Protein AF-A0A9D5T965-F1 (afdb_monomer_lite)

pLDDT: mean 77.24, std 22.58, range [23.7, 98.81]

Sequence (829 aa):
MFMQKMTNKLLSIVMIIALILTIFSVPVAATEIVASGTCGTNVLWELNDEGTLFIKGSGVIADFTQHTFPKYYQKKDLILTAVIGENITRLGNRSFYDLPNLETIVFAENSKLTSIGDGTFLECSNLRSINIPDTVTTIGEDAFYDCSALESVAISPNSHLTSIGNDAFLRCNAISSIYIPEKINTIGSTAFYDCSALTSINVDENNGNYSSCNGILFNKDKTILIQYPANKQETAYSIPTTVLKIEPDAFFNNKNILEINISENVNSIGQYAFCGCEKLSSITFAENCSVETINMFTFGHCYSLTEVTIPMSVKSIERYAFAYCENLQNVSFATGCLLTRIGEGVFMDCKNINEIHLPNKVTQIDSVAFYGCTSLTEISIPVSTTKIDTNAFFNCNVLQNIYYGSIKKDWDLIKISSGNEALLAGTVHYYCEHKNTQNTISIAPTCSSIGCTAGIYCRDCEKYISGHSAIEIDADAHKWDDGTITTTATCKVSGVKTYTCRYNASHKKTENLGVNASYHLNTKNTEAVASTCSEVGYTVGVYCNDCEKYISGHTEIGIDVNAHKWDNGSITTTATCKVSGVKTYTCQHNASHKKTENLGINASNHVNTKNVAEVKATCTTKGYTAGVYCNDCQKYISGHAEIAINPANHMNTKKMPETPATFENVGYTAGVYCNDCKKYISGHVEIPKLVPEFTDSKDAKESGNNIISNNGLTVAQLLSQAGKGAVIKTTDGKSVENATLIGTGMVLTMADGSKKEIVVYGDVDGDGKISAADARQALRASVGLEKFKEDSAKYKAAKRGSVDKLSAADARLILRASVGLEDPKAWMK

Secondary structure (DSSP, 8-state):
-HHHHHHHHHHHHHHHHHHHHTTSSS------EEEEEEEETTEEEEEETTSEEEEEESEEPPP--TT---GGGGGGGG--EEEE-TTEEEEPTTTTTT-TT--EEEE-TT----EE-TTTTTT-TT--EEE--TT--EE-TTTTTT-TT--EEE--TT----EE-TTTTTT-TT--EEEE-TT--EE-TTTTTT-TT--EEEE-TT-SSEEEETTEEEETTS-EEEE--TT---SEEEPPTT--EE-TTTTTT-SS--EEEE-TT--EE-TTTTTT-TT--EEEE-TT----EE-TTTTTT-TT--EEEE-TT--EE-TTTTTT-TT--EEEE-TT----EE-TTTTTT-TT--EEE--TT--EE-TTTTTT-TT--EEEEPTT--EE-TTTTTT-TT--EEEESS-HHHHTTSEEPSS-HHHHHSEEEE-----SEEEEPPB--BTTB-EE--EEEETTT-SEEEE--EE---TT-PPB-S-EEEE---SSS-EEEEEEBSS-TT-EEEEEEE--TT----EEEE--B---SSS-EE--EEEETTTTEEEEE--EE---TT---B---EEEE---SSS-EEEEEEBSS-TT-EEEEEEE--TT---SEEEE--B---SSS-EE--EEEETTTTEEEEE-PEEPP-TT---SEEEE--B---SSS-EE--EEEETTTTEEEEE--EEPPP-PPP----------SS---SS---HHHHHHHHTTT--EEPTTSPEEEEEEEETTEEEEEETTS-EEEEEPPS---TT----TTTTSSSS--S-----S-S-----------------TTSSSSSSS----------S--

Radius of gyration: 58.62 Å; chains: 1; bounding box: 144×71×165 Å

Structure (mmCIF, N/CA/C/O backbone):
data_AF-A0A9D5T965-F1
#
_entry.id   AF-A0A9D5T965-F1
#
loop_
_atom_site.group_PDB
_atom_site.id
_atom_site.type_symbol
_atom_site.label_atom_id
_atom_site.label_alt_id
_atom_site.label_comp_id
_atom_site.label_asym_id
_atom_site.label_entity_id
_atom_site.label_seq_id
_atom_site.pdbx_PDB_ins_code
_atom_site.Cartn_x
_atom_site.Cartn_y
_atom_site.Cartn_z
_atom_site.occupancy
_atom_site.B_iso_or_equiv
_atom_site.auth_seq_id
_atom_site.auth_comp_id
_atom_site.auth_asym_id
_atom_site.auth_atom_id
_atom_site.pdbx_PDB_model_num
ATOM 1 N N . MET A 1 1 ? -33.291 15.896 14.521 1.00 37.97 1 MET A N 1
ATOM 2 C CA . MET A 1 1 ? -32.423 14.789 14.045 1.00 37.97 1 MET A CA 1
ATOM 3 C C . MET A 1 1 ? -31.341 14.378 15.050 1.00 37.97 1 MET A C 1
ATOM 5 O O . MET A 1 1 ? -31.232 13.186 15.301 1.00 37.97 1 MET A O 1
ATOM 9 N N . PHE A 1 2 ? -30.596 15.303 15.679 1.00 24.92 2 PHE A N 1
ATOM 10 C CA . PHE A 1 2 ? -29.575 14.978 16.703 1.00 24.92 2 PHE A CA 1
ATOM 11 C C . PHE A 1 2 ? -30.170 14.287 17.953 1.00 24.92 2 PHE A C 1
ATOM 13 O O . PHE A 1 2 ? -29.706 13.225 18.358 1.00 24.92 2 PHE A O 1
ATOM 20 N N . MET A 1 3 ? -31.316 14.774 18.450 1.00 26.27 3 MET A N 1
ATOM 21 C CA . MET A 1 3 ? -32.064 14.121 19.542 1.00 26.27 3 MET A CA 1
ATOM 22 C C . MET A 1 3 ? -32.660 12.746 19.181 1.00 26.27 3 MET A C 1
ATOM 24 O O . MET A 1 3 ? -32.913 11.941 20.071 1.00 26.27 3 MET A O 1
ATOM 28 N N . GLN A 1 4 ? -32.852 12.446 17.889 1.00 27.75 4 GLN A N 1
ATOM 29 C CA . GLN A 1 4 ? -33.461 11.189 17.420 1.00 27.75 4 GLN A CA 1
ATOM 30 C C . GLN A 1 4 ? -32.423 10.063 17.234 1.00 27.75 4 GLN A C 1
ATOM 32 O O . GLN A 1 4 ? -32.751 8.885 17.329 1.00 27.75 4 GLN A O 1
ATOM 37 N N . LYS A 1 5 ? -31.144 10.419 17.026 1.00 31.92 5 LYS A N 1
ATOM 38 C CA . LYS A 1 5 ? -30.017 9.469 17.051 1.00 31.92 5 LYS A CA 1
ATOM 39 C C . LYS A 1 5 ? -29.570 9.126 18.481 1.00 31.92 5 LYS A C 1
ATOM 41 O O . LYS A 1 5 ? -29.199 7.981 18.720 1.00 31.92 5 LYS A O 1
ATOM 46 N N . MET A 1 6 ? -29.665 10.063 19.433 1.00 29.73 6 MET A N 1
ATOM 47 C CA . MET A 1 6 ? -29.432 9.775 20.860 1.00 29.73 6 MET A CA 1
ATOM 48 C C . MET A 1 6 ? -30.489 8.834 21.449 1.00 29.73 6 MET A C 1
ATOM 50 O O . MET A 1 6 ? -30.143 7.914 22.183 1.00 29.73 6 MET A O 1
ATOM 54 N N . THR A 1 7 ? -31.764 9.000 21.084 1.00 29.28 7 THR A N 1
ATOM 55 C CA . THR A 1 7 ? -32.862 8.167 21.609 1.00 29.28 7 THR A CA 1
ATOM 56 C C . THR A 1 7 ? -32.793 6.713 21.148 1.00 29.28 7 THR A C 1
ATOM 58 O O . THR A 1 7 ? -33.109 5.836 21.940 1.00 29.28 7 THR A O 1
ATOM 61 N N . ASN A 1 8 ? -32.297 6.422 19.939 1.00 32.72 8 ASN A N 1
ATOM 62 C CA . ASN A 1 8 ? -32.124 5.038 19.471 1.00 32.72 8 ASN A CA 1
ATOM 63 C C . ASN A 1 8 ? -30.903 4.331 20.092 1.00 32.72 8 ASN A C 1
ATOM 65 O O . ASN A 1 8 ? -30.971 3.131 20.342 1.00 32.72 8 ASN A O 1
ATOM 69 N N . LYS A 1 9 ? -29.815 5.057 20.403 1.00 37.09 9 LYS A N 1
ATOM 70 C CA . LYS A 1 9 ? -28.684 4.510 21.183 1.00 37.09 9 LYS A CA 1
ATOM 71 C C . LYS A 1 9 ? -29.064 4.281 22.648 1.00 37.09 9 LYS A C 1
ATOM 73 O O . LYS A 1 9 ? -28.718 3.239 23.196 1.00 37.09 9 LYS A O 1
ATOM 78 N N . LEU A 1 10 ? -29.841 5.190 23.248 1.00 35.12 10 LEU A N 1
ATOM 79 C CA . LEU A 1 10 ? -30.445 4.951 24.560 1.00 35.12 10 LEU A CA 1
ATOM 80 C C . LEU A 1 10 ? -31.416 3.765 24.529 1.00 35.12 10 LEU A C 1
ATOM 82 O O . LEU A 1 10 ? -31.431 3.011 25.485 1.00 35.12 10 LEU A O 1
ATOM 86 N N . LEU A 1 11 ? -32.187 3.546 23.457 1.00 33.41 11 LEU A N 1
ATOM 87 C CA . LEU A 1 11 ? -33.133 2.423 23.380 1.00 33.41 11 LEU A CA 1
ATOM 88 C C . LEU A 1 11 ? -32.439 1.050 23.355 1.00 33.41 11 LEU A C 1
ATOM 90 O O . LEU A 1 11 ? -32.942 0.120 23.975 1.00 33.41 11 LEU A O 1
ATOM 94 N N . SER A 1 12 ? -31.285 0.919 22.691 1.00 38.72 12 SER A N 1
ATOM 95 C CA . SER A 1 12 ? -30.493 -0.324 22.713 1.00 38.72 12 SER A CA 1
ATOM 96 C C . SER A 1 12 ? -29.818 -0.560 24.069 1.00 38.72 12 SER A C 1
ATOM 98 O O . SER A 1 12 ? -29.795 -1.689 24.550 1.00 38.72 12 SER A O 1
ATOM 100 N N . ILE A 1 13 ? -29.346 0.505 24.727 1.00 41.09 13 ILE A N 1
ATOM 101 C CA . ILE A 1 13 ? -28.795 0.453 26.092 1.00 41.09 13 ILE A CA 1
ATOM 102 C C . ILE A 1 13 ? -29.902 0.126 27.109 1.00 41.09 13 ILE A C 1
ATOM 104 O O . ILE A 1 13 ? -29.712 -0.716 27.978 1.00 41.09 13 ILE A O 1
ATOM 108 N N . VAL A 1 14 ? -31.096 0.701 26.949 1.00 38.62 14 VAL A N 1
ATOM 109 C CA . VAL A 1 14 ? -32.283 0.411 27.767 1.00 38.62 14 VAL A CA 1
ATOM 110 C C . VAL A 1 14 ? -32.818 -0.997 27.499 1.00 38.62 14 VAL A C 1
ATOM 112 O O . VAL A 1 14 ? -33.310 -1.614 28.432 1.00 38.62 14 VAL A O 1
ATOM 115 N N . MET A 1 15 ? -32.690 -1.557 26.289 1.00 39.38 15 MET A N 1
ATOM 116 C CA . MET A 1 15 ? -33.076 -2.951 26.022 1.00 39.38 15 MET A CA 1
ATOM 117 C C . MET A 1 15 ? -32.088 -3.976 26.595 1.00 39.38 15 MET A C 1
ATOM 119 O O . MET A 1 15 ? -32.532 -5.024 27.052 1.00 39.38 15 MET A O 1
ATOM 123 N N . ILE A 1 16 ? -30.788 -3.671 26.656 1.00 43.03 16 ILE A N 1
ATOM 124 C CA . ILE A 1 16 ? -29.791 -4.521 27.335 1.00 43.03 16 ILE A CA 1
ATOM 125 C C . ILE A 1 16 ? -29.942 -4.408 28.862 1.00 43.03 16 ILE A C 1
ATOM 127 O O . ILE A 1 16 ? -29.962 -5.423 29.553 1.00 43.03 16 ILE A O 1
ATOM 131 N N . ILE A 1 17 ? -30.175 -3.200 29.390 1.00 42.94 17 ILE A N 1
ATOM 132 C CA . ILE A 1 17 ? -30.516 -2.983 30.805 1.00 42.94 17 ILE A CA 1
ATOM 133 C C . ILE A 1 17 ? -31.866 -3.639 31.158 1.00 42.94 17 ILE A C 1
ATOM 135 O O . ILE A 1 17 ? -31.998 -4.204 32.237 1.00 42.94 17 ILE A O 1
ATOM 139 N N . ALA A 1 18 ? -32.853 -3.654 30.254 1.00 37.94 18 ALA A N 1
ATOM 140 C CA . ALA A 1 18 ? -34.124 -4.359 30.454 1.00 37.94 18 ALA A CA 1
ATOM 141 C C . ALA A 1 18 ? -33.961 -5.888 30.411 1.00 37.94 18 ALA A C 1
ATOM 143 O O . ALA A 1 18 ? -34.602 -6.584 31.197 1.00 37.94 18 ALA A O 1
ATOM 144 N N . LEU A 1 19 ? -33.070 -6.417 29.565 1.00 41.62 19 LEU A N 1
ATOM 145 C CA . LEU A 1 19 ? -32.729 -7.842 29.563 1.00 41.62 19 LEU A CA 1
ATOM 146 C C . LEU A 1 19 ? -32.069 -8.252 30.895 1.00 41.62 19 LEU A C 1
ATOM 148 O O . LEU A 1 19 ? -32.392 -9.307 31.428 1.00 41.62 19 LEU A O 1
ATOM 152 N N . ILE A 1 20 ? -31.246 -7.375 31.482 1.00 46.12 20 ILE A N 1
ATOM 153 C CA . ILE A 1 20 ? -30.590 -7.576 32.787 1.00 46.12 20 ILE A CA 1
ATOM 154 C C . ILE A 1 20 ? -31.566 -7.366 33.969 1.00 46.12 20 ILE A C 1
ATOM 156 O O . ILE A 1 20 ? -31.504 -8.097 34.955 1.00 46.12 20 ILE A O 1
ATOM 160 N N . LEU A 1 21 ? -32.524 -6.434 33.876 1.00 37.75 21 LEU A N 1
ATOM 161 C CA . LEU A 1 21 ? -33.509 -6.156 34.938 1.00 37.75 21 LEU A CA 1
ATOM 162 C C . LEU A 1 21 ? -34.675 -7.159 34.990 1.00 37.75 21 LEU A C 1
ATOM 164 O O . LEU A 1 21 ? -35.270 -7.343 36.051 1.00 37.75 21 LEU A O 1
ATOM 168 N N . THR A 1 22 ? -35.003 -7.851 33.894 1.00 40.16 22 THR A N 1
ATOM 169 C CA . THR A 1 22 ? -36.064 -8.885 33.907 1.00 40.16 22 THR A CA 1
ATOM 170 C C . THR A 1 22 ? -35.658 -10.208 34.567 1.00 40.16 22 THR A C 1
ATOM 172 O O . THR A 1 22 ? -36.523 -11.046 34.819 1.00 40.16 22 THR A O 1
ATOM 175 N N . ILE A 1 23 ? -34.385 -10.371 34.945 1.00 43.34 23 ILE A N 1
ATOM 176 C CA . ILE A 1 23 ? -33.895 -11.544 35.693 1.00 43.34 23 ILE A CA 1
ATOM 177 C C . ILE A 1 23 ? -34.352 -11.500 37.172 1.00 43.34 23 ILE A C 1
ATOM 179 O O . ILE A 1 23 ? -34.380 -12.525 37.847 1.00 43.34 23 ILE A O 1
ATOM 183 N N . PHE A 1 24 ? -34.846 -10.361 37.674 1.00 41.72 24 PHE A N 1
ATOM 184 C CA . PHE A 1 24 ? -35.386 -10.227 39.035 1.00 41.72 24 PHE A CA 1
ATOM 185 C C . PHE A 1 24 ? -36.925 -10.285 39.095 1.00 41.72 24 PHE A C 1
ATOM 187 O O . PHE A 1 24 ? -37.569 -9.349 39.559 1.00 41.72 24 PHE A O 1
ATOM 194 N N . SER A 1 25 ? -37.553 -11.377 38.638 1.00 37.62 25 SER A N 1
ATOM 195 C CA . SER A 1 25 ? -38.941 -11.705 39.061 1.00 37.62 25 SER A CA 1
ATOM 196 C C . SER A 1 25 ? -39.401 -13.156 38.837 1.00 37.62 25 SER A C 1
ATOM 198 O O . SER A 1 25 ? -40.535 -13.490 39.179 1.00 37.62 25 SER A O 1
ATOM 200 N N . VAL A 1 26 ? -38.538 -14.049 38.344 1.00 38.53 26 VAL A N 1
ATOM 201 C CA . VAL A 1 26 ? -38.788 -15.500 38.354 1.00 38.53 26 VAL A CA 1
ATOM 202 C C . VAL A 1 26 ? -37.939 -16.098 39.479 1.00 38.53 26 VAL A C 1
ATOM 204 O O . VAL A 1 26 ? -36.782 -15.701 39.601 1.00 38.53 26 VAL A O 1
ATOM 207 N N . PRO A 1 27 ? -38.447 -17.012 40.327 1.00 39.59 27 PRO A N 1
ATOM 208 C CA . PRO A 1 27 ? -37.591 -17.732 41.261 1.00 39.59 27 PRO A CA 1
ATOM 209 C C . PRO A 1 27 ? -36.651 -18.632 40.445 1.00 39.59 27 PRO A C 1
ATOM 211 O O . PRO A 1 27 ? -37.013 -19.743 40.067 1.00 39.59 27 PRO A O 1
ATOM 214 N N . VAL A 1 28 ? -35.472 -18.110 40.107 1.00 45.84 28 VAL A N 1
ATOM 215 C CA . VAL A 1 28 ? -34.372 -18.873 39.515 1.00 45.84 28 VAL A CA 1
ATOM 216 C C . VAL A 1 28 ? -33.913 -19.855 40.591 1.00 45.84 28 VAL A C 1
ATOM 218 O O . VAL A 1 28 ? -33.727 -19.468 41.749 1.00 45.84 28 VAL A O 1
ATOM 221 N N . ALA A 1 29 ? -33.807 -21.139 40.246 1.00 49.72 29 ALA A N 1
ATOM 222 C CA . ALA A 1 29 ? -33.162 -22.111 41.120 1.00 49.72 29 ALA A CA 1
ATOM 223 C C . ALA A 1 29 ? -31.771 -21.567 41.482 1.00 49.72 29 ALA A C 1
ATOM 225 O O . ALA A 1 29 ? -31.062 -21.097 40.600 1.00 49.72 29 ALA A O 1
ATOM 226 N N . ALA A 1 30 ? -31.406 -21.549 42.765 1.00 58.12 30 ALA A N 1
ATOM 227 C CA . ALA A 1 30 ? -30.116 -21.006 43.178 1.00 58.12 30 ALA A CA 1
ATOM 228 C C . ALA A 1 30 ? -28.990 -21.750 42.437 1.00 58.12 30 ALA A C 1
ATOM 230 O O . ALA A 1 30 ? -28.827 -22.951 42.640 1.00 58.12 30 ALA A O 1
ATOM 231 N N . THR A 1 31 ? -28.263 -21.046 41.566 1.00 74.00 31 THR A N 1
ATOM 232 C CA . THR A 1 31 ? -27.140 -21.597 40.792 1.00 74.00 31 THR A CA 1
ATOM 233 C C . THR A 1 31 ? -26.074 -22.134 41.743 1.00 74.00 31 THR A C 1
ATOM 235 O O . THR A 1 31 ? -25.737 -21.451 42.720 1.00 74.00 31 THR A O 1
ATOM 238 N N . GLU A 1 32 ? -25.539 -23.327 41.488 1.00 89.12 32 GLU A N 1
ATOM 239 C CA . GLU A 1 32 ? -24.570 -23.966 42.381 1.00 89.12 32 GLU A CA 1
ATOM 240 C C . GLU A 1 32 ? -23.176 -23.349 42.197 1.00 89.12 32 GLU A C 1
ATOM 242 O O . GLU A 1 32 ? -22.700 -23.175 41.078 1.00 89.12 32 GLU A O 1
ATOM 247 N N . ILE A 1 33 ? -22.489 -23.018 43.296 1.00 93.88 33 ILE A N 1
ATOM 248 C CA . ILE A 1 33 ? -21.102 -22.535 43.238 1.00 93.88 33 ILE A CA 1
ATOM 249 C C . ILE A 1 33 ? -20.158 -23.727 43.050 1.00 93.88 33 ILE A C 1
ATOM 251 O O . ILE A 1 33 ? -19.984 -24.534 43.961 1.00 93.88 33 ILE A O 1
ATOM 255 N N . VAL A 1 34 ? -19.504 -23.808 41.888 1.00 95.12 34 VAL A N 1
ATOM 256 C CA . VAL A 1 34 ? -18.591 -24.908 41.523 1.00 95.12 34 VAL A CA 1
ATOM 257 C C . VAL A 1 34 ? -17.148 -24.671 41.964 1.00 95.12 34 VAL A C 1
ATOM 259 O O . VAL A 1 34 ? -16.372 -25.619 42.096 1.00 95.12 34 VAL A O 1
ATOM 262 N N . ALA A 1 35 ? -16.754 -23.415 42.174 1.00 96.19 35 ALA A N 1
ATOM 263 C CA . ALA A 1 35 ? -15.441 -23.064 42.697 1.00 96.19 35 ALA A CA 1
ATOM 264 C C . ALA A 1 35 ? -15.458 -21.669 43.329 1.00 96.19 35 ALA A C 1
ATOM 266 O O . ALA A 1 35 ? -16.230 -20.801 42.931 1.00 96.19 35 ALA A O 1
ATOM 267 N N . SER A 1 36 ? -14.579 -21.433 44.299 1.00 96.81 36 SER A N 1
ATOM 268 C CA . SER A 1 36 ? -14.407 -20.118 44.911 1.00 96.81 36 SER A CA 1
ATOM 269 C C . SER A 1 36 ? -12.989 -19.924 45.435 1.00 96.81 36 SER A C 1
ATOM 271 O O . SER A 1 36 ? -12.203 -20.869 45.562 1.00 96.81 36 SER A O 1
ATOM 273 N N . GLY A 1 37 ? -12.633 -18.680 45.732 1.00 96.56 37 GLY A N 1
ATOM 274 C CA . GLY A 1 37 ? -11.336 -18.355 46.302 1.00 96.56 37 GLY A CA 1
ATOM 275 C C . GLY A 1 37 ? -11.121 -16.860 46.460 1.00 96.56 37 GLY A C 1
ATOM 276 O O . GLY A 1 37 ? -12.060 -16.069 46.461 1.00 96.56 37 GLY A O 1
ATOM 277 N N . THR A 1 38 ? -9.857 -16.468 46.591 1.00 96.56 38 THR A N 1
ATOM 278 C CA . THR A 1 38 ? -9.449 -15.062 46.645 1.00 96.56 38 THR A CA 1
ATOM 279 C C . THR A 1 38 ? -8.693 -14.678 45.377 1.00 96.56 38 THR A C 1
ATOM 281 O O . THR A 1 38 ? -8.006 -15.505 44.769 1.00 96.56 38 THR A O 1
ATOM 284 N N . CYS A 1 39 ? -8.840 -13.423 44.959 1.00 95.56 39 CYS A N 1
ATOM 285 C CA . CYS A 1 39 ? -8.066 -12.808 43.874 1.00 95.56 39 CYS A CA 1
ATOM 286 C C . CYS A 1 39 ? -7.514 -11.423 44.266 1.00 95.56 39 CYS A C 1
ATOM 288 O O . CYS A 1 39 ? -7.069 -10.661 43.419 1.00 95.56 39 CYS A O 1
ATOM 290 N N . GLY A 1 40 ? -7.514 -11.119 45.564 1.00 94.00 40 GLY A N 1
ATOM 291 C CA . GLY A 1 40 ? -6.949 -9.926 46.188 1.00 94.00 40 GLY A CA 1
ATOM 292 C C . GLY A 1 40 ? -7.062 -10.048 47.710 1.00 94.00 40 GLY A C 1
ATOM 293 O O . GLY A 1 40 ? -7.655 -11.008 48.205 1.00 94.00 40 GLY A O 1
ATOM 294 N N . THR A 1 41 ? -6.516 -9.090 48.464 1.00 92.69 41 THR A N 1
ATOM 295 C CA . THR A 1 41 ? -6.506 -9.143 49.943 1.00 92.69 41 THR A CA 1
ATOM 296 C C . THR A 1 41 ? -7.912 -9.268 50.535 1.00 92.69 41 THR A C 1
ATOM 298 O O . THR A 1 41 ? -8.128 -10.093 51.415 1.00 92.69 41 THR A O 1
ATOM 301 N N . ASN A 1 42 ? -8.870 -8.495 50.011 1.00 94.50 42 ASN A N 1
ATOM 302 C CA . ASN A 1 42 ? -10.277 -8.482 50.436 1.00 94.50 42 ASN A CA 1
ATOM 303 C C . ASN A 1 42 ? -11.231 -8.737 49.259 1.00 94.50 42 ASN A C 1
ATOM 305 O O . ASN A 1 42 ? -12.387 -8.311 49.285 1.00 94.50 42 ASN A O 1
ATOM 309 N N . VAL A 1 43 ? -10.731 -9.400 48.213 1.00 97.44 43 VAL A N 1
ATOM 310 C CA . VAL A 1 43 ? -11.490 -9.672 46.993 1.00 97.44 43 VAL A CA 1
ATOM 311 C C . VAL A 1 43 ? -11.641 -11.173 46.818 1.00 97.44 43 VAL A C 1
ATOM 313 O O . VAL A 1 43 ? -10.662 -11.917 46.688 1.00 97.44 43 VAL A O 1
ATOM 316 N N . LEU A 1 44 ? -12.896 -11.600 46.833 1.00 97.06 44 LEU A N 1
ATOM 317 C CA . LEU A 1 44 ? -13.321 -12.983 46.706 1.00 97.06 44 LEU A CA 1
ATOM 318 C C . LEU A 1 44 ? -13.853 -13.215 45.299 1.00 97.06 44 LEU A C 1
ATOM 320 O O . LEU A 1 44 ? -14.382 -12.300 44.671 1.00 97.06 44 LEU A O 1
ATOM 324 N N . TRP A 1 45 ? -13.745 -14.446 44.825 1.00 97.88 45 TRP A N 1
ATOM 325 C CA . TRP A 1 45 ? -14.401 -14.875 43.604 1.00 97.88 45 TRP A CA 1
ATOM 326 C C . TRP A 1 45 ? -15.198 -16.152 43.840 1.00 97.88 45 TRP A C 1
ATOM 328 O O . TRP A 1 45 ? -14.787 -17.010 44.622 1.00 97.88 45 TRP A O 1
ATOM 338 N N . GLU A 1 46 ? -16.324 -16.273 43.149 1.00 98.00 46 GLU A N 1
ATOM 339 C CA . GLU A 1 46 ? -17.177 -17.460 43.112 1.00 98.00 46 GLU A CA 1
ATOM 340 C C . GLU A 1 46 ? -17.569 -17.717 41.657 1.00 98.00 46 GLU A C 1
ATOM 342 O O . GLU A 1 46 ? -18.026 -16.805 40.976 1.00 98.00 46 GLU A O 1
ATOM 347 N N . LEU A 1 47 ? -17.373 -18.938 41.173 1.00 97.81 47 LEU A N 1
ATOM 348 C CA . LEU A 1 47 ? -17.806 -19.389 39.855 1.00 97.81 47 LEU A CA 1
ATOM 349 C C . LEU A 1 47 ? -19.007 -20.312 40.043 1.00 97.81 47 LEU A C 1
ATOM 351 O O . LEU A 1 47 ? -18.904 -21.271 40.812 1.00 97.81 47 LEU A O 1
ATOM 355 N N . ASN A 1 48 ? -20.117 -20.034 39.362 1.00 95.50 48 ASN A N 1
ATOM 356 C CA . ASN A 1 48 ? -21.272 -20.930 39.352 1.00 95.50 48 ASN A CA 1
ATOM 357 C C . ASN A 1 48 ? -21.224 -21.945 38.194 1.00 95.50 48 ASN A C 1
ATOM 359 O O . ASN A 1 48 ? -20.392 -21.852 37.289 1.00 95.50 48 ASN A O 1
ATOM 363 N N . ASP A 1 49 ? -22.105 -22.936 38.254 1.00 94.06 49 ASP A N 1
ATOM 364 C CA . ASP A 1 49 ? -22.302 -23.994 37.258 1.00 94.06 49 ASP A CA 1
ATOM 365 C C . ASP A 1 49 ? -22.775 -23.491 35.883 1.00 94.06 49 ASP A C 1
ATOM 367 O O . ASP A 1 49 ? -22.558 -24.165 34.878 1.00 94.06 49 ASP A O 1
ATOM 371 N N . GLU A 1 50 ? -23.339 -22.285 35.818 1.00 93.31 50 GLU A N 1
ATOM 372 C CA . GLU A 1 50 ? -23.704 -21.590 34.575 1.00 93.31 50 GLU A CA 1
ATOM 373 C C . GLU A 1 50 ? -22.532 -20.826 33.923 1.00 93.31 50 GLU A C 1
ATOM 375 O O . GLU A 1 50 ? -22.701 -20.216 32.869 1.00 93.31 50 GLU A O 1
ATOM 380 N N . GLY A 1 51 ? -21.339 -20.830 34.531 1.00 95.06 51 GLY A N 1
ATOM 381 C CA . GLY A 1 51 ? -20.153 -20.161 33.986 1.00 95.06 51 GLY A CA 1
ATOM 382 C C . GLY A 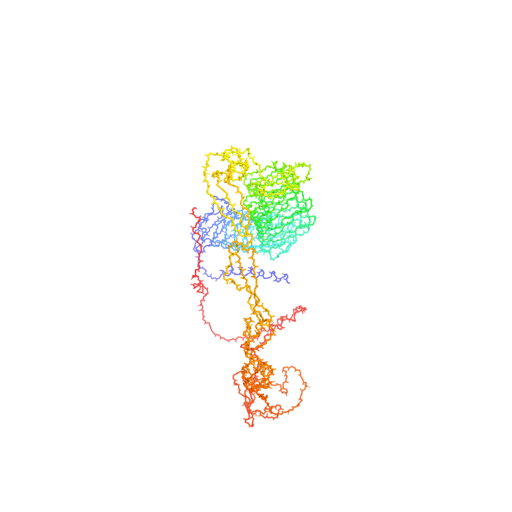1 51 ? -20.044 -18.665 34.304 1.00 95.06 51 GLY A C 1
ATOM 383 O O . GLY A 1 51 ? -19.274 -17.943 33.666 1.00 95.06 51 GLY A O 1
ATOM 384 N N . THR A 1 52 ? -20.789 -18.175 35.297 1.00 97.31 52 THR A N 1
ATOM 385 C CA . THR A 1 52 ? -20.691 -16.797 35.796 1.00 97.31 52 THR A CA 1
ATOM 386 C C . THR A 1 52 ? -19.670 -16.696 36.927 1.00 97.31 52 THR A C 1
ATOM 388 O O . THR A 1 52 ? -19.830 -17.299 37.990 1.00 97.31 52 THR A O 1
ATOM 391 N N . LEU A 1 53 ? -18.626 -15.893 36.713 1.00 97.94 53 LEU A N 1
ATOM 392 C CA . LEU A 1 53 ? -17.614 -15.535 37.701 1.00 97.94 53 LEU A CA 1
ATOM 393 C C . LEU A 1 53 ? -18.028 -14.257 38.445 1.00 97.94 53 LEU A C 1
ATOM 395 O O . LEU A 1 53 ? -17.939 -13.152 37.912 1.00 97.94 53 LEU A O 1
ATOM 399 N N . PHE A 1 54 ? -18.428 -14.387 39.704 1.00 97.56 54 PHE A N 1
ATOM 400 C CA . PHE A 1 54 ? -18.731 -13.265 40.587 1.00 97.56 54 PHE A CA 1
ATOM 401 C C . PHE A 1 54 ? -17.477 -12.807 41.328 1.00 97.56 54 PHE A C 1
ATOM 403 O O . PHE A 1 54 ? -16.930 -13.561 42.129 1.00 97.56 54 PHE A O 1
ATOM 410 N N . ILE A 1 55 ? -17.064 -11.554 41.136 1.00 97.81 55 ILE A N 1
ATOM 411 C CA . ILE A 1 55 ? -16.009 -10.896 41.912 1.00 97.81 55 ILE A CA 1
ATOM 412 C C . ILE A 1 55 ? -16.652 -10.028 42.997 1.00 97.81 55 ILE A C 1
ATOM 414 O O . ILE A 1 55 ? -17.344 -9.051 42.712 1.00 97.81 55 ILE A O 1
ATOM 418 N N . LYS A 1 56 ? -16.422 -10.390 44.259 1.00 95.62 56 LYS A N 1
ATOM 419 C CA . LYS A 1 56 ? -17.055 -9.803 45.449 1.00 95.62 56 LYS A CA 1
ATOM 420 C C . LYS A 1 56 ? -16.009 -9.239 46.410 1.00 95.62 56 LYS A C 1
ATOM 422 O O . LYS A 1 56 ? -14.815 -9.500 46.289 1.00 95.62 56 LYS A O 1
ATOM 427 N N . GLY A 1 57 ? -16.475 -8.517 47.424 1.00 95.62 57 GLY A N 1
ATOM 428 C CA . GLY A 1 57 ? -15.618 -7.903 48.437 1.00 95.62 57 GLY A CA 1
ATOM 429 C C . GLY A 1 57 ? -15.280 -6.458 48.091 1.00 95.62 57 GLY A C 1
ATOM 430 O O . GLY A 1 57 ? -16.098 -5.767 47.483 1.00 95.62 57 GLY A O 1
ATOM 431 N N . SER A 1 58 ? -14.115 -5.983 48.525 1.00 96.44 58 SER A N 1
ATOM 432 C CA . SER A 1 58 ? -13.721 -4.582 48.364 1.00 96.44 58 SER A CA 1
ATOM 433 C C . SER A 1 58 ? -12.238 -4.408 48.054 1.00 96.44 58 SER A C 1
ATOM 435 O O . SER A 1 58 ? -11.381 -5.164 48.513 1.00 96.44 58 SER A O 1
ATOM 437 N N . GLY A 1 59 ? -11.935 -3.362 47.287 1.00 96.25 59 GLY A N 1
ATOM 438 C CA . GLY A 1 59 ? -10.573 -2.992 46.927 1.00 96.25 59 GLY A CA 1
ATOM 439 C C . GLY A 1 59 ? -10.135 -3.559 45.581 1.00 96.25 59 GLY A C 1
ATOM 440 O O . GLY A 1 59 ? -10.870 -3.519 44.600 1.00 96.25 59 GLY A O 1
ATOM 441 N N . VAL A 1 60 ? -8.894 -4.021 45.523 1.00 97.44 60 VAL A N 1
ATOM 442 C CA . VAL A 1 60 ? -8.158 -4.251 44.278 1.00 97.44 60 VAL A CA 1
ATOM 443 C C . VAL A 1 60 ? -8.105 -5.743 43.954 1.00 97.44 60 VAL A C 1
ATOM 445 O O . VAL A 1 60 ? -7.733 -6.540 44.821 1.00 97.44 60 VAL A O 1
ATOM 448 N N . ILE A 1 61 ? -8.426 -6.118 42.711 1.00 97.62 61 ILE A N 1
ATOM 449 C CA . ILE A 1 61 ? -8.013 -7.420 42.166 1.00 97.62 61 ILE A CA 1
ATOM 450 C C . ILE A 1 61 ? -6.498 -7.355 41.955 1.00 97.62 61 ILE A C 1
ATOM 452 O O . ILE A 1 61 ? -6.012 -6.386 41.380 1.00 97.62 61 ILE A O 1
ATOM 456 N N . ALA A 1 62 ? -5.756 -8.342 42.453 1.00 97.12 62 ALA A N 1
ATOM 457 C CA . ALA A 1 62 ? -4.296 -8.351 42.425 1.00 97.12 62 ALA A CA 1
ATOM 458 C C . ALA A 1 62 ? -3.726 -8.239 41.001 1.00 97.12 62 ALA A C 1
ATOM 460 O O . ALA A 1 62 ? -4.369 -8.631 40.029 1.00 97.12 62 ALA A O 1
ATOM 461 N N . ASP A 1 63 ? -2.498 -7.731 40.909 1.00 97.44 63 ASP A N 1
ATOM 462 C CA . ASP A 1 63 ? -1.748 -7.668 39.659 1.00 97.44 63 ASP A CA 1
ATOM 463 C C . ASP A 1 63 ? -1.068 -9.014 39.371 1.00 97.44 63 ASP A C 1
ATOM 465 O O . ASP A 1 63 ? -0.510 -9.663 40.265 1.00 97.44 63 ASP A O 1
ATOM 469 N N . PHE A 1 64 ? -1.099 -9.419 38.107 1.00 96.00 64 PHE A N 1
ATOM 470 C CA . PHE A 1 64 ? -0.562 -10.678 37.616 1.00 96.00 64 PHE A CA 1
ATOM 471 C C . PHE A 1 64 ? 0.473 -10.448 36.510 1.00 96.00 64 PHE A C 1
ATOM 473 O O . PHE A 1 64 ? 0.459 -9.462 35.774 1.00 96.00 64 PHE A O 1
ATOM 480 N N . THR A 1 65 ? 1.420 -11.374 36.415 1.00 93.19 65 THR A N 1
ATOM 481 C CA . THR A 1 65 ? 2.507 -11.359 35.430 1.00 93.19 65 THR A CA 1
ATOM 482 C C . THR A 1 65 ? 2.254 -12.435 34.382 1.00 93.19 65 THR A C 1
ATOM 484 O O . THR A 1 65 ? 1.362 -13.257 34.535 1.00 93.19 65 THR A O 1
ATOM 487 N N . GLN A 1 66 ? 3.095 -12.524 33.357 1.00 85.38 66 GLN A N 1
ATOM 488 C CA . GLN A 1 66 ? 3.051 -13.634 32.395 1.00 85.38 66 GLN A CA 1
ATOM 489 C C . GLN A 1 66 ? 3.297 -15.024 33.032 1.00 85.38 66 GLN A C 1
ATOM 491 O O . GLN A 1 66 ? 3.165 -16.046 32.367 1.00 85.38 66 GLN A O 1
ATOM 496 N N . HIS A 1 67 ? 3.695 -15.073 34.309 1.00 90.06 67 HIS A N 1
ATOM 497 C CA . HIS A 1 67 ? 3.993 -16.301 35.050 1.00 90.06 67 HIS A CA 1
ATOM 498 C C . HIS A 1 67 ? 3.064 -16.533 36.251 1.00 90.06 67 HIS A C 1
ATOM 500 O O . HIS A 1 67 ? 3.206 -17.539 36.946 1.00 90.06 67 HIS A O 1
ATOM 506 N N . THR A 1 68 ? 2.140 -15.614 36.539 1.00 93.75 68 THR A N 1
ATOM 507 C CA . THR A 1 68 ? 1.223 -15.710 37.682 1.00 93.75 68 THR A CA 1
ATOM 508 C C . THR A 1 68 ? -0.197 -15.447 37.213 1.00 93.75 68 THR A C 1
ATOM 510 O O . THR A 1 68 ? -0.408 -14.571 36.393 1.00 93.75 68 THR A O 1
ATOM 513 N N . PHE A 1 69 ? -1.179 -16.184 37.736 1.00 93.00 69 PHE A N 1
ATOM 514 C CA . PHE A 1 69 ? -2.576 -16.067 37.306 1.00 93.00 69 PHE A CA 1
ATOM 515 C C . PHE A 1 69 ? -3.523 -16.131 38.507 1.00 93.00 69 PHE A C 1
ATOM 517 O O . PHE A 1 69 ? -3.189 -16.768 39.519 1.00 93.00 69 PHE A O 1
ATOM 524 N N . PRO A 1 70 ? -4.713 -15.511 38.429 1.00 92.88 70 PRO A N 1
ATOM 525 C CA . PRO A 1 70 ? -5.733 -15.688 39.449 1.00 92.88 70 PRO A CA 1
ATOM 526 C C . PRO A 1 70 ? -6.173 -17.150 39.507 1.00 92.88 70 PRO A C 1
ATOM 528 O O . PRO A 1 70 ? -6.197 -17.859 38.505 1.00 92.88 70 PRO A O 1
ATOM 531 N N . LYS A 1 71 ? -6.566 -17.626 40.692 1.00 94.56 71 LYS A N 1
ATOM 532 C CA . LYS A 1 71 ? -6.895 -19.050 40.881 1.00 94.56 71 LYS A CA 1
ATOM 533 C C . LYS A 1 71 ? -8.050 -19.539 39.998 1.00 94.56 71 LYS A C 1
ATOM 535 O O . LYS A 1 71 ? -8.034 -20.701 39.601 1.00 94.56 71 LYS A O 1
ATOM 540 N N . TYR A 1 72 ? -9.009 -18.674 39.656 1.00 95.69 72 TYR A N 1
ATOM 541 C CA . TYR A 1 72 ? -10.096 -19.025 38.734 1.00 95.69 72 TYR A CA 1
ATOM 542 C C . TYR A 1 72 ? -9.619 -19.302 37.302 1.00 95.69 72 TYR A C 1
ATOM 544 O O . TYR A 1 72 ? -10.334 -19.964 36.560 1.00 95.69 72 TYR A O 1
ATOM 552 N N . TYR A 1 73 ? -8.406 -18.886 36.918 1.00 95.19 73 TYR A N 1
ATOM 553 C CA . TYR A 1 73 ? -7.838 -19.155 35.591 1.00 95.19 73 TYR A CA 1
ATOM 554 C C . TYR A 1 73 ? -7.695 -20.661 35.303 1.00 95.19 73 TYR A C 1
ATOM 556 O O . TYR A 1 73 ? -7.797 -21.095 34.161 1.00 95.19 73 TYR A O 1
ATOM 564 N N . GLN A 1 74 ? -7.585 -21.506 36.338 1.00 94.94 74 GLN A N 1
ATOM 565 C CA . GLN A 1 74 ? -7.630 -22.973 36.191 1.00 94.94 74 GLN A CA 1
ATOM 566 C C . GLN A 1 74 ? -8.973 -23.498 35.649 1.00 94.94 74 GLN A C 1
ATOM 568 O O . GLN A 1 74 ? -9.089 -24.673 35.305 1.00 94.94 74 GLN A O 1
ATOM 573 N N . LYS A 1 75 ? -10.002 -22.647 35.627 1.00 96.31 75 LYS A N 1
ATOM 574 C CA . LYS A 1 75 ? -11.350 -22.910 35.121 1.00 96.31 75 LYS A CA 1
ATOM 575 C C . LYS A 1 75 ? -11.714 -21.968 33.967 1.00 96.31 75 LYS A C 1
ATOM 577 O O . LYS A 1 75 ? -12.898 -21.806 33.698 1.00 96.31 75 LYS A O 1
ATOM 582 N N . LYS A 1 76 ? -10.727 -21.359 33.295 1.00 95.88 76 LYS A N 1
ATOM 583 C CA . LYS A 1 76 ? -10.936 -20.349 32.242 1.00 95.88 76 LYS A CA 1
ATOM 584 C C . LYS A 1 76 ? -11.917 -20.774 31.149 1.00 95.88 76 LYS A C 1
ATOM 586 O O . LYS A 1 76 ? -12.727 -19.963 30.721 1.00 95.88 76 LYS A O 1
ATOM 591 N N . ASP A 1 77 ? -11.914 -22.055 30.783 1.00 96.19 77 ASP A N 1
ATOM 592 C CA . ASP A 1 77 ? -12.799 -22.604 29.749 1.00 96.19 77 ASP A CA 1
ATOM 593 C C . ASP A 1 77 ? -14.280 -22.637 30.166 1.00 96.19 77 ASP A C 1
ATOM 595 O O . ASP A 1 77 ? -15.155 -22.780 29.319 1.00 96.19 77 ASP A O 1
ATOM 599 N N . LEU A 1 78 ? -14.580 -22.510 31.462 1.00 96.44 78 LEU A N 1
ATOM 600 C CA . LEU A 1 78 ? -15.948 -22.468 31.983 1.00 96.44 78 LEU A CA 1
ATOM 601 C C . LEU A 1 78 ? -16.475 -21.039 32.152 1.00 96.44 78 LEU A C 1
ATOM 603 O O . LEU A 1 78 ? -17.659 -20.869 32.420 1.00 96.44 78 LEU A O 1
ATOM 607 N N . ILE A 1 79 ? -15.616 -20.019 32.070 1.00 97.75 79 ILE A N 1
ATOM 608 C CA . ILE A 1 79 ? -15.998 -18.642 32.387 1.00 97.75 79 ILE A CA 1
ATOM 609 C C . ILE A 1 79 ? -16.604 -17.999 31.140 1.00 97.75 79 ILE A C 1
ATOM 611 O O . ILE A 1 79 ? -15.890 -17.686 30.193 1.00 97.75 79 ILE A O 1
ATOM 615 N N . LEU A 1 80 ? -17.920 -17.789 31.176 1.00 95.69 80 LEU A N 1
ATOM 616 C CA . LEU A 1 80 ? -18.703 -17.152 30.115 1.00 95.69 80 LEU A CA 1
ATOM 617 C C . LEU A 1 80 ? -18.991 -15.679 30.417 1.00 95.69 80 LEU A C 1
ATOM 619 O O . LEU A 1 80 ? -19.041 -14.844 29.520 1.00 95.69 80 LEU A O 1
ATOM 623 N N . THR A 1 81 ? -19.200 -15.345 31.691 1.00 95.62 81 THR A N 1
ATOM 624 C CA . THR A 1 81 ? -19.542 -13.988 32.142 1.00 95.62 81 THR A CA 1
ATOM 625 C C . THR A 1 81 ? -18.767 -13.641 33.404 1.00 95.62 81 THR A C 1
ATOM 627 O O . THR A 1 81 ? -18.650 -14.472 34.302 1.00 95.62 81 THR A O 1
ATOM 630 N N . ALA A 1 82 ? -18.286 -12.402 33.515 1.00 97.06 82 ALA A N 1
ATOM 631 C CA . ALA A 1 82 ? -17.724 -11.872 34.757 1.00 97.06 82 ALA A CA 1
ATOM 632 C C . ALA A 1 82 ? -18.614 -10.762 35.337 1.00 97.06 82 ALA A C 1
ATOM 634 O O . ALA A 1 82 ? -18.960 -9.808 34.645 1.00 97.06 82 ALA A O 1
ATOM 635 N N . VAL A 1 83 ? -18.963 -10.862 36.621 1.00 97.31 83 VAL A N 1
ATOM 636 C CA . VAL A 1 83 ? -19.745 -9.855 37.354 1.00 97.31 83 VAL A CA 1
ATOM 637 C C . VAL A 1 83 ? -18.859 -9.197 38.406 1.00 97.31 83 VAL A C 1
ATOM 639 O O . VAL A 1 83 ? -18.406 -9.853 39.344 1.00 97.31 83 VAL A O 1
ATOM 642 N N . ILE A 1 84 ? -18.624 -7.894 38.272 1.00 97.75 84 ILE A N 1
ATOM 643 C CA . ILE A 1 84 ? -17.734 -7.114 39.134 1.00 97.75 84 ILE A CA 1
ATOM 644 C C . ILE A 1 84 ? -18.548 -6.346 40.178 1.00 97.75 84 ILE A C 1
ATOM 646 O O . ILE A 1 84 ? -19.364 -5.481 39.847 1.00 97.75 84 ILE A O 1
ATOM 650 N N . GLY A 1 85 ? -18.314 -6.658 41.454 1.00 94.69 85 GLY A N 1
ATOM 651 C CA . GLY A 1 85 ? -19.010 -6.049 42.584 1.00 94.69 85 GLY A CA 1
ATOM 652 C C . GLY A 1 85 ? -18.746 -4.549 42.760 1.00 94.69 85 GLY A C 1
ATOM 653 O O . GLY A 1 85 ? -17.704 -4.023 42.379 1.00 94.69 85 GLY A O 1
ATOM 654 N N . GLU A 1 86 ? -19.692 -3.867 43.413 1.00 95.38 86 GLU A N 1
ATOM 655 C CA . GLU A 1 86 ? -19.708 -2.407 43.612 1.00 95.38 86 GLU A CA 1
ATOM 656 C C . GLU A 1 86 ? -18.406 -1.845 44.200 1.00 95.38 86 GLU A C 1
ATOM 658 O O . GLU A 1 86 ? -17.909 -0.816 43.751 1.00 95.38 86 GLU A O 1
ATOM 663 N N . ASN A 1 87 ? -17.845 -2.517 45.209 1.00 97.50 87 ASN A N 1
ATOM 664 C CA . ASN A 1 87 ? -16.719 -2.003 45.990 1.00 97.50 87 ASN A CA 1
ATOM 665 C C . ASN A 1 87 ? -15.341 -2.379 45.424 1.00 97.50 87 ASN A C 1
ATOM 667 O O . ASN A 1 87 ? -14.328 -2.145 46.091 1.00 97.50 87 ASN A O 1
ATOM 671 N N . ILE A 1 88 ? -15.287 -2.962 44.224 1.00 98.44 88 ILE A N 1
ATOM 672 C CA . ILE A 1 88 ? -14.029 -3.199 43.517 1.00 98.44 88 ILE A CA 1
ATOM 673 C C . ILE A 1 88 ? -13.536 -1.871 42.944 1.00 98.44 88 ILE A C 1
ATOM 675 O O . ILE A 1 88 ? -14.254 -1.197 42.212 1.00 98.44 88 ILE A O 1
ATOM 679 N N . THR A 1 89 ? -12.312 -1.485 43.296 1.00 97.69 89 THR A N 1
ATOM 680 C CA . THR A 1 89 ? -11.725 -0.190 42.929 1.00 97.69 89 THR A CA 1
ATOM 681 C C . THR A 1 89 ? -10.716 -0.284 41.792 1.00 97.69 89 THR A C 1
ATOM 683 O O . THR A 1 89 ? -10.492 0.708 41.109 1.00 97.69 89 THR A O 1
ATOM 686 N N . ARG A 1 90 ? -10.129 -1.459 41.535 1.00 98.31 90 ARG A N 1
ATOM 687 C CA . ARG A 1 90 ? -9.215 -1.680 40.402 1.00 98.31 90 ARG A CA 1
ATOM 688 C C . ARG A 1 90 ? -9.265 -3.124 39.915 1.00 98.31 90 ARG A C 1
ATOM 690 O O . ARG A 1 90 ? -9.261 -4.041 40.741 1.00 98.31 90 ARG A O 1
ATOM 697 N N . LEU A 1 91 ? -9.253 -3.308 38.594 1.00 98.44 91 LEU A N 1
ATOM 698 C CA . LEU A 1 91 ? -8.915 -4.587 37.967 1.00 98.44 91 LEU A CA 1
ATOM 699 C C . LEU A 1 91 ? -7.397 -4.612 37.774 1.00 98.44 91 LEU A C 1
ATOM 701 O O . LEU A 1 91 ? -6.862 -3.740 37.093 1.00 98.44 91 LEU A O 1
ATOM 705 N N . GLY A 1 92 ? -6.706 -5.537 38.436 1.00 97.94 92 GLY A N 1
ATOM 706 C CA . GLY A 1 92 ? -5.250 -5.631 38.360 1.00 97.94 92 GLY A CA 1
ATOM 707 C C . GLY A 1 92 ? -4.757 -6.166 37.020 1.00 97.94 92 GLY A C 1
ATOM 708 O O . GLY A 1 92 ? -5.525 -6.756 36.251 1.00 97.94 92 GLY A O 1
ATOM 709 N N . ASN A 1 93 ? -3.465 -5.978 36.763 1.00 98.44 93 ASN A N 1
ATOM 710 C CA . ASN A 1 93 ? -2.825 -6.386 35.514 1.00 98.44 93 ASN A CA 1
ATOM 711 C C . ASN A 1 93 ? -3.078 -7.873 35.231 1.00 98.44 93 ASN A C 1
ATOM 713 O O . ASN A 1 93 ? -2.979 -8.694 36.144 1.00 98.44 93 ASN A O 1
ATOM 717 N N . ARG A 1 94 ? -3.417 -8.221 33.983 1.00 97.50 94 ARG A N 1
ATOM 718 C CA . ARG A 1 94 ? -3.718 -9.594 33.525 1.00 97.50 94 ARG A CA 1
ATOM 719 C C . ARG A 1 94 ? -4.766 -10.352 34.357 1.00 97.50 94 ARG A C 1
ATOM 721 O O . ARG A 1 94 ? -4.785 -11.582 34.352 1.00 97.50 94 ARG A O 1
ATOM 728 N N . SER A 1 95 ? -5.650 -9.655 35.077 1.00 97.50 95 SER A N 1
ATOM 729 C CA . SER A 1 95 ? -6.637 -10.317 35.943 1.00 97.50 95 SER A CA 1
ATOM 730 C C . SER A 1 95 ? -7.675 -11.149 35.179 1.00 97.50 95 SER A C 1
ATOM 732 O O . SER A 1 95 ? -8.097 -12.176 35.683 1.00 97.50 95 SER A O 1
ATOM 734 N N . PHE A 1 96 ? -8.019 -10.810 33.941 1.00 97.88 96 PHE A N 1
ATOM 735 C CA . PHE A 1 96 ? -8.895 -11.611 33.075 1.00 97.88 96 PHE A CA 1
ATOM 736 C C . PHE A 1 96 ? -8.180 -11.985 31.769 1.00 97.88 96 PHE A C 1
ATOM 738 O O . PHE A 1 96 ? -8.805 -12.053 30.719 1.00 97.88 96 PHE A O 1
ATOM 745 N N . TYR A 1 97 ? -6.862 -12.190 31.823 1.00 97.00 97 TYR A N 1
ATOM 746 C CA . TYR A 1 97 ? -6.066 -12.599 30.666 1.00 97.00 97 TYR A CA 1
ATOM 747 C C . TYR A 1 97 ? -6.574 -13.930 30.097 1.00 97.00 97 TYR A C 1
ATOM 749 O O . TYR A 1 97 ? -6.883 -14.825 30.883 1.00 97.00 97 TYR A O 1
ATOM 757 N N . ASP A 1 98 ? -6.631 -14.048 28.765 1.00 96.81 98 ASP A N 1
ATOM 758 C CA . ASP A 1 98 ? -6.883 -15.277 27.998 1.00 96.81 98 ASP A CA 1
ATOM 759 C C . ASP A 1 98 ? -8.010 -16.135 28.599 1.00 96.81 98 ASP A C 1
ATOM 761 O O . ASP A 1 98 ? -7.830 -17.303 28.954 1.00 96.81 98 ASP A O 1
ATOM 765 N N . LEU A 1 99 ? -9.183 -15.523 28.790 1.00 97.50 99 LEU A N 1
ATOM 766 C CA . LEU A 1 99 ? -10.411 -16.240 29.119 1.00 97.50 99 LEU A CA 1
ATOM 767 C C . LEU A 1 99 ? -11.148 -16.549 27.808 1.00 97.50 99 LEU A C 1
ATOM 769 O O . LEU A 1 99 ? -11.898 -15.704 27.313 1.00 97.50 99 LEU A O 1
ATOM 773 N N . PRO A 1 100 ? -10.947 -17.744 27.218 1.00 95.56 100 PRO A N 1
ATOM 774 C CA . PRO A 1 100 ? -11.275 -17.989 25.818 1.00 95.56 100 PRO A CA 1
ATOM 775 C C . PRO A 1 100 ? -12.774 -17.967 25.543 1.00 95.56 100 PRO A C 1
ATOM 777 O O . PRO A 1 100 ? -13.153 -17.733 24.408 1.00 95.56 100 PRO A O 1
ATOM 780 N N . ASN A 1 101 ? -13.628 -18.187 26.547 1.00 96.75 101 ASN A N 1
ATOM 781 C CA . ASN A 1 101 ? -15.085 -18.215 26.391 1.00 96.75 101 ASN A CA 1
ATOM 782 C C . ASN A 1 101 ? -15.790 -17.022 27.053 1.00 96.75 101 ASN A C 1
ATOM 784 O O . ASN A 1 101 ? -17.016 -17.001 27.091 1.00 96.75 101 ASN A O 1
ATOM 788 N N . LEU A 1 102 ? -15.048 -16.035 27.571 1.00 97.50 102 LEU A N 1
ATOM 789 C CA . LEU A 1 102 ? -15.646 -14.867 28.213 1.00 97.50 102 LEU A CA 1
ATOM 790 C C . LEU A 1 102 ? -16.354 -14.005 27.163 1.00 97.50 102 LEU A C 1
ATOM 792 O O . LEU A 1 102 ? -15.694 -13.395 26.332 1.00 97.50 102 LEU A O 1
ATOM 796 N N . GLU A 1 103 ? -17.681 -13.917 27.224 1.00 93.56 103 GLU A N 1
ATOM 797 C CA . GLU A 1 103 ? -18.493 -13.177 26.251 1.00 93.56 103 GLU A CA 1
ATOM 798 C C . GLU A 1 103 ? -18.819 -11.750 26.705 1.00 93.56 103 GLU A C 1
ATOM 800 O O . GLU A 1 103 ? -18.954 -10.843 25.879 1.00 93.56 103 GLU A O 1
ATOM 805 N N . THR A 1 104 ? -18.968 -11.536 28.016 1.00 91.00 104 THR A N 1
ATOM 806 C CA . THR A 1 104 ? -19.412 -10.255 28.579 1.00 91.00 104 THR A CA 1
ATOM 807 C C . THR A 1 104 ? -18.914 -10.019 30.003 1.00 91.00 104 THR A C 1
ATOM 809 O O . THR A 1 104 ? -18.661 -10.951 30.773 1.00 91.00 104 THR A O 1
ATOM 812 N N . ILE A 1 105 ? -18.816 -8.738 30.363 1.00 95.31 105 ILE A N 1
ATOM 813 C CA . ILE A 1 105 ? -18.496 -8.275 31.711 1.00 95.31 105 ILE A CA 1
ATOM 814 C C . ILE A 1 105 ? -19.544 -7.277 32.177 1.00 95.31 105 ILE A C 1
ATOM 816 O O . ILE A 1 105 ? -19.865 -6.310 31.486 1.00 95.31 105 ILE A O 1
ATOM 820 N N . VAL A 1 106 ? -20.044 -7.502 33.388 1.00 94.06 106 VAL A N 1
ATOM 821 C CA . VAL A 1 106 ? -21.080 -6.691 34.020 1.00 94.06 106 VAL A CA 1
ATOM 822 C C . VAL A 1 106 ? -20.510 -6.029 35.266 1.00 94.06 106 VAL A C 1
ATOM 824 O O . VAL A 1 106 ? -20.090 -6.703 36.205 1.00 94.06 106 VAL A O 1
ATOM 827 N N . PHE A 1 107 ? -20.529 -4.701 35.303 1.00 93.25 107 PHE A N 1
ATOM 828 C CA . PHE A 1 107 ? -20.207 -3.928 36.500 1.00 93.25 107 PHE A CA 1
ATOM 829 C C . PHE A 1 107 ? -21.486 -3.613 37.280 1.00 93.25 107 PHE A C 1
ATOM 831 O O . PHE A 1 107 ? -22.528 -3.340 36.686 1.00 93.25 107 PHE A O 1
ATOM 838 N N . ALA A 1 108 ? -21.413 -3.629 38.611 1.00 90.75 108 ALA A N 1
ATOM 839 C CA . ALA A 1 108 ? -22.513 -3.170 39.458 1.00 90.75 108 ALA A CA 1
ATOM 840 C C . ALA A 1 108 ? -22.877 -1.693 39.180 1.00 90.75 108 ALA A C 1
ATOM 842 O O . ALA A 1 108 ? -22.000 -0.887 38.876 1.00 90.75 108 ALA A O 1
ATOM 843 N N . GLU A 1 109 ? -24.155 -1.327 39.349 1.00 84.44 109 GLU A N 1
ATOM 844 C CA . GLU A 1 109 ? -24.707 0.003 39.007 1.00 84.44 109 GLU A CA 1
ATOM 845 C C . GLU A 1 109 ? -23.936 1.176 39.642 1.00 84.44 109 GLU A C 1
ATOM 847 O O . GLU A 1 109 ? -23.684 2.179 38.984 1.00 84.44 109 GLU A O 1
ATOM 852 N N . ASN A 1 110 ? -23.477 1.023 40.889 1.00 90.00 110 ASN A N 1
ATOM 853 C CA . ASN A 1 110 ? -22.699 2.031 41.622 1.00 90.00 110 ASN A CA 1
ATOM 854 C C . ASN A 1 110 ? -21.198 1.695 41.679 1.00 90.00 110 ASN A C 1
ATOM 856 O O . ASN A 1 110 ? -20.556 1.867 42.717 1.00 90.00 110 ASN A O 1
ATOM 860 N N . SER A 1 111 ? -20.643 1.153 40.591 1.00 94.81 111 SER A N 1
ATOM 861 C CA . SER A 1 111 ? -19.245 0.712 40.536 1.00 94.81 111 SER A CA 1
ATOM 862 C C . SER A 1 111 ? -18.258 1.790 41.009 1.00 94.81 111 SER A C 1
ATOM 864 O O . SER A 1 111 ? -18.223 2.909 40.492 1.00 94.81 111 SER A O 1
ATOM 866 N N . LYS A 1 112 ? -17.394 1.421 41.961 1.00 97.38 112 LYS A N 1
ATOM 867 C CA . LYS A 1 112 ? -16.288 2.252 42.468 1.00 97.38 112 LYS A CA 1
ATOM 868 C C . LYS A 1 112 ? -14.980 2.029 41.705 1.00 97.38 112 LYS A C 1
ATOM 870 O O . LYS A 1 112 ? -13.919 2.416 42.198 1.00 97.38 112 LYS A O 1
ATOM 875 N N . LEU A 1 113 ? -15.044 1.392 40.536 1.00 98.31 113 LEU A N 1
ATOM 876 C CA . LEU A 1 113 ? -13.876 1.060 39.735 1.00 98.31 113 LEU A CA 1
ATOM 877 C C . LEU A 1 113 ? -13.212 2.328 39.192 1.00 98.31 113 LEU A C 1
ATOM 879 O O . LEU A 1 113 ? -13.835 3.096 38.474 1.00 98.31 113 LEU A O 1
ATOM 883 N N . THR A 1 114 ? -11.933 2.527 39.493 1.00 98.06 114 THR A N 1
ATOM 884 C CA . THR A 1 114 ? -11.171 3.689 39.017 1.00 98.06 114 THR A CA 1
ATOM 885 C C . THR A 1 114 ? -10.176 3.338 37.920 1.00 98.06 114 THR A C 1
ATOM 887 O O . THR A 1 114 ? -9.744 4.222 37.191 1.00 98.06 114 THR A O 1
ATOM 890 N N . SER A 1 115 ? -9.789 2.071 37.761 1.00 98.19 115 SER A N 1
ATOM 891 C CA . SER A 1 115 ? -8.757 1.687 36.788 1.00 98.19 115 SER A CA 1
ATOM 892 C C . SER A 1 115 ? -8.897 0.249 36.291 1.00 98.19 115 SER A C 1
ATOM 894 O O . SER A 1 115 ? -9.256 -0.658 37.050 1.00 98.19 115 SER A O 1
ATOM 896 N N . ILE A 1 116 ? -8.583 0.066 35.008 1.00 98.75 116 ILE A N 1
ATOM 897 C CA . ILE A 1 116 ? -8.382 -1.224 34.342 1.00 98.75 116 ILE A CA 1
ATOM 898 C C . ILE A 1 116 ? -6.881 -1.343 34.070 1.00 98.75 116 ILE A C 1
ATOM 900 O O . ILE A 1 116 ? -6.333 -0.506 33.355 1.00 98.75 116 ILE A O 1
ATOM 904 N N . GLY A 1 117 ? -6.221 -2.324 34.685 1.00 98.50 117 GLY A N 1
ATOM 905 C CA . GLY A 1 117 ? -4.774 -2.526 34.594 1.00 98.50 117 GLY A CA 1
ATOM 906 C C . GLY A 1 117 ? -4.306 -3.088 33.251 1.00 98.50 117 GLY A C 1
ATOM 907 O O . GLY A 1 117 ? -5.108 -3.424 32.373 1.00 98.50 117 GLY A O 1
ATOM 908 N N . ASP A 1 118 ? -2.994 -3.229 33.117 1.00 98.62 118 ASP A N 1
ATOM 909 C CA . ASP A 1 118 ? -2.351 -3.650 31.873 1.00 98.62 118 ASP A CA 1
ATOM 910 C C . ASP A 1 118 ? -2.688 -5.106 31.535 1.00 98.62 118 ASP A C 1
ATOM 912 O O . ASP A 1 118 ? -2.695 -5.986 32.404 1.00 98.62 118 ASP A O 1
ATOM 916 N N . GLY A 1 119 ? -2.996 -5.373 30.270 1.00 98.12 119 GLY A N 1
ATOM 917 C CA . GLY A 1 119 ? -3.342 -6.694 29.766 1.00 98.12 119 GLY A CA 1
ATOM 918 C C . GLY A 1 119 ? -4.556 -7.329 30.446 1.00 98.12 119 GLY A C 1
ATOM 919 O O . GLY A 1 119 ? -4.665 -8.553 30.440 1.00 98.12 119 GLY A O 1
ATOM 920 N N . THR A 1 120 ? -5.434 -6.543 31.091 1.00 98.44 120 THR A N 1
ATOM 921 C CA . THR A 1 120 ? -6.540 -7.076 31.908 1.00 98.44 120 THR A CA 1
ATOM 922 C C . THR A 1 120 ? -7.391 -8.083 31.140 1.00 98.44 120 THR A C 1
ATOM 924 O O . THR A 1 120 ? -7.693 -9.120 31.710 1.00 98.44 120 THR A O 1
ATOM 927 N N . PHE A 1 121 ? -7.733 -7.810 29.881 1.00 98.50 121 PHE A N 1
ATOM 928 C CA . PHE A 1 121 ? -8.523 -8.675 28.996 1.00 98.50 121 PHE A CA 1
ATOM 929 C C . PHE A 1 121 ? -7.728 -9.146 27.774 1.00 98.50 121 PHE A C 1
ATOM 931 O O . PHE A 1 121 ? -8.325 -9.543 26.778 1.00 98.50 121 PHE A O 1
ATOM 938 N N . LEU A 1 122 ? -6.395 -9.100 27.827 1.00 98.12 122 LEU A N 1
ATOM 939 C CA . LEU A 1 122 ? -5.535 -9.519 26.718 1.00 98.12 122 LEU A CA 1
ATOM 940 C C . LEU A 1 122 ? -5.909 -10.946 26.277 1.00 98.12 122 LEU A C 1
ATOM 942 O O . LEU A 1 122 ? -6.071 -11.822 27.124 1.00 98.12 122 LEU A O 1
ATOM 946 N N . GLU A 1 123 ? -6.082 -11.156 24.970 1.00 97.44 123 GLU A N 1
ATOM 947 C CA . GLU A 1 123 ? -6.487 -12.425 24.335 1.00 97.44 123 GLU A CA 1
ATOM 948 C C . GLU A 1 123 ? -7.877 -12.969 24.751 1.00 97.44 123 GLU A C 1
ATOM 950 O O . GLU A 1 123 ? -8.203 -14.124 24.472 1.00 97.44 123 GLU A O 1
ATOM 955 N N . CYS A 1 124 ? -8.766 -12.153 25.340 1.00 97.88 124 CYS A N 1
ATOM 956 C CA . CYS A 1 124 ? -10.188 -12.504 25.514 1.00 97.88 124 CYS A CA 1
ATOM 957 C C . CYS A 1 124 ? -10.948 -12.480 24.172 1.00 97.88 124 CYS A C 1
ATOM 959 O O . CYS A 1 124 ? -11.820 -11.645 23.928 1.00 97.88 124 CYS A O 1
ATOM 961 N N . SER A 1 125 ? -10.614 -13.413 23.283 1.00 96.25 125 SER A N 1
ATOM 962 C CA . SER A 1 125 ? -11.038 -13.431 21.877 1.00 96.25 125 SER A CA 1
ATOM 963 C C . SER A 1 125 ? -12.550 -13.543 21.645 1.00 96.25 125 SER A C 1
ATOM 965 O O . SER A 1 125 ? -13.006 -13.158 20.573 1.00 96.25 125 SER A O 1
ATOM 967 N N . ASN A 1 126 ? -13.333 -13.999 22.631 1.00 97.00 126 ASN A N 1
ATOM 968 C CA . ASN A 1 126 ? -14.800 -14.071 22.560 1.00 97.00 126 ASN A CA 1
ATOM 969 C C . ASN A 1 126 ? -15.535 -12.922 23.277 1.00 97.00 126 ASN A C 1
ATOM 971 O O . ASN A 1 126 ? -16.766 -12.881 23.224 1.00 97.00 126 ASN A O 1
ATOM 975 N N . LEU A 1 127 ? -14.825 -11.969 23.896 1.00 97.50 127 LEU A N 1
ATOM 976 C CA . LEU A 1 127 ? -15.454 -10.833 24.576 1.00 97.50 127 LEU A CA 1
ATOM 977 C C . LEU A 1 127 ? -16.125 -9.930 23.541 1.00 97.50 127 LEU A C 1
ATOM 979 O O . LEU A 1 127 ? -15.442 -9.340 22.713 1.00 97.50 127 LEU A O 1
ATOM 983 N N . ARG A 1 128 ? -17.456 -9.796 23.595 1.00 94.25 128 ARG A N 1
ATOM 984 C CA . ARG A 1 128 ? -18.239 -9.067 22.577 1.00 94.25 128 ARG A CA 1
ATOM 985 C C . ARG A 1 128 ? -18.504 -7.615 22.922 1.00 94.25 128 ARG A C 1
ATOM 987 O O . ARG A 1 128 ? -18.568 -6.758 22.039 1.00 94.25 128 ARG A O 1
ATOM 994 N N . SER A 1 129 ? -18.712 -7.327 24.200 1.00 91.38 129 SER A N 1
ATOM 995 C CA . SER A 1 129 ? -19.042 -5.977 24.642 1.00 91.38 129 SER A CA 1
ATOM 996 C C . SER A 1 129 ? -18.608 -5.716 26.069 1.00 91.38 129 SER A C 1
ATOM 998 O O . SER A 1 129 ? -18.692 -6.602 26.920 1.00 91.38 129 SER A O 1
ATOM 1000 N N . ILE A 1 130 ? -18.245 -4.468 26.341 1.00 94.06 130 ILE A N 1
ATOM 1001 C CA . ILE A 1 130 ? -17.976 -3.985 27.691 1.00 94.06 130 ILE A CA 1
ATOM 1002 C C . ILE A 1 130 ? -18.534 -2.572 27.876 1.00 94.06 130 ILE A C 1
ATOM 1004 O O . ILE A 1 130 ? -18.421 -1.721 26.991 1.00 94.06 130 ILE A O 1
ATOM 1008 N N . ASN A 1 131 ? -19.138 -2.319 29.037 1.00 93.12 131 ASN A N 1
ATOM 1009 C CA . ASN A 1 131 ? -19.544 -0.981 29.461 1.00 93.12 131 ASN A CA 1
ATOM 1010 C C . ASN A 1 131 ? -18.553 -0.455 30.495 1.00 93.12 131 ASN A C 1
ATOM 1012 O O . ASN A 1 131 ? -18.503 -0.984 31.602 1.00 93.12 131 ASN A O 1
ATOM 1016 N N . ILE A 1 132 ? -17.762 0.553 30.137 1.00 96.06 132 ILE A N 1
ATOM 1017 C CA . ILE A 1 132 ? -16.753 1.125 31.030 1.00 96.06 132 ILE A CA 1
ATOM 1018 C C . ILE A 1 132 ? -17.455 2.074 32.014 1.00 96.06 132 ILE A C 1
ATOM 1020 O O . ILE A 1 132 ? -18.046 3.055 31.561 1.00 96.06 132 ILE A O 1
ATOM 1024 N N . PRO A 1 133 ? -17.404 1.827 33.340 1.00 96.56 133 PRO A N 1
ATOM 1025 C CA . PRO A 1 133 ? -18.019 2.725 34.316 1.00 96.56 133 PRO A CA 1
ATOM 1026 C C . PRO A 1 133 ? -17.455 4.150 34.238 1.00 96.56 133 PRO A C 1
ATOM 1028 O O . PRO A 1 133 ? -16.249 4.335 34.068 1.00 96.56 133 PRO A O 1
ATOM 1031 N N . ASP A 1 134 ? -18.306 5.160 34.445 1.00 96.12 134 ASP A N 1
ATOM 1032 C CA . ASP A 1 134 ? -17.918 6.581 34.378 1.00 96.12 134 ASP A CA 1
ATOM 1033 C C . ASP A 1 134 ? -16.816 6.946 35.387 1.00 96.12 134 ASP A C 1
ATOM 1035 O O . ASP A 1 134 ? -16.085 7.911 35.179 1.00 96.12 134 ASP A O 1
ATOM 1039 N N . THR A 1 135 ? -16.670 6.161 36.458 1.00 97.56 135 THR A N 1
ATOM 1040 C CA . THR A 1 135 ? -15.653 6.304 37.509 1.00 97.56 135 THR A CA 1
ATOM 1041 C C . THR A 1 135 ? -14.241 5.905 37.076 1.00 97.56 135 THR A C 1
ATOM 1043 O O . THR A 1 135 ? -13.282 6.321 37.732 1.00 97.56 135 THR A O 1
ATOM 1046 N N . VAL A 1 136 ? -14.088 5.153 35.980 1.00 98.56 136 VAL A N 1
ATOM 1047 C CA . VAL A 1 136 ? -12.779 4.713 35.487 1.00 98.56 136 VAL A CA 1
ATOM 1048 C C . VAL A 1 136 ? -12.005 5.901 34.923 1.00 98.56 136 VAL A C 1
ATOM 1050 O O . VAL A 1 136 ? -12.494 6.630 34.066 1.00 98.56 136 VAL A O 1
ATOM 1053 N N . THR A 1 137 ? -10.768 6.073 35.384 1.00 98.38 137 THR A N 1
ATOM 1054 C CA . THR A 1 137 ? -9.849 7.125 34.941 1.00 98.38 137 THR A CA 1
ATOM 1055 C C . THR A 1 137 ? -8.803 6.617 33.953 1.00 98.38 137 THR A C 1
ATOM 1057 O O . THR A 1 137 ? -8.318 7.388 33.131 1.00 98.38 137 THR A O 1
ATOM 1060 N N . THR A 1 138 ? -8.452 5.328 33.988 1.00 98.38 138 THR A N 1
ATOM 1061 C CA . THR A 1 138 ? -7.368 4.778 33.157 1.00 98.38 138 THR A CA 1
ATOM 1062 C C . THR A 1 138 ? -7.696 3.395 32.595 1.00 98.38 138 THR A C 1
ATOM 1064 O O . THR A 1 138 ? -8.139 2.512 33.336 1.00 98.38 138 THR A O 1
ATOM 1067 N N . ILE A 1 139 ? -7.398 3.201 31.307 1.00 98.75 139 ILE A N 1
ATOM 1068 C CA . ILE A 1 139 ? -7.290 1.894 30.643 1.00 98.75 139 ILE A CA 1
ATOM 1069 C C . ILE A 1 139 ? -5.802 1.636 30.381 1.00 98.75 139 ILE A C 1
ATOM 1071 O O . ILE A 1 139 ? -5.155 2.470 29.747 1.00 98.75 139 ILE A O 1
ATOM 1075 N N . GLY A 1 140 ? -5.270 0.533 30.910 1.00 98.62 140 GLY A N 1
ATOM 1076 C CA . GLY A 1 140 ? -3.851 0.173 30.844 1.00 98.62 140 GLY A CA 1
ATOM 1077 C C . GLY A 1 140 ? -3.351 -0.244 29.459 1.00 98.62 140 GLY A C 1
ATOM 1078 O O . GLY A 1 140 ? -4.119 -0.338 28.498 1.00 98.62 140 GLY A O 1
ATOM 1079 N N . GLU A 1 141 ? -2.046 -0.486 29.379 1.00 98.62 141 GLU A N 1
ATOM 1080 C CA . GLU A 1 141 ? -1.372 -1.031 28.194 1.00 98.62 141 GLU A CA 1
ATOM 1081 C C . GLU A 1 141 ? -1.902 -2.433 27.873 1.00 98.62 141 GLU A C 1
ATOM 1083 O O . GLU A 1 141 ? -2.220 -3.193 28.784 1.00 98.62 141 GLU A O 1
ATOM 1088 N N . ASP A 1 142 ? -2.082 -2.762 26.594 1.00 98.38 142 ASP A N 1
ATOM 1089 C CA . ASP A 1 142 ? -2.631 -4.041 26.116 1.00 98.38 142 ASP A CA 1
ATOM 1090 C C . ASP A 1 142 ? -3.995 -4.462 26.714 1.00 98.38 142 ASP A C 1
ATOM 1092 O O . ASP A 1 142 ? -4.387 -5.630 26.628 1.00 98.38 142 ASP A O 1
ATOM 1096 N N . ALA A 1 143 ? -4.737 -3.560 27.370 1.00 98.62 143 ALA A N 1
ATOM 1097 C CA . ALA A 1 143 ? -5.875 -3.935 28.216 1.00 98.62 143 ALA A CA 1
ATOM 1098 C C . ALA A 1 143 ? -6.946 -4.785 27.507 1.00 98.62 143 ALA A C 1
ATOM 1100 O O . ALA A 1 143 ? -7.550 -5.630 28.162 1.00 98.62 143 ALA A O 1
ATOM 1101 N N . PHE A 1 144 ? -7.158 -4.583 26.205 1.00 98.69 144 PHE A N 1
ATOM 1102 C CA . PHE A 1 144 ? -8.044 -5.355 25.326 1.00 98.69 144 PHE A CA 1
ATOM 1103 C C . PHE A 1 144 ? -7.308 -5.878 24.081 1.00 98.69 144 PHE A C 1
ATOM 1105 O O . PHE A 1 144 ? -7.936 -6.131 23.051 1.00 98.69 144 PHE A O 1
ATOM 1112 N N . TYR A 1 145 ? -5.985 -6.036 24.146 1.00 98.38 145 TYR A N 1
ATOM 1113 C CA . TYR A 1 145 ? -5.197 -6.586 23.043 1.00 98.38 145 TYR A CA 1
ATOM 1114 C C . TYR A 1 145 ? -5.774 -7.941 22.591 1.00 98.38 145 TYR A C 1
ATOM 1116 O O . TYR A 1 145 ? -6.043 -8.814 23.415 1.00 98.38 145 TYR A O 1
ATOM 1124 N N . ASP A 1 146 ? -5.982 -8.112 21.285 1.00 97.69 146 ASP A N 1
ATOM 1125 C CA . ASP A 1 146 ? -6.550 -9.305 20.630 1.00 97.69 146 ASP A CA 1
ATOM 1126 C C . ASP A 1 146 ? -7.902 -9.786 21.211 1.00 97.69 146 ASP A C 1
ATOM 1128 O O . ASP A 1 146 ? -8.265 -10.963 21.138 1.00 97.69 146 ASP A O 1
ATOM 1132 N N . CYS A 1 147 ? -8.713 -8.861 21.742 1.00 98.00 147 CYS A N 1
ATOM 1133 C CA . CYS A 1 147 ? -10.150 -9.076 21.953 1.00 98.00 147 CYS A CA 1
ATOM 1134 C C . CYS A 1 147 ? -10.886 -9.045 20.601 1.00 98.00 147 CYS A C 1
ATOM 1136 O O . CYS A 1 147 ? -11.662 -8.138 20.299 1.00 98.00 147 CYS A O 1
ATOM 1138 N N . SER A 1 148 ? -10.593 -10.011 19.732 1.00 97.06 148 SER A N 1
ATOM 1139 C CA . SER A 1 148 ? -10.964 -9.967 18.313 1.00 97.06 148 SER A CA 1
ATOM 1140 C C . SER A 1 148 ? -12.476 -9.964 18.038 1.00 97.06 148 SER A C 1
ATOM 1142 O O . SER A 1 148 ? -12.885 -9.401 17.020 1.00 97.06 148 SER A O 1
ATOM 1144 N N . ALA A 1 149 ? -13.310 -10.499 18.941 1.00 97.56 149 ALA A N 1
ATOM 1145 C CA . ALA A 1 149 ? -14.774 -10.420 18.865 1.00 97.56 149 ALA A CA 1
ATOM 1146 C C . ALA A 1 149 ? -15.391 -9.164 19.514 1.00 97.56 149 ALA A C 1
ATOM 1148 O O . ALA A 1 149 ? -16.617 -9.052 19.529 1.00 97.56 149 ALA A O 1
ATOM 1149 N N . LEU A 1 150 ? -14.593 -8.218 20.028 1.00 97.56 150 LEU A N 1
ATOM 1150 C CA . LEU A 1 150 ? -15.093 -7.028 20.725 1.00 97.56 150 LEU A CA 1
ATOM 1151 C C . LEU A 1 150 ? -15.776 -6.062 19.758 1.00 97.56 150 LEU A C 1
ATOM 1153 O O . LEU A 1 150 ? -15.140 -5.235 19.114 1.00 97.56 150 LEU A O 1
ATOM 1157 N N . GLU A 1 151 ? -17.098 -6.162 19.668 1.00 95.19 151 GLU A N 1
ATOM 1158 C CA . GLU A 1 151 ? -17.943 -5.361 18.783 1.00 95.19 151 GLU A CA 1
ATOM 1159 C C . GLU A 1 151 ? -18.158 -3.942 19.332 1.00 95.19 151 GLU A C 1
ATOM 1161 O O . GLU A 1 151 ? -18.282 -2.982 18.564 1.00 95.19 151 GLU A O 1
ATOM 1166 N N . SER A 1 152 ? -18.217 -3.785 20.663 1.00 89.69 152 SER A N 1
ATOM 1167 C CA . SER A 1 152 ? -18.512 -2.489 21.281 1.00 89.69 152 SER A CA 1
ATOM 1168 C C . SER A 1 152 ? -17.842 -2.253 22.636 1.00 89.69 152 SER A C 1
ATOM 1170 O O . SER A 1 152 ? -17.867 -3.091 23.535 1.00 89.69 152 SER A O 1
ATOM 1172 N N . VAL A 1 153 ? -17.307 -1.043 22.797 1.00 94.62 153 VAL A N 1
ATOM 1173 C CA . VAL A 1 153 ? -16.821 -0.498 24.069 1.00 94.62 153 VAL A CA 1
ATOM 1174 C C . VAL A 1 153 ? -17.661 0.735 24.366 1.00 94.62 153 VAL A C 1
ATOM 1176 O O . VAL A 1 153 ? -17.551 1.756 23.682 1.00 94.62 153 VAL A O 1
ATOM 1179 N N . ALA A 1 154 ? -18.562 0.631 25.339 1.00 92.62 154 ALA A N 1
ATOM 1180 C CA . ALA A 1 154 ? -19.414 1.746 25.724 1.00 92.62 154 ALA A CA 1
ATOM 1181 C C . ALA A 1 154 ? -18.662 2.658 26.702 1.00 92.62 154 ALA A C 1
ATOM 1183 O O . ALA A 1 154 ? -18.299 2.245 27.801 1.00 92.62 154 ALA A O 1
ATOM 1184 N N . ILE A 1 155 ? -18.432 3.899 26.268 1.00 93.50 155 ILE A N 1
ATOM 1185 C CA . ILE A 1 155 ? -17.852 4.986 27.061 1.00 93.50 155 ILE A CA 1
ATOM 1186 C C . ILE A 1 155 ? -18.857 6.142 27.052 1.00 93.50 155 ILE A C 1
ATOM 1188 O O . ILE A 1 155 ? -19.254 6.623 25.987 1.00 93.50 155 ILE A O 1
ATOM 1192 N N . SER A 1 156 ? -19.294 6.560 28.239 1.00 91.69 156 SER A N 1
ATOM 1193 C CA . SER A 1 156 ? -20.217 7.683 28.442 1.00 91.69 156 SER A CA 1
ATOM 1194 C C . SER A 1 156 ? -19.556 9.035 28.127 1.00 91.69 156 SER A C 1
ATOM 1196 O O . SER A 1 156 ? -18.367 9.205 28.406 1.00 91.69 156 SER A O 1
ATOM 1198 N N . PRO A 1 157 ? -20.307 10.045 27.646 1.00 91.69 157 PRO A N 1
ATOM 1199 C CA . PRO A 1 157 ? -19.837 11.434 27.580 1.00 91.69 157 PRO A CA 1
ATOM 1200 C C . PRO A 1 157 ? -19.358 12.000 28.922 1.00 91.69 157 PRO A C 1
ATOM 1202 O O . PRO A 1 157 ? -18.447 12.818 28.950 1.00 91.69 157 PRO A O 1
ATOM 1205 N N . ASN A 1 158 ? -19.920 11.524 30.039 1.00 92.56 158 ASN A N 1
ATOM 1206 C CA . ASN A 1 158 ? -19.547 11.967 31.387 1.00 92.56 158 ASN A CA 1
ATOM 1207 C C . ASN A 1 158 ? -18.366 11.179 31.984 1.00 92.56 158 ASN A C 1
ATOM 1209 O O . ASN A 1 158 ? -18.065 11.329 33.168 1.00 92.56 158 ASN A O 1
ATOM 1213 N N . SER A 1 159 ? -17.714 10.324 31.192 1.00 96.12 159 SER A N 1
ATOM 1214 C CA . SER A 1 159 ? -16.612 9.481 31.651 1.00 96.12 159 SER A CA 1
ATOM 1215 C C . SER A 1 159 ? -15.468 10.296 32.268 1.00 96.12 159 SER A C 1
ATOM 1217 O O . SER A 1 159 ? -15.100 11.373 31.792 1.00 96.12 159 SER A O 1
ATOM 1219 N N . HIS A 1 160 ? -14.871 9.760 33.332 1.00 97.81 160 HIS A N 1
ATOM 1220 C CA . HIS A 1 160 ? -13.686 10.317 33.981 1.00 97.81 160 HIS A CA 1
ATOM 1221 C C . HIS A 1 160 ? -12.366 9.833 33.370 1.00 97.81 160 HIS A C 1
ATOM 1223 O O . HIS A 1 160 ? -11.309 10.136 33.926 1.00 97.81 160 HIS A O 1
ATOM 1229 N N . LEU A 1 161 ? -12.408 9.111 32.246 1.00 98.44 161 LEU A N 1
ATOM 1230 C CA . LEU A 1 161 ? -11.215 8.606 31.578 1.00 98.44 161 LEU A CA 1
ATOM 1231 C C . LEU A 1 161 ? -10.271 9.750 31.187 1.00 98.44 161 LEU A C 1
ATOM 1233 O O . LEU A 1 161 ? -10.649 10.668 30.460 1.00 98.44 161 LEU A O 1
ATOM 1237 N N . THR A 1 162 ? -9.024 9.649 31.639 1.00 98.31 162 THR A N 1
ATOM 1238 C CA . THR A 1 162 ? -7.920 10.563 31.323 1.00 98.31 162 THR A CA 1
ATOM 1239 C C . THR A 1 162 ? -6.891 9.932 30.390 1.00 98.31 162 THR A C 1
ATOM 1241 O O . THR A 1 162 ? -6.203 10.652 29.666 1.00 98.31 162 THR A O 1
ATOM 1244 N N . SER A 1 163 ? -6.780 8.597 30.362 1.00 98.25 163 SER A N 1
ATOM 1245 C CA . SER A 1 163 ? -5.812 7.909 29.500 1.00 98.25 163 SER A CA 1
ATOM 1246 C C . SER A 1 163 ? -6.267 6.545 28.974 1.00 98.25 163 SER A C 1
ATOM 1248 O O . SER A 1 163 ? -6.892 5.760 29.693 1.00 98.25 163 SER A O 1
ATOM 1250 N N . ILE A 1 164 ? -5.859 6.255 27.737 1.00 98.62 164 ILE A N 1
ATOM 1251 C CA . ILE A 1 164 ? -5.871 4.934 27.094 1.00 98.62 164 ILE A CA 1
ATOM 1252 C C . ILE A 1 164 ? -4.408 4.539 26.846 1.00 98.62 164 ILE A C 1
ATOM 1254 O O . ILE A 1 164 ? -3.671 5.332 26.263 1.00 98.62 164 ILE A O 1
ATOM 1258 N N . GLY A 1 165 ? -3.981 3.369 27.324 1.00 98.50 165 GLY A N 1
ATOM 1259 C CA . GLY A 1 165 ? -2.601 2.882 27.222 1.00 98.50 165 GLY A CA 1
ATOM 1260 C C . GLY A 1 165 ? -2.161 2.512 25.803 1.00 98.50 165 GLY A C 1
ATOM 1261 O O . GLY A 1 165 ? -2.962 2.525 24.865 1.00 98.50 165 GLY A O 1
ATOM 1262 N N . ASN A 1 166 ? -0.873 2.187 25.653 1.00 98.06 166 ASN A N 1
ATOM 1263 C CA . ASN A 1 166 ? -0.336 1.656 24.396 1.00 98.06 166 ASN A CA 1
ATOM 1264 C C . ASN A 1 166 ? -1.031 0.337 24.058 1.00 98.06 166 ASN A C 1
ATOM 1266 O O . ASN A 1 166 ? -1.387 -0.412 24.968 1.00 98.06 166 ASN A O 1
ATOM 1270 N N . ASP A 1 167 ? -1.271 0.089 22.771 1.00 97.75 167 ASP A N 1
ATOM 1271 C CA . ASP A 1 167 ? -1.824 -1.181 22.276 1.00 97.75 167 ASP A CA 1
ATOM 1272 C C . ASP A 1 167 ? -3.163 -1.610 22.919 1.00 97.75 167 ASP A C 1
ATOM 1274 O O . ASP A 1 167 ? -3.619 -2.742 22.761 1.00 97.75 167 ASP A O 1
ATOM 1278 N N . ALA A 1 168 ? -3.848 -0.694 23.617 1.00 98.50 168 ALA A N 1
ATOM 1279 C CA . ALA A 1 168 ? -4.973 -1.023 24.487 1.00 98.50 168 ALA A CA 1
ATOM 1280 C C . ALA A 1 168 ? -6.130 -1.721 23.762 1.00 98.50 168 ALA A C 1
ATOM 1282 O O . ALA A 1 168 ? -6.815 -2.518 24.389 1.00 98.50 168 ALA A O 1
ATOM 1283 N N . PHE A 1 169 ? -6.351 -1.441 22.475 1.00 98.38 169 PHE A N 1
ATOM 1284 C CA . PHE A 1 169 ? -7.324 -2.128 21.620 1.00 98.38 169 PHE A CA 1
ATOM 1285 C C . PHE A 1 169 ? -6.668 -2.737 20.374 1.00 98.38 169 PHE A C 1
ATOM 1287 O O . PHE A 1 169 ? -7.337 -2.935 19.360 1.00 98.38 169 PHE A O 1
ATOM 1294 N N . LEU A 1 170 ? -5.367 -3.036 20.421 1.00 97.38 170 LEU A N 1
ATOM 1295 C CA . LEU A 1 170 ? -4.661 -3.636 19.294 1.00 97.38 170 LEU A CA 1
ATOM 1296 C C . LEU A 1 170 ? -5.344 -4.948 18.871 1.00 97.38 170 LEU A C 1
ATOM 1298 O O . LEU A 1 170 ? -5.678 -5.778 19.716 1.00 97.38 170 LEU A O 1
ATOM 1302 N N . ARG A 1 171 ? -5.583 -5.138 17.567 1.00 96.69 171 ARG A N 1
ATOM 1303 C CA . ARG A 1 171 ? -6.258 -6.326 16.992 1.00 96.69 171 ARG A CA 1
ATOM 1304 C C . ARG A 1 171 ? -7.675 -6.591 17.527 1.00 96.69 171 ARG A C 1
ATOM 1306 O O . ARG A 1 171 ? -8.198 -7.699 17.384 1.00 96.69 171 ARG A O 1
ATOM 1313 N N . CYS A 1 172 ? -8.365 -5.572 18.049 1.00 97.56 172 CYS A N 1
ATOM 1314 C CA . CYS A 1 172 ? -9.814 -5.613 18.289 1.00 97.56 172 CYS A CA 1
ATOM 1315 C C . CYS A 1 172 ? -10.585 -5.586 16.957 1.00 97.56 172 CYS A C 1
ATOM 1317 O O . CYS A 1 172 ? -11.169 -4.583 16.550 1.00 97.56 172 CYS A O 1
ATOM 1319 N N . ASN A 1 173 ? -10.563 -6.701 16.235 1.00 96.81 173 ASN A N 1
ATOM 1320 C CA . ASN A 1 173 ? -10.980 -6.780 14.838 1.00 96.81 173 ASN A CA 1
ATOM 1321 C C . ASN A 1 173 ? -12.472 -6.532 14.577 1.00 96.81 173 ASN A C 1
ATOM 1323 O O . ASN A 1 173 ? -12.823 -6.183 13.452 1.00 96.81 173 ASN A O 1
ATOM 1327 N N . ALA A 1 174 ? -13.340 -6.686 15.579 1.00 97.69 174 ALA A N 1
ATOM 1328 C CA . ALA A 1 174 ? -14.782 -6.479 15.448 1.00 97.69 174 ALA A CA 1
ATOM 1329 C C . ALA A 1 174 ? -15.259 -5.060 15.813 1.00 97.69 174 ALA A C 1
ATOM 1331 O O . ALA A 1 174 ? -16.410 -4.721 15.520 1.00 97.69 174 ALA A O 1
ATOM 1332 N N . ILE A 1 175 ? -14.413 -4.208 16.410 1.00 96.62 175 ILE A N 1
ATOM 1333 C CA . ILE A 1 175 ? -14.874 -2.917 16.930 1.00 96.62 175 ILE A CA 1
ATOM 1334 C C . ILE A 1 175 ? -15.196 -1.953 15.789 1.00 96.62 175 ILE A C 1
ATOM 1336 O O . ILE A 1 175 ? -14.337 -1.591 14.988 1.00 96.62 175 ILE A O 1
ATOM 1340 N N . SER A 1 176 ? -16.452 -1.507 15.700 1.00 96.38 176 SER A N 1
ATOM 1341 C CA . SER A 1 176 ? -16.889 -0.659 14.581 1.00 96.38 176 SER A CA 1
ATOM 1342 C C . SER A 1 176 ? -16.714 0.836 14.842 1.00 96.38 176 SER A C 1
ATOM 1344 O O . SER A 1 176 ? -16.599 1.623 13.896 1.00 96.38 176 SER A O 1
ATOM 1346 N N . SER A 1 177 ? -16.739 1.259 16.110 1.00 96.94 177 SER A N 1
ATOM 1347 C CA . SER A 1 177 ? -16.582 2.664 16.499 1.00 96.94 177 SER A CA 1
ATOM 1348 C C . SER A 1 177 ? -16.101 2.838 17.934 1.00 96.94 177 SER A C 1
ATOM 1350 O O . SER A 1 177 ? -16.533 2.089 18.806 1.00 96.94 177 SER A O 1
ATOM 1352 N N . ILE A 1 178 ? -15.325 3.893 18.186 1.00 96.50 178 ILE A N 1
ATOM 1353 C CA . ILE A 1 178 ? -14.841 4.277 19.522 1.00 96.50 178 ILE A CA 1
ATOM 1354 C C . ILE A 1 178 ? -15.196 5.743 19.790 1.00 96.50 178 ILE A C 1
ATOM 1356 O O . ILE A 1 178 ? -15.231 6.559 18.863 1.00 96.50 178 ILE A O 1
ATOM 1360 N N . TYR A 1 179 ? -15.500 6.075 21.045 1.00 97.19 179 TYR A N 1
ATOM 1361 C CA . TYR A 1 179 ? -15.752 7.444 21.494 1.00 97.19 179 TYR A CA 1
ATOM 1362 C C . TYR A 1 179 ? -14.708 7.868 22.534 1.00 97.19 179 TYR A C 1
ATOM 1364 O O . TYR A 1 179 ? -14.476 7.156 23.507 1.00 97.19 179 TYR A O 1
ATOM 1372 N N . ILE A 1 180 ? -14.092 9.026 22.309 1.00 98.25 180 ILE A N 1
ATOM 1373 C CA . ILE A 1 180 ? -13.076 9.641 23.161 1.00 98.25 180 ILE A CA 1
ATOM 1374 C C . ILE A 1 180 ? -13.743 10.781 23.957 1.00 98.25 180 ILE A C 1
ATOM 1376 O O . ILE A 1 180 ? -14.119 11.786 23.343 1.00 98.25 180 ILE A O 1
ATOM 1380 N N . PRO A 1 181 ? -13.923 10.651 25.285 1.00 97.62 181 PRO A N 1
ATOM 1381 C CA . PRO A 1 181 ? -14.605 11.653 26.108 1.00 97.62 181 PRO A CA 1
ATOM 1382 C C . PRO A 1 181 ? -13.753 12.912 26.350 1.00 97.62 181 PRO A C 1
ATOM 1384 O O . PRO A 1 181 ? -12.557 12.948 26.053 1.00 97.62 181 PRO A O 1
ATOM 1387 N N . GLU A 1 182 ? -14.371 13.951 26.923 1.00 97.88 182 GLU A N 1
ATOM 1388 C CA . GLU A 1 182 ? -13.773 15.278 27.164 1.00 97.88 182 GLU A CA 1
ATOM 1389 C C . GLU A 1 182 ? -12.417 15.215 27.885 1.00 97.88 182 GLU A C 1
ATOM 1391 O O . GLU A 1 182 ? -11.472 15.909 27.510 1.00 97.88 182 GLU A O 1
ATOM 1396 N N . LYS A 1 183 ? -12.309 14.366 28.912 1.00 98.12 183 LYS A N 1
ATOM 1397 C CA . LYS A 1 183 ? -11.169 14.360 29.835 1.00 98.12 183 LYS A CA 1
ATOM 1398 C C . LYS A 1 183 ? -9.956 13.575 29.350 1.00 98.12 183 LYS A C 1
ATOM 1400 O O . LYS A 1 183 ? -8.936 13.650 30.016 1.00 98.12 183 LYS A O 1
ATOM 1405 N N . ILE A 1 184 ? -10.017 12.866 28.219 1.00 98.31 184 ILE A N 1
ATOM 1406 C CA . ILE A 1 184 ? -8.857 12.121 27.710 1.00 98.31 184 ILE A CA 1
ATOM 1407 C C . ILE A 1 184 ? -7.725 13.089 27.342 1.00 98.31 184 ILE A C 1
ATOM 1409 O O . ILE A 1 184 ? -7.870 13.942 26.460 1.00 98.31 184 ILE A O 1
ATOM 1413 N N . ASN A 1 185 ? -6.583 12.917 28.004 1.00 97.25 185 ASN A N 1
ATOM 1414 C CA . ASN A 1 185 ? -5.347 13.660 27.776 1.00 97.25 185 ASN A CA 1
ATOM 1415 C C . ASN A 1 185 ? -4.340 12.864 26.944 1.00 97.25 185 ASN A C 1
ATOM 1417 O O . ASN A 1 185 ? -3.554 13.465 26.217 1.00 97.25 185 ASN A O 1
ATOM 1421 N N . THR A 1 186 ? -4.383 11.533 27.050 1.00 97.81 186 THR A N 1
ATOM 1422 C CA . THR A 1 186 ? -3.392 10.641 26.443 1.00 97.81 186 THR A CA 1
ATOM 1423 C C . THR A 1 186 ? -4.059 9.422 25.812 1.00 97.81 186 THR A C 1
ATOM 1425 O O . THR A 1 186 ? -4.831 8.715 26.459 1.00 97.81 186 THR A O 1
ATOM 1428 N N . ILE A 1 187 ? -3.711 9.154 24.560 1.00 98.31 187 ILE A N 1
ATOM 1429 C CA . ILE A 1 187 ? -3.959 7.905 23.842 1.00 98.31 187 ILE A CA 1
ATOM 1430 C C . ILE A 1 187 ? -2.578 7.349 23.502 1.00 98.31 187 ILE A C 1
ATOM 1432 O O . ILE A 1 187 ? -1.779 8.055 22.885 1.00 98.31 187 ILE A O 1
ATOM 1436 N N . GLY A 1 188 ? -2.286 6.138 23.967 1.00 96.50 188 GLY A N 1
ATOM 1437 C CA . GLY A 1 188 ? -1.008 5.476 23.745 1.00 96.50 188 GLY A CA 1
ATOM 1438 C C . GLY A 1 188 ? -0.752 5.162 22.275 1.00 96.50 188 GLY A C 1
ATOM 1439 O O . GLY A 1 188 ? -1.672 5.137 21.450 1.00 96.50 188 GLY A O 1
ATOM 1440 N N . SER A 1 189 ? 0.515 4.912 21.955 1.00 92.50 189 SER A N 1
ATOM 1441 C CA . SER A 1 189 ? 0.924 4.467 20.624 1.00 92.50 189 SER A CA 1
ATOM 1442 C C . SER A 1 189 ? 0.152 3.211 20.233 1.00 92.50 189 SER A C 1
ATOM 1444 O O . SER A 1 189 ? -0.140 2.379 21.096 1.00 92.50 189 SER A O 1
ATOM 1446 N N . THR A 1 190 ? -0.217 3.111 18.950 1.00 94.00 190 THR A N 1
ATOM 1447 C CA . THR A 1 190 ? -0.844 1.911 18.358 1.00 94.00 190 THR A CA 1
ATOM 1448 C C . THR A 1 190 ? -2.103 1.401 19.082 1.00 94.00 190 THR A C 1
ATOM 1450 O O . THR A 1 190 ? -2.581 0.303 18.813 1.00 94.00 190 THR A O 1
ATOM 1453 N N . ALA A 1 191 ? -2.743 2.232 19.919 1.00 96.75 191 ALA A N 1
ATOM 1454 C CA . ALA A 1 191 ? -3.908 1.847 20.718 1.00 96.75 191 ALA A CA 1
ATOM 1455 C C . ALA A 1 191 ? -5.086 1.301 19.893 1.00 96.75 191 ALA A C 1
ATOM 1457 O O . ALA A 1 191 ? -5.885 0.542 20.429 1.00 96.75 191 ALA A O 1
ATOM 1458 N N . PHE A 1 192 ? -5.203 1.673 18.614 1.00 96.88 192 PHE A N 1
ATOM 1459 C CA . PHE A 1 192 ? -6.243 1.201 17.688 1.00 96.88 192 PHE A CA 1
ATOM 1460 C C . PHE A 1 192 ? -5.672 0.464 16.466 1.00 96.88 192 PHE A C 1
ATOM 1462 O O . PHE A 1 192 ? -6.338 0.369 15.430 1.00 96.88 192 PHE A O 1
ATOM 1469 N N . TYR A 1 193 ? -4.438 -0.030 16.574 1.00 93.12 193 TYR A N 1
ATOM 1470 C CA . TYR A 1 193 ? -3.758 -0.752 15.508 1.00 93.12 193 TYR A CA 1
ATOM 1471 C C . TYR A 1 193 ? -4.493 -2.045 15.142 1.00 93.12 193 TYR A C 1
ATOM 1473 O O . TYR A 1 193 ? -4.929 -2.798 16.013 1.00 93.12 193 TYR A O 1
ATOM 1481 N N . ASP A 1 194 ? -4.638 -2.298 13.841 1.00 92.88 194 ASP A N 1
ATOM 1482 C CA . ASP A 1 194 ? -5.327 -3.471 13.285 1.00 92.88 194 ASP A CA 1
ATOM 1483 C C . ASP A 1 194 ? -6.765 -3.679 13.825 1.00 92.88 194 ASP A C 1
ATOM 1485 O O . ASP A 1 194 ? -7.298 -4.787 13.864 1.00 92.88 194 ASP A O 1
ATOM 1489 N N . CYS A 1 195 ? -7.450 -2.596 14.216 1.00 96.56 195 CYS A N 1
ATOM 1490 C CA . CYS A 1 195 ? -8.896 -2.588 14.467 1.00 96.56 195 CYS A CA 1
ATOM 1491 C C . CYS A 1 195 ? -9.661 -2.651 13.136 1.00 96.56 195 CYS A C 1
ATOM 1493 O O . CYS A 1 195 ? -10.226 -1.664 12.656 1.00 96.56 195 CYS A O 1
ATOM 1495 N N . SER A 1 196 ? -9.651 -3.816 12.494 1.00 96.06 196 SER A N 1
ATOM 1496 C CA . SER A 1 196 ? -9.960 -3.931 11.068 1.00 96.06 196 SER A CA 1
ATOM 1497 C C . SER A 1 196 ? -11.441 -3.741 10.684 1.00 96.06 196 SER A C 1
ATOM 1499 O O . SER A 1 196 ? -11.746 -3.651 9.492 1.00 96.06 196 SER A O 1
ATOM 1501 N N . ALA A 1 197 ? -12.374 -3.656 11.642 1.00 97.62 197 ALA A N 1
ATOM 1502 C CA . ALA A 1 197 ? -13.772 -3.258 11.418 1.00 97.62 197 ALA A CA 1
ATOM 1503 C C . ALA A 1 197 ? -14.053 -1.775 11.726 1.00 97.62 197 ALA A C 1
ATOM 1505 O O . ALA A 1 197 ? -15.166 -1.305 11.465 1.00 97.62 197 ALA A O 1
ATOM 1506 N N . LEU A 1 198 ? -13.071 -1.026 12.240 1.00 97.94 198 LEU A N 1
ATOM 1507 C CA . LEU A 1 198 ? -13.266 0.337 12.725 1.00 97.94 198 LEU A CA 1
ATOM 1508 C C . LEU A 1 198 ? -13.635 1.274 11.575 1.00 97.94 198 LEU A C 1
ATOM 1510 O O . LEU A 1 198 ? -12.910 1.407 10.591 1.00 97.94 198 LEU A O 1
ATOM 1514 N N . THR A 1 199 ? -14.772 1.951 11.720 1.00 97.69 199 THR A N 1
ATOM 1515 C CA . THR A 1 199 ? -15.313 2.892 10.724 1.00 97.69 199 THR A CA 1
ATOM 1516 C C . THR A 1 199 ? -15.237 4.348 11.180 1.00 97.69 199 THR A C 1
ATOM 1518 O O . THR A 1 199 ? -15.239 5.252 10.344 1.00 97.69 199 THR A O 1
ATOM 1521 N N . SER A 1 200 ? -15.170 4.592 12.495 1.00 97.88 200 SER A N 1
ATOM 1522 C CA . SER A 1 200 ? -15.099 5.942 13.062 1.00 97.88 200 SER A CA 1
ATOM 1523 C C . SER A 1 200 ? -14.527 5.966 14.478 1.00 97.88 200 SER A C 1
ATOM 1525 O O . SER A 1 200 ? -14.940 5.172 15.324 1.00 97.88 200 SER A O 1
ATOM 1527 N N . ILE A 1 201 ? -13.693 6.959 14.761 1.00 98.44 201 ILE A N 1
ATOM 1528 C CA . ILE A 1 201 ? -13.319 7.398 16.104 1.00 98.44 201 ILE A CA 1
ATOM 1529 C C . ILE A 1 201 ? -13.925 8.785 16.303 1.00 98.44 201 ILE A C 1
ATOM 1531 O O . ILE A 1 201 ? -13.594 9.730 15.586 1.00 98.44 201 ILE A O 1
ATOM 1535 N N . ASN A 1 202 ? -14.850 8.907 17.248 1.00 97.62 202 ASN A N 1
ATOM 1536 C CA . ASN A 1 202 ? -15.509 10.169 17.572 1.00 97.62 202 ASN A CA 1
ATOM 1537 C C . ASN A 1 202 ? -14.873 10.758 18.827 1.00 97.62 202 ASN A C 1
ATOM 1539 O O . ASN A 1 202 ? -14.526 10.020 19.740 1.00 97.62 202 ASN A O 1
ATOM 1543 N N . VAL A 1 203 ? -14.740 12.077 18.878 1.00 98.56 203 VAL A N 1
ATOM 1544 C CA . VAL A 1 203 ? -14.132 12.785 20.008 1.00 98.56 203 VAL A CA 1
ATOM 1545 C C . VAL A 1 203 ? -15.132 13.811 20.518 1.00 98.56 203 VAL A C 1
ATOM 1547 O O . VAL A 1 203 ? -15.824 14.435 19.710 1.00 98.56 203 VAL A O 1
ATOM 1550 N N . ASP A 1 204 ? -15.225 13.963 21.836 1.00 97.94 204 ASP A N 1
ATOM 1551 C CA . ASP A 1 204 ? -16.004 15.029 22.454 1.00 97.94 204 ASP A CA 1
ATOM 1552 C C . ASP A 1 204 ? -15.535 16.414 21.981 1.00 97.94 204 ASP A C 1
ATOM 1554 O O . ASP A 1 204 ? -14.336 16.675 21.862 1.00 97.94 204 ASP A O 1
ATOM 1558 N N . GLU A 1 205 ? -16.470 17.324 21.716 1.00 96.06 205 GLU A N 1
ATOM 1559 C CA . GLU A 1 205 ? -16.148 18.660 21.204 1.00 96.06 205 GLU A CA 1
ATOM 1560 C C . GLU A 1 205 ? -15.296 19.487 22.181 1.00 96.06 205 GLU A C 1
ATOM 1562 O O . GLU A 1 205 ? -14.450 20.286 21.752 1.00 96.06 205 GLU A O 1
ATOM 1567 N N . ASN A 1 206 ? -15.457 19.232 23.483 1.00 97.00 206 ASN A N 1
ATOM 1568 C CA . ASN A 1 206 ? -14.748 19.914 24.558 1.00 97.00 206 ASN A CA 1
ATOM 1569 C C . ASN A 1 206 ? -13.400 19.262 24.893 1.00 97.00 206 ASN A C 1
ATOM 1571 O O . ASN A 1 206 ? -12.643 19.826 25.680 1.00 97.00 206 ASN A O 1
ATOM 1575 N N . ASN A 1 207 ? -13.046 18.124 24.278 1.00 98.44 207 ASN A N 1
ATOM 1576 C CA . ASN A 1 207 ? -11.740 17.510 24.512 1.00 98.44 207 ASN A CA 1
ATOM 1577 C C . ASN A 1 207 ? -10.613 18.485 24.128 1.00 98.44 207 ASN A C 1
ATOM 1579 O O . ASN A 1 207 ? -10.601 19.032 23.023 1.00 98.44 207 ASN A O 1
ATOM 1583 N N . GLY A 1 208 ? -9.673 18.719 25.044 1.00 97.62 208 GLY A N 1
ATOM 1584 C CA . GLY A 1 208 ? -8.603 19.706 24.870 1.00 97.62 208 GLY A CA 1
ATOM 1585 C C . GLY A 1 208 ? -7.406 19.241 24.032 1.00 97.62 208 GLY A C 1
ATOM 1586 O O . GLY A 1 208 ? -6.614 20.080 23.618 1.00 97.62 208 GLY A O 1
ATOM 1587 N N . ASN A 1 209 ? -7.262 17.938 23.769 1.00 98.38 209 ASN A N 1
ATOM 1588 C CA . ASN A 1 209 ? -6.052 17.339 23.183 1.00 98.38 209 ASN A CA 1
ATOM 1589 C C . ASN A 1 209 ? -6.294 16.682 21.822 1.00 98.38 209 ASN A C 1
ATOM 1591 O O . ASN A 1 209 ? -5.382 16.623 20.997 1.00 98.38 209 ASN A O 1
ATOM 1595 N N . TYR A 1 210 ? -7.521 16.233 21.567 1.00 98.69 210 TYR A N 1
ATOM 1596 C CA . TYR A 1 210 ? -7.899 15.475 20.383 1.00 98.69 210 TYR A CA 1
ATOM 1597 C C . TYR A 1 210 ? -9.087 16.110 19.667 1.00 98.69 210 TYR A C 1
ATOM 1599 O O . TYR A 1 210 ? -9.861 16.885 20.231 1.00 98.69 210 TYR A O 1
ATOM 1607 N N . SER A 1 211 ? -9.243 15.771 18.394 1.00 98.44 211 SER A N 1
ATOM 1608 C CA . SER A 1 211 ? -10.430 16.113 17.620 1.00 98.44 211 SER A CA 1
ATOM 1609 C C . SER A 1 211 ? -10.758 15.007 16.621 1.00 98.44 211 SER A C 1
ATOM 1611 O O . SER A 1 211 ? -9.896 14.211 16.251 1.00 98.44 211 SER A O 1
ATOM 1613 N N . SER A 1 212 ? -12.019 14.945 16.189 1.00 98.25 212 SER A N 1
ATOM 1614 C CA . SER A 1 212 ? -12.449 14.050 15.115 1.00 98.25 212 SER A CA 1
ATOM 1615 C C . SER A 1 212 ? -12.987 14.849 13.937 1.00 98.25 212 SER A C 1
ATOM 1617 O O . SER A 1 212 ? -13.779 15.777 14.114 1.00 98.25 212 SER A O 1
ATOM 1619 N N . CYS A 1 213 ? -12.574 14.486 12.725 1.00 95.81 213 CYS A N 1
ATOM 1620 C CA . CYS A 1 213 ? -13.154 15.000 11.487 1.00 95.81 213 CYS A CA 1
ATOM 1621 C C . CYS A 1 213 ? -13.687 13.819 10.677 1.00 95.81 213 CYS A C 1
ATOM 1623 O O . CYS A 1 213 ? -12.911 12.975 10.237 1.00 95.81 213 CYS A O 1
ATOM 1625 N N . ASN A 1 214 ? -15.010 13.724 10.510 1.00 94.06 214 ASN A N 1
ATOM 1626 C CA . ASN A 1 214 ? -15.668 12.609 9.813 1.00 94.06 214 ASN A CA 1
ATOM 1627 C C . ASN A 1 214 ? -15.233 11.215 10.315 1.00 94.06 214 ASN A C 1
ATOM 1629 O O . ASN A 1 214 ? -15.108 10.276 9.524 1.00 94.06 214 ASN A O 1
ATOM 1633 N N . GLY A 1 215 ? -14.996 11.081 11.625 1.00 97.06 215 GLY A N 1
ATOM 1634 C CA . GLY A 1 215 ? -14.582 9.826 12.253 1.00 97.06 215 GLY A CA 1
ATOM 1635 C C . GLY A 1 215 ? -13.078 9.532 12.196 1.00 97.06 215 GLY A C 1
ATOM 1636 O O . GLY A 1 215 ? -12.685 8.452 12.618 1.00 97.06 215 GLY A O 1
ATOM 1637 N N . ILE A 1 216 ? -12.246 10.441 11.684 1.00 98.62 216 ILE A N 1
ATOM 1638 C CA . ILE A 1 216 ? -10.779 10.315 11.675 1.00 98.62 216 ILE A CA 1
ATOM 1639 C C . ILE A 1 216 ? -10.219 11.037 12.901 1.00 98.62 216 ILE A C 1
ATOM 1641 O O . ILE A 1 216 ? -10.631 12.167 13.173 1.00 98.62 216 ILE A O 1
ATOM 1645 N N . LEU A 1 217 ? -9.294 10.400 13.619 1.00 98.75 217 LEU A N 1
ATOM 1646 C CA . LEU A 1 217 ? -8.701 10.934 14.843 1.00 98.75 217 LEU A CA 1
ATOM 1647 C C . LEU A 1 217 ? -7.494 11.828 14.538 1.00 98.75 217 LEU A C 1
ATOM 1649 O O . LEU A 1 217 ? -6.550 11.419 13.860 1.00 98.75 217 LEU A O 1
ATOM 1653 N N . PHE A 1 218 ? -7.505 13.022 15.122 1.00 98.81 218 PHE A N 1
ATOM 1654 C CA . PHE A 1 218 ? -6.415 13.988 15.090 1.00 98.81 218 PHE A CA 1
ATOM 1655 C C . PHE A 1 218 ? -6.082 14.476 16.499 1.00 98.81 218 PHE A C 1
ATOM 1657 O O . PHE A 1 218 ? -6.881 14.327 17.430 1.00 98.81 218 PHE A O 1
ATOM 1664 N N . ASN A 1 219 ? -4.951 15.167 16.642 1.00 98.56 219 ASN A N 1
ATOM 1665 C CA . ASN A 1 219 ? -4.785 16.094 17.760 1.00 98.56 219 ASN A CA 1
ATOM 1666 C C . ASN A 1 219 ? -5.779 17.278 17.653 1.00 98.56 219 ASN A C 1
ATOM 1668 O O . ASN A 1 219 ? -6.481 17.448 16.648 1.00 98.56 219 ASN A O 1
ATOM 1672 N N . LYS A 1 220 ? -5.873 18.103 18.702 1.00 97.75 220 LYS A N 1
ATOM 1673 C CA . LYS A 1 220 ? -6.866 19.187 18.787 1.00 97.75 220 LYS A CA 1
ATOM 1674 C C . LYS A 1 220 ? -6.775 20.162 17.613 1.00 97.75 220 LYS A C 1
ATOM 1676 O O . LYS A 1 220 ? -7.797 20.478 17.006 1.00 97.75 220 LYS A O 1
ATOM 1681 N N . ASP A 1 221 ? -5.555 20.559 17.263 1.00 97.75 221 ASP A N 1
ATOM 1682 C CA . ASP A 1 221 ? -5.276 21.532 16.201 1.00 97.75 221 ASP A CA 1
ATOM 1683 C C . ASP A 1 221 ? -5.278 20.922 14.790 1.00 97.75 221 ASP A C 1
ATOM 1685 O O . ASP A 1 221 ? -5.101 21.639 13.807 1.00 97.75 221 ASP A O 1
ATOM 1689 N N . LYS A 1 222 ? -5.477 19.600 14.667 1.00 98.00 222 LYS A N 1
ATOM 1690 C CA . LYS A 1 222 ? -5.431 18.847 13.398 1.00 98.00 222 LYS A CA 1
ATOM 1691 C C . LYS A 1 222 ? -4.113 19.000 12.636 1.00 98.00 222 LYS A C 1
ATOM 1693 O O . LYS A 1 222 ? -4.088 18.955 11.406 1.00 98.00 222 LYS A O 1
ATOM 1698 N N . THR A 1 223 ? -3.022 19.158 13.380 1.00 98.50 223 THR A N 1
ATOM 1699 C CA . THR A 1 223 ? -1.647 19.160 12.869 1.00 98.50 223 THR A CA 1
ATOM 1700 C C . THR A 1 223 ? -1.022 17.767 12.853 1.00 98.50 223 THR A C 1
ATOM 1702 O O . THR A 1 223 ? -0.016 17.559 12.177 1.00 98.50 223 THR A O 1
ATOM 1705 N N . ILE A 1 224 ? -1.631 16.799 13.542 1.00 98.56 224 ILE A N 1
ATOM 1706 C CA . ILE A 1 224 ? -1.222 15.394 13.562 1.00 98.56 224 ILE A CA 1
ATOM 1707 C C . ILE A 1 224 ? -2.439 14.530 13.232 1.00 98.56 224 ILE A C 1
ATOM 1709 O O . ILE A 1 224 ? -3.443 14.589 13.948 1.00 98.56 224 ILE A O 1
ATOM 1713 N N . LEU A 1 225 ? -2.351 13.736 12.161 1.00 98.62 225 LEU A N 1
ATOM 1714 C CA . LEU A 1 225 ? -3.301 12.659 11.876 1.00 98.62 225 LEU A CA 1
ATOM 1715 C C . LEU A 1 225 ? -2.846 11.422 12.648 1.00 98.62 225 LEU A C 1
ATOM 1717 O O . LEU A 1 225 ? -1.772 10.890 12.380 1.00 98.62 225 LEU A O 1
ATOM 1721 N N . ILE A 1 226 ? -3.660 11.002 13.614 1.00 98.44 226 ILE A N 1
ATOM 1722 C CA . ILE A 1 226 ? -3.302 9.947 14.567 1.00 98.44 226 ILE A CA 1
ATOM 1723 C C . ILE A 1 226 ? -3.794 8.589 14.075 1.00 98.44 226 ILE A C 1
ATOM 1725 O O . ILE A 1 226 ? -3.029 7.638 14.039 1.00 98.44 226 ILE A O 1
ATOM 1729 N N . GLN A 1 227 ? -5.068 8.489 13.687 1.00 98.44 227 GLN A N 1
ATOM 1730 C CA . GLN A 1 227 ? -5.637 7.228 13.214 1.00 98.44 227 GLN A CA 1
ATOM 1731 C C . GLN A 1 227 ? -6.740 7.473 12.189 1.00 98.44 227 GLN A C 1
ATOM 1733 O O . GLN A 1 227 ? -7.759 8.118 12.468 1.00 98.44 227 GLN A O 1
ATOM 1738 N N . TYR A 1 228 ? -6.563 6.875 11.019 1.00 98.44 228 TYR A N 1
ATOM 1739 C CA . TYR A 1 228 ? -7.600 6.655 10.032 1.00 98.44 228 TYR A CA 1
ATOM 1740 C C . TYR A 1 228 ? -8.241 5.273 10.273 1.00 98.44 228 TYR A C 1
ATOM 1742 O O . TYR A 1 228 ? -7.530 4.268 10.313 1.00 98.44 228 TYR A O 1
ATOM 1750 N N . PRO A 1 229 ? -9.572 5.174 10.449 1.00 98.00 229 PRO A N 1
ATOM 1751 C CA . PRO A 1 229 ? -10.227 3.884 10.666 1.00 98.00 229 PRO A CA 1
ATOM 1752 C C . PRO A 1 229 ? -10.085 2.934 9.462 1.00 98.00 229 PRO A C 1
ATOM 1754 O O . PRO A 1 229 ? -10.481 3.283 8.347 1.00 98.00 229 PRO A O 1
ATOM 1757 N N . ALA A 1 230 ? -9.569 1.721 9.685 1.00 96.44 230 ALA A N 1
ATOM 1758 C CA . ALA A 1 230 ? -9.218 0.765 8.626 1.00 96.44 230 ALA A CA 1
ATOM 1759 C C . ALA A 1 230 ? -10.395 0.353 7.718 1.00 96.44 230 ALA A C 1
ATOM 1761 O O . ALA A 1 230 ? -10.192 0.043 6.545 1.00 96.44 230 ALA A O 1
ATOM 1762 N N . ASN A 1 231 ? -11.634 0.385 8.224 1.00 96.81 231 ASN A N 1
ATOM 1763 C CA . ASN A 1 231 ? -12.847 0.053 7.469 1.00 96.81 231 ASN A CA 1
ATOM 1764 C C . ASN A 1 231 ? -13.736 1.270 7.169 1.00 96.81 231 ASN A C 1
ATOM 1766 O O . ASN A 1 231 ? -14.926 1.133 6.863 1.00 96.81 231 ASN A O 1
ATOM 1770 N N . LYS A 1 232 ? -13.200 2.490 7.256 1.00 96.62 232 LYS A N 1
ATOM 1771 C CA . LYS A 1 232 ? -13.912 3.672 6.760 1.00 96.62 232 LYS A CA 1
ATOM 1772 C C . LYS A 1 232 ? -14.148 3.526 5.251 1.00 96.62 232 LYS A C 1
ATOM 1774 O O . LYS A 1 232 ? -13.294 3.027 4.531 1.00 96.62 232 LYS A O 1
ATOM 1779 N N . GLN A 1 233 ? -15.345 3.896 4.799 1.00 94.75 233 GLN A N 1
ATOM 1780 C CA . GLN A 1 233 ? -15.869 3.541 3.468 1.00 94.75 233 GLN A CA 1
ATOM 1781 C C . GLN A 1 233 ? -15.420 4.484 2.338 1.00 94.75 233 GLN A C 1
ATOM 1783 O O . GLN A 1 233 ? -15.732 4.238 1.178 1.00 94.75 233 GLN A O 1
ATOM 1788 N N . GLU A 1 234 ? -14.744 5.587 2.665 1.00 95.06 234 GLU A N 1
ATOM 1789 C CA . GLU A 1 234 ? -14.217 6.515 1.661 1.00 95.06 234 GLU A CA 1
ATOM 1790 C C . GLU A 1 234 ? -13.093 5.841 0.865 1.00 95.06 234 GLU A C 1
ATOM 1792 O O . GLU A 1 234 ? -12.231 5.174 1.433 1.00 95.06 234 GLU A O 1
ATOM 1797 N N . THR A 1 235 ? -13.111 6.019 -0.454 1.00 97.12 235 THR A N 1
ATOM 1798 C CA . THR A 1 235 ? -12.152 5.395 -1.377 1.00 97.12 235 THR A CA 1
ATOM 1799 C C . THR A 1 235 ? -11.023 6.331 -1.791 1.00 97.12 235 THR A C 1
ATOM 1801 O O . THR A 1 235 ? -10.061 5.889 -2.402 1.00 97.12 235 THR A O 1
ATOM 1804 N N . ALA A 1 236 ? -11.123 7.618 -1.482 1.00 97.50 236 ALA A N 1
ATOM 1805 C CA . ALA A 1 236 ? -10.082 8.600 -1.745 1.00 97.50 236 ALA A CA 1
ATOM 1806 C C . ALA A 1 236 ? -9.995 9.552 -0.558 1.00 97.50 236 ALA A C 1
ATOM 1808 O O . ALA A 1 236 ? -11.026 9.940 0.003 1.00 97.50 236 ALA A O 1
ATOM 1809 N N . TYR A 1 237 ? -8.778 9.923 -0.174 1.00 98.00 237 TYR A N 1
ATOM 1810 C CA . TYR A 1 237 ? -8.567 10.838 0.935 1.00 98.00 237 TYR A CA 1
ATOM 1811 C C . TYR A 1 237 ? -7.410 11.797 0.667 1.00 98.00 237 TYR A C 1
ATOM 1813 O O . TYR A 1 237 ? -6.258 11.398 0.499 1.00 98.00 237 TYR A O 1
ATOM 1821 N N . SER A 1 238 ? -7.731 13.089 0.676 1.00 97.06 238 SER A N 1
ATOM 1822 C CA . SER A 1 238 ? -6.731 14.151 0.666 1.00 97.06 238 SER A CA 1
ATOM 1823 C C . SER A 1 238 ? -6.415 14.551 2.096 1.00 97.06 238 SER A C 1
ATOM 1825 O O . SER A 1 238 ? -7.299 15.006 2.829 1.00 97.06 238 SER A O 1
ATOM 1827 N N . ILE A 1 239 ? -5.151 14.387 2.485 1.00 97.62 239 ILE A N 1
ATOM 1828 C CA . ILE A 1 239 ? -4.665 14.824 3.789 1.00 97.62 239 ILE A CA 1
ATOM 1829 C C . ILE A 1 239 ? -4.903 16.344 3.898 1.00 97.62 239 ILE A C 1
ATOM 1831 O O . ILE A 1 239 ? -4.508 17.080 2.992 1.00 97.62 239 ILE A O 1
ATOM 1835 N N . PRO A 1 240 ? -5.575 16.847 4.951 1.00 96.19 240 PRO A N 1
ATOM 1836 C CA . PRO A 1 240 ? -5.821 18.278 5.094 1.00 96.19 240 PRO A CA 1
ATOM 1837 C C . PRO A 1 240 ? -4.517 19.070 5.205 1.00 96.19 240 PRO A C 1
ATOM 1839 O O . PRO A 1 240 ? -3.606 18.651 5.912 1.00 96.19 240 PRO A O 1
ATOM 1842 N N . THR A 1 241 ? -4.470 20.271 4.625 1.00 95.62 241 THR A N 1
ATOM 1843 C CA . THR A 1 241 ? -3.280 21.144 4.662 1.00 95.62 241 THR A CA 1
ATOM 1844 C C . THR A 1 241 ? -2.874 21.573 6.074 1.00 95.62 241 THR A C 1
ATOM 1846 O O . THR A 1 241 ? -1.756 22.035 6.277 1.00 95.62 241 THR A O 1
ATOM 1849 N N . THR A 1 242 ? -3.744 21.425 7.076 1.00 97.19 242 THR A N 1
ATOM 1850 C CA . THR A 1 242 ? -3.387 21.656 8.484 1.00 97.19 242 THR A CA 1
ATOM 1851 C C . THR A 1 242 ? -2.445 20.587 9.033 1.00 97.19 242 THR A C 1
ATOM 1853 O O . THR A 1 242 ? -1.739 20.854 10.001 1.00 97.19 242 THR A O 1
ATOM 1856 N N . VAL A 1 243 ? -2.429 19.389 8.442 1.00 98.31 243 VAL A N 1
ATOM 1857 C CA . VAL A 1 243 ? -1.643 18.248 8.913 1.00 98.31 243 VAL A CA 1
ATOM 1858 C C . VAL A 1 243 ? -0.173 18.446 8.561 1.00 98.31 243 VAL A C 1
ATOM 1860 O O . VAL A 1 243 ? 0.200 18.625 7.406 1.00 98.31 243 VAL A O 1
ATOM 1863 N N . LEU A 1 244 ? 0.666 18.363 9.589 1.00 97.75 244 LEU A N 1
ATOM 1864 C CA . LEU A 1 244 ? 2.121 18.411 9.499 1.00 97.75 244 LEU A CA 1
ATOM 1865 C C . LEU A 1 244 ? 2.732 17.010 9.604 1.00 97.75 244 LEU A C 1
ATOM 1867 O O . LEU A 1 244 ? 3.783 16.748 9.017 1.00 97.75 244 LEU A O 1
ATOM 1871 N N . LYS A 1 245 ? 2.084 16.115 10.363 1.00 98.31 245 LYS A N 1
ATOM 1872 C CA . LYS A 1 245 ? 2.571 14.762 10.649 1.00 98.31 245 LYS A CA 1
ATOM 1873 C C . LYS A 1 245 ? 1.466 13.717 10.519 1.00 98.31 245 LYS A C 1
ATOM 1875 O O . LYS A 1 245 ? 0.342 13.940 10.968 1.00 98.31 245 LYS A O 1
ATOM 1880 N N . ILE A 1 246 ? 1.816 12.569 9.958 1.00 98.50 246 ILE A N 1
ATOM 1881 C CA . ILE A 1 246 ? 1.011 11.344 9.983 1.00 98.50 246 ILE A CA 1
ATOM 1882 C C . ILE A 1 246 ? 1.711 10.384 10.946 1.00 98.50 246 ILE A C 1
ATOM 1884 O O . ILE A 1 246 ? 2.893 10.094 10.746 1.00 98.50 246 ILE A O 1
ATOM 1888 N N . GLU A 1 247 ? 1.024 9.951 12.004 1.00 97.50 247 GLU A N 1
ATOM 1889 C CA . GLU A 1 247 ? 1.585 9.016 12.992 1.00 97.50 247 GLU A CA 1
ATOM 1890 C C . GLU A 1 247 ? 1.925 7.651 12.362 1.00 97.50 247 GLU A C 1
ATOM 1892 O O . GLU A 1 247 ? 1.406 7.311 11.289 1.00 97.50 247 GLU A O 1
ATOM 1897 N N . PRO A 1 248 ? 2.807 6.858 13.001 1.00 95.62 248 PRO A N 1
ATOM 1898 C CA . PRO A 1 248 ? 3.002 5.461 12.642 1.00 95.62 248 PRO A CA 1
ATOM 1899 C C . PRO A 1 248 ? 1.673 4.712 12.559 1.00 95.62 248 PRO A C 1
ATOM 1901 O O . PRO A 1 248 ? 0.762 4.959 13.349 1.00 95.62 248 PRO A O 1
ATOM 1904 N N . ASP A 1 249 ? 1.568 3.828 11.568 1.00 94.06 249 ASP A N 1
ATOM 1905 C CA . ASP A 1 249 ? 0.428 2.922 11.391 1.00 94.06 249 ASP A CA 1
ATOM 1906 C C . ASP A 1 249 ? -0.951 3.593 11.188 1.00 94.06 249 ASP A C 1
ATOM 1908 O O . ASP A 1 249 ? -1.989 2.925 11.207 1.00 94.06 249 ASP A O 1
ATOM 1912 N N . ALA A 1 250 ? -0.994 4.909 10.947 1.00 97.69 250 ALA A N 1
ATOM 1913 C CA . ALA A 1 250 ? -2.241 5.672 10.924 1.00 97.69 250 ALA A CA 1
ATOM 1914 C C . ALA A 1 250 ? -3.277 5.171 9.897 1.00 97.69 250 ALA A C 1
ATOM 1916 O O . ALA A 1 250 ? -4.473 5.339 10.119 1.00 97.69 250 ALA A O 1
ATOM 1917 N N . PHE A 1 251 ? -2.851 4.559 8.791 1.00 98.19 251 PHE A N 1
ATOM 1918 C CA . PHE A 1 251 ? -3.698 3.927 7.770 1.00 98.19 251 PHE A CA 1
ATOM 1919 C C . PHE A 1 251 ? -3.428 2.419 7.634 1.00 98.19 251 PHE A C 1
ATOM 1921 O O . PHE A 1 251 ? -3.852 1.820 6.649 1.00 98.19 251 PHE A O 1
ATOM 1928 N N . PHE A 1 252 ? -2.743 1.793 8.592 1.00 95.88 252 PHE A N 1
ATOM 1929 C CA . PHE A 1 252 ? -2.377 0.380 8.519 1.00 95.88 252 PHE A CA 1
ATOM 1930 C C . PHE A 1 252 ? -3.579 -0.524 8.185 1.00 95.88 252 PHE A C 1
ATOM 1932 O O . PHE A 1 252 ? -4.668 -0.356 8.744 1.00 95.88 252 PHE A O 1
ATOM 1939 N N . ASN A 1 253 ? -3.383 -1.477 7.266 1.00 95.00 253 ASN A N 1
ATOM 1940 C CA . ASN A 1 253 ? -4.405 -2.422 6.796 1.00 95.00 253 ASN A CA 1
ATOM 1941 C C . ASN A 1 253 ? -5.720 -1.763 6.330 1.00 95.00 253 ASN A C 1
ATOM 1943 O O . ASN A 1 253 ? -6.809 -2.332 6.490 1.00 95.00 253 ASN A O 1
ATOM 1947 N N . ASN A 1 254 ? -5.667 -0.553 5.759 1.00 97.00 254 ASN A N 1
ATOM 1948 C CA . ASN A 1 254 ? -6.879 0.081 5.253 1.00 97.00 254 ASN A CA 1
ATOM 1949 C C . ASN A 1 254 ? -7.522 -0.744 4.122 1.00 97.00 254 ASN A C 1
ATOM 1951 O O . ASN A 1 254 ? -6.882 -1.092 3.130 1.00 97.00 254 ASN A O 1
ATOM 1955 N N . LYS A 1 255 ? -8.827 -1.012 4.251 1.00 94.69 255 LYS A N 1
ATOM 1956 C CA . LYS A 1 255 ? -9.572 -1.943 3.389 1.00 94.69 255 LYS A CA 1
ATOM 1957 C C . LYS A 1 255 ? -10.228 -1.302 2.165 1.00 94.69 255 LYS A C 1
ATOM 1959 O O . LYS A 1 255 ? -10.777 -2.030 1.330 1.00 94.69 255 LYS A O 1
ATOM 1964 N N . ASN A 1 256 ? -10.257 0.029 2.068 1.00 96.56 256 ASN A N 1
ATOM 1965 C CA . ASN A 1 256 ? -11.131 0.729 1.114 1.00 96.56 256 ASN A CA 1
ATOM 1966 C C . ASN A 1 256 ? -10.460 1.855 0.324 1.00 96.56 256 ASN A C 1
ATOM 1968 O O . ASN A 1 256 ? -10.917 2.141 -0.782 1.00 96.56 256 ASN A O 1
ATOM 1972 N N . ILE A 1 257 ? -9.409 2.482 0.851 1.00 97.62 257 ILE A N 1
ATOM 1973 C CA . ILE A 1 257 ? -8.733 3.592 0.183 1.00 97.62 257 ILE A CA 1
ATOM 1974 C C . ILE A 1 257 ? -8.027 3.097 -1.080 1.00 97.62 257 ILE A C 1
ATOM 1976 O O . ILE A 1 257 ? -7.249 2.149 -1.048 1.00 97.62 257 ILE A O 1
ATOM 1980 N N . LEU A 1 258 ? -8.303 3.792 -2.179 1.00 98.25 258 LEU A N 1
ATOM 1981 C CA . LEU A 1 258 ? -7.712 3.621 -3.501 1.00 98.25 258 LEU A CA 1
ATOM 1982 C C . LEU A 1 258 ? -6.706 4.730 -3.823 1.00 98.25 258 LEU A C 1
ATOM 1984 O O . LEU A 1 258 ? -5.765 4.484 -4.575 1.00 98.25 258 LEU A O 1
ATOM 1988 N N . GLU A 1 259 ? -6.911 5.929 -3.268 1.00 98.06 259 GLU A N 1
ATOM 1989 C CA . GLU A 1 259 ? -6.125 7.130 -3.563 1.00 98.06 259 GLU A CA 1
ATOM 1990 C C . GLU A 1 259 ? -5.821 7.932 -2.290 1.00 98.06 259 GLU A C 1
ATOM 1992 O O . GLU A 1 259 ? -6.726 8.258 -1.511 1.00 98.06 259 GLU A O 1
ATOM 1997 N N . ILE A 1 260 ? -4.545 8.282 -2.104 1.00 98.19 260 ILE A N 1
ATOM 1998 C CA . ILE A 1 260 ? -4.075 9.196 -1.058 1.00 98.19 260 ILE A CA 1
ATOM 1999 C C . ILE A 1 260 ? -3.380 10.398 -1.691 1.00 98.19 260 ILE A C 1
ATOM 2001 O O . ILE A 1 260 ? -2.421 10.239 -2.444 1.00 98.19 260 ILE A O 1
ATOM 2005 N N . ASN A 1 261 ? -3.800 11.599 -1.293 1.00 96.62 261 ASN A N 1
ATOM 2006 C CA . ASN A 1 261 ? -3.144 12.846 -1.683 1.00 96.62 261 ASN A CA 1
ATOM 2007 C C . ASN A 1 261 ? -2.463 13.480 -0.462 1.00 96.62 261 ASN A C 1
ATOM 2009 O O . ASN A 1 261 ? -3.134 13.979 0.446 1.00 96.62 261 ASN A O 1
ATOM 2013 N N . ILE A 1 262 ? -1.129 13.445 -0.429 1.00 97.31 262 ILE A N 1
ATOM 2014 C CA . ILE A 1 262 ? -0.300 14.033 0.629 1.00 97.31 262 ILE A CA 1
ATOM 2015 C C . ILE A 1 262 ? -0.156 15.541 0.376 1.00 97.31 262 ILE A C 1
ATOM 2017 O O . ILE A 1 262 ? 0.438 15.959 -0.620 1.00 97.31 262 ILE A O 1
ATOM 2021 N N . SER A 1 263 ? -0.686 16.365 1.284 1.00 94.56 263 SER A N 1
ATOM 2022 C CA . SER A 1 263 ? -0.645 17.830 1.169 1.00 94.56 263 SER A CA 1
ATOM 2023 C C . SER A 1 263 ? 0.752 18.425 1.374 1.00 94.56 263 SER A C 1
ATOM 2025 O O . SER A 1 263 ? 1.625 17.818 1.993 1.00 94.56 263 SER A O 1
ATOM 2027 N N . GLU A 1 264 ? 0.929 19.672 0.940 1.00 91.81 264 GLU A N 1
ATOM 2028 C CA . GLU A 1 264 ? 2.193 20.414 0.932 1.00 91.81 264 GLU A CA 1
ATOM 2029 C C . GLU A 1 264 ? 2.860 20.566 2.313 1.00 91.81 264 GLU A C 1
ATOM 2031 O O . GLU A 1 264 ? 4.088 20.536 2.418 1.00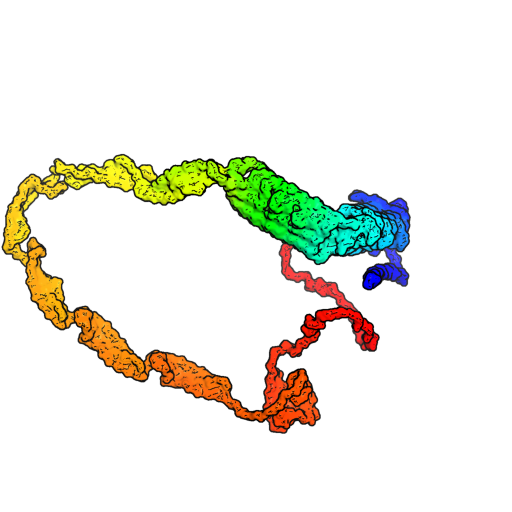 91.81 264 GLU A O 1
ATOM 2036 N N . ASN A 1 265 ? 2.065 20.662 3.384 1.00 93.81 265 ASN A N 1
ATOM 2037 C CA . ASN A 1 265 ? 2.564 20.929 4.738 1.00 93.81 265 ASN A CA 1
ATOM 2038 C C . ASN A 1 265 ? 2.990 19.671 5.510 1.00 93.81 265 ASN A C 1
ATOM 2040 O O . ASN A 1 265 ? 3.593 19.789 6.583 1.00 93.81 265 ASN A O 1
ATOM 2044 N N . VAL A 1 266 ? 2.714 18.475 4.976 1.00 96.81 266 VAL A N 1
ATOM 2045 C CA . VAL A 1 266 ? 3.164 17.225 5.595 1.00 96.81 266 VAL A CA 1
ATOM 2046 C C . VAL A 1 266 ? 4.684 17.160 5.480 1.00 96.81 266 VAL A C 1
ATOM 2048 O O . VAL A 1 266 ? 5.236 17.153 4.382 1.00 96.81 266 VAL A O 1
ATOM 2051 N N . ASN A 1 267 ? 5.360 17.118 6.626 1.00 95.06 267 ASN A N 1
ATOM 2052 C CA . ASN A 1 267 ? 6.818 17.013 6.728 1.00 95.06 267 ASN A CA 1
ATOM 2053 C C . ASN A 1 267 ? 7.285 15.695 7.362 1.00 95.06 267 ASN A C 1
ATOM 2055 O O . ASN A 1 267 ? 8.471 15.382 7.311 1.00 95.06 267 ASN A O 1
ATOM 2059 N N . SER A 1 268 ? 6.366 14.905 7.924 1.00 96.44 268 SER A N 1
ATOM 2060 C CA . SER A 1 268 ? 6.674 13.604 8.521 1.00 96.44 268 SER A CA 1
ATOM 2061 C C . SER A 1 268 ? 5.555 12.596 8.270 1.00 96.44 268 SER A C 1
ATOM 2063 O O . SER A 1 268 ? 4.388 12.877 8.549 1.00 96.44 268 SER A O 1
ATOM 2065 N N . ILE A 1 269 ? 5.920 11.409 7.785 1.00 97.69 269 ILE A N 1
ATOM 2066 C CA . ILE A 1 269 ? 5.029 10.253 7.629 1.00 97.69 269 ILE A CA 1
ATOM 2067 C C . ILE A 1 269 ? 5.631 9.103 8.429 1.00 97.69 269 ILE A C 1
ATOM 2069 O O . ILE A 1 269 ? 6.761 8.711 8.154 1.00 97.69 269 ILE A O 1
ATOM 2073 N N . GLY A 1 270 ? 4.910 8.581 9.417 1.00 95.06 270 GLY A N 1
ATOM 2074 C CA . GLY A 1 270 ? 5.393 7.511 10.284 1.00 95.06 270 GLY A CA 1
ATOM 2075 C C . GLY A 1 270 ? 5.739 6.209 9.551 1.00 95.06 270 GLY A C 1
ATOM 2076 O O . GLY A 1 270 ? 5.327 5.955 8.414 1.00 95.06 270 GLY A O 1
ATOM 2077 N N . GLN A 1 271 ? 6.508 5.360 10.232 1.00 94.88 271 GLN A N 1
ATOM 2078 C CA . GLN A 1 271 ? 6.727 3.974 9.810 1.00 94.88 271 GLN A CA 1
ATOM 2079 C C . GLN A 1 271 ? 5.386 3.239 9.669 1.00 94.88 271 GLN A C 1
ATOM 2081 O O . GLN A 1 271 ? 4.448 3.533 10.409 1.00 94.88 271 GLN A O 1
ATOM 2086 N N . TYR A 1 272 ? 5.291 2.328 8.699 1.00 95.88 272 TYR A N 1
ATOM 2087 C CA . TYR A 1 272 ? 4.089 1.524 8.426 1.00 95.88 272 TYR A CA 1
ATOM 2088 C C . TYR A 1 272 ? 2.790 2.316 8.175 1.00 95.88 272 TYR A C 1
ATOM 2090 O O . TYR A 1 272 ? 1.719 1.715 8.114 1.00 95.88 272 TYR A O 1
ATOM 2098 N N . ALA A 1 273 ? 2.854 3.645 8.000 1.00 97.75 273 ALA A N 1
ATOM 2099 C CA . ALA A 1 273 ? 1.669 4.502 7.982 1.00 97.75 273 ALA A CA 1
ATOM 2100 C C . ALA A 1 273 ? 0.599 4.049 6.983 1.00 97.75 273 ALA A C 1
ATOM 2102 O O . ALA A 1 273 ? -0.571 4.147 7.315 1.00 97.75 273 ALA A O 1
ATOM 2103 N N . PHE A 1 274 ? 0.976 3.520 5.816 1.00 98.44 274 PHE A N 1
ATOM 2104 C CA . PHE A 1 274 ? 0.071 2.964 4.804 1.00 98.44 274 PHE A CA 1
ATOM 2105 C C . PHE A 1 274 ? 0.346 1.476 4.524 1.00 98.44 274 PHE A C 1
ATOM 2107 O O . PHE A 1 274 ? -0.087 0.948 3.501 1.00 98.44 274 PHE A O 1
ATOM 2114 N N . CYS A 1 275 ? 1.061 0.779 5.411 1.00 97.38 275 CYS A N 1
ATOM 2115 C CA . CYS A 1 275 ? 1.383 -0.631 5.211 1.00 97.38 275 CYS A CA 1
ATOM 2116 C C . CYS A 1 275 ? 0.101 -1.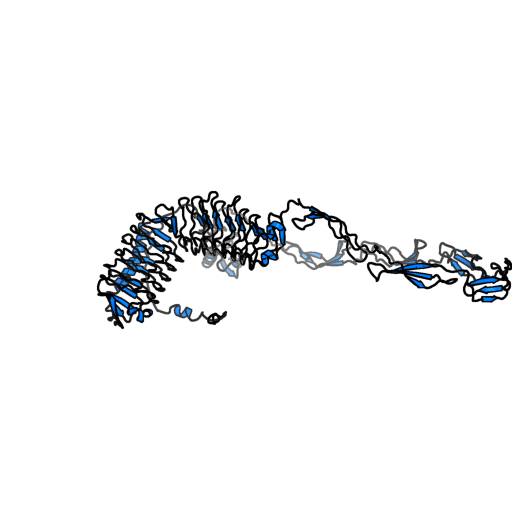477 5.148 1.00 97.38 275 CYS A C 1
ATOM 2118 O O . CYS A 1 275 ? -0.818 -1.286 5.946 1.00 97.38 275 CYS A O 1
ATOM 2120 N N . GLY A 1 276 ? 0.030 -2.402 4.190 1.00 96.38 276 GLY A N 1
ATOM 2121 C CA . GLY A 1 276 ? -1.120 -3.294 4.015 1.00 96.38 276 GLY A CA 1
ATOM 2122 C C . GLY A 1 276 ? -2.384 -2.606 3.489 1.00 96.38 276 GLY A C 1
ATOM 2123 O O . GLY A 1 276 ? -3.468 -3.180 3.565 1.00 96.38 276 GLY A O 1
ATOM 2124 N N . CYS A 1 277 ? -2.293 -1.387 2.942 1.00 97.62 277 CYS A N 1
ATOM 2125 C CA . CYS A 1 277 ? -3.411 -0.780 2.215 1.00 97.62 277 CYS A CA 1
ATOM 2126 C C . CYS A 1 277 ? -3.593 -1.485 0.862 1.00 97.62 277 CYS A C 1
ATOM 2128 O O . CYS A 1 277 ? -3.225 -0.960 -0.185 1.00 97.62 277 CYS A O 1
ATOM 2130 N N . GLU A 1 278 ? -4.147 -2.699 0.867 1.00 95.50 278 GLU A N 1
ATOM 2131 C CA . GLU A 1 278 ? -4.111 -3.612 -0.285 1.00 95.50 278 GLU A CA 1
ATOM 2132 C C . GLU A 1 278 ? -4.781 -3.049 -1.543 1.00 95.50 278 GLU A C 1
ATOM 2134 O O . GLU A 1 278 ? -4.407 -3.423 -2.654 1.00 95.50 278 GLU A O 1
ATOM 2139 N N . LYS A 1 279 ? -5.757 -2.145 -1.383 1.00 97.50 279 LYS A N 1
ATOM 2140 C CA . LYS A 1 279 ? -6.465 -1.489 -2.493 1.00 97.50 279 LYS A CA 1
ATOM 2141 C C . LYS A 1 279 ? -5.878 -0.137 -2.908 1.00 97.50 279 LYS A C 1
ATOM 2143 O O . LYS A 1 279 ? -6.336 0.416 -3.907 1.00 97.50 279 LYS A O 1
ATOM 2148 N N . LEU A 1 280 ? -4.891 0.390 -2.178 1.00 98.31 280 LEU A N 1
ATOM 2149 C CA . LEU A 1 280 ? -4.258 1.666 -2.500 1.00 98.31 280 LEU A CA 1
ATOM 2150 C C . LEU A 1 280 ? -3.554 1.536 -3.847 1.00 98.31 280 LEU A C 1
ATOM 2152 O O . LEU A 1 280 ? -2.602 0.776 -3.982 1.00 98.31 280 LEU A O 1
ATOM 2156 N N . SER A 1 281 ? -4.064 2.259 -4.838 1.00 97.25 281 SER A N 1
ATOM 2157 C CA . SER A 1 281 ? -3.630 2.187 -6.235 1.00 97.25 281 SER A CA 1
ATOM 2158 C C . SER A 1 281 ? -2.824 3.404 -6.678 1.00 97.25 281 SER A C 1
ATOM 2160 O O . SER A 1 281 ? -1.996 3.290 -7.579 1.00 97.25 281 SER A O 1
ATOM 2162 N N . SER A 1 282 ? -3.025 4.547 -6.013 1.00 95.44 282 SER A N 1
ATOM 2163 C CA . SER A 1 282 ? -2.348 5.803 -6.321 1.00 95.44 282 SER A CA 1
ATOM 2164 C C . SER A 1 282 ? -2.007 6.586 -5.055 1.00 95.44 282 SER A C 1
ATOM 2166 O O . SER A 1 282 ? -2.823 6.717 -4.137 1.00 95.44 282 SER A O 1
ATOM 2168 N N . ILE A 1 283 ? -0.786 7.117 -5.020 1.00 96.75 283 ILE A N 1
ATOM 2169 C CA . ILE A 1 283 ? -0.313 8.053 -4.002 1.00 96.75 283 ILE A CA 1
ATOM 2170 C C . ILE A 1 283 ? 0.247 9.267 -4.728 1.00 96.75 283 ILE A C 1
ATOM 2172 O O . ILE A 1 283 ? 1.175 9.140 -5.530 1.00 96.75 283 ILE A O 1
ATOM 2176 N N . THR A 1 284 ? -0.269 10.449 -4.404 1.00 93.75 284 THR A N 1
ATOM 2177 C CA . THR A 1 284 ? 0.260 11.708 -4.928 1.00 93.75 284 THR A CA 1
ATOM 2178 C C . THR A 1 284 ? 0.839 12.564 -3.808 1.00 93.75 284 THR A C 1
ATOM 2180 O O . THR A 1 284 ? 0.345 12.585 -2.678 1.00 93.75 284 THR A O 1
ATOM 2183 N N . PHE A 1 285 ? 1.911 13.280 -4.130 1.00 93.56 285 PHE A N 1
ATOM 2184 C CA . PHE A 1 285 ? 2.504 14.299 -3.274 1.00 93.56 285 PHE A CA 1
ATOM 2185 C C . PHE A 1 285 ? 2.265 15.659 -3.927 1.00 93.56 285 PHE A C 1
ATOM 2187 O O . PHE A 1 285 ? 2.509 15.816 -5.123 1.00 93.56 285 PHE A O 1
ATOM 2194 N N . ALA A 1 286 ? 1.802 16.645 -3.157 1.00 91.62 286 ALA A N 1
ATOM 2195 C CA . ALA A 1 286 ? 1.661 18.014 -3.649 1.00 91.62 286 ALA A CA 1
ATOM 2196 C C . ALA A 1 286 ? 3.005 18.568 -4.178 1.00 91.62 286 ALA A C 1
ATOM 2198 O O . ALA A 1 286 ? 4.067 18.205 -3.674 1.00 91.62 286 ALA A O 1
ATOM 2199 N N . GLU A 1 287 ? 2.973 19.491 -5.150 1.00 79.88 287 GLU A N 1
ATOM 2200 C CA . GLU A 1 287 ? 4.184 20.016 -5.822 1.00 79.88 287 GLU A CA 1
ATOM 2201 C C . GLU A 1 287 ? 5.246 20.560 -4.848 1.00 79.88 287 GLU A C 1
ATOM 2203 O O . GLU A 1 287 ? 6.441 20.376 -5.067 1.00 79.88 287 GLU A O 1
ATOM 2208 N N . ASN A 1 288 ? 4.810 21.178 -3.745 1.00 82.69 288 ASN A N 1
ATOM 2209 C CA . ASN A 1 288 ? 5.672 21.731 -2.694 1.00 82.69 288 ASN A CA 1
ATOM 2210 C C . ASN A 1 288 ? 5.665 20.873 -1.420 1.00 82.69 288 ASN A C 1
ATOM 2212 O O . ASN A 1 288 ? 5.697 21.401 -0.310 1.00 82.69 288 ASN A O 1
ATOM 2216 N N . CYS A 1 289 ? 5.560 19.552 -1.570 1.00 85.44 289 CYS A N 1
ATOM 2217 C CA . CYS A 1 289 ? 5.615 18.624 -0.448 1.00 85.44 289 CYS A CA 1
ATOM 2218 C C . CYS A 1 289 ? 6.904 18.812 0.373 1.00 85.44 289 CYS A C 1
ATOM 2220 O O . CYS A 1 289 ? 7.989 18.986 -0.180 1.00 85.44 289 CYS A O 1
ATOM 2222 N N . SER A 1 290 ? 6.776 18.754 1.701 1.00 90.25 290 SER A N 1
ATOM 2223 C CA . SER A 1 290 ? 7.886 18.919 2.650 1.00 90.25 290 SER A CA 1
ATOM 2224 C C . SER A 1 290 ? 8.416 17.589 3.204 1.00 90.25 290 SER A C 1
ATOM 2226 O O . SER A 1 290 ? 9.219 17.588 4.135 1.00 90.25 290 SER A O 1
ATOM 2228 N N . VAL A 1 291 ? 7.967 16.446 2.673 1.00 93.81 291 VAL A N 1
ATOM 2229 C CA . VAL A 1 291 ? 8.396 15.116 3.131 1.00 93.81 291 VAL A CA 1
ATOM 2230 C C . VAL A 1 291 ? 9.857 14.891 2.757 1.00 93.81 291 VAL A C 1
ATOM 2232 O O . VAL A 1 291 ? 10.198 14.818 1.576 1.00 93.81 291 VAL A O 1
ATOM 2235 N N . GLU A 1 292 ? 10.718 14.761 3.766 1.00 92.56 292 GLU A N 1
ATOM 2236 C CA . GLU A 1 292 ? 12.152 14.511 3.570 1.00 92.56 292 GLU A CA 1
ATOM 2237 C C . GLU A 1 292 ? 12.512 13.021 3.584 1.00 92.56 292 GLU A C 1
ATOM 2239 O O . GLU A 1 292 ? 13.498 12.619 2.963 1.00 92.56 292 GLU A O 1
ATOM 2244 N N . THR A 1 293 ? 11.713 12.196 4.259 1.00 93.38 293 THR A N 1
ATOM 2245 C CA . THR A 1 293 ? 11.979 10.766 4.433 1.00 93.38 293 THR A CA 1
ATOM 2246 C C . THR A 1 293 ? 10.713 9.957 4.203 1.00 93.38 293 THR A C 1
ATOM 2248 O O . THR A 1 293 ? 9.673 10.239 4.799 1.00 93.38 293 THR A O 1
ATOM 2251 N N . ILE A 1 294 ? 10.818 8.922 3.370 1.00 95.12 294 ILE A N 1
ATOM 2252 C CA . ILE A 1 294 ? 9.828 7.843 3.304 1.00 95.12 294 ILE A CA 1
ATOM 2253 C C . ILE A 1 294 ? 10.320 6.739 4.240 1.00 95.12 294 ILE A C 1
ATOM 2255 O O . ILE A 1 294 ? 11.377 6.157 4.001 1.00 95.12 294 ILE A O 1
ATOM 2259 N N . ASN A 1 295 ? 9.595 6.506 5.332 1.00 94.62 295 ASN A N 1
ATOM 2260 C CA . ASN A 1 295 ? 10.038 5.659 6.437 1.00 94.62 295 ASN A CA 1
ATOM 2261 C C . ASN A 1 295 ? 9.891 4.154 6.154 1.00 94.62 295 ASN A C 1
ATOM 2263 O O . ASN A 1 295 ? 9.389 3.715 5.116 1.00 94.62 295 ASN A O 1
ATOM 2267 N N . MET A 1 296 ? 10.372 3.355 7.112 1.00 95.00 296 MET A N 1
ATOM 2268 C CA . MET A 1 296 ? 10.320 1.899 7.056 1.00 95.00 296 MET A CA 1
ATOM 2269 C C . MET A 1 296 ? 8.890 1.410 6.802 1.00 95.00 296 MET A C 1
ATOM 2271 O O . MET A 1 296 ? 7.967 1.803 7.520 1.00 95.00 296 MET A O 1
ATOM 2275 N N . PHE A 1 297 ? 8.725 0.549 5.790 1.00 95.19 297 PHE A N 1
ATOM 2276 C CA . PHE A 1 297 ? 7.442 -0.058 5.409 1.00 95.19 297 PHE A CA 1
ATOM 2277 C C . PHE A 1 297 ? 6.288 0.935 5.167 1.00 95.19 297 PHE A C 1
ATOM 2279 O O . PHE A 1 297 ? 5.134 0.516 5.161 1.00 95.19 297 PHE A O 1
ATOM 2286 N N . THR A 1 298 ? 6.545 2.234 4.947 1.00 96.94 298 THR A N 1
ATOM 2287 C CA . THR A 1 298 ? 5.470 3.239 4.836 1.00 96.94 298 THR A CA 1
ATOM 2288 C C . THR A 1 298 ? 4.387 2.839 3.831 1.00 96.94 298 THR A C 1
ATOM 2290 O O . THR A 1 298 ? 3.220 3.017 4.150 1.00 96.94 298 THR A O 1
ATOM 2293 N N . PHE A 1 299 ? 4.748 2.255 2.686 1.00 97.94 299 PHE A N 1
ATOM 2294 C CA . PHE A 1 299 ? 3.829 1.746 1.661 1.00 97.94 299 PHE A CA 1
ATOM 2295 C C . PHE A 1 299 ? 4.008 0.242 1.400 1.00 97.94 299 PHE A C 1
ATOM 2297 O O . PHE A 1 299 ? 3.642 -0.248 0.335 1.00 97.94 299 PHE A O 1
ATOM 2304 N N . GLY A 1 300 ? 4.581 -0.510 2.344 1.00 96.69 300 GLY A N 1
ATOM 2305 C CA . GLY A 1 300 ? 4.769 -1.950 2.166 1.00 96.69 300 GLY A CA 1
ATOM 2306 C C . GLY A 1 300 ? 3.434 -2.691 2.038 1.00 96.69 300 GLY A C 1
ATOM 2307 O O . GLY A 1 300 ? 2.430 -2.276 2.614 1.00 96.69 300 GLY A O 1
ATOM 2308 N N . HIS A 1 301 ? 3.398 -3.788 1.282 1.00 97.25 301 HIS A N 1
ATOM 2309 C CA . HIS A 1 301 ? 2.188 -4.586 1.040 1.00 97.25 301 HIS A CA 1
ATOM 2310 C C . HIS A 1 301 ? 1.013 -3.798 0.418 1.00 97.25 301 HIS A C 1
ATOM 2312 O O . HIS A 1 301 ? -0.144 -4.211 0.516 1.00 97.25 301 HIS A O 1
ATOM 2318 N N . CYS A 1 302 ? 1.274 -2.671 -0.257 1.00 97.94 302 CYS A N 1
ATOM 2319 C CA . CYS A 1 302 ? 0.267 -1.987 -1.073 1.00 97.94 302 CYS A CA 1
ATOM 2320 C C . CYS A 1 302 ? 0.127 -2.701 -2.424 1.00 97.94 302 CYS A C 1
ATOM 2322 O O . CYS A 1 302 ? 0.595 -2.220 -3.456 1.00 97.94 302 CYS A O 1
ATOM 2324 N N . TYR A 1 303 ? -0.497 -3.882 -2.417 1.00 96.94 303 TYR A N 1
ATOM 2325 C CA . TYR A 1 303 ? -0.544 -4.783 -3.573 1.00 96.94 303 TYR A CA 1
ATOM 2326 C C . TYR A 1 303 ? -1.139 -4.161 -4.840 1.00 96.94 303 TYR A C 1
ATOM 2328 O O . TYR A 1 303 ? -0.771 -4.579 -5.934 1.00 96.94 303 TYR A O 1
ATOM 2336 N N . SER A 1 304 ? -2.037 -3.178 -4.723 1.00 98.00 304 SER A N 1
ATOM 2337 C CA . SER A 1 304 ? -2.670 -2.511 -5.871 1.00 98.00 304 SER A CA 1
ATOM 2338 C C . SER A 1 304 ? -1.930 -1.271 -6.377 1.00 98.00 304 SER A C 1
ATOM 2340 O O . SER A 1 304 ? -2.358 -0.717 -7.387 1.00 98.00 304 SER A O 1
ATOM 2342 N N . LEU A 1 305 ? -0.858 -0.820 -5.714 1.00 98.31 305 LEU A N 1
ATOM 2343 C CA . LEU A 1 305 ? -0.165 0.418 -6.076 1.00 98.31 305 LEU A CA 1
ATOM 2344 C C . LEU A 1 305 ? 0.499 0.250 -7.439 1.00 98.31 305 LEU A C 1
ATOM 2346 O O . LEU A 1 305 ? 1.354 -0.616 -7.579 1.00 98.31 305 LEU A O 1
ATOM 2350 N N . THR A 1 306 ? 0.126 1.063 -8.431 1.00 96.88 306 THR A N 1
ATOM 2351 C CA . THR A 1 306 ? 0.642 0.926 -9.806 1.00 96.88 306 THR A CA 1
ATOM 2352 C C . THR A 1 306 ? 1.744 1.914 -10.142 1.00 96.88 306 THR A C 1
ATOM 2354 O O . THR A 1 306 ? 2.617 1.619 -10.961 1.00 96.88 306 THR A O 1
ATOM 2357 N N . GLU A 1 307 ? 1.716 3.089 -9.521 1.00 94.94 307 GLU A N 1
ATOM 2358 C CA . GLU A 1 307 ? 2.687 4.142 -9.775 1.00 94.94 307 GLU A CA 1
ATOM 2359 C C . GLU A 1 307 ? 3.004 4.953 -8.525 1.00 94.94 307 GLU A C 1
ATOM 2361 O O . GLU A 1 307 ? 2.167 5.135 -7.640 1.00 94.94 307 GLU A O 1
ATOM 2366 N N . VAL A 1 308 ? 4.230 5.466 -8.473 1.00 95.50 308 VAL A N 1
ATOM 2367 C CA . VAL A 1 308 ? 4.640 6.453 -7.482 1.00 95.50 308 VAL A CA 1
ATOM 2368 C C . VAL A 1 308 ? 5.638 7.424 -8.100 1.00 95.50 308 VAL A C 1
ATOM 2370 O O . VAL A 1 308 ? 6.584 7.030 -8.783 1.00 95.50 308 VAL A O 1
ATOM 2373 N N . THR A 1 309 ? 5.431 8.712 -7.829 1.00 91.31 309 THR A N 1
ATOM 2374 C CA . THR A 1 309 ? 6.411 9.761 -8.120 1.00 91.31 309 THR A CA 1
ATOM 2375 C C . THR A 1 309 ? 7.029 10.220 -6.809 1.00 91.31 309 THR A C 1
ATOM 2377 O O . THR A 1 309 ? 6.353 10.822 -5.977 1.00 91.31 309 THR A O 1
ATOM 2380 N N . ILE A 1 310 ? 8.315 9.942 -6.613 1.00 92.88 310 ILE A N 1
ATOM 2381 C CA . ILE A 1 310 ? 9.059 10.386 -5.433 1.00 92.88 310 ILE A CA 1
ATOM 2382 C C . ILE A 1 310 ? 9.335 11.896 -5.566 1.00 92.88 310 ILE A C 1
ATOM 2384 O O . ILE A 1 310 ? 10.013 12.299 -6.521 1.00 92.88 310 ILE A O 1
ATOM 2388 N N . PRO A 1 311 ? 8.832 12.752 -4.653 1.00 90.44 311 PRO A N 1
ATOM 2389 C CA . PRO A 1 311 ? 8.961 14.202 -4.781 1.00 90.44 311 PRO A CA 1
ATOM 2390 C C . PRO A 1 311 ? 10.396 14.676 -4.518 1.00 90.44 311 PRO A C 1
ATOM 2392 O O . PRO A 1 311 ? 11.192 14.005 -3.860 1.00 90.44 311 PRO A O 1
ATOM 2395 N N . MET A 1 312 ? 10.734 15.872 -5.015 1.00 87.25 312 MET A N 1
ATOM 2396 C CA . MET A 1 312 ? 12.107 16.401 -4.961 1.00 87.25 312 MET A CA 1
ATOM 2397 C C . MET A 1 312 ? 12.627 16.635 -3.533 1.00 87.25 312 MET A C 1
ATOM 2399 O O . MET A 1 312 ? 13.838 16.690 -3.324 1.00 87.25 312 MET A O 1
ATOM 2403 N N . SER A 1 313 ? 11.713 16.777 -2.568 1.00 89.50 313 SER A N 1
ATOM 2404 C CA . SER A 1 313 ? 12.001 16.983 -1.148 1.00 89.50 313 SER A CA 1
ATOM 2405 C C . SER A 1 313 ? 12.590 15.748 -0.469 1.00 89.50 313 SER A C 1
ATOM 2407 O O . SER A 1 313 ? 13.287 15.892 0.536 1.00 89.50 313 SER A O 1
ATOM 2409 N N . VAL A 1 314 ? 12.340 14.548 -1.007 1.00 91.56 314 VAL A N 1
ATOM 2410 C CA . VAL A 1 314 ? 12.773 13.287 -0.397 1.00 91.56 314 VAL A CA 1
ATOM 2411 C C . VAL A 1 314 ? 14.291 13.144 -0.506 1.00 91.56 314 VAL A C 1
ATOM 2413 O O . VAL A 1 314 ? 14.871 13.106 -1.594 1.00 91.56 314 VAL A O 1
ATOM 2416 N N . LYS A 1 315 ? 14.930 13.047 0.660 1.00 89.75 315 LYS A N 1
ATOM 2417 C CA . LYS A 1 315 ? 16.370 12.858 0.865 1.00 89.75 315 LYS A CA 1
ATOM 2418 C C . LYS A 1 315 ? 16.712 11.403 1.182 1.00 89.75 315 LYS A C 1
ATOM 2420 O O . LYS A 1 315 ? 17.808 10.965 0.833 1.00 89.75 315 LYS A O 1
ATOM 2425 N N . SER A 1 316 ? 15.801 10.659 1.820 1.00 91.25 316 SER A N 1
ATOM 2426 C CA . SER A 1 316 ? 15.981 9.232 2.117 1.00 91.25 316 SER A CA 1
ATOM 2427 C C . SER A 1 316 ? 14.705 8.408 1.917 1.00 91.25 316 SER A C 1
ATOM 2429 O O . SER A 1 316 ? 13.590 8.864 2.175 1.00 91.25 316 SER A O 1
ATOM 2431 N N . ILE A 1 317 ? 14.886 7.173 1.444 1.00 93.94 317 ILE A N 1
ATOM 2432 C CA . ILE A 1 317 ? 13.857 6.131 1.418 1.00 93.94 317 ILE A CA 1
ATOM 2433 C C . ILE A 1 317 ? 14.395 4.976 2.257 1.00 93.94 317 ILE A C 1
ATOM 2435 O O . ILE A 1 317 ? 15.425 4.386 1.922 1.00 93.94 317 ILE A O 1
ATOM 2439 N N . GLU A 1 318 ? 13.726 4.703 3.370 1.00 91.50 318 GLU A N 1
ATOM 2440 C CA . GLU A 1 318 ? 14.158 3.732 4.368 1.00 91.50 318 GLU A CA 1
ATOM 2441 C C . GLU A 1 318 ? 13.733 2.303 4.010 1.00 91.50 318 GLU A C 1
ATOM 2443 O O . GLU A 1 318 ? 13.029 2.042 3.032 1.00 91.50 318 GLU A O 1
ATOM 2448 N N . ARG A 1 319 ? 14.197 1.350 4.822 1.00 93.50 319 ARG A N 1
ATOM 2449 C CA . ARG A 1 319 ? 14.069 -0.086 4.563 1.00 93.50 319 ARG A CA 1
ATOM 2450 C C . ARG A 1 319 ? 12.630 -0.527 4.252 1.00 93.50 319 ARG A C 1
ATOM 2452 O O . ARG A 1 319 ? 11.701 -0.206 4.991 1.00 93.50 319 ARG A O 1
ATOM 2459 N N . TYR A 1 320 ? 12.465 -1.310 3.189 1.00 96.88 320 TYR A N 1
ATOM 2460 C CA . TYR A 1 320 ? 11.193 -1.924 2.784 1.00 96.88 320 TYR A CA 1
ATOM 2461 C C . TYR A 1 320 ? 10.040 -0.943 2.499 1.00 96.88 320 TYR A C 1
ATOM 2463 O O . TYR A 1 320 ? 8.880 -1.347 2.509 1.00 96.88 320 TYR A O 1
ATOM 2471 N N . ALA A 1 321 ? 10.327 0.340 2.241 1.00 97.38 321 ALA A N 1
ATOM 2472 C CA . ALA A 1 321 ? 9.307 1.382 2.080 1.00 97.38 321 ALA A CA 1
ATOM 2473 C C . ALA A 1 321 ? 8.202 1.055 1.057 1.00 97.38 321 ALA A C 1
ATOM 2475 O O . ALA A 1 321 ? 7.057 1.418 1.305 1.00 97.38 321 ALA A O 1
ATOM 2476 N N . PHE A 1 322 ? 8.523 0.366 -0.043 1.00 98.19 322 PHE A N 1
ATOM 2477 C CA . PHE A 1 322 ? 7.579 -0.085 -1.075 1.00 98.19 322 PHE A CA 1
ATOM 2478 C C . PHE A 1 322 ? 7.645 -1.609 -1.291 1.00 98.19 322 PHE A C 1
ATOM 2480 O O . PHE A 1 322 ? 7.314 -2.094 -2.370 1.00 98.19 322 PHE A O 1
ATOM 2487 N N . ALA A 1 323 ? 8.100 -2.379 -0.296 1.00 98.06 323 ALA A N 1
ATOM 2488 C CA . ALA A 1 323 ? 8.220 -3.829 -0.436 1.00 98.06 323 ALA A CA 1
ATOM 2489 C C . ALA A 1 323 ? 6.847 -4.484 -0.656 1.00 98.06 323 ALA A C 1
ATOM 2491 O O . ALA A 1 323 ? 5.858 -4.093 -0.038 1.00 98.06 323 ALA A O 1
ATOM 2492 N N . TYR A 1 324 ? 6.792 -5.514 -1.497 1.00 98.06 324 TYR A N 1
ATOM 2493 C CA . TYR A 1 324 ? 5.596 -6.279 -1.856 1.00 98.06 324 TYR A CA 1
ATOM 2494 C C . TYR A 1 324 ? 4.495 -5.462 -2.552 1.00 98.06 324 TYR A C 1
ATOM 2496 O O . TYR A 1 324 ? 3.341 -5.889 -2.602 1.00 98.06 324 TYR A O 1
ATOM 2504 N N . CYS A 1 325 ? 4.825 -4.308 -3.138 1.00 98.06 325 CYS A N 1
ATOM 2505 C CA . CYS A 1 325 ? 3.933 -3.603 -4.060 1.00 98.06 325 CYS A CA 1
ATOM 2506 C C . CYS A 1 325 ? 3.929 -4.317 -5.421 1.00 98.06 325 CYS A C 1
ATOM 2508 O O . CYS A 1 325 ? 4.507 -3.843 -6.395 1.00 98.06 325 CYS A O 1
ATOM 2510 N N . GLU A 1 326 ? 3.316 -5.503 -5.485 1.00 97.38 326 GLU A N 1
ATOM 2511 C CA . GLU A 1 326 ? 3.460 -6.416 -6.629 1.00 97.38 326 GLU A CA 1
ATOM 2512 C C . GLU A 1 326 ? 2.968 -5.824 -7.962 1.00 97.38 326 GLU A C 1
ATOM 2514 O O . GLU A 1 326 ? 3.498 -6.185 -9.011 1.00 97.38 326 GLU A O 1
ATOM 2519 N N . ASN A 1 327 ? 2.002 -4.897 -7.941 1.00 97.56 327 ASN A N 1
ATOM 2520 C CA . ASN A 1 327 ? 1.504 -4.200 -9.134 1.00 97.56 327 ASN A CA 1
ATOM 2521 C C . ASN A 1 327 ? 2.232 -2.891 -9.464 1.00 97.56 327 ASN A C 1
ATOM 2523 O O . ASN A 1 327 ? 1.864 -2.252 -10.450 1.00 97.56 327 ASN A O 1
ATOM 2527 N N . LEU A 1 328 ? 3.264 -2.511 -8.705 1.00 97.94 328 LEU A N 1
ATOM 2528 C CA . LEU A 1 328 ? 4.011 -1.283 -8.955 1.00 97.94 328 LEU A CA 1
ATOM 2529 C C . LEU A 1 328 ? 4.767 -1.422 -10.272 1.00 97.94 328 LEU A C 1
ATOM 2531 O O . LEU A 1 328 ? 5.626 -2.286 -10.406 1.00 97.94 328 LEU A O 1
ATOM 2535 N N . GLN A 1 329 ? 4.415 -0.584 -11.242 1.00 95.12 329 GLN A N 1
ATOM 2536 C CA . GLN A 1 329 ? 4.979 -0.586 -12.591 1.00 95.12 329 GLN A CA 1
ATOM 2537 C C . GLN A 1 329 ? 5.861 0.635 -12.815 1.00 95.12 329 GLN A C 1
ATOM 2539 O O . GLN A 1 329 ? 6.983 0.501 -13.296 1.00 95.12 329 GLN A O 1
ATOM 2544 N N . ASN A 1 330 ? 5.362 1.814 -12.431 1.00 91.25 330 ASN A N 1
ATOM 2545 C CA . ASN A 1 330 ? 6.002 3.087 -12.733 1.00 91.25 330 ASN A CA 1
ATOM 2546 C C . ASN A 1 330 ? 6.552 3.719 -11.454 1.00 91.25 330 ASN A C 1
ATOM 2548 O O . ASN A 1 330 ? 5.801 4.229 -10.622 1.00 91.25 330 ASN A O 1
ATOM 2552 N N . VAL A 1 331 ? 7.875 3.720 -11.312 1.00 95.56 331 VAL A N 1
ATOM 2553 C CA . VAL A 1 331 ? 8.563 4.472 -10.259 1.00 95.56 331 VAL A CA 1
ATOM 2554 C C . VAL A 1 331 ? 9.327 5.606 -10.913 1.00 95.56 331 VAL A C 1
ATOM 2556 O O . VAL A 1 331 ? 10.284 5.377 -11.652 1.00 95.56 331 VAL A O 1
ATOM 2559 N N . SER A 1 332 ? 8.913 6.836 -10.631 1.00 90.62 332 SER A N 1
ATOM 2560 C CA . SER A 1 332 ? 9.574 8.031 -11.144 1.00 90.62 332 SER A CA 1
ATOM 2561 C C . SER A 1 332 ? 10.086 8.903 -10.000 1.00 90.62 332 SER A C 1
ATOM 2563 O O . SER A 1 332 ? 9.624 8.831 -8.860 1.00 90.62 332 SER A O 1
ATOM 2565 N N . PHE A 1 333 ? 11.085 9.728 -10.299 1.00 89.44 333 PHE A N 1
ATOM 2566 C CA . PHE A 1 333 ? 11.695 10.649 -9.346 1.00 89.44 333 PHE A CA 1
ATOM 2567 C C . PHE A 1 333 ? 11.587 12.059 -9.913 1.00 89.44 333 PHE A C 1
ATOM 2569 O O . PHE A 1 333 ? 11.957 12.296 -11.064 1.00 89.44 333 PHE A O 1
ATOM 2576 N N . ALA A 1 334 ? 11.092 13.004 -9.115 1.00 86.69 334 ALA A N 1
ATOM 2577 C CA . ALA A 1 334 ? 10.961 14.389 -9.547 1.00 86.69 334 ALA A CA 1
ATOM 2578 C C . ALA A 1 334 ? 12.322 14.987 -9.952 1.00 86.69 334 ALA A C 1
ATOM 2580 O O . ALA A 1 334 ? 13.364 14.693 -9.354 1.00 86.69 334 ALA A O 1
ATOM 2581 N N . THR A 1 335 ? 12.317 15.865 -10.959 1.00 80.38 335 THR A N 1
ATOM 2582 C CA . THR A 1 335 ? 13.522 16.555 -11.438 1.00 80.38 335 THR A CA 1
ATOM 2583 C C . THR A 1 335 ? 14.240 17.255 -10.284 1.00 80.38 335 THR A C 1
ATOM 2585 O O . THR A 1 335 ? 13.655 18.073 -9.580 1.00 80.38 335 THR A O 1
ATOM 2588 N N . GLY A 1 336 ? 15.526 16.950 -10.099 1.00 77.25 336 GLY A N 1
ATOM 2589 C CA . GLY A 1 336 ? 16.322 17.502 -8.998 1.00 77.25 336 GLY A CA 1
ATOM 2590 C C . GLY A 1 336 ? 16.250 16.717 -7.683 1.00 77.25 336 GLY A C 1
ATOM 2591 O O . GLY A 1 336 ? 16.763 17.210 -6.683 1.00 77.25 336 GLY A O 1
ATOM 2592 N N . CYS A 1 337 ? 15.668 15.509 -7.681 1.00 83.00 337 CYS A N 1
ATOM 2593 C CA . CYS A 1 337 ? 15.666 14.596 -6.534 1.00 83.00 337 CYS A CA 1
ATOM 2594 C C . CYS A 1 337 ? 17.065 14.456 -5.896 1.00 83.00 337 CYS A C 1
ATOM 2596 O O . CYS A 1 337 ? 18.064 14.215 -6.583 1.00 83.00 337 CYS A O 1
ATOM 2598 N N . LEU A 1 338 ? 17.122 14.613 -4.569 1.00 85.88 338 LEU A N 1
ATOM 2599 C CA . LEU A 1 338 ? 18.355 14.611 -3.773 1.00 85.88 338 LEU A CA 1
ATOM 2600 C C . LEU A 1 338 ? 18.690 13.244 -3.160 1.00 85.88 338 LEU A C 1
ATOM 2602 O O . LEU A 1 338 ? 19.637 13.145 -2.379 1.00 85.88 338 LEU A O 1
ATOM 2606 N N . LEU A 1 339 ? 17.932 12.202 -3.504 1.00 91.94 339 LEU A N 1
ATOM 2607 C CA . LEU A 1 339 ? 18.105 10.858 -2.969 1.00 91.94 339 LEU A CA 1
ATOM 2608 C C . LEU A 1 339 ? 19.517 10.329 -3.255 1.00 91.94 339 LEU A C 1
ATOM 2610 O O . LEU A 1 339 ? 19.943 10.225 -4.406 1.00 91.94 339 LEU A O 1
ATOM 2614 N N . THR A 1 340 ? 20.241 9.981 -2.192 1.00 92.00 340 THR A N 1
ATOM 2615 C CA . THR A 1 340 ? 21.621 9.475 -2.279 1.00 92.00 340 THR A CA 1
ATOM 2616 C C . THR A 1 340 ? 21.714 7.959 -2.173 1.00 92.00 340 THR A C 1
ATOM 2618 O O . THR A 1 340 ? 22.760 7.389 -2.472 1.00 92.00 340 THR A O 1
ATOM 2621 N N . ARG A 1 341 ? 20.638 7.278 -1.777 1.00 93.50 341 ARG A N 1
ATOM 2622 C CA . ARG A 1 341 ? 20.654 5.839 -1.515 1.00 93.50 341 ARG A CA 1
ATOM 2623 C C . ARG A 1 341 ? 19.305 5.211 -1.828 1.00 93.50 341 ARG A C 1
ATOM 2625 O O . ARG A 1 341 ? 18.277 5.765 -1.452 1.00 93.50 341 ARG A O 1
ATOM 2632 N N . ILE A 1 342 ? 19.322 4.050 -2.479 1.00 94.69 342 ILE A N 1
ATOM 2633 C CA . ILE A 1 342 ? 18.158 3.159 -2.540 1.00 94.69 342 ILE A CA 1
ATOM 2634 C C . ILE A 1 342 ? 18.268 2.199 -1.357 1.00 94.69 342 ILE A C 1
ATOM 2636 O O . ILE A 1 342 ? 19.207 1.403 -1.311 1.00 94.69 342 ILE A O 1
ATOM 2640 N N . GLY A 1 343 ? 17.349 2.341 -0.399 1.00 93.38 343 GLY A N 1
ATOM 2641 C CA . GLY A 1 343 ? 17.345 1.624 0.875 1.00 93.38 343 GLY A CA 1
ATOM 2642 C C . GLY A 1 343 ? 17.212 0.100 0.759 1.00 93.38 343 GLY A C 1
ATOM 2643 O O . GLY A 1 343 ? 16.760 -0.433 -0.258 1.00 93.38 343 GLY A O 1
ATOM 2644 N N . GLU A 1 344 ? 17.560 -0.603 1.839 1.00 97.25 344 GLU A N 1
ATOM 2645 C CA . GLU A 1 344 ? 17.439 -2.062 1.946 1.00 97.25 344 GLU A CA 1
ATOM 2646 C C . GLU A 1 344 ? 16.007 -2.520 1.640 1.00 97.25 344 GLU A C 1
ATOM 2648 O O . GLU A 1 344 ? 15.059 -2.092 2.296 1.00 97.25 344 GLU A O 1
ATOM 2653 N N . GLY A 1 345 ? 15.837 -3.392 0.647 1.00 97.38 345 GLY A N 1
ATOM 2654 C CA . GLY A 1 345 ? 14.533 -3.984 0.337 1.00 97.38 345 GLY A CA 1
ATOM 2655 C C . GLY A 1 345 ? 13.458 -3.015 -0.153 1.00 97.38 345 GLY A C 1
ATOM 2656 O O . GLY A 1 345 ? 12.292 -3.396 -0.154 1.00 97.38 345 GLY A O 1
ATOM 2657 N N . VAL A 1 346 ? 13.800 -1.775 -0.535 1.00 97.94 346 VAL A N 1
ATOM 2658 C CA . VAL A 1 346 ? 12.804 -0.732 -0.855 1.00 97.94 346 VAL A CA 1
ATOM 2659 C C . VAL A 1 346 ? 11.780 -1.186 -1.892 1.00 97.94 346 VAL A C 1
ATOM 2661 O O . VAL A 1 346 ? 10.606 -0.904 -1.696 1.00 97.94 346 VAL A O 1
ATOM 2664 N N . PHE A 1 347 ? 12.200 -1.904 -2.934 1.00 98.31 347 PHE A N 1
ATOM 2665 C CA . PHE A 1 347 ? 11.333 -2.468 -3.972 1.00 98.31 347 PHE A CA 1
ATOM 2666 C C . PHE A 1 347 ? 11.360 -4.006 -3.972 1.00 98.31 347 PHE A C 1
ATOM 2668 O O . PHE A 1 347 ? 11.207 -4.628 -5.021 1.00 98.31 347 PHE A O 1
ATOM 2675 N N . MET A 1 348 ? 11.590 -4.636 -2.812 1.00 98.38 348 MET A N 1
ATOM 2676 C CA . MET A 1 348 ? 11.550 -6.097 -2.686 1.00 98.38 348 MET A CA 1
ATOM 2677 C C . MET A 1 348 ? 10.195 -6.635 -3.162 1.00 98.38 348 MET A C 1
ATOM 2679 O O . MET A 1 348 ? 9.160 -6.132 -2.745 1.00 98.38 348 MET A O 1
ATOM 2683 N N . ASP A 1 349 ? 10.207 -7.652 -4.019 1.00 98.31 349 ASP A N 1
ATOM 2684 C CA . ASP A 1 349 ? 9.042 -8.304 -4.622 1.00 98.31 349 ASP A CA 1
ATOM 2685 C C . ASP A 1 349 ? 8.063 -7.338 -5.321 1.00 98.31 349 ASP A C 1
ATOM 2687 O O . ASP A 1 349 ? 6.876 -7.631 -5.484 1.00 98.31 349 ASP A O 1
ATOM 2691 N N . CYS A 1 350 ? 8.558 -6.203 -5.829 1.00 98.19 350 CYS A N 1
ATOM 2692 C CA . CYS A 1 350 ? 7.833 -5.366 -6.787 1.00 98.19 350 CYS A CA 1
ATOM 2693 C C . CYS A 1 350 ? 7.872 -6.006 -8.183 1.00 98.19 350 CYS A C 1
ATOM 2695 O O . CYS A 1 350 ? 8.591 -5.574 -9.088 1.00 98.19 350 CYS A O 1
ATOM 2697 N N . LYS A 1 351 ? 7.110 -7.090 -8.344 1.00 97.44 351 LYS A N 1
ATOM 2698 C CA . LYS A 1 351 ? 7.199 -8.013 -9.486 1.00 97.44 351 LYS A CA 1
ATOM 2699 C C . LYS A 1 351 ? 6.907 -7.382 -10.846 1.00 97.44 351 LYS A C 1
ATOM 2701 O O . LYS A 1 351 ? 7.355 -7.949 -11.837 1.00 97.44 351 LYS A O 1
ATOM 2706 N N . ASN A 1 352 ? 6.193 -6.256 -10.909 1.00 97.56 352 ASN A N 1
ATOM 2707 C CA . ASN A 1 352 ? 5.764 -5.614 -12.157 1.00 97.56 352 ASN A CA 1
ATOM 2708 C C . ASN A 1 352 ? 6.555 -4.352 -12.552 1.00 97.56 352 ASN A C 1
ATOM 2710 O O . ASN A 1 352 ? 6.218 -3.737 -13.565 1.00 97.56 352 ASN A O 1
ATOM 2714 N N . ILE A 1 353 ? 7.617 -3.979 -11.824 1.00 97.50 353 ILE A N 1
ATOM 2715 C CA . ILE A 1 353 ? 8.509 -2.898 -12.271 1.00 97.50 353 ILE A CA 1
ATOM 2716 C C . ILE A 1 353 ? 9.248 -3.396 -13.514 1.00 97.50 353 ILE A C 1
ATOM 2718 O O . ILE A 1 353 ? 10.061 -4.314 -13.416 1.00 97.50 353 ILE A O 1
ATOM 2722 N N . ASN A 1 354 ? 8.959 -2.800 -14.673 1.00 95.25 354 ASN A N 1
ATOM 2723 C CA . ASN A 1 354 ? 9.556 -3.196 -15.955 1.00 95.25 354 ASN A CA 1
ATOM 2724 C C . ASN A 1 354 ? 10.852 -2.437 -16.252 1.00 95.25 354 ASN A C 1
ATOM 2726 O O . ASN A 1 354 ? 11.820 -3.021 -16.750 1.00 95.25 354 ASN A O 1
ATOM 2730 N N . GLU A 1 355 ? 10.854 -1.146 -15.927 1.00 96.00 355 GLU A N 1
ATOM 2731 C CA . GLU A 1 355 ? 11.980 -0.234 -16.074 1.00 96.00 355 GLU A CA 1
ATOM 2732 C C . GLU A 1 355 ? 12.064 0.701 -14.865 1.00 96.00 355 GLU A C 1
ATOM 2734 O O . GLU A 1 355 ? 11.046 1.059 -14.268 1.00 96.00 355 GLU A O 1
ATOM 2739 N N . ILE A 1 356 ? 13.278 1.099 -14.484 1.00 96.12 356 ILE A N 1
ATOM 2740 C CA . ILE A 1 356 ? 13.468 2.132 -13.462 1.00 96.12 356 ILE A CA 1
ATOM 2741 C C . ILE A 1 356 ? 14.698 2.995 -13.751 1.00 96.12 356 ILE A C 1
ATOM 2743 O O . ILE A 1 356 ? 15.798 2.498 -14.007 1.00 96.12 356 ILE A O 1
ATOM 2747 N N . HIS A 1 357 ? 14.522 4.314 -13.661 1.00 93.25 357 HIS A N 1
ATOM 2748 C CA . HIS A 1 357 ? 15.597 5.288 -13.833 1.00 93.25 357 HIS A CA 1
ATOM 2749 C C . HIS A 1 357 ? 15.958 5.915 -12.488 1.00 93.25 357 HIS A C 1
ATOM 2751 O O . HIS A 1 357 ? 15.238 6.773 -11.976 1.00 93.25 357 HIS A O 1
ATOM 2757 N N . LEU A 1 358 ? 17.072 5.481 -11.895 1.00 94.06 358 LEU A N 1
ATOM 2758 C CA . LEU A 1 358 ? 17.489 5.988 -10.589 1.00 94.06 358 LEU A CA 1
ATOM 2759 C C . LEU A 1 358 ? 18.025 7.429 -10.698 1.00 94.06 358 LEU A C 1
ATOM 2761 O O . LEU A 1 358 ? 18.688 7.771 -11.682 1.00 94.06 358 LEU A O 1
ATOM 2765 N N . PRO A 1 359 ? 17.795 8.285 -9.685 1.00 91.56 359 PRO A N 1
ATOM 2766 C CA . PRO A 1 359 ? 18.189 9.685 -9.755 1.00 91.56 359 PRO A CA 1
ATOM 2767 C C . PRO A 1 359 ? 19.712 9.870 -9.680 1.00 91.56 359 PRO A C 1
ATOM 2769 O O . PRO A 1 359 ? 20.421 9.157 -8.974 1.00 91.56 359 PRO A O 1
ATOM 2772 N N . ASN A 1 360 ? 20.215 10.907 -10.356 1.00 88.06 360 ASN A N 1
ATOM 2773 C CA . ASN A 1 360 ? 21.645 11.184 -10.585 1.00 88.06 360 ASN A CA 1
ATOM 2774 C C . ASN A 1 360 ? 22.532 11.349 -9.333 1.00 88.06 360 ASN A C 1
ATOM 2776 O O . ASN A 1 360 ? 23.738 11.544 -9.475 1.00 88.06 360 ASN A O 1
ATOM 2780 N N . LYS A 1 361 ? 21.955 11.380 -8.127 1.00 91.69 361 LYS A N 1
ATOM 2781 C CA . LYS A 1 361 ? 22.677 11.544 -6.857 1.00 91.69 361 LYS A CA 1
ATOM 2782 C C . LYS A 1 361 ? 22.835 10.242 -6.073 1.00 91.69 361 LYS A C 1
ATOM 2784 O O . LYS A 1 361 ? 23.552 10.256 -5.075 1.00 91.69 361 LYS A O 1
ATOM 2789 N N . VAL A 1 362 ? 22.230 9.137 -6.516 1.00 94.44 362 VAL A N 1
ATOM 2790 C CA . VAL A 1 362 ? 22.334 7.843 -5.828 1.00 94.44 362 VAL A CA 1
ATOM 2791 C C . VAL A 1 362 ? 23.774 7.340 -5.873 1.00 94.44 362 VAL A C 1
ATOM 2793 O O . VAL A 1 362 ? 24.345 7.146 -6.943 1.00 94.44 362 VAL A O 1
ATOM 2796 N N . THR A 1 363 ? 24.373 7.131 -4.704 1.00 96.25 363 THR A N 1
ATOM 2797 C CA . THR A 1 363 ? 25.731 6.605 -4.536 1.00 96.25 363 THR A CA 1
ATOM 2798 C C . THR A 1 363 ? 25.755 5.144 -4.106 1.00 96.25 363 THR A C 1
ATOM 2800 O O . THR A 1 363 ? 26.784 4.483 -4.277 1.00 96.25 363 THR A O 1
ATOM 2803 N N . GLN A 1 364 ? 24.645 4.629 -3.569 1.00 96.81 364 GLN A N 1
ATOM 2804 C CA . GLN A 1 364 ? 24.547 3.268 -3.051 1.00 96.81 364 GLN A CA 1
ATOM 2805 C C . GLN A 1 364 ? 23.170 2.642 -3.313 1.00 96.81 364 GLN A C 1
ATOM 2807 O O . GLN A 1 364 ? 22.137 3.280 -3.101 1.00 96.81 364 GLN A O 1
ATOM 2812 N N . ILE A 1 365 ? 23.183 1.376 -3.737 1.00 97.69 365 ILE A N 1
ATOM 2813 C CA . ILE A 1 365 ? 22.009 0.498 -3.821 1.00 97.69 365 ILE A CA 1
ATOM 2814 C C . ILE A 1 365 ? 22.198 -0.615 -2.794 1.00 97.69 365 ILE A C 1
ATOM 2816 O O . ILE A 1 365 ? 23.185 -1.351 -2.845 1.00 97.69 365 ILE A O 1
ATOM 2820 N N . ASP A 1 366 ? 21.284 -0.708 -1.840 1.00 97.69 366 ASP A N 1
ATOM 2821 C CA . ASP A 1 366 ? 21.432 -1.602 -0.698 1.00 97.69 366 ASP A CA 1
ATOM 2822 C C . ASP A 1 366 ? 21.039 -3.048 -0.953 1.00 97.69 366 ASP A C 1
ATOM 2824 O O . ASP A 1 366 ? 20.464 -3.407 -1.982 1.00 97.69 366 ASP A O 1
ATOM 2828 N N . SER A 1 367 ? 21.329 -3.873 0.058 1.00 98.06 367 SER A N 1
ATOM 2829 C CA . SER A 1 367 ? 20.943 -5.268 0.090 1.00 98.06 367 SER A CA 1
ATOM 2830 C C . SER A 1 367 ? 19.465 -5.418 -0.234 1.00 98.06 367 SER A C 1
ATOM 2832 O O . SER A 1 367 ? 18.627 -4.664 0.262 1.00 98.06 367 SER A O 1
ATOM 2834 N N . VAL A 1 368 ? 19.158 -6.407 -1.068 1.00 98.19 368 VAL A N 1
ATOM 2835 C CA . VAL A 1 368 ? 17.795 -6.792 -1.454 1.00 98.19 368 VAL A CA 1
ATOM 2836 C C . VAL A 1 368 ? 16.906 -5.673 -2.031 1.00 98.19 368 VAL A C 1
ATOM 2838 O O . VAL A 1 368 ? 15.705 -5.878 -2.162 1.00 98.19 368 VAL A O 1
ATOM 2841 N N . ALA A 1 369 ? 17.462 -4.514 -2.420 1.00 98.00 369 ALA A N 1
ATOM 2842 C CA . ALA A 1 369 ? 16.702 -3.340 -2.872 1.00 98.00 369 ALA A CA 1
ATOM 2843 C C . ALA A 1 369 ? 15.691 -3.623 -4.000 1.00 98.00 369 ALA A C 1
ATOM 2845 O O . ALA A 1 369 ? 14.591 -3.080 -3.959 1.00 98.00 369 ALA A O 1
ATOM 2846 N N . PHE A 1 370 ? 16.049 -4.479 -4.959 1.00 98.31 370 PHE A N 1
ATOM 2847 C CA . PHE A 1 370 ? 15.213 -4.953 -6.070 1.00 98.31 370 PHE A CA 1
ATOM 2848 C C . PHE A 1 370 ? 15.067 -6.484 -6.053 1.00 98.31 370 PHE A C 1
ATOM 2850 O O . PHE A 1 370 ? 14.871 -7.106 -7.095 1.00 98.31 370 PHE A O 1
ATOM 2857 N N . TYR A 1 371 ? 15.212 -7.117 -4.883 1.00 98.38 371 TYR A N 1
ATOM 2858 C CA . TYR A 1 371 ? 15.062 -8.566 -4.749 1.00 98.38 371 TYR A CA 1
ATOM 2859 C C . TYR A 1 371 ? 13.697 -8.997 -5.286 1.00 98.38 371 TYR A C 1
ATOM 2861 O O . TYR A 1 371 ? 12.689 -8.464 -4.845 1.00 98.38 371 TYR A O 1
ATOM 2869 N N . GLY A 1 372 ? 13.644 -9.956 -6.208 1.00 97.81 372 GLY A N 1
ATOM 2870 C CA . GLY A 1 372 ? 12.369 -10.472 -6.716 1.00 97.81 372 GLY A CA 1
ATOM 2871 C C . GLY A 1 372 ? 11.627 -9.536 -7.679 1.00 97.81 372 GLY A C 1
ATOM 2872 O O . GLY A 1 372 ? 10.465 -9.792 -7.993 1.00 97.81 372 GLY A O 1
ATOM 2873 N N . CYS A 1 373 ? 12.272 -8.490 -8.211 1.00 98.06 373 CYS A N 1
ATOM 2874 C CA . CYS A 1 373 ? 11.729 -7.696 -9.320 1.00 98.06 373 CYS A CA 1
ATOM 2875 C C . CYS A 1 373 ? 11.763 -8.499 -10.634 1.00 98.06 373 CYS A C 1
ATOM 2877 O O . CYS A 1 373 ? 12.576 -8.259 -11.527 1.00 98.06 373 CYS A O 1
ATOM 2879 N N . THR A 1 374 ? 10.886 -9.497 -10.750 1.00 97.81 374 THR A N 1
ATOM 2880 C CA . THR A 1 374 ? 10.924 -10.514 -11.811 1.00 97.81 374 THR A CA 1
ATOM 2881 C C . THR A 1 374 ? 10.581 -10.005 -13.209 1.00 97.81 374 THR A C 1
ATOM 2883 O O . THR A 1 374 ? 10.861 -10.724 -14.165 1.00 97.81 374 THR A O 1
ATOM 2886 N N . SER A 1 375 ? 9.997 -8.809 -13.344 1.00 97.94 375 SER A N 1
ATOM 2887 C CA . SER A 1 375 ? 9.713 -8.175 -14.645 1.00 97.94 375 SER A CA 1
ATOM 2888 C C . SER A 1 375 ? 10.712 -7.080 -15.025 1.00 97.94 375 SER A C 1
ATOM 2890 O O . SER A 1 375 ? 10.589 -6.507 -16.103 1.00 97.94 375 SER A O 1
ATOM 2892 N N . LEU A 1 376 ? 11.718 -6.798 -14.187 1.00 98.06 376 LEU A N 1
ATOM 2893 C CA . LEU A 1 376 ? 12.682 -5.728 -14.443 1.00 98.06 376 LEU A CA 1
ATOM 2894 C C . LEU A 1 376 ? 13.572 -6.095 -15.633 1.00 98.06 376 LEU A C 1
ATOM 2896 O O . LEU A 1 376 ? 14.465 -6.929 -15.506 1.00 98.06 376 LEU A O 1
ATOM 2900 N N . THR A 1 377 ? 13.331 -5.463 -16.781 1.00 97.44 377 THR A N 1
ATOM 2901 C CA . THR A 1 377 ? 14.087 -5.678 -18.027 1.00 97.44 377 THR A CA 1
ATOM 2902 C C . THR A 1 377 ? 15.160 -4.618 -18.255 1.00 97.44 377 THR A C 1
ATOM 2904 O O . THR A 1 377 ? 16.192 -4.911 -18.871 1.00 97.44 377 THR A O 1
ATOM 2907 N N . GLU A 1 378 ? 14.935 -3.410 -17.735 1.00 97.06 378 GLU A N 1
ATOM 2908 C CA . GLU A 1 378 ? 15.777 -2.238 -17.944 1.00 97.06 378 GLU A CA 1
ATOM 2909 C C . GLU A 1 378 ? 16.015 -1.462 -16.640 1.00 97.06 378 GLU A C 1
ATOM 2911 O O . GLU A 1 378 ? 15.101 -1.231 -15.852 1.00 97.06 378 GLU A O 1
ATOM 2916 N N . ILE A 1 379 ? 17.251 -1.017 -16.411 1.00 97.62 379 ILE A N 1
ATOM 2917 C CA . ILE A 1 379 ? 17.572 -0.102 -15.311 1.00 97.62 379 ILE A CA 1
ATOM 2918 C C . ILE A 1 379 ? 18.609 0.933 -15.729 1.00 97.62 379 ILE A C 1
ATOM 2920 O O . ILE A 1 379 ? 19.596 0.609 -16.386 1.00 97.62 379 ILE A O 1
ATOM 2924 N N . SER A 1 380 ? 18.427 2.184 -15.301 1.00 95.44 380 SER A N 1
ATOM 2925 C CA . SER A 1 380 ? 19.482 3.201 -15.373 1.00 95.44 380 SER A CA 1
ATOM 2926 C C . SER A 1 380 ? 20.178 3.371 -14.027 1.00 95.44 380 SER A C 1
ATOM 2928 O O . SER A 1 380 ? 19.564 3.789 -13.045 1.00 95.44 380 SER A O 1
ATOM 2930 N N . ILE A 1 381 ? 21.477 3.074 -14.003 1.00 96.31 381 ILE A N 1
ATOM 2931 C CA . ILE A 1 381 ? 22.365 3.245 -12.853 1.00 96.31 381 ILE A CA 1
ATOM 2932 C C . ILE A 1 381 ? 23.117 4.581 -13.010 1.00 96.31 381 ILE A C 1
ATOM 2934 O O . ILE A 1 381 ? 23.781 4.803 -14.028 1.00 96.31 381 ILE A O 1
ATOM 2938 N N . PRO A 1 382 ? 23.046 5.497 -12.031 1.00 93.88 382 PRO A N 1
ATOM 2939 C CA . PRO A 1 382 ? 23.637 6.818 -12.148 1.00 93.88 382 PRO A CA 1
ATOM 2940 C C . PRO A 1 382 ? 25.145 6.752 -11.925 1.00 93.88 382 PRO A C 1
ATOM 2942 O O . PRO A 1 382 ? 25.639 5.943 -11.139 1.00 93.88 382 PRO A O 1
ATOM 2945 N N . VAL A 1 383 ? 25.873 7.666 -12.569 1.00 92.50 383 VAL A N 1
ATOM 2946 C CA . VAL A 1 383 ? 27.349 7.754 -12.525 1.00 92.50 383 VAL A CA 1
ATOM 2947 C C . VAL A 1 383 ? 27.923 7.979 -11.127 1.00 92.50 383 VAL A C 1
ATOM 2949 O O . VAL A 1 383 ? 29.106 7.768 -10.894 1.00 92.50 383 VAL A O 1
ATOM 2952 N N . SER A 1 384 ? 27.093 8.437 -10.190 1.00 95.31 384 SER A N 1
ATOM 2953 C CA . SER A 1 384 ? 27.455 8.613 -8.787 1.00 95.31 384 SER A CA 1
ATOM 2954 C C . SER A 1 384 ? 27.510 7.301 -8.004 1.00 95.31 384 SER A C 1
ATOM 2956 O O . SER A 1 384 ? 27.993 7.311 -6.872 1.00 95.31 384 SER A O 1
ATOM 2958 N N . THR A 1 385 ? 27.012 6.192 -8.560 1.00 97.25 385 THR A N 1
ATOM 2959 C CA . THR A 1 385 ? 26.945 4.896 -7.874 1.00 97.25 385 THR A CA 1
ATOM 2960 C C . THR A 1 385 ? 28.350 4.373 -7.597 1.00 97.25 385 THR A C 1
ATOM 2962 O O . THR A 1 385 ? 29.167 4.252 -8.498 1.00 97.25 385 THR A O 1
ATOM 2965 N N . THR A 1 386 ? 28.630 4.036 -6.339 1.00 97.62 386 THR A N 1
ATOM 2966 C CA . THR A 1 386 ? 29.928 3.498 -5.893 1.00 97.62 386 THR A CA 1
ATOM 2967 C C . THR A 1 386 ? 29.815 2.104 -5.277 1.00 97.62 386 THR A C 1
ATOM 2969 O O . THR A 1 386 ? 30.823 1.403 -5.153 1.00 97.62 386 THR A O 1
ATOM 2972 N N . LYS A 1 387 ? 28.604 1.689 -4.880 1.00 98.12 387 LYS A N 1
ATOM 2973 C CA . LYS A 1 387 ? 28.362 0.444 -4.146 1.00 98.12 387 LYS A CA 1
ATOM 2974 C C . LYS A 1 387 ? 26.987 -0.153 -4.460 1.00 98.12 387 LYS A C 1
ATOM 2976 O O . LYS A 1 387 ? 25.987 0.561 -4.442 1.00 98.12 387 LYS A O 1
ATOM 2981 N N . ILE A 1 388 ? 26.960 -1.462 -4.697 1.00 98.44 388 ILE A N 1
ATOM 2982 C CA . ILE A 1 388 ? 25.763 -2.295 -4.849 1.00 98.44 388 ILE A CA 1
ATOM 2983 C C . ILE A 1 388 ? 25.909 -3.487 -3.895 1.00 98.44 388 ILE A C 1
ATOM 2985 O O . ILE A 1 388 ? 26.861 -4.267 -3.994 1.00 98.44 388 ILE A O 1
ATOM 2989 N N . ASP A 1 389 ? 25.001 -3.598 -2.933 1.00 98.50 389 ASP A N 1
ATOM 2990 C CA . ASP A 1 389 ? 25.096 -4.550 -1.824 1.00 98.50 389 ASP A CA 1
ATOM 2991 C C . ASP A 1 389 ? 24.479 -5.925 -2.133 1.00 98.50 389 ASP A C 1
ATOM 2993 O O . ASP A 1 389 ? 24.023 -6.212 -3.243 1.00 98.50 389 ASP A O 1
ATOM 2997 N N . THR A 1 390 ? 24.577 -6.833 -1.159 1.00 98.56 390 THR A N 1
ATOM 2998 C CA . THR A 1 390 ? 24.266 -8.259 -1.310 1.00 98.56 390 THR A CA 1
ATOM 2999 C C . THR A 1 390 ? 22.829 -8.482 -1.768 1.00 98.56 390 THR A C 1
ATOM 3001 O O . THR A 1 390 ? 21.889 -7.978 -1.157 1.00 98.56 390 THR A O 1
ATOM 3004 N N . ASN A 1 391 ? 22.644 -9.300 -2.804 1.00 98.12 391 ASN A N 1
ATOM 3005 C CA . ASN A 1 391 ? 21.328 -9.660 -3.340 1.00 98.12 391 ASN A CA 1
ATOM 3006 C C . ASN A 1 391 ? 20.475 -8.470 -3.827 1.00 98.12 391 ASN A C 1
ATOM 3008 O O . ASN A 1 391 ? 19.260 -8.624 -3.938 1.00 98.12 391 ASN A O 1
ATOM 3012 N N . ALA A 1 392 ? 21.059 -7.294 -4.100 1.00 98.50 392 ALA A N 1
ATOM 3013 C CA . ALA A 1 392 ? 20.297 -6.117 -4.525 1.00 98.50 392 ALA A CA 1
ATOM 3014 C C . ALA A 1 392 ? 19.431 -6.390 -5.767 1.00 98.50 392 ALA A C 1
ATOM 3016 O O . ALA A 1 392 ? 18.310 -5.905 -5.821 1.00 98.50 392 ALA A O 1
ATOM 3017 N N . PHE A 1 393 ? 19.916 -7.208 -6.706 1.00 98.25 393 PHE A N 1
ATOM 3018 C CA . PHE A 1 393 ? 19.209 -7.628 -7.925 1.00 98.25 393 PHE A CA 1
ATOM 3019 C C . PHE A 1 393 ? 18.970 -9.146 -7.991 1.00 98.25 393 PHE A C 1
ATOM 3021 O O . PHE A 1 393 ? 18.912 -9.734 -9.075 1.00 98.25 393 PHE A O 1
ATOM 3028 N N . PHE A 1 394 ? 18.881 -9.817 -6.842 1.00 97.94 394 PHE A N 1
ATOM 3029 C CA . PHE A 1 394 ? 18.611 -11.254 -6.820 1.00 97.94 394 PHE A CA 1
ATOM 3030 C C . PHE A 1 394 ? 17.204 -11.547 -7.365 1.00 97.94 394 PHE A C 1
ATOM 3032 O O . PHE A 1 394 ? 16.259 -10.820 -7.071 1.00 97.94 394 PHE A O 1
ATOM 3039 N N . ASN A 1 395 ? 17.053 -12.623 -8.143 1.00 96.94 395 ASN A N 1
ATOM 3040 C CA . ASN A 1 395 ? 15.814 -12.985 -8.850 1.00 96.94 395 ASN A CA 1
ATOM 3041 C C . ASN A 1 395 ? 15.299 -11.961 -9.890 1.00 96.94 395 ASN A C 1
ATOM 3043 O O . ASN A 1 395 ? 14.180 -12.111 -10.382 1.00 96.94 395 ASN A O 1
ATOM 3047 N N . CYS A 1 396 ? 16.112 -10.993 -10.328 1.00 97.44 396 CYS A N 1
ATOM 3048 C CA . CYS A 1 396 ? 15.809 -10.140 -11.490 1.00 97.44 396 CYS A CA 1
ATOM 3049 C C . CYS A 1 396 ? 16.107 -10.862 -12.819 1.00 97.44 396 CYS A C 1
ATOM 3051 O O . CYS A 1 396 ? 16.887 -10.393 -13.644 1.00 97.44 396 CYS A O 1
ATOM 3053 N N . ASN A 1 397 ? 15.531 -12.048 -13.021 1.00 92.81 397 ASN A N 1
ATOM 3054 C CA . ASN A 1 397 ? 15.984 -13.015 -14.034 1.00 92.81 397 ASN A CA 1
ATOM 3055 C C . ASN A 1 397 ? 15.812 -12.563 -15.498 1.00 92.81 397 ASN A C 1
ATOM 3057 O O . ASN A 1 397 ? 16.368 -13.195 -16.395 1.00 92.81 397 ASN A O 1
ATOM 3061 N N . VAL A 1 398 ? 15.040 -11.503 -15.747 1.00 97.12 398 VAL A N 1
ATOM 3062 C CA . VAL A 1 398 ? 14.788 -10.948 -17.088 1.00 97.12 398 VAL A CA 1
ATOM 3063 C C . VAL A 1 398 ? 15.540 -9.641 -17.353 1.00 97.12 398 VAL A C 1
ATOM 3065 O O . VAL A 1 398 ? 15.347 -9.049 -18.415 1.00 97.12 398 VAL A O 1
ATOM 3068 N N . LEU A 1 399 ? 16.399 -9.202 -16.425 1.00 97.81 399 LEU A N 1
ATOM 3069 C CA . LEU A 1 399 ? 17.184 -7.978 -16.563 1.00 97.81 399 LEU A CA 1
ATOM 3070 C C . LEU A 1 399 ? 18.174 -8.109 -17.723 1.00 97.81 399 LEU A C 1
ATOM 3072 O O . LEU A 1 399 ? 19.093 -8.925 -17.688 1.00 97.81 399 LEU A O 1
ATOM 3076 N N . GLN A 1 400 ? 17.973 -7.297 -18.760 1.00 95.31 400 GLN A N 1
ATOM 3077 C CA . GLN A 1 400 ? 18.740 -7.367 -20.004 1.00 95.31 400 GLN A CA 1
ATOM 3078 C C . GLN A 1 400 ? 19.543 -6.102 -20.269 1.00 95.31 400 GLN A C 1
ATOM 3080 O O . GLN A 1 400 ? 20.665 -6.206 -20.761 1.00 95.31 400 GLN A O 1
ATOM 3085 N N . ASN A 1 401 ? 18.997 -4.925 -19.958 1.00 96.25 401 ASN A N 1
ATOM 3086 C CA . ASN A 1 401 ? 19.609 -3.648 -20.312 1.00 96.25 401 ASN A CA 1
ATOM 3087 C C . ASN A 1 401 ? 19.944 -2.832 -19.062 1.00 96.25 401 ASN A C 1
ATOM 3089 O O . ASN A 1 401 ? 19.067 -2.466 -18.284 1.00 96.25 401 ASN A O 1
ATOM 3093 N N . ILE A 1 402 ? 21.226 -2.517 -18.890 1.00 97.50 402 ILE A N 1
ATOM 3094 C CA . ILE A 1 402 ? 21.712 -1.652 -17.818 1.00 97.50 402 ILE A CA 1
ATOM 3095 C C . ILE A 1 402 ? 22.296 -0.403 -18.461 1.00 97.50 402 ILE A C 1
ATOM 3097 O O . ILE A 1 402 ? 23.306 -0.484 -19.149 1.00 97.50 402 ILE A O 1
ATOM 3101 N N . TYR A 1 403 ? 21.706 0.761 -18.233 1.00 94.69 403 TYR A N 1
ATOM 3102 C CA . TYR A 1 403 ? 22.233 2.023 -18.742 1.00 94.69 403 TYR A CA 1
ATOM 3103 C C . TYR A 1 403 ? 23.085 2.674 -17.671 1.00 94.69 403 TYR A C 1
ATOM 3105 O O . TYR A 1 403 ? 22.617 2.946 -16.568 1.00 94.69 403 TYR A O 1
ATOM 3113 N N . TYR A 1 404 ? 24.343 2.935 -18.000 1.00 94.12 404 TYR A N 1
ATOM 3114 C CA . TYR A 1 404 ? 25.272 3.609 -17.111 1.00 94.12 404 TYR A CA 1
ATOM 3115 C C . TYR A 1 404 ? 25.791 4.870 -17.790 1.00 94.12 404 TYR A C 1
ATOM 3117 O O . TYR A 1 404 ? 26.387 4.817 -18.866 1.00 94.12 404 TYR A O 1
ATOM 3125 N N . GLY A 1 405 ? 25.566 6.023 -17.160 1.00 85.44 405 GLY A N 1
ATOM 3126 C CA . GLY A 1 405 ? 25.854 7.341 -17.743 1.00 85.44 405 GLY A CA 1
ATOM 3127 C C . GLY A 1 405 ? 27.342 7.690 -17.903 1.00 85.44 405 GLY A C 1
ATOM 3128 O O . GLY A 1 405 ? 27.654 8.848 -18.170 1.00 85.44 405 GLY A O 1
ATOM 3129 N N . SER A 1 406 ? 28.254 6.732 -17.707 1.00 88.81 406 SER A N 1
ATOM 3130 C CA . SER A 1 406 ? 29.697 6.905 -17.895 1.00 88.81 406 SER A CA 1
ATOM 3131 C C . SER A 1 406 ? 30.311 5.707 -18.629 1.00 88.81 406 SER A C 1
ATOM 3133 O O . SER A 1 406 ? 29.618 4.812 -19.113 1.00 88.81 406 SER A O 1
ATOM 3135 N N . ILE A 1 407 ? 31.637 5.699 -18.719 1.00 85.81 407 ILE A N 1
ATOM 3136 C CA . ILE A 1 407 ? 32.453 4.696 -19.401 1.00 85.81 407 ILE A CA 1
ATOM 3137 C C . ILE A 1 407 ? 32.621 3.413 -18.573 1.00 85.81 407 ILE A C 1
ATOM 3139 O O . ILE A 1 407 ? 32.482 3.417 -17.348 1.00 85.81 407 ILE A O 1
ATOM 3143 N N . LYS A 1 408 ? 33.021 2.317 -19.234 1.00 89.94 408 LYS A N 1
ATOM 3144 C CA . LYS A 1 408 ? 33.246 1.006 -18.598 1.00 89.94 408 LYS A CA 1
ATOM 3145 C C . LYS A 1 408 ? 34.236 1.063 -17.435 1.00 89.94 408 LYS A C 1
ATOM 3147 O O . LYS A 1 408 ? 34.004 0.460 -16.397 1.00 89.94 408 LYS A O 1
ATOM 3152 N N . LYS A 1 409 ? 35.300 1.860 -17.572 1.00 89.88 409 LYS A N 1
ATOM 3153 C CA . LYS A 1 409 ? 36.299 2.041 -16.511 1.00 89.88 409 LYS A CA 1
ATOM 3154 C C . LYS A 1 409 ? 35.681 2.521 -15.193 1.00 89.88 409 LYS A C 1
ATOM 3156 O O . LYS A 1 409 ? 36.143 2.106 -14.138 1.00 89.88 409 LYS A O 1
ATOM 3161 N N . ASP A 1 410 ? 34.669 3.383 -15.250 1.00 91.69 410 ASP A N 1
ATOM 3162 C CA . ASP A 1 410 ? 34.005 3.893 -14.048 1.00 91.69 410 ASP A CA 1
ATOM 3163 C C . ASP A 1 410 ? 33.021 2.864 -13.480 1.00 91.69 410 ASP A C 1
ATOM 3165 O O . ASP A 1 410 ? 32.869 2.771 -12.267 1.00 91.69 410 ASP A O 1
ATOM 3169 N N . TRP A 1 411 ? 32.390 2.063 -14.343 1.00 94.06 411 TRP A N 1
ATOM 3170 C CA . TRP A 1 411 ? 31.551 0.933 -13.934 1.00 94.06 411 TRP A CA 1
ATOM 3171 C C . TRP A 1 411 ? 32.355 -0.127 -13.172 1.00 94.06 411 TRP A C 1
ATOM 3173 O O . TRP A 1 411 ? 31.928 -0.589 -12.118 1.00 94.06 411 TRP A O 1
ATOM 3183 N N . ASP A 1 412 ? 33.559 -0.447 -13.648 1.00 94.00 412 ASP A N 1
ATOM 3184 C CA . ASP A 1 412 ? 34.449 -1.432 -13.021 1.00 94.00 412 ASP A CA 1
ATOM 3185 C C . ASP A 1 412 ? 34.944 -0.996 -11.620 1.00 94.00 412 ASP A C 1
ATOM 3187 O O . ASP A 1 412 ? 35.476 -1.812 -10.866 1.00 94.00 412 ASP A O 1
ATOM 3191 N N . LEU A 1 413 ? 34.774 0.282 -11.246 1.00 96.12 413 LEU A N 1
ATOM 3192 C CA . LEU A 1 413 ? 35.082 0.798 -9.905 1.00 96.12 413 LEU A CA 1
ATOM 3193 C C . LEU A 1 413 ? 33.931 0.618 -8.904 1.00 96.12 413 LEU A C 1
ATOM 3195 O O . LEU A 1 413 ? 34.143 0.794 -7.698 1.00 96.12 413 LEU A O 1
ATOM 3199 N N . ILE A 1 414 ? 32.726 0.278 -9.370 1.00 97.56 414 ILE A N 1
ATOM 3200 C CA . ILE A 1 414 ? 31.568 0.051 -8.504 1.00 97.56 414 ILE A CA 1
ATOM 3201 C C . ILE A 1 414 ? 31.789 -1.238 -7.708 1.00 97.56 414 ILE A C 1
ATOM 3203 O O . ILE A 1 414 ? 32.031 -2.310 -8.260 1.00 97.56 414 ILE A O 1
ATOM 3207 N N . LYS A 1 415 ? 31.670 -1.157 -6.379 1.00 98.06 415 LYS A N 1
ATOM 3208 C CA . LYS A 1 415 ? 31.751 -2.335 -5.507 1.00 98.06 415 LYS A CA 1
ATOM 3209 C C . LYS A 1 415 ? 30.435 -3.103 -5.554 1.00 98.06 415 LYS A C 1
ATOM 3211 O O . LYS A 1 415 ? 29.489 -2.710 -4.877 1.00 98.06 415 LYS A O 1
ATOM 3216 N N . ILE A 1 416 ? 30.390 -4.187 -6.325 1.00 97.88 416 ILE A N 1
ATOM 3217 C CA . ILE A 1 416 ? 29.220 -5.068 -6.445 1.00 97.88 416 ILE A CA 1
ATOM 3218 C C . ILE A 1 416 ? 29.423 -6.306 -5.559 1.00 97.88 416 ILE A C 1
ATOM 3220 O O . ILE A 1 416 ? 30.383 -7.055 -5.733 1.00 97.88 416 ILE A O 1
ATOM 3224 N N . SER A 1 417 ? 28.530 -6.502 -4.587 1.00 98.06 417 SER A N 1
ATOM 3225 C CA . SER A 1 417 ? 28.545 -7.647 -3.663 1.00 98.06 417 SER A CA 1
ATOM 3226 C C . SER A 1 417 ? 27.885 -8.893 -4.279 1.00 98.06 417 SER A C 1
ATOM 3228 O O . SER A 1 417 ? 27.260 -8.816 -5.337 1.00 98.06 417 SER A O 1
ATOM 3230 N N . SER A 1 418 ? 28.009 -10.054 -3.625 1.00 97.56 418 SER A N 1
ATOM 3231 C CA . SER A 1 418 ? 27.435 -11.334 -4.087 1.00 97.56 418 SER A CA 1
ATOM 3232 C C . SER A 1 418 ? 25.909 -11.292 -4.262 1.00 97.56 418 SER A C 1
ATOM 3234 O O . SER A 1 418 ? 25.237 -10.547 -3.546 1.00 97.56 418 SER A O 1
ATOM 3236 N N . GLY A 1 419 ? 25.355 -12.127 -5.151 1.00 94.38 419 GLY A N 1
ATOM 3237 C CA . GLY A 1 419 ? 23.905 -12.222 -5.363 1.00 94.38 419 GLY A CA 1
ATOM 3238 C C . GLY A 1 419 ? 23.327 -11.229 -6.376 1.00 94.38 419 GLY A C 1
ATOM 3239 O O . GLY A 1 419 ? 22.125 -10.976 -6.384 1.00 94.38 419 GLY A O 1
ATOM 3240 N N . ASN A 1 420 ? 24.188 -10.613 -7.188 1.00 97.00 420 ASN A N 1
ATOM 3241 C CA . ASN A 1 420 ? 23.820 -9.667 -8.245 1.00 97.00 420 ASN A CA 1
ATOM 3242 C C . ASN A 1 420 ? 24.098 -10.251 -9.641 1.00 97.00 420 ASN A C 1
ATOM 3244 O O . ASN A 1 420 ? 24.456 -9.529 -10.569 1.00 97.00 420 ASN A O 1
ATOM 3248 N N . GLU A 1 421 ? 23.966 -11.569 -9.801 1.00 95.38 421 GLU A N 1
ATOM 3249 C CA . GLU A 1 421 ? 24.285 -12.280 -11.043 1.00 95.38 421 GLU A CA 1
ATOM 3250 C C . GLU A 1 421 ? 23.431 -11.781 -12.215 1.00 95.38 421 GLU A C 1
ATOM 3252 O O . GLU A 1 421 ? 23.947 -11.647 -13.319 1.00 95.38 421 GLU A O 1
ATOM 3257 N N . ALA A 1 422 ? 22.165 -11.426 -11.971 1.00 94.19 422 ALA A N 1
ATOM 3258 C CA . ALA A 1 422 ? 21.288 -10.828 -12.978 1.00 94.19 422 ALA A CA 1
ATOM 3259 C C . ALA A 1 422 ? 21.833 -9.492 -13.517 1.00 94.19 422 ALA A C 1
ATOM 3261 O O . ALA A 1 422 ? 21.853 -9.272 -14.726 1.00 94.19 422 ALA A O 1
ATOM 3262 N N . LEU A 1 423 ? 22.340 -8.626 -12.631 1.00 95.31 423 LEU A N 1
ATOM 3263 C CA . LEU A 1 423 ? 22.962 -7.356 -13.017 1.00 95.31 423 LEU A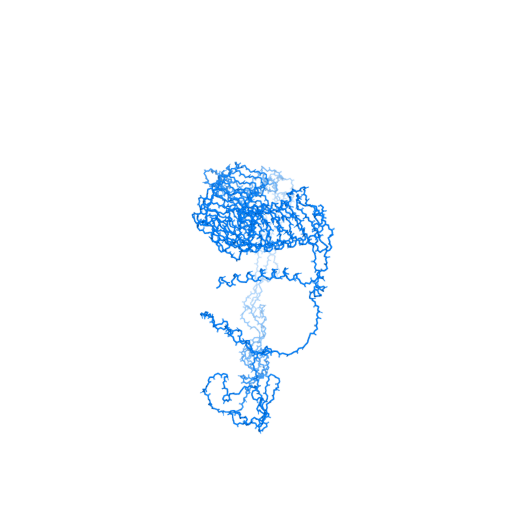 CA 1
ATOM 3264 C C . LEU A 1 423 ? 24.227 -7.587 -13.857 1.00 95.31 423 LEU A C 1
ATOM 3266 O O . LEU A 1 423 ? 24.455 -6.884 -14.836 1.00 95.31 423 LEU A O 1
ATOM 3270 N N . LEU A 1 424 ? 25.044 -8.573 -13.473 1.00 92.62 424 LEU A N 1
ATOM 3271 C CA . LEU A 1 424 ? 26.306 -8.896 -14.146 1.00 92.62 424 LEU A CA 1
ATOM 3272 C C . LEU A 1 424 ? 26.115 -9.656 -15.469 1.00 92.62 424 LEU A C 1
ATOM 3274 O O . LEU A 1 424 ? 27.005 -9.627 -16.316 1.00 92.62 424 LEU A O 1
ATOM 3278 N N . ALA A 1 425 ? 24.986 -10.347 -15.641 1.00 92.38 425 ALA A N 1
ATOM 3279 C CA . ALA A 1 425 ? 24.642 -11.066 -16.865 1.00 92.38 425 ALA A CA 1
ATOM 3280 C C . ALA A 1 425 ? 24.019 -10.161 -17.942 1.00 92.38 425 ALA A C 1
ATOM 3282 O O . ALA A 1 425 ? 24.085 -10.494 -19.127 1.00 92.38 425 ALA A O 1
ATOM 3283 N N . GLY A 1 426 ? 23.411 -9.037 -17.550 1.00 92.00 426 GLY A N 1
ATOM 3284 C CA . GLY A 1 426 ? 22.805 -8.092 -18.484 1.00 92.00 426 GLY A CA 1
ATOM 3285 C C . GLY A 1 426 ? 23.829 -7.287 -19.297 1.00 92.00 426 GLY A C 1
ATOM 3286 O O . GLY A 1 426 ? 25.006 -7.166 -18.956 1.00 92.00 426 GLY A O 1
ATOM 3287 N N . THR A 1 427 ? 23.370 -6.707 -20.405 1.00 94.62 427 THR A N 1
ATOM 3288 C CA . THR A 1 427 ? 24.183 -5.844 -21.268 1.00 94.62 427 THR A CA 1
ATOM 3289 C C . THR A 1 427 ? 24.263 -4.441 -20.679 1.00 94.62 427 THR A C 1
ATOM 3291 O O . THR A 1 427 ? 23.254 -3.741 -20.581 1.00 94.62 427 THR A O 1
ATOM 3294 N N . VAL A 1 428 ? 25.479 -4.002 -20.344 1.00 93.88 428 VAL A N 1
ATOM 3295 C CA . VAL A 1 428 ? 25.723 -2.632 -19.883 1.00 93.88 428 VAL A CA 1
ATOM 3296 C C . VAL A 1 428 ? 25.945 -1.694 -21.075 1.00 93.88 428 VAL A C 1
ATOM 3298 O O . VAL A 1 428 ? 26.884 -1.840 -21.863 1.00 93.88 428 VAL A O 1
ATOM 3301 N N . HIS A 1 429 ? 25.066 -0.706 -21.211 1.00 90.56 429 HIS A N 1
ATOM 3302 C CA . HIS A 1 429 ? 25.131 0.383 -22.175 1.00 90.56 429 HIS A CA 1
ATOM 3303 C C . HIS A 1 429 ? 25.800 1.594 -21.531 1.00 90.56 429 HIS A C 1
ATOM 3305 O O . HIS A 1 429 ? 25.200 2.322 -20.743 1.00 90.56 429 HIS A O 1
ATOM 3311 N N . TYR A 1 430 ? 27.064 1.800 -21.882 1.00 87.12 430 TYR A N 1
ATOM 3312 C CA . TYR A 1 430 ? 27.857 2.942 -21.437 1.00 87.12 430 TYR A CA 1
ATOM 3313 C C . TYR A 1 430 ? 27.540 4.192 -22.256 1.00 87.12 430 TYR A C 1
ATOM 3315 O O . TYR A 1 430 ? 27.544 4.142 -23.491 1.00 87.12 430 TYR A O 1
ATOM 3323 N N . TYR A 1 431 ? 27.364 5.328 -21.587 1.00 77.56 431 TYR A N 1
ATOM 3324 C CA . TYR A 1 431 ? 27.419 6.626 -22.246 1.00 77.56 431 TYR A CA 1
ATOM 3325 C C . TYR A 1 431 ? 28.881 7.072 -22.364 1.00 77.56 431 TYR A C 1
ATOM 3327 O O . TYR A 1 431 ? 29.596 7.216 -21.373 1.00 77.56 431 TYR A O 1
ATOM 3335 N N . CYS A 1 432 ? 29.348 7.272 -23.594 1.00 65.81 432 CYS A N 1
ATOM 3336 C CA . CYS A 1 432 ? 30.721 7.660 -23.884 1.00 65.81 432 CYS A CA 1
ATOM 3337 C C . CYS A 1 432 ? 30.726 8.803 -24.898 1.00 65.81 432 CYS A C 1
ATOM 3339 O O . CYS A 1 432 ? 30.152 8.679 -25.973 1.00 65.81 432 CYS A O 1
ATOM 3341 N N . GLU A 1 433 ? 31.439 9.892 -24.603 1.00 68.50 433 GLU A N 1
ATOM 3342 C CA . GLU A 1 433 ? 31.627 11.015 -25.541 1.00 68.50 433 GLU A CA 1
ATOM 3343 C C . GLU A 1 433 ? 32.560 10.672 -26.723 1.00 68.50 433 GLU A C 1
ATOM 3345 O O . GLU A 1 433 ? 32.898 11.543 -27.521 1.00 68.50 433 GLU A O 1
ATOM 3350 N N . HIS A 1 434 ? 33.020 9.418 -26.817 1.00 73.12 434 HIS A N 1
ATOM 3351 C CA . HIS A 1 434 ? 33.889 8.900 -27.874 1.00 73.12 434 HIS A CA 1
ATOM 3352 C C . HIS A 1 434 ? 35.182 9.707 -28.080 1.00 73.12 434 HIS A C 1
ATOM 3354 O O . HIS A 1 434 ? 35.654 9.874 -29.201 1.00 73.12 434 HIS A O 1
ATOM 3360 N N . LYS A 1 435 ? 35.789 10.194 -26.989 1.00 71.56 435 LYS A N 1
ATOM 3361 C CA . LYS A 1 435 ? 37.036 10.977 -27.039 1.00 71.56 435 LYS A CA 1
ATOM 3362 C C . LYS A 1 435 ? 38.295 10.116 -27.226 1.00 71.56 435 LYS A C 1
ATOM 3364 O O . LYS A 1 435 ? 39.256 10.582 -27.832 1.00 71.56 435 LYS A O 1
ATOM 3369 N N . ASN A 1 436 ? 38.307 8.870 -26.739 1.00 76.62 436 ASN A N 1
ATOM 3370 C CA . ASN A 1 436 ? 39.452 7.952 -26.830 1.00 76.62 436 ASN A CA 1
ATOM 3371 C C . ASN A 1 436 ? 39.228 6.871 -27.900 1.00 76.62 436 ASN A C 1
ATOM 3373 O O . ASN A 1 436 ? 38.800 5.744 -27.619 1.00 76.62 436 ASN A O 1
ATOM 3377 N N . THR A 1 437 ? 39.482 7.223 -29.157 1.00 81.19 437 THR A N 1
ATOM 3378 C CA . THR A 1 437 ? 39.248 6.341 -30.308 1.00 81.19 437 THR A CA 1
ATOM 3379 C C . THR A 1 437 ? 40.541 5.892 -30.964 1.00 81.19 437 THR A C 1
ATOM 3381 O O . THR A 1 437 ? 41.506 6.649 -31.037 1.00 81.19 437 THR A O 1
ATOM 3384 N N . GLN A 1 438 ? 40.537 4.682 -31.518 1.00 85.00 438 GLN A N 1
ATOM 3385 C CA . GLN A 1 438 ? 41.600 4.172 -32.374 1.00 85.00 438 GLN A CA 1
ATOM 3386 C C . GLN A 1 438 ? 41.041 3.739 -33.729 1.00 85.00 438 GLN A C 1
ATOM 3388 O O . GLN A 1 438 ? 39.977 3.125 -33.809 1.00 85.00 438 GLN A O 1
ATOM 3393 N N . ASN A 1 439 ? 41.795 4.008 -34.789 1.00 85.62 439 ASN A N 1
ATOM 3394 C CA . ASN A 1 439 ? 41.499 3.454 -36.102 1.00 85.62 439 ASN A CA 1
ATOM 3395 C C . ASN A 1 439 ? 41.960 1.996 -36.146 1.00 85.62 439 ASN A C 1
ATOM 3397 O O . ASN A 1 439 ? 43.092 1.678 -35.781 1.00 85.62 439 ASN A O 1
ATOM 3401 N N . THR A 1 440 ? 41.081 1.118 -36.607 1.00 84.12 440 THR A N 1
ATOM 3402 C CA . THR A 1 440 ? 41.395 -0.279 -36.908 1.00 84.12 440 THR A CA 1
ATOM 3403 C C . THR A 1 440 ? 41.674 -0.426 -38.397 1.00 84.12 440 THR A C 1
ATOM 3405 O O . THR A 1 440 ? 41.127 0.310 -39.218 1.00 84.12 440 THR A O 1
ATOM 3408 N N . ILE A 1 441 ? 42.562 -1.350 -38.749 1.00 84.38 441 ILE A N 1
ATOM 3409 C CA . ILE A 1 441 ? 42.900 -1.642 -40.144 1.00 84.38 441 ILE A CA 1
ATOM 3410 C C . ILE A 1 441 ? 41.931 -2.678 -40.713 1.00 84.38 441 ILE A C 1
ATOM 3412 O O . ILE A 1 441 ? 41.408 -3.512 -39.976 1.00 84.38 441 ILE A O 1
ATOM 3416 N N . SER A 1 442 ? 41.701 -2.635 -42.023 1.00 83.06 442 SER A N 1
ATOM 3417 C CA . SER A 1 442 ? 40.942 -3.680 -42.705 1.00 83.06 442 SER A CA 1
ATOM 3418 C C . SER A 1 442 ? 41.713 -4.999 -42.703 1.00 83.06 442 SER A C 1
ATOM 3420 O O . SER A 1 442 ? 42.934 -5.029 -42.879 1.00 83.06 442 SER A O 1
ATOM 3422 N N . ILE A 1 443 ? 40.984 -6.101 -42.545 1.00 83.50 443 ILE A N 1
ATOM 3423 C CA . ILE A 1 443 ? 41.501 -7.456 -42.721 1.00 83.50 443 ILE A CA 1
ATOM 3424 C C . ILE A 1 443 ? 40.885 -7.988 -44.011 1.00 83.50 443 ILE A C 1
ATOM 3426 O O . ILE A 1 443 ? 39.668 -8.130 -44.107 1.00 83.50 443 ILE A O 1
ATOM 3430 N N . ALA A 1 444 ? 41.711 -8.244 -45.025 1.00 79.75 444 ALA A N 1
ATOM 3431 C CA . ALA A 1 444 ? 41.222 -8.795 -46.284 1.00 79.75 444 ALA A CA 1
ATOM 3432 C C . ALA A 1 444 ? 40.652 -10.212 -46.064 1.00 79.75 444 ALA A C 1
ATOM 3434 O O . ALA A 1 444 ? 41.264 -10.989 -45.321 1.00 79.75 444 ALA A O 1
ATOM 3435 N N . PRO A 1 445 ? 39.518 -10.566 -46.698 1.00 79.12 445 PRO A N 1
ATOM 3436 C CA . PRO A 1 445 ? 39.044 -11.945 -46.704 1.00 79.12 445 PRO A CA 1
ATOM 3437 C C . PRO A 1 445 ? 40.071 -12.857 -47.389 1.00 79.12 445 PRO A C 1
ATOM 3439 O O . PRO A 1 445 ? 40.846 -12.428 -48.245 1.00 79.12 445 PRO A O 1
ATOM 3442 N N . THR A 1 446 ? 40.089 -14.128 -47.005 1.00 81.75 446 THR A N 1
ATOM 3443 C CA . THR A 1 446 ? 40.880 -15.170 -47.678 1.00 81.75 446 THR A CA 1
ATOM 3444 C C . THR A 1 446 ? 39.945 -16.169 -48.347 1.00 81.75 446 THR A C 1
ATOM 3446 O O . THR A 1 446 ? 38.744 -16.156 -48.083 1.00 81.75 446 THR A O 1
ATOM 3449 N N . CYS A 1 447 ? 40.487 -17.112 -49.123 1.00 74.81 447 CYS A N 1
ATOM 3450 C CA . CYS A 1 447 ? 39.707 -18.196 -49.734 1.00 74.81 447 CYS A CA 1
ATOM 3451 C C . CYS A 1 447 ? 39.026 -19.160 -48.737 1.00 74.81 447 CYS A C 1
ATOM 3453 O O . CYS A 1 447 ? 38.458 -20.167 -49.156 1.00 74.81 447 CYS A O 1
ATOM 3455 N N . SER A 1 448 ? 39.125 -18.917 -47.425 1.00 75.38 448 SER A N 1
ATOM 3456 C CA . SER A 1 448 ? 38.534 -19.758 -46.374 1.00 75.38 448 SER A CA 1
ATOM 3457 C C . SER A 1 448 ? 38.125 -19.006 -45.101 1.00 75.38 448 SER A C 1
ATOM 3459 O O . SER A 1 448 ? 37.708 -19.638 -44.132 1.00 75.38 448 SER A O 1
ATOM 3461 N N . SER A 1 449 ? 38.277 -17.682 -45.033 1.00 76.62 449 SER A N 1
ATOM 3462 C CA . SER A 1 449 ? 37.951 -16.902 -43.831 1.00 76.62 449 SER A CA 1
ATOM 3463 C C . SER A 1 449 ? 37.430 -15.523 -44.214 1.00 76.62 449 SER A C 1
ATOM 3465 O O . SER A 1 449 ? 37.991 -14.873 -45.095 1.00 76.62 449 SER A O 1
ATOM 3467 N N . ILE A 1 450 ? 36.359 -15.090 -43.547 1.00 80.25 450 ILE A N 1
ATOM 3468 C CA . ILE A 1 450 ? 35.768 -13.761 -43.735 1.00 80.25 450 ILE A CA 1
ATOM 3469 C C . ILE A 1 450 ? 36.765 -12.663 -43.342 1.00 80.25 450 ILE A C 1
ATOM 3471 O O . ILE A 1 450 ? 37.546 -12.822 -42.402 1.00 80.25 450 ILE A O 1
ATOM 3475 N N . GLY A 1 451 ? 36.743 -11.559 -44.081 1.00 81.75 451 GLY A N 1
ATOM 3476 C CA . GLY A 1 451 ? 37.494 -10.346 -43.770 1.00 81.75 451 GLY A CA 1
ATOM 3477 C C . GLY A 1 451 ? 36.646 -9.344 -42.991 1.00 81.75 451 GLY A C 1
ATOM 3478 O O . GLY A 1 451 ? 35.486 -9.601 -42.667 1.00 81.75 451 GLY A O 1
ATOM 3479 N N . CYS A 1 452 ? 37.195 -8.162 -42.732 1.00 83.75 452 CYS A N 1
ATOM 3480 C CA . CYS A 1 452 ? 36.441 -7.029 -42.205 1.00 83.75 452 CYS A CA 1
ATOM 3481 C C . CYS A 1 452 ? 36.988 -5.689 -42.707 1.00 83.75 452 CYS A C 1
ATOM 3483 O O . CYS A 1 452 ? 38.178 -5.538 -43.005 1.00 83.75 452 CYS A O 1
ATOM 3485 N N . THR A 1 453 ? 36.110 -4.694 -42.820 1.00 86.38 453 THR A N 1
ATOM 3486 C CA . THR A 1 453 ? 36.507 -3.329 -43.179 1.00 86.38 453 THR A CA 1
ATOM 3487 C C . THR A 1 453 ? 37.188 -2.618 -42.003 1.00 86.38 453 THR A C 1
ATOM 3489 O O . THR A 1 453 ? 37.020 -2.984 -40.839 1.00 86.38 453 THR A O 1
ATOM 3492 N N . ALA A 1 454 ? 37.977 -1.584 -42.305 1.00 82.50 454 ALA A N 1
ATOM 3493 C CA . ALA A 1 454 ? 38.503 -0.678 -41.287 1.00 82.50 454 ALA A CA 1
ATOM 3494 C C . ALA A 1 454 ? 37.347 0.026 -40.549 1.00 82.50 454 ALA A C 1
ATOM 3496 O O . ALA A 1 454 ? 36.279 0.263 -41.122 1.00 82.50 454 ALA A O 1
ATOM 3497 N N . GLY A 1 455 ? 37.559 0.377 -39.285 1.00 84.62 455 GLY A N 1
ATOM 3498 C CA . GLY A 1 455 ? 36.567 1.071 -38.463 1.00 84.62 455 GLY A CA 1
ATOM 3499 C C . GLY A 1 455 ? 37.193 1.882 -37.335 1.00 84.62 455 GLY A C 1
ATOM 3500 O O . GLY A 1 455 ? 38.379 1.736 -37.032 1.00 84.62 455 GLY A O 1
ATOM 3501 N N . ILE A 1 456 ? 36.394 2.732 -36.700 1.00 83.44 456 ILE A N 1
ATOM 3502 C CA . ILE A 1 456 ? 36.797 3.534 -35.543 1.00 83.44 456 ILE A CA 1
ATOM 3503 C C . ILE A 1 456 ? 36.318 2.816 -34.285 1.00 83.44 456 ILE A C 1
ATOM 3505 O O . ILE A 1 456 ? 35.119 2.682 -34.060 1.00 83.44 456 ILE A O 1
ATOM 3509 N N . TYR A 1 457 ? 37.254 2.353 -33.464 1.00 82.12 457 TYR A N 1
ATOM 3510 C CA . TYR A 1 457 ? 36.975 1.653 -32.214 1.00 82.12 457 TYR A CA 1
ATOM 3511 C C . TYR A 1 457 ? 37.167 2.592 -31.025 1.00 82.12 457 TYR A C 1
ATOM 3513 O O . TYR A 1 457 ? 38.228 3.203 -30.877 1.00 82.12 457 TYR A O 1
ATOM 3521 N N . CYS A 1 458 ? 36.167 2.703 -30.156 1.00 78.44 458 CYS A N 1
ATOM 3522 C CA . CYS A 1 458 ? 36.294 3.439 -28.906 1.00 78.44 458 CYS A CA 1
ATOM 3523 C C . CYS A 1 458 ? 36.912 2.545 -27.833 1.00 78.44 458 CYS A C 1
ATOM 3525 O O . CYS A 1 458 ? 36.348 1.507 -27.494 1.00 78.44 458 CYS A O 1
ATOM 3527 N N . ARG A 1 459 ? 38.043 2.959 -27.255 1.00 77.19 459 ARG A N 1
ATOM 3528 C CA . ARG A 1 459 ? 38.675 2.207 -26.160 1.00 77.19 459 ARG A CA 1
ATOM 3529 C C . ARG A 1 459 ? 37.907 2.314 -24.845 1.00 77.19 459 ARG A C 1
ATOM 3531 O O . ARG A 1 459 ? 38.032 1.422 -24.019 1.00 77.19 459 ARG A O 1
ATOM 3538 N N . ASP A 1 460 ? 37.118 3.370 -24.668 1.00 66.88 460 ASP A N 1
ATOM 3539 C CA . ASP A 1 460 ? 36.420 3.627 -23.407 1.00 66.88 460 ASP A CA 1
ATOM 3540 C C . ASP A 1 460 ? 35.093 2.854 -23.283 1.00 66.88 460 ASP A C 1
ATOM 3542 O O . ASP A 1 460 ? 34.708 2.478 -22.176 1.00 66.88 460 ASP A O 1
ATOM 3546 N N . CYS A 1 461 ? 34.390 2.607 -24.398 1.00 67.62 461 CYS A N 1
ATOM 3547 C CA . CYS A 1 461 ? 33.140 1.829 -24.421 1.00 67.62 461 CYS A CA 1
ATOM 3548 C C . CYS A 1 461 ? 33.242 0.485 -25.155 1.00 67.62 461 CYS A C 1
ATOM 3550 O O . CYS A 1 461 ? 32.238 -0.209 -25.284 1.00 67.62 461 CYS A O 1
ATOM 3552 N N . GLU A 1 462 ? 34.433 0.134 -25.646 1.00 73.69 462 GLU A N 1
ATOM 3553 C CA . GLU A 1 462 ? 34.745 -1.131 -26.327 1.00 73.69 462 GLU A CA 1
ATOM 3554 C C . GLU A 1 462 ? 33.852 -1.459 -27.540 1.00 73.69 462 GLU A C 1
ATOM 3556 O O . GLU A 1 462 ? 33.680 -2.615 -27.925 1.00 73.69 462 GLU A O 1
ATOM 3561 N N . LYS A 1 463 ? 33.288 -0.431 -28.180 1.00 74.69 463 LYS A N 1
ATOM 3562 C CA . LYS A 1 463 ? 32.431 -0.562 -29.364 1.00 74.69 463 LYS A CA 1
ATOM 3563 C C . LYS A 1 463 ? 33.059 0.113 -30.581 1.00 74.69 463 LYS A C 1
ATOM 3565 O O . LYS A 1 463 ? 33.762 1.123 -30.470 1.00 74.69 463 LYS A O 1
ATOM 3570 N N . TYR A 1 464 ? 32.762 -0.429 -31.761 1.00 76.69 464 TYR A N 1
ATOM 3571 C CA . TYR A 1 464 ? 32.996 0.263 -33.026 1.00 76.69 464 TYR A CA 1
ATOM 3572 C C . TYR A 1 464 ? 31.958 1.376 -33.186 1.00 76.69 464 TYR A C 1
ATOM 3574 O O . TYR A 1 464 ? 30.759 1.118 -33.165 1.00 76.69 464 TYR A O 1
ATOM 3582 N N . ILE A 1 465 ? 32.427 2.614 -33.320 1.00 77.56 465 ILE A N 1
ATOM 3583 C CA . ILE A 1 465 ? 31.588 3.807 -33.505 1.00 77.56 465 ILE A CA 1
ATOM 3584 C C . ILE A 1 465 ? 31.156 3.921 -34.973 1.00 77.56 465 ILE A C 1
ATOM 3586 O O . ILE A 1 465 ? 30.085 4.435 -35.283 1.00 77.56 465 ILE A O 1
ATOM 3590 N N . SER A 1 466 ? 31.998 3.443 -35.890 1.00 77.94 466 SER A N 1
ATOM 3591 C CA . SER A 1 466 ? 31.719 3.404 -37.325 1.00 77.94 466 SER A CA 1
ATOM 3592 C C . SER A 1 466 ? 32.639 2.409 -38.043 1.00 77.94 466 SER A C 1
ATOM 3594 O O . SER A 1 466 ? 33.756 2.142 -37.591 1.00 77.94 466 SER A O 1
ATOM 3596 N N . GLY A 1 467 ? 32.184 1.867 -39.177 1.00 73.62 467 GLY A N 1
ATOM 3597 C CA . GLY A 1 467 ? 32.921 0.864 -39.959 1.00 73.62 467 GLY A CA 1
ATOM 3598 C C . GLY A 1 467 ? 32.905 -0.538 -39.333 1.00 73.62 467 GLY A C 1
ATOM 3599 O O . GLY A 1 467 ? 32.025 -0.852 -38.540 1.00 73.62 467 GLY A O 1
ATOM 3600 N N . HIS A 1 468 ? 33.879 -1.378 -39.698 1.00 80.38 468 HIS A N 1
ATOM 3601 C CA . HIS A 1 468 ? 34.030 -2.763 -39.216 1.00 80.38 468 HIS A CA 1
ATOM 3602 C C . HIS A 1 468 ? 32.915 -3.750 -39.613 1.00 80.38 468 HIS A C 1
ATOM 3604 O O . HIS A 1 468 ? 32.444 -4.563 -38.820 1.00 80.38 468 HIS A O 1
ATOM 3610 N N . SER A 1 469 ? 32.500 -3.708 -40.876 1.00 81.81 469 SER A N 1
ATOM 3611 C CA . SER A 1 469 ? 31.572 -4.684 -41.454 1.00 81.81 469 SER A CA 1
ATOM 3612 C C . SER A 1 469 ? 32.315 -5.941 -41.901 1.00 81.81 469 SER A C 1
ATOM 3614 O O . SER A 1 469 ? 33.430 -5.845 -42.421 1.00 81.81 469 SER A O 1
ATOM 3616 N N . ALA A 1 470 ? 31.692 -7.110 -41.738 1.00 80.19 470 ALA A N 1
ATOM 3617 C CA . ALA A 1 470 ? 32.213 -8.356 -42.291 1.00 80.19 470 ALA A CA 1
ATOM 3618 C C . ALA A 1 470 ? 32.302 -8.263 -43.825 1.00 80.19 470 ALA A C 1
ATOM 3620 O O . ALA A 1 470 ? 31.376 -7.786 -44.479 1.00 80.19 470 ALA A O 1
ATOM 3621 N N . ILE A 1 471 ? 33.423 -8.715 -44.386 1.00 79.31 471 ILE A N 1
ATOM 3622 C CA . ILE A 1 471 ? 33.627 -8.889 -45.825 1.00 79.31 471 ILE A CA 1
ATOM 3623 C C . ILE A 1 471 ? 33.539 -10.389 -46.094 1.00 79.31 471 ILE A C 1
ATOM 3625 O O . ILE A 1 471 ? 34.233 -11.175 -45.442 1.00 79.31 471 ILE A O 1
ATOM 3629 N N . GLU A 1 472 ? 32.676 -10.787 -47.025 1.00 82.62 472 GLU A N 1
ATOM 3630 C CA . GLU A 1 472 ? 32.481 -12.194 -47.378 1.00 82.62 472 GLU A CA 1
ATOM 3631 C C . GLU A 1 472 ? 33.781 -12.859 -47.859 1.00 82.62 472 GLU A C 1
ATOM 3633 O O . GLU A 1 472 ? 34.731 -12.194 -48.275 1.00 82.62 472 GLU A O 1
ATOM 3638 N N . ILE A 1 473 ? 33.826 -14.191 -47.765 1.00 76.38 473 ILE A N 1
ATOM 3639 C CA . ILE A 1 473 ? 34.961 -15.012 -48.206 1.00 76.38 473 ILE A CA 1
ATOM 3640 C C . ILE A 1 473 ? 35.246 -14.722 -49.686 1.00 76.38 473 ILE A C 1
ATOM 3642 O O . ILE A 1 473 ? 34.372 -14.898 -50.532 1.00 76.38 473 ILE A O 1
ATOM 3646 N N . ASP A 1 474 ? 36.483 -14.336 -50.000 1.00 77.38 474 ASP A N 1
ATOM 3647 C CA . ASP A 1 474 ? 36.945 -14.151 -51.376 1.00 77.38 474 ASP A CA 1
ATOM 3648 C C . ASP A 1 474 ? 37.520 -15.475 -51.884 1.00 77.38 474 ASP A C 1
ATOM 3650 O O . ASP A 1 474 ? 38.672 -15.827 -51.608 1.00 77.38 474 ASP A O 1
ATOM 3654 N N . ALA A 1 475 ? 36.684 -16.234 -52.597 1.00 63.75 475 ALA A N 1
ATOM 3655 C CA . ALA A 1 475 ? 37.028 -17.550 -53.124 1.00 63.75 475 ALA A CA 1
ATOM 3656 C C . ALA A 1 475 ? 38.224 -17.526 -54.096 1.00 63.75 475 ALA A C 1
ATOM 3658 O O . ALA A 1 475 ? 38.879 -18.555 -54.244 1.00 63.75 475 ALA A O 1
ATOM 3659 N N . ASP A 1 476 ? 38.561 -16.371 -54.681 1.00 68.31 476 ASP A N 1
ATOM 3660 C CA . ASP A 1 476 ? 39.635 -16.227 -55.667 1.00 68.31 476 ASP A CA 1
ATOM 3661 C C . ASP A 1 476 ? 40.984 -15.801 -55.038 1.00 68.31 476 ASP A C 1
ATOM 3663 O O . ASP A 1 476 ? 42.037 -15.855 -55.688 1.00 68.31 476 ASP A O 1
ATOM 3667 N N . ALA A 1 477 ? 41.009 -15.445 -53.746 1.00 72.56 477 ALA A N 1
ATOM 3668 C CA . ALA A 1 477 ? 42.193 -14.967 -53.021 1.00 72.56 477 ALA A CA 1
ATOM 3669 C C . ALA A 1 477 ? 43.170 -16.091 -52.599 1.00 72.56 477 ALA A C 1
ATOM 3671 O O . ALA A 1 477 ? 43.439 -16.320 -51.413 1.00 72.56 477 ALA A O 1
ATOM 3672 N N . HIS A 1 478 ? 43.754 -16.802 -53.567 1.00 75.62 478 HIS A N 1
ATOM 3673 C CA . HIS A 1 478 ? 44.740 -17.855 -53.305 1.00 75.62 478 HIS A CA 1
ATOM 3674 C C . HIS A 1 478 ? 46.193 -17.355 -53.342 1.00 75.62 478 HIS A C 1
ATOM 3676 O O . HIS A 1 478 ? 46.664 -16.821 -54.348 1.00 75.62 478 HIS A O 1
ATOM 3682 N N . LYS A 1 479 ? 46.971 -17.658 -52.292 1.00 78.56 479 LYS A N 1
ATOM 3683 C CA . LYS A 1 479 ? 48.446 -17.640 -52.347 1.00 78.56 479 LYS A CA 1
ATOM 3684 C C . LYS A 1 479 ? 48.977 -19.057 -52.489 1.00 78.56 479 LYS A C 1
ATOM 3686 O O . LYS A 1 479 ? 48.664 -19.907 -51.664 1.00 78.56 479 LYS A O 1
ATOM 3691 N N . TRP A 1 480 ? 49.776 -19.302 -53.517 1.00 82.19 480 TRP A N 1
ATOM 3692 C CA . TRP A 1 480 ? 50.265 -20.630 -53.891 1.00 82.19 480 TRP A CA 1
ATOM 3693 C C . TRP A 1 480 ? 51.684 -20.883 -53.351 1.00 82.19 480 TRP A C 1
ATOM 3695 O O . TRP A 1 480 ? 52.433 -19.937 -53.101 1.00 82.19 480 TRP A O 1
ATOM 3705 N N . ASP A 1 481 ? 52.044 -22.138 -53.094 1.00 83.56 481 ASP A N 1
ATOM 3706 C CA . ASP A 1 481 ? 53.420 -22.563 -52.791 1.00 83.56 481 ASP A CA 1
ATOM 3707 C C . ASP A 1 481 ? 54.343 -22.490 -54.029 1.00 83.56 481 ASP A C 1
ATOM 3709 O O . ASP A 1 481 ? 53.968 -21.926 -55.055 1.00 83.56 481 ASP A O 1
ATOM 3713 N N . ASP A 1 482 ? 55.569 -23.014 -53.928 1.00 81.81 482 ASP A N 1
ATOM 3714 C CA . ASP A 1 482 ? 56.571 -22.941 -55.009 1.00 81.81 482 ASP A CA 1
ATOM 3715 C C . ASP A 1 482 ? 56.416 -24.066 -56.064 1.00 81.81 482 ASP A C 1
ATOM 3717 O O . ASP A 1 482 ? 57.137 -24.099 -57.072 1.00 81.81 482 ASP A O 1
ATOM 3721 N N . GLY A 1 483 ? 55.444 -24.963 -55.856 1.00 80.56 483 GLY A N 1
ATOM 3722 C CA . GLY A 1 483 ? 55.048 -26.063 -56.734 1.00 80.56 483 GLY A CA 1
ATOM 3723 C C . GLY A 1 483 ? 56.033 -27.239 -56.838 1.00 80.56 483 GLY A C 1
ATOM 3724 O O . GLY A 1 483 ? 57.243 -27.096 -56.688 1.00 80.56 483 GLY A O 1
ATOM 3725 N N . THR A 1 484 ? 55.522 -28.428 -57.167 1.00 80.25 484 THR A N 1
ATOM 3726 C CA . THR A 1 484 ? 56.294 -29.680 -57.329 1.00 80.25 484 THR A CA 1
ATOM 3727 C C . THR A 1 484 ? 56.078 -30.303 -58.710 1.00 80.25 484 THR A C 1
ATOM 3729 O O . THR A 1 484 ? 54.959 -30.301 -59.219 1.00 80.25 484 THR A O 1
ATOM 3732 N N . ILE A 1 485 ? 57.140 -30.817 -59.349 1.00 78.69 485 ILE A N 1
ATOM 3733 C CA . ILE A 1 485 ? 57.021 -31.507 -60.648 1.00 78.69 485 ILE A CA 1
ATOM 3734 C C . ILE A 1 485 ? 56.410 -32.883 -60.404 1.00 78.69 485 ILE A C 1
ATOM 3736 O O . ILE A 1 485 ? 57.004 -33.724 -59.735 1.00 78.69 485 ILE A O 1
ATOM 3740 N N . THR A 1 486 ? 55.227 -33.104 -60.961 1.00 79.00 486 THR A N 1
ATOM 3741 C CA . THR A 1 486 ? 54.463 -34.342 -60.796 1.00 79.00 486 THR A CA 1
ATOM 3742 C C . THR A 1 486 ? 54.569 -35.260 -62.018 1.00 79.00 486 THR A C 1
ATOM 3744 O O . THR A 1 486 ? 54.238 -36.439 -61.917 1.00 79.00 486 THR A O 1
ATOM 3747 N N . THR A 1 487 ? 55.031 -34.768 -63.180 1.00 74.44 487 THR A N 1
ATOM 3748 C CA . THR A 1 487 ? 55.229 -35.564 -64.416 1.00 74.44 487 THR A CA 1
ATOM 3749 C C . THR A 1 487 ? 56.334 -34.966 -65.307 1.00 74.44 487 THR A C 1
ATOM 3751 O O . THR A 1 487 ? 56.393 -33.746 -65.453 1.00 74.44 487 THR A O 1
ATOM 3754 N N . THR A 1 488 ? 57.192 -35.796 -65.921 1.00 68.44 488 THR A N 1
ATOM 3755 C CA . THR A 1 488 ? 58.370 -35.388 -66.733 1.00 68.44 488 THR A CA 1
ATOM 3756 C C . THR A 1 488 ? 58.089 -35.402 -68.252 1.00 68.44 488 THR A C 1
ATOM 3758 O O . THR A 1 488 ? 57.335 -36.249 -68.721 1.00 68.44 488 THR A O 1
ATOM 3761 N N . ALA A 1 489 ? 58.703 -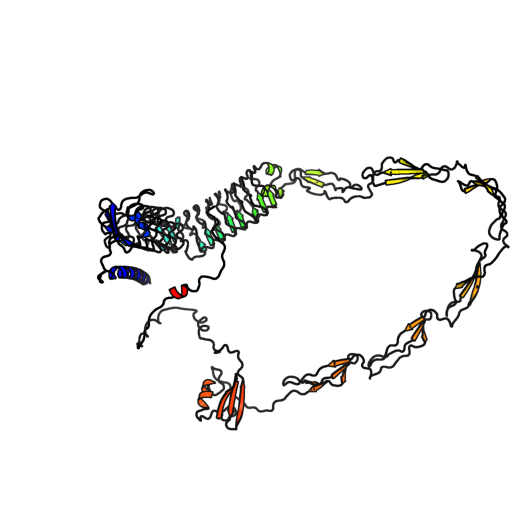34.496 -69.031 1.00 68.25 489 ALA A N 1
ATOM 3762 C CA . ALA A 1 489 ? 58.422 -34.278 -70.465 1.00 68.25 489 ALA A CA 1
ATOM 3763 C C . ALA A 1 489 ? 59.126 -35.245 -71.460 1.00 68.25 489 ALA A C 1
ATOM 3765 O O . ALA A 1 489 ? 60.259 -35.662 -71.224 1.00 68.25 489 ALA A O 1
ATOM 3766 N N . THR A 1 490 ? 58.490 -35.522 -72.615 1.00 65.56 490 THR A N 1
ATOM 3767 C CA . THR A 1 490 ? 58.992 -36.310 -73.780 1.00 65.56 490 THR A CA 1
ATOM 3768 C C . THR A 1 490 ? 58.788 -35.556 -75.115 1.00 65.56 490 THR A C 1
ATOM 3770 O O . THR A 1 490 ? 58.324 -34.417 -75.100 1.00 65.56 490 THR A O 1
ATOM 3773 N N . CYS A 1 491 ? 59.090 -36.150 -76.286 1.00 61.41 491 CYS A N 1
ATOM 3774 C CA . CYS A 1 491 ? 58.922 -35.492 -77.601 1.00 61.41 491 CYS A CA 1
ATOM 3775 C C . CYS A 1 491 ? 57.468 -35.241 -78.037 1.00 61.41 491 CYS A C 1
ATOM 3777 O O . CYS A 1 491 ? 57.246 -34.568 -79.045 1.00 61.41 491 CYS A O 1
ATOM 3779 N N . LYS A 1 492 ? 56.491 -35.718 -77.250 1.00 57.09 492 LYS A N 1
ATOM 3780 C CA . LYS A 1 492 ? 55.057 -35.425 -77.415 1.00 57.09 492 LYS A CA 1
ATOM 3781 C C . LYS A 1 492 ? 54.282 -35.152 -76.125 1.00 57.09 492 LYS A C 1
ATOM 3783 O O . LYS A 1 492 ? 53.238 -34.512 -76.199 1.00 57.09 492 LYS A O 1
ATOM 3788 N N . VAL A 1 493 ? 54.738 -35.626 -74.963 1.00 64.50 493 VAL A N 1
ATOM 3789 C CA . VAL A 1 493 ? 54.002 -35.454 -73.698 1.00 64.50 493 VAL A CA 1
ATOM 3790 C C . VAL A 1 493 ? 54.661 -34.377 -72.853 1.00 64.50 493 VAL A C 1
ATOM 3792 O O . VAL A 1 493 ? 55.854 -34.463 -72.563 1.00 64.50 493 VAL A O 1
ATOM 3795 N N . SER A 1 494 ? 53.889 -33.362 -72.472 1.00 61.50 494 SER A N 1
ATOM 3796 C CA . SER A 1 494 ? 54.390 -32.280 -71.634 1.00 61.50 494 SER A CA 1
ATOM 3797 C C . SER A 1 494 ? 54.589 -32.700 -70.179 1.00 61.50 494 SER A C 1
ATOM 3799 O O . SER A 1 494 ? 53.798 -33.470 -69.637 1.00 61.50 494 SER A O 1
ATOM 3801 N N . GLY A 1 495 ? 55.598 -32.131 -69.517 1.00 74.94 495 GLY A N 1
ATOM 3802 C CA . GLY A 1 495 ? 55.724 -32.229 -68.059 1.00 74.94 495 GLY A CA 1
ATOM 3803 C C . GLY A 1 495 ? 54.665 -31.390 -67.328 1.00 74.94 495 GLY A C 1
ATOM 3804 O O . GLY A 1 495 ? 54.111 -30.455 -67.903 1.00 74.94 495 GLY A O 1
ATOM 3805 N N . VAL A 1 496 ? 54.386 -31.693 -66.058 1.00 82.00 496 VAL A N 1
ATOM 3806 C CA . VAL A 1 496 ? 53.406 -30.952 -65.237 1.00 82.00 496 VAL A CA 1
ATOM 3807 C C . VAL A 1 496 ? 53.999 -30.607 -63.874 1.00 82.00 496 VAL A C 1
ATOM 3809 O O . VAL A 1 496 ? 54.590 -31.466 -63.216 1.00 82.00 496 VAL A O 1
ATOM 3812 N N . LYS A 1 497 ? 53.807 -29.356 -63.441 1.00 85.31 497 LYS A N 1
ATOM 3813 C CA . LYS A 1 497 ? 54.147 -28.848 -62.108 1.00 85.31 497 LYS A CA 1
ATOM 3814 C C . LYS A 1 497 ? 52.875 -28.430 -61.364 1.00 85.31 497 LYS A C 1
ATOM 3816 O O . LYS A 1 497 ? 52.066 -27.686 -61.904 1.00 85.31 497 LYS A O 1
ATOM 3821 N N . THR A 1 498 ? 52.676 -28.905 -60.138 1.00 84.44 498 THR A N 1
ATOM 3822 C CA . THR A 1 498 ? 51.459 -28.657 -59.342 1.00 84.44 498 THR A CA 1
ATOM 3823 C C . THR A 1 498 ? 51.752 -27.733 -58.164 1.00 84.44 498 THR A C 1
ATOM 3825 O O . THR A 1 498 ? 52.717 -27.966 -57.444 1.00 84.44 498 THR A O 1
ATOM 3828 N N . TYR A 1 499 ? 50.899 -26.732 -57.948 1.00 84.44 499 TYR A N 1
ATOM 3829 C CA . TYR A 1 499 ? 50.947 -25.750 -56.862 1.00 84.44 499 TYR A CA 1
ATOM 3830 C C . TYR A 1 499 ? 49.781 -25.953 -55.883 1.00 84.44 499 TYR A C 1
ATOM 3832 O O . TYR A 1 499 ? 48.646 -26.166 -56.319 1.00 84.44 499 TYR A O 1
ATOM 3840 N N . THR A 1 500 ? 50.025 -25.829 -54.576 1.00 81.81 500 THR A N 1
ATOM 3841 C CA . THR A 1 500 ? 48.996 -25.940 -53.517 1.00 81.81 500 THR A CA 1
ATOM 3842 C C . THR A 1 500 ? 48.814 -24.606 -52.788 1.00 81.81 500 THR A C 1
ATOM 3844 O O . THR A 1 500 ? 49.774 -23.861 -52.587 1.00 81.81 500 THR A O 1
ATOM 3847 N N . CYS A 1 501 ? 47.579 -24.245 -52.427 1.00 82.25 501 CYS A N 1
ATOM 3848 C CA . CYS A 1 501 ? 47.308 -22.993 -51.722 1.00 82.25 501 CYS A CA 1
ATOM 3849 C C . CYS A 1 501 ? 47.833 -23.050 -50.278 1.00 82.25 501 CYS A C 1
ATOM 3851 O O . CYS A 1 501 ? 47.564 -23.993 -49.538 1.00 82.25 501 CYS A O 1
ATOM 3853 N N . ARG A 1 502 ? 48.537 -21.999 -49.848 1.00 77.56 502 ARG A N 1
ATOM 3854 C CA . ARG A 1 502 ? 49.128 -21.878 -48.506 1.00 77.56 502 ARG A CA 1
ATOM 3855 C C . ARG A 1 502 ? 48.088 -21.686 -47.394 1.00 77.56 502 ARG A C 1
ATOM 3857 O O . ARG A 1 502 ? 48.420 -21.892 -46.235 1.00 77.56 502 ARG A O 1
ATOM 3864 N N . TYR A 1 503 ? 46.861 -21.278 -47.734 1.00 75.62 503 TYR A N 1
ATOM 3865 C CA . TYR A 1 503 ? 45.770 -21.057 -46.773 1.00 75.62 503 TYR A CA 1
ATOM 3866 C C . TYR A 1 503 ? 44.804 -22.246 -46.667 1.00 75.62 503 TYR A C 1
ATOM 3868 O O . TYR A 1 503 ? 44.175 -22.420 -45.629 1.00 75.62 503 TYR A O 1
ATOM 3876 N N . ASN A 1 504 ? 44.707 -23.085 -47.706 1.00 70.31 504 ASN A N 1
ATOM 3877 C CA . ASN A 1 504 ? 43.899 -24.303 -47.687 1.00 70.31 504 ASN A CA 1
ATOM 3878 C C . ASN A 1 504 ? 44.511 -25.381 -48.597 1.00 70.31 504 ASN A C 1
ATOM 3880 O O . ASN A 1 504 ? 44.574 -25.219 -49.815 1.00 70.31 504 ASN A O 1
ATOM 3884 N N . ALA A 1 505 ? 44.921 -26.503 -48.005 1.00 74.69 505 ALA A N 1
ATOM 3885 C CA . ALA A 1 505 ? 45.631 -27.579 -48.695 1.00 74.69 505 ALA A CA 1
ATOM 3886 C C . ALA A 1 505 ? 44.792 -28.330 -49.752 1.00 74.69 505 ALA A C 1
ATOM 3888 O O . ALA A 1 505 ? 45.353 -29.067 -50.568 1.00 74.69 505 ALA A O 1
ATOM 3889 N N . SER A 1 506 ? 43.462 -28.168 -49.753 1.00 72.19 506 SER A N 1
ATOM 3890 C CA . SER A 1 506 ? 42.584 -28.772 -50.763 1.00 72.19 506 SER A CA 1
ATOM 3891 C C . SER A 1 506 ? 42.568 -28.002 -52.088 1.00 72.19 506 SER A C 1
ATOM 3893 O O . SER A 1 506 ? 42.288 -28.595 -53.129 1.00 72.19 506 SER A O 1
ATOM 3895 N N . HIS A 1 507 ? 42.903 -26.708 -52.085 1.00 79.38 507 HIS A N 1
ATOM 3896 C CA . HIS A 1 507 ? 42.937 -25.890 -53.295 1.00 79.38 507 HIS A CA 1
ATOM 3897 C C . HIS A 1 507 ? 44.275 -26.095 -54.022 1.00 79.38 507 HIS A C 1
ATOM 3899 O O . HIS A 1 507 ? 45.341 -25.859 -53.445 1.00 79.38 507 HIS A O 1
ATOM 3905 N N . LYS A 1 508 ? 44.229 -26.539 -55.288 1.00 82.25 508 LYS A N 1
ATOM 3906 C CA . LYS A 1 508 ? 45.405 -26.860 -56.122 1.00 82.25 508 LYS A CA 1
ATOM 3907 C C . LYS A 1 508 ? 45.257 -26.312 -57.543 1.00 82.25 508 LYS A C 1
ATOM 3909 O O . LYS A 1 508 ? 44.158 -26.325 -58.088 1.00 82.25 508 LYS A O 1
ATOM 3914 N N . LYS A 1 509 ? 46.369 -25.897 -58.160 1.00 82.88 509 LYS A N 1
ATOM 3915 C CA . LYS A 1 509 ? 46.448 -25.542 -59.592 1.00 82.88 509 LYS A CA 1
ATOM 3916 C C . LYS A 1 509 ? 47.687 -26.149 -60.250 1.00 82.88 509 LYS A C 1
ATOM 3918 O O . LYS A 1 509 ? 48.671 -26.424 -59.571 1.00 82.88 509 LYS A O 1
ATOM 3923 N N . THR A 1 510 ? 47.674 -26.329 -61.566 1.00 80.88 510 THR A N 1
ATOM 3924 C CA . THR A 1 510 ? 48.763 -26.988 -62.313 1.00 80.88 510 THR A CA 1
ATOM 3925 C C . THR A 1 510 ? 49.296 -26.122 -63.454 1.00 80.88 510 THR A C 1
ATOM 3927 O O . THR A 1 510 ? 48.526 -25.425 -64.108 1.00 80.88 510 THR A O 1
ATOM 3930 N N . GLU A 1 511 ? 50.598 -26.210 -63.724 1.00 80.81 511 GLU A N 1
ATOM 3931 C CA . GLU A 1 511 ? 51.318 -25.579 -64.837 1.00 80.81 511 GLU A CA 1
ATOM 3932 C C . GLU A 1 511 ? 51.929 -26.644 -65.758 1.00 80.81 511 GLU A C 1
ATOM 3934 O O . GLU A 1 511 ? 52.486 -27.646 -65.304 1.00 80.81 511 GLU A O 1
ATOM 3939 N N . ASN A 1 512 ? 51.822 -26.416 -67.065 1.00 72.81 512 ASN A N 1
ATOM 3940 C CA . ASN A 1 512 ? 52.309 -27.300 -68.119 1.00 72.81 512 ASN A CA 1
ATOM 3941 C C . ASN A 1 512 ? 53.723 -26.868 -68.557 1.00 72.81 512 ASN A C 1
ATOM 3943 O O . ASN A 1 512 ? 53.914 -25.731 -68.974 1.00 72.81 512 ASN A O 1
ATOM 3947 N N . LEU A 1 513 ? 54.699 -27.777 -68.477 1.00 73.75 513 LEU A N 1
ATOM 3948 C CA . LEU A 1 513 ? 56.123 -27.520 -68.735 1.00 73.75 513 LEU A CA 1
ATOM 3949 C C . LEU A 1 513 ? 56.561 -27.760 -70.200 1.00 73.75 513 LEU A C 1
ATOM 3951 O O . LEU A 1 513 ? 57.732 -27.566 -70.515 1.00 73.75 513 LEU A O 1
ATOM 3955 N N . GLY A 1 514 ? 55.660 -28.173 -71.102 1.00 63.53 514 GLY A N 1
ATOM 3956 C CA . GLY A 1 514 ? 55.961 -28.379 -72.533 1.00 63.53 514 GLY A CA 1
ATOM 3957 C C . GLY A 1 514 ? 56.715 -29.679 -72.886 1.00 63.53 514 GLY A C 1
ATOM 3958 O O . GLY A 1 514 ? 57.083 -30.454 -72.005 1.00 63.53 514 GLY A O 1
ATOM 3959 N N . VAL A 1 515 ? 56.915 -29.924 -74.193 1.00 63.34 515 VAL A N 1
ATOM 3960 C CA . VAL A 1 515 ? 57.527 -31.136 -74.803 1.00 63.34 515 VAL A CA 1
ATOM 3961 C C . VAL A 1 515 ? 58.983 -30.910 -75.254 1.00 63.34 515 VAL A C 1
ATOM 3963 O O . VAL A 1 515 ? 59.350 -29.789 -75.596 1.00 63.34 515 VAL A O 1
ATOM 3966 N N . ASN A 1 516 ? 59.811 -31.965 -75.323 1.00 66.94 516 ASN A N 1
ATOM 3967 C CA . ASN A 1 516 ? 61.221 -31.905 -75.764 1.00 66.94 516 ASN A CA 1
ATOM 3968 C C . ASN A 1 516 ? 61.450 -32.639 -77.106 1.00 66.94 516 ASN A C 1
ATOM 3970 O O . ASN A 1 516 ? 61.518 -33.866 -77.153 1.00 66.94 516 ASN A O 1
ATOM 3974 N N . ALA A 1 517 ? 61.577 -31.883 -78.200 1.00 54.78 517 ALA A N 1
ATOM 3975 C CA . ALA A 1 517 ? 61.452 -32.367 -79.581 1.00 54.78 517 ALA A CA 1
ATOM 3976 C C . ALA A 1 517 ? 62.627 -33.199 -80.150 1.00 54.78 517 ALA A C 1
ATOM 3978 O O . ALA A 1 517 ? 62.501 -33.711 -81.257 1.00 54.78 517 ALA A O 1
ATOM 3979 N N . SER A 1 518 ? 63.745 -33.368 -79.437 1.00 57.16 518 SER A N 1
ATOM 3980 C CA . SER A 1 518 ? 64.976 -33.970 -79.997 1.00 57.16 518 SER A CA 1
ATOM 3981 C C . SER A 1 518 ? 65.148 -35.480 -79.743 1.00 57.16 518 SER A C 1
ATOM 3983 O O . SER A 1 518 ? 66.211 -36.029 -80.020 1.00 57.16 518 SER A O 1
ATOM 3985 N N . TYR A 1 519 ? 64.145 -36.167 -79.189 1.00 64.06 519 TYR A N 1
ATOM 3986 C CA . TYR A 1 519 ? 64.229 -37.573 -78.752 1.00 64.06 519 TYR A CA 1
ATOM 3987 C C . TYR A 1 519 ? 63.257 -38.474 -79.554 1.00 64.06 519 TYR A C 1
ATOM 3989 O O . TYR A 1 519 ? 62.061 -38.488 -79.266 1.00 64.06 519 TYR A O 1
ATOM 3997 N N . HIS A 1 520 ? 63.749 -39.237 -80.547 1.00 64.81 520 HIS A N 1
ATOM 3998 C CA . HIS A 1 520 ? 62.951 -40.145 -81.406 1.00 64.81 520 HIS A CA 1
ATOM 3999 C C . HIS A 1 520 ? 63.541 -41.566 -81.437 1.00 64.81 520 HIS A C 1
ATOM 4001 O O . HIS A 1 520 ? 64.423 -41.856 -82.243 1.00 64.81 520 HIS A O 1
ATOM 4007 N N . LEU A 1 521 ? 63.075 -42.453 -80.552 1.00 64.69 521 LEU A N 1
ATOM 4008 C CA . LEU A 1 521 ? 63.695 -43.769 -80.323 1.00 64.69 521 LEU A CA 1
ATOM 4009 C C . LEU A 1 521 ? 62.924 -44.945 -80.974 1.00 64.69 521 LEU A C 1
ATOM 4011 O O . LEU A 1 521 ? 63.431 -46.063 -80.988 1.00 64.69 521 LEU A O 1
ATOM 4015 N N . ASN A 1 522 ? 61.740 -44.710 -81.561 1.00 70.44 522 ASN A N 1
ATOM 4016 C CA . ASN A 1 522 ? 60.820 -45.740 -82.083 1.00 70.44 522 ASN A CA 1
ATOM 4017 C C . ASN A 1 522 ? 60.429 -45.493 -83.573 1.00 70.44 522 ASN A C 1
ATOM 4019 O O . ASN A 1 522 ? 59.647 -44.579 -83.835 1.00 70.44 522 ASN A O 1
ATOM 4023 N N . THR A 1 523 ? 60.947 -46.249 -84.570 1.00 77.25 523 THR A N 1
ATOM 4024 C CA . THR A 1 523 ? 60.753 -45.987 -86.039 1.00 77.25 523 THR A CA 1
ATOM 4025 C C . THR A 1 523 ? 60.454 -47.240 -86.922 1.00 77.25 523 THR A C 1
ATOM 4027 O O . THR A 1 523 ? 60.757 -48.351 -86.493 1.00 77.25 523 THR A O 1
ATOM 4030 N N . LYS A 1 524 ? 59.840 -47.091 -88.131 1.00 73.25 524 LYS A N 1
ATOM 4031 C CA . LYS A 1 524 ? 59.437 -48.153 -89.119 1.00 73.25 524 LYS A CA 1
ATOM 4032 C C . LYS A 1 524 ? 59.411 -47.703 -90.615 1.00 73.25 524 LYS A C 1
ATOM 4034 O O . LYS A 1 524 ? 59.265 -46.515 -90.857 1.00 73.25 524 LYS A O 1
ATOM 4039 N N . ASN A 1 525 ? 59.437 -48.611 -91.613 1.00 75.25 525 ASN A N 1
ATOM 4040 C CA . ASN A 1 525 ? 59.380 -48.301 -93.078 1.00 75.25 525 ASN A CA 1
ATOM 4041 C C . ASN A 1 525 ? 57.967 -48.480 -93.720 1.00 75.25 525 ASN A C 1
ATOM 4043 O O . ASN A 1 525 ? 57.177 -49.262 -93.193 1.00 75.25 525 ASN A O 1
ATOM 4047 N N . THR A 1 526 ? 57.643 -47.812 -94.848 1.00 70.50 526 THR A N 1
ATOM 4048 C CA . THR A 1 526 ? 56.299 -47.778 -95.511 1.00 70.50 526 THR A CA 1
ATOM 4049 C C . THR A 1 526 ? 56.308 -48.024 -97.032 1.00 70.50 526 THR A C 1
ATOM 4051 O O . THR A 1 526 ? 57.298 -47.695 -97.664 1.00 70.50 526 THR A O 1
ATOM 4054 N N . GLU A 1 527 ? 55.218 -48.549 -97.628 1.00 64.81 527 GLU A N 1
ATOM 4055 C CA . GLU A 1 527 ? 55.057 -48.907 -99.068 1.00 64.81 527 GLU A CA 1
ATOM 4056 C C . GLU A 1 527 ? 54.453 -47.779 -99.958 1.00 64.81 527 GLU A C 1
ATOM 4058 O O . GLU A 1 527 ? 53.982 -46.770 -99.439 1.00 64.81 527 GLU A O 1
ATOM 4063 N N . ALA A 1 528 ? 54.464 -47.930 -101.298 1.00 72.25 528 ALA A N 1
ATOM 4064 C CA . ALA A 1 528 ? 54.009 -46.908 -102.267 1.00 72.25 528 ALA A CA 1
ATOM 4065 C C . ALA A 1 528 ? 52.488 -46.935 -102.572 1.00 72.25 528 ALA A C 1
ATOM 4067 O O . ALA A 1 528 ? 51.881 -48.004 -102.616 1.00 72.25 528 ALA A O 1
ATOM 4068 N N . VAL A 1 529 ? 51.887 -45.766 -102.854 1.00 72.25 529 VAL A N 1
ATOM 4069 C CA . VAL A 1 529 ? 50.436 -45.541 -103.070 1.00 72.25 529 VAL A CA 1
ATOM 4070 C C . VAL A 1 529 ? 50.186 -44.723 -104.353 1.00 72.25 529 VAL A C 1
ATOM 4072 O O . VAL A 1 529 ? 50.862 -43.724 -104.583 1.00 72.25 529 VAL A O 1
ATOM 4075 N N . ALA A 1 530 ? 49.225 -45.117 -105.199 1.00 66.69 530 ALA A N 1
ATOM 4076 C CA . ALA A 1 530 ? 48.888 -44.422 -106.458 1.00 66.69 530 ALA A CA 1
ATOM 4077 C C . ALA A 1 530 ? 47.991 -43.174 -106.256 1.00 66.69 530 ALA A C 1
ATOM 4079 O O . ALA A 1 530 ? 47.265 -43.106 -105.267 1.00 66.69 530 ALA A O 1
ATOM 4080 N N . SER A 1 531 ? 48.016 -42.206 -107.189 1.00 68.38 531 SER A N 1
ATOM 4081 C CA . SER A 1 531 ? 47.213 -40.965 -107.127 1.00 68.38 531 SER A CA 1
ATOM 4082 C C . SER A 1 531 ? 45.761 -41.132 -107.617 1.00 68.38 531 SER A C 1
ATOM 4084 O O . SER A 1 531 ? 45.442 -42.055 -108.367 1.00 68.38 531 SER A O 1
ATOM 4086 N N . THR A 1 532 ? 44.864 -40.236 -107.181 1.00 73.56 532 THR A N 1
ATOM 4087 C CA . THR A 1 532 ? 43.427 -40.178 -107.539 1.00 73.56 532 THR A CA 1
ATOM 4088 C C . THR A 1 532 ? 43.036 -38.791 -108.084 1.00 73.56 532 THR A C 1
ATOM 4090 O O . THR A 1 532 ? 43.890 -37.920 -108.230 1.00 73.56 532 THR A O 1
ATOM 4093 N N . CYS A 1 533 ? 41.742 -38.540 -108.355 1.00 67.81 533 CYS A N 1
ATOM 4094 C CA . CYS A 1 533 ? 41.237 -37.254 -108.876 1.00 67.81 533 CYS A CA 1
ATOM 4095 C C . CYS A 1 533 ? 41.317 -36.051 -107.945 1.00 67.81 533 CYS A C 1
ATOM 4097 O O . CYS A 1 533 ? 40.910 -34.951 -108.321 1.00 67.81 533 CYS A O 1
ATOM 4099 N N . SER A 1 534 ? 41.782 -36.261 -106.722 1.00 64.50 534 SER A N 1
ATOM 4100 C CA . SER A 1 534 ? 41.826 -35.205 -105.713 1.00 64.50 534 SER A CA 1
ATOM 4101 C C . SER A 1 534 ? 42.878 -35.435 -104.639 1.00 64.50 534 SER A C 1
ATOM 4103 O O . SER A 1 534 ? 43.152 -34.517 -103.875 1.00 64.50 534 SER A O 1
ATOM 4105 N N . GLU A 1 535 ? 43.474 -36.625 -104.592 1.00 68.81 535 GLU A N 1
ATOM 4106 C CA . GLU A 1 535 ? 44.557 -36.947 -103.676 1.00 68.81 535 GLU A CA 1
ATOM 4107 C C . GLU A 1 535 ? 45.774 -37.416 -104.464 1.00 68.81 535 GLU A C 1
ATOM 4109 O O . GLU A 1 535 ? 45.676 -38.149 -105.451 1.00 68.81 535 GLU A O 1
ATOM 4114 N N . VAL A 1 536 ? 46.927 -36.953 -104.017 1.00 65.44 536 VAL A N 1
ATOM 4115 C CA . VAL A 1 536 ? 48.242 -37.312 -104.535 1.00 65.44 536 VAL A CA 1
ATOM 4116 C C . VAL A 1 536 ? 48.623 -38.733 -104.110 1.00 65.44 536 VAL A C 1
ATOM 4118 O O . VAL A 1 536 ? 48.179 -39.226 -103.076 1.00 65.44 536 VAL A O 1
ATOM 4121 N N . GLY A 1 537 ? 49.432 -39.410 -104.920 1.00 74.12 537 GLY A N 1
ATOM 4122 C CA . GLY A 1 537 ? 50.056 -40.687 -104.561 1.00 74.12 537 GLY A CA 1
ATOM 4123 C C . GLY A 1 537 ? 51.390 -40.457 -103.850 1.00 74.12 537 GLY A C 1
ATOM 4124 O O . GLY A 1 537 ? 51.880 -39.332 -103.819 1.00 74.12 537 GLY A O 1
ATOM 4125 N N . TYR A 1 538 ? 52.021 -41.502 -103.318 1.00 75.25 538 TYR A N 1
ATOM 4126 C CA . TYR A 1 538 ? 53.307 -41.379 -102.626 1.00 75.25 538 TYR A CA 1
ATOM 4127 C C . TYR A 1 538 ? 54.251 -42.556 -102.867 1.00 75.25 538 TYR A C 1
ATOM 4129 O O . TYR A 1 538 ? 53.828 -43.698 -103.042 1.00 75.25 538 TYR A O 1
ATOM 4137 N N . THR A 1 539 ? 55.555 -42.282 -102.805 1.00 73.88 539 THR A N 1
ATOM 4138 C CA . THR A 1 539 ? 56.613 -43.303 -102.792 1.00 73.88 539 THR A CA 1
ATOM 4139 C C . THR A 1 539 ? 56.899 -43.844 -101.370 1.00 73.88 539 THR A C 1
ATOM 4141 O O . THR A 1 539 ? 56.338 -43.383 -100.375 1.00 73.88 539 THR A O 1
ATOM 4144 N N . VAL A 1 540 ? 57.770 -44.855 -101.279 1.00 71.31 540 VAL A N 1
ATOM 4145 C CA . VAL A 1 540 ? 58.228 -45.598 -100.074 1.00 71.31 540 VAL A CA 1
ATOM 4146 C C . VAL A 1 540 ? 58.988 -44.676 -99.071 1.00 71.31 540 VAL A C 1
ATOM 4148 O O . VAL A 1 540 ? 59.694 -43.769 -99.523 1.00 71.31 540 VAL A O 1
ATOM 4151 N N . GLY A 1 541 ? 58.913 -44.876 -97.735 1.00 78.44 541 GLY A N 1
ATOM 4152 C CA . GLY A 1 541 ? 59.592 -44.013 -96.718 1.00 78.44 541 GLY A CA 1
ATOM 4153 C C . GLY A 1 541 ? 59.839 -44.612 -95.307 1.00 78.44 541 GLY A C 1
ATOM 4154 O O . GLY A 1 541 ? 59.525 -45.775 -95.077 1.00 78.44 541 GLY A O 1
ATOM 4155 N N . VAL A 1 542 ? 60.418 -43.835 -94.362 1.00 74.31 542 VAL A N 1
ATOM 4156 C CA . VAL A 1 542 ? 60.742 -44.207 -92.950 1.00 74.31 542 VAL A CA 1
ATOM 4157 C C . VAL A 1 542 ? 60.073 -43.258 -91.937 1.00 74.31 542 VAL A C 1
ATOM 4159 O O . VAL A 1 542 ? 60.238 -42.042 -92.019 1.00 74.31 542 VAL A O 1
ATOM 4162 N N . TYR A 1 543 ? 59.353 -43.798 -90.950 1.00 72.31 543 TYR A N 1
ATOM 4163 C CA . TYR A 1 543 ? 58.405 -43.128 -90.048 1.00 72.31 543 TYR A CA 1
ATOM 4164 C C . TYR A 1 543 ? 58.716 -43.350 -88.558 1.00 72.31 543 TYR A C 1
ATOM 4166 O O . TYR A 1 543 ? 58.968 -44.478 -88.149 1.00 72.31 543 TYR A O 1
ATOM 4174 N N . CYS A 1 544 ? 58.646 -42.312 -87.718 1.00 74.69 544 CYS A N 1
ATOM 4175 C CA . CYS A 1 544 ? 58.773 -42.416 -86.258 1.00 74.69 544 CYS A CA 1
ATOM 4176 C C . CYS A 1 544 ? 57.405 -42.531 -85.567 1.00 74.69 544 CYS A C 1
ATOM 4178 O O . CYS A 1 544 ? 56.558 -41.654 -85.720 1.00 74.69 544 CYS A O 1
ATOM 4180 N N . ASN A 1 545 ? 57.209 -43.574 -84.755 1.00 67.19 545 ASN A N 1
ATOM 4181 C CA . ASN A 1 545 ? 55.950 -43.857 -84.056 1.00 67.19 545 ASN A CA 1
ATOM 4182 C C . ASN A 1 545 ? 55.698 -42.925 -82.856 1.00 67.19 545 ASN A C 1
ATOM 4184 O O . ASN A 1 545 ? 54.545 -42.711 -82.499 1.00 67.19 545 ASN A O 1
ATOM 4188 N N . ASP A 1 546 ? 56.740 -42.341 -82.252 1.00 66.56 546 ASP A N 1
ATOM 4189 C CA . ASP A 1 546 ? 56.562 -41.461 -81.087 1.00 66.56 546 ASP A CA 1
ATOM 4190 C C . ASP A 1 546 ? 56.084 -40.072 -81.515 1.00 66.56 546 ASP A C 1
ATOM 4192 O O . ASP A 1 546 ? 55.138 -39.540 -80.944 1.00 66.56 546 ASP A O 1
ATOM 4196 N N . CYS A 1 547 ? 56.686 -39.482 -82.553 1.00 66.56 547 CYS A N 1
ATOM 4197 C CA . CYS A 1 547 ? 56.327 -38.143 -83.035 1.00 66.56 547 CYS A CA 1
ATOM 4198 C C . CYS A 1 547 ? 55.382 -38.141 -84.244 1.00 66.56 547 CYS A C 1
ATOM 4200 O O . CYS A 1 547 ? 54.906 -37.078 -84.632 1.00 66.56 547 CYS A O 1
ATOM 4202 N N . GLU A 1 548 ? 55.053 -39.322 -84.773 1.00 69.88 548 GLU A N 1
ATOM 4203 C CA . GLU A 1 548 ? 54.175 -39.529 -85.930 1.00 69.88 548 GLU A CA 1
ATOM 4204 C C . GLU A 1 548 ? 54.634 -38.811 -87.218 1.00 69.88 548 GLU A C 1
ATOM 4206 O O . GLU A 1 548 ? 53.813 -38.381 -88.028 1.00 69.88 548 GLU A O 1
ATOM 4211 N N . LYS A 1 549 ? 55.951 -38.678 -87.439 1.00 68.31 549 LYS A N 1
ATOM 4212 C CA . LYS A 1 549 ? 56.523 -38.020 -88.633 1.00 68.31 549 LYS A CA 1
ATOM 4213 C C . LYS A 1 549 ? 57.448 -38.934 -89.433 1.00 68.31 549 LYS A C 1
ATOM 4215 O O . LYS A 1 549 ? 58.169 -39.752 -88.860 1.00 68.31 549 LYS A O 1
ATOM 4220 N N . TYR A 1 550 ? 57.470 -38.739 -90.754 1.00 66.31 550 TYR A N 1
ATOM 4221 C CA . TYR A 1 550 ? 58.473 -39.330 -91.642 1.00 66.31 550 TYR A CA 1
ATOM 4222 C C . TYR A 1 550 ? 59.807 -38.608 -91.489 1.00 66.31 550 TYR A C 1
ATOM 4224 O O . TYR A 1 550 ? 59.869 -37.382 -91.556 1.00 66.31 550 TYR A O 1
ATOM 4232 N N . ILE A 1 551 ? 60.865 -39.378 -91.266 1.00 74.75 551 ILE A N 1
ATOM 4233 C CA . ILE A 1 551 ? 62.220 -38.862 -91.063 1.00 74.75 551 ILE A CA 1
ATOM 4234 C C . ILE A 1 551 ? 63.078 -38.975 -92.333 1.00 74.75 551 ILE A C 1
ATOM 4236 O O . ILE A 1 551 ? 64.072 -38.261 -92.443 1.00 74.75 551 ILE A O 1
ATOM 4240 N N . SER A 1 552 ? 62.687 -39.809 -93.310 1.00 70.50 552 SER A N 1
ATOM 4241 C CA . SER A 1 552 ? 63.265 -39.842 -94.667 1.00 70.50 552 SER A CA 1
ATOM 4242 C C . SER A 1 552 ? 62.358 -40.570 -95.687 1.00 70.50 552 SER A C 1
ATOM 4244 O O . SER A 1 552 ? 61.596 -41.462 -95.315 1.00 70.50 552 SER A O 1
ATOM 4246 N N . GLY A 1 553 ? 62.430 -40.212 -96.980 1.00 70.44 553 GLY A N 1
ATOM 4247 C CA . GLY A 1 553 ? 61.592 -40.786 -98.061 1.00 70.44 553 GLY A CA 1
ATOM 4248 C C . GLY A 1 553 ? 60.159 -40.219 -98.142 1.00 70.44 553 GLY A C 1
ATOM 4249 O O . GLY A 1 553 ? 59.901 -39.163 -97.576 1.00 70.44 553 GLY A O 1
ATOM 4250 N N . HIS A 1 554 ? 59.239 -40.916 -98.834 1.00 73.81 554 HIS A N 1
ATOM 4251 C CA . HIS A 1 554 ? 57.811 -40.565 -99.016 1.00 73.81 554 HIS A CA 1
ATOM 4252 C C . HIS A 1 554 ? 57.516 -39.326 -99.893 1.00 73.81 554 HIS A C 1
ATOM 4254 O O . HIS A 1 554 ? 56.978 -38.319 -99.439 1.00 73.81 554 HIS A O 1
ATOM 4260 N N . THR A 1 555 ? 57.886 -39.386 -101.176 1.00 71.62 555 THR A N 1
ATOM 4261 C CA . THR A 1 555 ? 57.720 -38.276 -102.136 1.00 71.62 555 THR A CA 1
ATOM 4262 C C . THR A 1 555 ? 56.380 -38.344 -102.870 1.00 71.62 555 THR A C 1
ATOM 4264 O O . THR A 1 555 ? 55.949 -39.418 -103.283 1.00 71.62 555 THR A O 1
ATOM 4267 N N . GLU A 1 556 ? 55.748 -37.187 -103.044 1.00 70.31 556 GLU A N 1
ATOM 4268 C CA . GLU A 1 556 ? 54.418 -37.001 -103.630 1.00 70.31 556 GLU A CA 1
ATOM 4269 C C . GLU A 1 556 ? 54.377 -37.228 -105.159 1.00 70.31 556 GLU A C 1
ATOM 4271 O O . GLU A 1 556 ? 55.253 -36.770 -105.893 1.00 70.31 556 GLU A O 1
ATOM 4276 N N . ILE A 1 557 ? 53.336 -37.914 -105.642 1.00 68.50 557 ILE A N 1
ATOM 4277 C CA . ILE A 1 557 ? 52.988 -38.144 -107.053 1.00 68.50 557 ILE A CA 1
ATOM 4278 C C . ILE A 1 557 ? 51.710 -37.341 -107.355 1.00 68.50 557 ILE A C 1
ATOM 4280 O O . ILE A 1 557 ? 50.690 -37.544 -106.699 1.00 68.50 557 ILE A O 1
ATOM 4284 N N . GLY A 1 558 ? 51.744 -36.444 -108.348 1.00 65.62 558 GLY A N 1
ATOM 4285 C CA . GLY A 1 558 ? 50.664 -35.483 -108.634 1.00 65.62 558 GLY A CA 1
ATOM 4286 C C . GLY A 1 558 ? 49.271 -36.074 -108.944 1.00 65.62 558 GLY A C 1
ATOM 4287 O O . GLY A 1 558 ? 49.136 -37.228 -109.355 1.00 65.62 558 GLY A O 1
ATOM 4288 N N . ILE A 1 559 ? 48.234 -35.248 -108.747 1.00 73.00 559 ILE A N 1
ATOM 4289 C CA . ILE A 1 559 ? 46.797 -35.580 -108.876 1.00 73.00 559 ILE A CA 1
ATOM 4290 C C . ILE A 1 559 ? 46.395 -35.844 -110.340 1.00 73.00 559 ILE A C 1
ATOM 4292 O O . ILE A 1 559 ? 46.693 -35.030 -111.215 1.00 73.00 559 ILE A O 1
ATOM 4296 N N . ASP A 1 560 ? 45.635 -36.917 -110.596 1.00 73.56 560 ASP A N 1
ATOM 4297 C CA . ASP A 1 560 ? 45.018 -37.202 -111.905 1.00 73.56 560 ASP A CA 1
ATOM 4298 C C . ASP A 1 560 ? 43.550 -36.749 -111.945 1.00 73.56 560 ASP A C 1
ATOM 4300 O O . ASP A 1 560 ? 42.631 -37.509 -111.637 1.00 73.56 560 ASP A O 1
ATOM 4304 N N . VAL A 1 561 ? 43.323 -35.500 -112.359 1.00 67.12 561 VAL A N 1
ATOM 4305 C CA . VAL A 1 561 ? 42.032 -34.784 -112.297 1.00 67.12 561 VAL A CA 1
ATOM 4306 C C . VAL A 1 561 ? 40.838 -35.462 -112.992 1.00 67.12 561 VAL A C 1
ATOM 4308 O O . VAL A 1 561 ? 39.707 -35.047 -112.758 1.00 67.12 561 VAL A O 1
ATOM 4311 N N . ASN A 1 562 ? 41.038 -36.500 -113.811 1.00 63.03 562 ASN A N 1
ATOM 4312 C CA . ASN A 1 562 ? 39.949 -37.165 -114.539 1.00 63.03 562 ASN A CA 1
ATOM 4313 C C . ASN A 1 562 ? 39.431 -38.458 -113.872 1.00 63.03 562 ASN A C 1
ATOM 4315 O O . ASN A 1 562 ? 38.421 -39.014 -114.309 1.00 63.03 562 ASN A O 1
ATOM 4319 N N . ALA A 1 563 ? 40.065 -38.939 -112.801 1.00 69.56 563 ALA A N 1
ATOM 4320 C CA . ALA A 1 563 ? 39.751 -40.226 -112.172 1.00 69.56 563 ALA A CA 1
ATOM 4321 C C . ALA A 1 563 ? 38.558 -40.181 -111.177 1.00 69.56 563 ALA A C 1
ATOM 4323 O O . ALA A 1 563 ? 38.710 -40.496 -109.997 1.00 69.56 563 ALA A O 1
ATOM 4324 N N . HIS A 1 564 ? 37.359 -39.758 -111.609 1.00 74.12 564 HIS A N 1
ATOM 4325 C CA . HIS A 1 564 ? 36.167 -39.709 -110.739 1.00 74.12 564 HIS A CA 1
ATOM 4326 C C . HIS A 1 564 ? 35.377 -41.025 -110.694 1.00 74.12 564 HIS A C 1
ATOM 4328 O O . HIS A 1 564 ? 35.070 -41.625 -111.724 1.00 74.12 564 HIS A O 1
ATOM 4334 N N . LYS A 1 565 ? 34.912 -41.393 -109.493 1.00 74.75 565 LYS A N 1
ATOM 4335 C CA . LYS A 1 565 ? 33.957 -42.484 -109.256 1.00 74.75 565 LYS A CA 1
ATOM 4336 C C . LYS A 1 565 ? 32.784 -41.953 -108.431 1.00 74.75 565 LYS A C 1
ATOM 4338 O O . LYS A 1 565 ? 32.980 -41.548 -107.293 1.00 74.75 565 LYS A O 1
ATOM 4343 N N . TRP A 1 566 ? 31.586 -41.884 -109.005 1.00 80.56 566 TRP A N 1
ATOM 4344 C CA . TRP A 1 566 ? 30.414 -41.244 -108.381 1.00 80.56 566 TRP A CA 1
ATOM 4345 C C . TRP A 1 566 ? 29.568 -42.238 -107.574 1.00 80.56 566 TRP A C 1
ATOM 4347 O O . TRP A 1 566 ? 29.530 -43.424 -107.894 1.00 80.56 566 TRP A O 1
ATOM 4357 N N . ASP A 1 567 ? 28.887 -41.757 -106.533 1.00 77.12 567 ASP A N 1
ATOM 4358 C CA . ASP A 1 567 ? 27.888 -42.527 -105.785 1.00 77.12 567 ASP A CA 1
ATOM 4359 C C . ASP A 1 567 ? 26.524 -42.631 -106.512 1.00 77.12 567 ASP A C 1
ATOM 4361 O O . ASP A 1 567 ? 26.334 -42.117 -107.616 1.00 77.12 567 ASP A O 1
ATOM 4365 N N . ASN A 1 568 ? 25.554 -43.311 -105.887 1.00 71.25 568 ASN A N 1
ATOM 4366 C CA . ASN A 1 568 ? 24.211 -43.528 -106.452 1.00 71.25 568 ASN A CA 1
ATOM 4367 C C . ASN A 1 568 ? 23.269 -42.300 -106.346 1.00 71.25 568 ASN A C 1
ATOM 4369 O O . ASN A 1 568 ? 22.124 -42.364 -106.809 1.00 71.25 568 ASN A O 1
ATOM 4373 N N . GLY A 1 569 ? 23.737 -41.191 -105.759 1.00 75.62 569 GLY A N 1
ATOM 4374 C CA . GLY A 1 569 ? 22.995 -39.948 -105.538 1.00 75.62 569 GLY A CA 1
ATOM 4375 C C . GLY A 1 569 ? 21.854 -40.026 -104.512 1.00 75.62 569 GLY A C 1
ATOM 4376 O O . GLY A 1 569 ? 21.194 -41.052 -104.351 1.00 75.62 569 GLY A O 1
ATOM 4377 N N . SER A 1 570 ? 21.564 -38.910 -103.839 1.00 67.31 570 SER A N 1
ATOM 4378 C CA . SER A 1 570 ? 20.504 -38.791 -102.822 1.00 67.31 570 SER A CA 1
ATOM 4379 C C . SER A 1 570 ? 19.606 -37.572 -103.065 1.00 67.31 570 SER A C 1
ATOM 4381 O O . SER A 1 570 ? 20.052 -36.550 -103.588 1.00 67.31 570 SER A O 1
ATOM 4383 N N . ILE A 1 571 ? 18.309 -37.682 -102.741 1.00 75.31 571 ILE A N 1
ATOM 4384 C CA . ILE A 1 571 ? 17.376 -36.546 -102.828 1.00 75.31 571 ILE A CA 1
ATOM 4385 C C . ILE A 1 571 ? 17.697 -35.607 -101.668 1.00 75.31 571 ILE A C 1
ATOM 4387 O O . ILE A 1 571 ? 17.488 -35.956 -100.510 1.00 75.31 571 ILE A O 1
ATOM 4391 N N . THR A 1 572 ? 18.222 -34.428 -101.985 1.00 73.06 572 THR A N 1
ATOM 4392 C CA . THR A 1 572 ? 18.637 -33.429 -100.993 1.00 73.06 572 THR A CA 1
ATOM 4393 C C . THR A 1 572 ? 17.534 -32.421 -100.688 1.00 73.06 572 THR A C 1
ATOM 4395 O O . THR A 1 572 ? 17.529 -31.845 -99.605 1.00 73.06 572 THR A O 1
ATOM 4398 N N . THR A 1 573 ? 16.571 -32.250 -101.601 1.00 70.50 573 THR A N 1
ATOM 4399 C CA . THR A 1 573 ? 15.371 -31.426 -101.384 1.00 70.50 573 THR A CA 1
ATOM 4400 C C . THR A 1 573 ? 14.159 -32.107 -102.014 1.00 70.50 573 THR A C 1
ATOM 4402 O O . THR A 1 573 ? 14.178 -32.417 -103.205 1.00 70.50 573 THR A O 1
ATOM 4405 N N . THR A 1 574 ? 13.096 -32.342 -101.245 1.00 61.94 574 THR A N 1
ATOM 4406 C CA . THR A 1 574 ? 11.861 -32.987 -101.728 1.00 61.94 574 THR A CA 1
ATOM 4407 C C . THR A 1 574 ? 10.907 -31.954 -102.341 1.00 61.94 574 THR A C 1
ATOM 4409 O O . THR A 1 574 ? 10.737 -30.870 -101.789 1.00 61.94 574 THR A O 1
ATOM 4412 N N . ALA A 1 575 ? 10.264 -32.274 -103.469 1.00 68.44 575 ALA A N 1
ATOM 4413 C CA . ALA A 1 575 ? 9.334 -31.363 -104.146 1.00 68.44 575 ALA A CA 1
ATOM 4414 C C . ALA A 1 575 ? 8.014 -31.166 -103.364 1.00 68.44 575 ALA A C 1
ATOM 4416 O O . ALA A 1 575 ? 7.377 -32.142 -102.954 1.00 68.44 575 ALA A O 1
ATOM 4417 N N . THR A 1 576 ? 7.573 -29.912 -103.214 1.00 69.06 576 THR A N 1
ATOM 4418 C CA . THR A 1 576 ? 6.306 -29.517 -102.559 1.00 69.06 576 THR A CA 1
ATOM 4419 C C . THR A 1 576 ? 5.345 -28.860 -103.555 1.00 69.06 576 THR A C 1
ATOM 4421 O O . THR A 1 576 ? 5.709 -28.617 -104.707 1.00 69.06 576 THR A O 1
ATOM 4424 N N . CYS A 1 577 ? 4.131 -28.499 -103.117 1.00 65.00 577 CYS A N 1
ATOM 4425 C CA . CYS A 1 577 ? 3.145 -27.809 -103.959 1.00 65.00 577 CYS A CA 1
ATOM 4426 C C . CYS A 1 577 ? 3.553 -26.388 -104.414 1.00 65.00 577 CYS A C 1
ATOM 4428 O O . CYS A 1 577 ? 2.790 -25.746 -105.135 1.00 65.00 577 CYS A O 1
ATOM 4430 N N . LYS A 1 578 ? 4.730 -25.880 -104.004 1.00 67.00 578 LYS A N 1
ATOM 4431 C CA . LYS A 1 578 ? 5.292 -24.585 -104.442 1.00 67.00 578 LYS A CA 1
ATOM 4432 C C . LYS A 1 578 ? 6.792 -24.601 -104.780 1.00 67.00 578 LYS A C 1
ATOM 4434 O O . LYS A 1 578 ? 7.249 -23.658 -105.418 1.00 67.00 578 LYS A O 1
ATOM 4439 N N . VAL A 1 579 ? 7.562 -25.611 -104.362 1.00 70.31 579 VAL A N 1
ATOM 4440 C CA . VAL A 1 579 ? 9.038 -25.617 -104.468 1.00 70.31 579 VAL A CA 1
ATOM 4441 C C . VAL A 1 579 ? 9.528 -26.893 -105.157 1.00 70.31 579 VAL A C 1
ATOM 4443 O O . VAL A 1 579 ? 9.021 -27.978 -104.869 1.00 70.31 579 VAL A O 1
ATOM 4446 N N . SER A 1 580 ? 10.498 -26.773 -106.075 1.00 63.47 580 SER A N 1
ATOM 4447 C CA . SER A 1 580 ? 11.040 -27.916 -106.823 1.00 63.47 580 SER A CA 1
ATOM 4448 C C . SER A 1 580 ? 12.025 -28.752 -106.006 1.00 63.47 580 SER A C 1
ATOM 4450 O O . SER A 1 580 ? 12.803 -28.203 -105.228 1.00 63.47 580 SER A O 1
ATOM 4452 N N . GLY A 1 581 ? 12.041 -30.070 -106.219 1.00 76.06 581 GLY A N 1
ATOM 4453 C CA . GLY A 1 581 ? 13.015 -30.968 -105.585 1.00 76.06 581 GLY A CA 1
ATOM 4454 C C . GLY A 1 581 ? 14.382 -31.013 -106.289 1.00 76.06 581 GLY A C 1
ATOM 4455 O O . GLY A 1 581 ? 14.494 -30.631 -107.452 1.00 76.06 581 GLY A O 1
ATOM 4456 N N . VAL A 1 582 ? 15.421 -31.511 -105.605 1.00 79.06 582 VAL A N 1
ATOM 4457 C CA . VAL A 1 582 ? 16.799 -31.663 -106.126 1.00 79.06 582 VAL A CA 1
ATOM 4458 C C . VAL A 1 582 ? 17.409 -32.995 -105.672 1.00 79.06 582 VAL A C 1
ATOM 4460 O O . VAL A 1 582 ? 17.302 -33.351 -104.495 1.00 79.06 582 VAL A O 1
ATOM 4463 N N . LYS A 1 583 ? 18.090 -33.703 -106.586 1.00 80.00 583 LYS A N 1
ATOM 4464 C CA . LYS A 1 583 ? 18.924 -34.888 -106.315 1.00 80.00 583 LYS A CA 1
ATOM 4465 C C . LYS A 1 583 ? 20.405 -34.569 -106.551 1.00 80.00 583 LYS A C 1
ATOM 4467 O O . LYS A 1 583 ? 20.747 -33.950 -107.553 1.00 80.00 583 LYS A O 1
ATOM 4472 N N . THR A 1 584 ? 21.285 -34.981 -105.641 1.00 78.94 584 THR A N 1
ATOM 4473 C CA . THR A 1 584 ? 22.724 -34.659 -105.671 1.00 78.94 584 THR A CA 1
ATOM 4474 C C . THR A 1 584 ? 23.571 -35.932 -105.664 1.00 78.94 584 THR A C 1
ATOM 4476 O O . THR A 1 584 ? 23.306 -36.827 -104.866 1.00 78.94 584 THR A O 1
ATOM 4479 N N . TYR A 1 585 ? 24.597 -35.997 -106.519 1.00 80.12 585 TYR A N 1
ATOM 4480 C CA . TYR A 1 585 ? 25.599 -37.071 -106.590 1.00 80.12 585 TYR A CA 1
ATOM 4481 C C . TYR A 1 585 ? 26.953 -36.558 -106.094 1.00 80.12 585 TYR A C 1
ATOM 4483 O O . TYR A 1 585 ? 27.335 -35.427 -106.409 1.00 80.12 585 TYR A O 1
ATOM 4491 N N . THR A 1 586 ? 27.689 -37.397 -105.368 1.00 75.88 586 THR A N 1
ATOM 4492 C CA . THR A 1 586 ? 28.972 -37.040 -104.739 1.00 75.88 586 THR A CA 1
ATOM 4493 C C . THR A 1 586 ? 30.084 -37.993 -105.191 1.00 75.88 586 THR A C 1
ATOM 4495 O O . THR A 1 586 ? 29.856 -39.193 -105.354 1.00 75.88 586 THR A O 1
ATOM 4498 N N . CYS A 1 587 ? 31.290 -37.476 -105.452 1.00 77.75 587 CYS A N 1
ATOM 4499 C CA . CYS A 1 587 ? 32.438 -38.307 -105.830 1.00 77.75 587 CYS A CA 1
ATOM 4500 C C . CYS A 1 587 ? 32.938 -39.105 -104.616 1.00 77.75 587 CYS A C 1
ATOM 4502 O O . CYS A 1 587 ? 33.174 -38.544 -103.549 1.00 77.75 587 CYS A O 1
ATOM 4504 N N . GLN A 1 588 ? 33.161 -40.405 -104.794 1.00 74.19 588 GLN A N 1
ATOM 4505 C CA . GLN A 1 588 ? 33.663 -41.316 -103.763 1.00 74.19 588 GLN A CA 1
ATOM 4506 C C . GLN A 1 588 ? 35.116 -41.025 -103.364 1.00 74.19 588 GLN A C 1
ATOM 4508 O O . GLN A 1 588 ? 35.521 -41.396 -102.270 1.00 74.19 588 GLN A O 1
ATOM 4513 N N . HIS A 1 589 ? 35.890 -40.355 -104.225 1.00 73.69 589 HIS A N 1
ATOM 4514 C CA . HIS A 1 589 ? 37.267 -39.946 -103.927 1.00 73.69 589 HIS A CA 1
ATOM 4515 C C . HIS A 1 589 ? 37.366 -38.543 -103.307 1.00 73.69 589 HIS A C 1
ATOM 4517 O O . HIS A 1 589 ? 38.374 -38.237 -102.688 1.00 73.69 589 HIS A O 1
ATOM 4523 N N . ASN A 1 590 ? 36.359 -37.673 -103.469 1.00 65.50 590 ASN A N 1
ATOM 4524 C CA . ASN A 1 590 ? 36.323 -36.360 -102.813 1.00 65.50 590 ASN A CA 1
ATOM 4525 C C . ASN A 1 590 ? 34.892 -35.832 -102.708 1.00 65.50 590 ASN A C 1
ATOM 4527 O O . ASN A 1 590 ? 34.256 -35.480 -103.703 1.00 65.50 590 ASN A O 1
ATOM 4531 N N . ALA A 1 591 ? 34.425 -35.706 -101.469 1.00 67.38 591 ALA A N 1
ATOM 4532 C CA . ALA A 1 591 ? 33.057 -35.327 -101.146 1.00 67.38 591 ALA A CA 1
ATOM 4533 C C . ALA A 1 591 ? 32.668 -33.886 -101.542 1.00 67.38 591 ALA A C 1
ATOM 4535 O O . ALA A 1 591 ? 31.483 -33.544 -101.536 1.00 67.38 591 ALA A O 1
ATOM 4536 N N . SER A 1 592 ? 33.642 -33.029 -101.870 1.00 66.69 592 SER A N 1
ATOM 4537 C CA . SER A 1 592 ? 33.399 -31.661 -102.352 1.00 66.69 592 SER A CA 1
ATOM 4538 C C . SER A 1 592 ? 33.041 -31.607 -103.838 1.00 66.69 592 SER A C 1
ATOM 4540 O O . SER A 1 592 ? 32.325 -30.701 -104.264 1.00 66.69 592 SER A O 1
ATOM 4542 N N . HIS A 1 593 ? 33.464 -32.598 -104.624 1.00 77.00 593 HIS A N 1
ATOM 4543 C CA . HIS A 1 593 ? 33.058 -32.709 -106.016 1.00 77.00 593 HIS A CA 1
ATOM 4544 C C . HIS A 1 593 ? 31.637 -33.270 -106.055 1.00 77.00 593 HIS A C 1
ATOM 4546 O O . HIS A 1 593 ? 31.394 -34.420 -105.677 1.00 77.00 593 HIS A O 1
ATOM 4552 N N . LYS A 1 594 ? 30.688 -32.432 -106.484 1.00 79.00 594 LYS A N 1
ATOM 4553 C CA . LYS A 1 594 ? 29.260 -32.753 -106.547 1.00 79.00 594 LYS A CA 1
ATOM 4554 C C . LYS A 1 594 ? 28.668 -32.353 -107.889 1.00 79.00 594 LYS A C 1
ATOM 4556 O O . LYS A 1 594 ? 29.066 -31.350 -108.476 1.00 79.00 594 LYS A O 1
ATOM 4561 N N . LYS A 1 595 ? 27.657 -33.100 -108.325 1.00 79.75 595 LYS A N 1
ATOM 4562 C CA . LYS A 1 595 ? 26.773 -32.715 -109.436 1.00 79.75 595 LYS A CA 1
ATOM 4563 C C . LYS A 1 595 ? 25.310 -32.886 -109.030 1.00 79.75 595 LYS A C 1
ATOM 4565 O O . LYS A 1 595 ? 24.997 -33.772 -108.236 1.00 79.75 595 LYS A O 1
ATOM 4570 N N . THR A 1 596 ? 24.421 -32.049 -109.556 1.00 78.06 596 THR A N 1
ATOM 4571 C CA . THR A 1 596 ? 23.002 -32.003 -109.164 1.00 78.06 596 THR A CA 1
ATOM 4572 C C . THR A 1 596 ? 22.053 -32.195 -110.347 1.00 78.06 596 THR A C 1
ATOM 4574 O O . THR A 1 596 ? 22.398 -31.920 -111.494 1.00 78.06 596 THR A O 1
ATOM 4577 N N . GLU A 1 597 ? 20.848 -32.679 -110.044 1.00 78.00 597 GLU A N 1
ATOM 4578 C CA . GLU A 1 597 ? 19.749 -32.970 -110.967 1.00 78.00 597 GLU A CA 1
ATOM 4579 C C . GLU A 1 597 ? 18.431 -32.395 -110.395 1.00 78.00 597 GLU A C 1
ATOM 4581 O O . GLU A 1 597 ? 18.116 -32.605 -109.221 1.00 78.00 597 GLU A O 1
ATOM 4586 N N . ASN A 1 598 ? 17.673 -31.629 -111.192 1.00 73.88 598 ASN A N 1
ATOM 4587 C CA . ASN A 1 598 ? 16.435 -30.949 -110.767 1.00 73.88 598 ASN A CA 1
ATOM 4588 C C . ASN A 1 598 ? 15.200 -31.844 -110.989 1.00 73.88 598 ASN A C 1
ATOM 4590 O O . ASN A 1 598 ? 15.030 -32.388 -112.076 1.00 73.88 598 ASN A O 1
ATOM 4594 N N . LEU A 1 599 ? 14.331 -31.963 -109.978 1.00 69.25 599 LEU A N 1
ATOM 4595 C CA . LEU A 1 599 ? 13.173 -32.868 -109.964 1.00 69.25 599 LEU A CA 1
ATOM 4596 C C . LEU A 1 599 ? 11.806 -32.175 -110.204 1.00 69.25 599 LEU A C 1
ATOM 4598 O O . LEU A 1 599 ? 10.801 -32.872 -110.307 1.00 69.25 599 LEU A O 1
ATOM 4602 N N . GLY A 1 600 ? 11.731 -30.836 -110.304 1.00 67.06 600 GLY A N 1
ATOM 4603 C CA . GLY A 1 600 ? 10.481 -30.088 -110.587 1.00 67.06 600 GLY A CA 1
ATOM 4604 C C . GLY A 1 600 ? 9.517 -29.895 -109.391 1.00 67.06 600 GLY A C 1
ATOM 4605 O O . GLY A 1 600 ? 9.762 -30.421 -108.307 1.00 67.06 600 GLY A O 1
ATOM 4606 N N . ILE A 1 601 ? 8.452 -29.085 -109.560 1.00 69.25 601 ILE A N 1
ATOM 4607 C CA . ILE A 1 601 ? 7.401 -28.786 -108.546 1.00 69.25 601 ILE A CA 1
ATOM 4608 C C . ILE A 1 601 ? 6.266 -29.819 -108.644 1.00 69.25 601 ILE A C 1
ATOM 4610 O O . ILE A 1 601 ? 5.812 -30.120 -109.746 1.00 69.25 601 ILE A O 1
ATOM 4614 N N . ASN A 1 602 ? 5.746 -30.305 -107.509 1.00 66.81 602 ASN A N 1
ATOM 4615 C CA . ASN A 1 602 ? 4.619 -31.245 -107.473 1.00 66.81 602 ASN A CA 1
ATOM 4616 C C . ASN A 1 602 ? 3.372 -30.590 -106.850 1.00 66.81 602 ASN A C 1
ATOM 4618 O O . ASN A 1 602 ? 3.186 -30.613 -105.632 1.00 66.81 602 ASN A O 1
ATOM 4622 N N . ALA A 1 603 ? 2.512 -30.010 -107.695 1.00 59.59 603 ALA A N 1
ATOM 4623 C CA . ALA A 1 603 ? 1.324 -29.243 -107.296 1.00 59.59 603 ALA A CA 1
ATOM 4624 C C . ALA A 1 603 ? 0.275 -30.041 -106.491 1.00 59.59 603 ALA A C 1
ATOM 4626 O O . ALA A 1 603 ? -0.592 -29.437 -105.868 1.00 59.59 603 ALA A O 1
ATOM 4627 N N . SER A 1 604 ? 0.358 -31.373 -106.477 1.00 61.16 604 SER A N 1
ATOM 4628 C CA . SER A 1 604 ? -0.567 -32.267 -105.767 1.00 61.16 604 SER A CA 1
ATOM 4629 C C . SER A 1 604 ? -0.108 -32.611 -104.344 1.00 61.16 604 SER A C 1
ATOM 4631 O O . SER A 1 604 ? -0.855 -33.225 -103.584 1.00 61.16 604 SER A O 1
ATOM 4633 N N . ASN A 1 605 ? 1.130 -32.263 -103.979 1.00 65.56 605 ASN A N 1
ATOM 4634 C CA . ASN A 1 605 ? 1.789 -32.776 -102.782 1.00 65.56 605 ASN A CA 1
ATOM 4635 C C . ASN A 1 605 ? 1.644 -31.817 -101.581 1.00 65.56 605 ASN A C 1
ATOM 4637 O O . ASN A 1 605 ? 2.539 -31.019 -101.292 1.00 65.56 605 ASN A O 1
ATOM 4641 N N . HIS A 1 606 ? 0.497 -31.884 -100.894 1.00 70.38 606 HIS A N 1
ATOM 4642 C CA . HIS A 1 606 ? 0.187 -31.120 -99.674 1.00 70.38 606 HIS A CA 1
ATOM 4643 C C . HIS A 1 606 ? 0.539 -31.919 -98.411 1.00 70.38 606 HIS A C 1
ATOM 4645 O O . HIS A 1 606 ? -0.322 -32.529 -97.781 1.00 70.38 606 HIS A O 1
ATOM 4651 N N . VAL A 1 607 ? 1.817 -31.921 -98.038 1.00 67.06 607 VAL A N 1
ATOM 4652 C CA . VAL A 1 607 ? 2.329 -32.717 -96.906 1.00 67.06 607 VAL A CA 1
ATOM 4653 C C . VAL A 1 607 ? 2.166 -32.032 -95.543 1.00 67.06 607 VAL A C 1
ATOM 4655 O O . VAL A 1 607 ? 1.955 -32.716 -94.546 1.00 67.06 607 VAL A O 1
ATOM 4658 N N . ASN A 1 608 ? 2.187 -30.696 -95.476 1.00 71.94 608 ASN A N 1
ATOM 4659 C CA . ASN A 1 608 ? 1.995 -29.944 -94.231 1.00 71.94 608 ASN A CA 1
ATOM 4660 C C . ASN A 1 608 ? 0.527 -29.520 -94.064 1.00 71.94 608 ASN A C 1
ATOM 4662 O O . ASN A 1 608 ? 0.133 -28.395 -94.400 1.00 71.94 608 ASN A O 1
ATOM 4666 N N . THR A 1 609 ? -0.305 -30.445 -93.590 1.00 79.19 609 THR A N 1
ATOM 4667 C CA . THR A 1 609 ? -1.748 -30.232 -93.410 1.00 79.19 609 THR A CA 1
ATOM 4668 C C . THR A 1 609 ? -2.181 -30.446 -91.962 1.00 79.19 609 THR A C 1
ATOM 4670 O O . THR A 1 609 ? -1.532 -31.166 -91.206 1.00 79.19 609 THR A O 1
ATOM 4673 N N . LYS A 1 610 ? -3.278 -29.798 -91.554 1.00 77.94 610 LYS A N 1
ATOM 4674 C CA . LYS A 1 610 ? -3.923 -30.010 -90.250 1.00 77.94 610 LYS A CA 1
ATOM 4675 C C . LYS A 1 610 ? -5.431 -30.191 -90.392 1.00 77.94 610 LYS A C 1
ATOM 4677 O O . LYS A 1 610 ? -6.068 -29.500 -91.188 1.00 77.94 610 LYS A O 1
ATOM 4682 N N . ASN A 1 611 ? -5.995 -31.077 -89.577 1.00 78.94 611 ASN A N 1
ATOM 4683 C CA . ASN A 1 611 ? -7.438 -31.288 -89.489 1.00 78.94 611 ASN A CA 1
ATOM 4684 C C . ASN A 1 611 ? -8.072 -30.234 -88.570 1.00 78.94 611 ASN A C 1
ATOM 4686 O O . ASN A 1 611 ? -7.564 -29.957 -87.485 1.00 78.94 611 ASN A O 1
ATOM 4690 N N . VAL A 1 612 ? -9.190 -29.660 -89.003 1.00 79.06 612 VAL A N 1
ATOM 4691 C CA . VAL A 1 612 ? -10.008 -28.689 -88.271 1.00 79.06 612 VAL A CA 1
ATOM 4692 C C . VAL A 1 612 ? -11.366 -29.334 -87.999 1.00 79.06 612 VAL A C 1
ATOM 4694 O O . VAL A 1 612 ? -12.022 -29.815 -88.924 1.00 79.06 612 VAL A O 1
ATOM 4697 N N . ALA A 1 613 ? -11.757 -29.396 -86.726 1.00 73.06 613 ALA A N 1
ATOM 4698 C CA . ALA A 1 613 ? -12.970 -30.077 -86.277 1.00 73.06 613 ALA A CA 1
ATOM 4699 C C . ALA A 1 613 ? -14.257 -29.310 -86.640 1.00 73.06 613 ALA A C 1
ATOM 4701 O O . ALA A 1 613 ? -14.233 -28.097 -86.847 1.00 73.06 613 ALA A O 1
ATOM 4702 N N . GLU A 1 614 ? -15.380 -30.031 -86.704 1.00 79.56 614 GLU A N 1
ATOM 4703 C CA . GLU A 1 614 ? -16.713 -29.459 -86.928 1.00 79.56 614 GLU A CA 1
ATOM 4704 C C . GLU A 1 614 ? -17.141 -28.553 -85.763 1.00 79.56 614 GLU A C 1
ATOM 4706 O O . GLU A 1 614 ? -16.971 -28.896 -84.592 1.00 79.56 614 GLU A O 1
ATOM 4711 N N . VAL A 1 615 ? -17.769 -27.426 -86.097 1.00 79.94 615 VAL A N 1
ATOM 4712 C CA . VAL A 1 615 ? -18.440 -26.524 -85.158 1.00 79.94 615 VAL A CA 1
ATOM 4713 C C . VAL A 1 615 ? -19.926 -26.508 -85.504 1.00 79.94 615 VAL A C 1
ATOM 4715 O O . VAL A 1 615 ? -20.314 -26.034 -86.568 1.00 79.94 615 VAL A O 1
ATOM 4718 N N . LYS A 1 616 ? -20.785 -27.023 -84.622 1.00 75.50 616 LYS A N 1
ATOM 4719 C CA . LYS A 1 616 ? -22.237 -27.047 -84.868 1.00 75.50 616 LYS A CA 1
ATOM 4720 C C . LYS A 1 616 ? -22.835 -25.637 -84.809 1.00 75.50 616 LYS A C 1
ATOM 4722 O O . LYS A 1 616 ? -22.450 -24.838 -83.959 1.00 75.50 616 LYS A O 1
ATOM 4727 N N . ALA A 1 617 ? -23.810 -25.355 -85.674 1.00 75.00 617 ALA A N 1
ATOM 4728 C CA . ALA A 1 617 ? -24.569 -24.105 -85.633 1.00 75.00 617 ALA A CA 1
ATOM 4729 C C . ALA A 1 617 ? -25.511 -24.065 -84.414 1.00 75.00 617 ALA A C 1
ATOM 4731 O O . ALA A 1 617 ? -26.175 -25.059 -84.098 1.00 75.00 617 ALA A O 1
ATOM 4732 N N . THR A 1 618 ? -25.589 -22.914 -83.749 1.00 73.75 618 THR A N 1
ATOM 4733 C CA . THR A 1 618 ? -26.481 -22.656 -82.604 1.00 73.75 618 THR A CA 1
ATOM 4734 C C . THR A 1 618 ? -27.672 -21.796 -83.039 1.00 73.75 618 THR A C 1
ATOM 4736 O O . THR A 1 618 ? -27.775 -21.399 -84.203 1.00 73.75 618 THR A O 1
ATOM 4739 N N . CYS A 1 619 ? -28.575 -21.472 -82.108 1.00 70.12 619 CYS A N 1
ATOM 4740 C CA . CYS A 1 619 ? -29.716 -20.590 -82.366 1.00 70.12 619 CYS A CA 1
ATOM 4741 C C . CYS A 1 619 ? -29.349 -19.131 -82.704 1.00 70.12 619 CYS A C 1
ATOM 4743 O O . CYS A 1 619 ? -30.231 -18.371 -83.100 1.00 70.12 619 CYS A O 1
ATOM 4745 N N . THR A 1 620 ? -28.081 -18.727 -82.558 1.00 72.19 620 THR A N 1
ATOM 4746 C CA . THR A 1 620 ? -27.607 -17.356 -82.840 1.00 72.19 620 THR A CA 1
ATOM 4747 C C . THR A 1 620 ? -26.286 -17.291 -83.616 1.00 72.19 620 THR A C 1
ATOM 4749 O O . THR A 1 620 ? -25.964 -16.233 -84.155 1.00 72.19 620 THR A O 1
ATOM 4752 N N . THR A 1 621 ? -25.543 -18.396 -83.739 1.00 75.00 621 THR A N 1
ATOM 4753 C CA . THR A 1 621 ? -24.215 -18.431 -84.374 1.00 75.00 621 THR A CA 1
ATOM 4754 C C . THR A 1 621 ? -24.134 -19.503 -85.463 1.00 75.00 621 THR A C 1
ATOM 4756 O O . THR A 1 621 ? -24.599 -20.629 -85.288 1.00 75.00 621 THR A O 1
ATOM 4759 N N . LYS A 1 622 ? -23.533 -19.149 -86.608 1.00 76.00 622 LYS A N 1
ATOM 4760 C CA . LYS A 1 622 ? -23.265 -20.075 -87.722 1.00 76.00 622 LYS A CA 1
ATOM 4761 C C . LYS A 1 622 ? -22.254 -21.147 -87.298 1.00 76.00 622 LYS A C 1
ATOM 4763 O O . LYS A 1 622 ? -21.357 -20.867 -86.506 1.00 76.00 622 LYS A O 1
ATOM 4768 N N . GLY A 1 623 ? -22.401 -22.354 -87.833 1.00 80.62 623 GLY A N 1
ATOM 4769 C CA . GLY A 1 623 ? -21.455 -23.459 -87.665 1.00 80.62 623 GLY A CA 1
ATOM 4770 C C . GLY A 1 623 ? -20.571 -23.655 -88.897 1.00 80.62 623 GLY A C 1
ATOM 4771 O O . GLY A 1 623 ? -20.749 -22.975 -89.903 1.00 80.62 623 GLY A O 1
ATOM 4772 N N . TYR A 1 624 ? -19.648 -24.613 -88.839 1.00 83.19 624 TYR A N 1
ATOM 4773 C CA . TYR A 1 624 ? -18.799 -25.028 -89.955 1.00 83.19 624 TYR A CA 1
ATOM 4774 C C . TYR A 1 624 ? -18.560 -26.537 -89.919 1.00 83.19 624 TYR A C 1
ATOM 4776 O O . TYR A 1 624 ? -18.327 -27.102 -88.851 1.00 83.19 624 TYR A O 1
ATOM 4784 N N . THR A 1 625 ? -18.561 -27.200 -91.075 1.00 81.06 625 THR A N 1
ATOM 4785 C CA . THR A 1 625 ? -18.189 -28.621 -91.154 1.00 81.06 625 THR A CA 1
ATOM 4786 C C . THR A 1 625 ? -16.699 -28.819 -90.842 1.00 81.06 625 THR A C 1
ATOM 4788 O O . THR A 1 625 ? -15.896 -27.889 -90.959 1.00 81.06 625 THR A O 1
ATOM 4791 N N . ALA A 1 626 ? -16.288 -30.042 -90.496 1.00 77.00 626 ALA A N 1
ATOM 4792 C CA . ALA A 1 626 ? -14.866 -30.377 -90.395 1.00 77.00 626 ALA A CA 1
ATOM 4793 C C . ALA A 1 626 ? -14.140 -30.172 -91.746 1.00 77.00 626 ALA A C 1
ATOM 4795 O O . ALA A 1 626 ? -14.763 -30.236 -92.814 1.00 77.00 626 ALA A O 1
ATOM 4796 N N . GLY A 1 627 ? -12.830 -29.914 -91.714 1.00 84.69 627 GLY A N 1
ATOM 4797 C CA . GLY A 1 627 ? -12.015 -29.701 -92.913 1.00 84.69 627 GLY A CA 1
ATOM 4798 C C . GLY A 1 627 ? -10.515 -29.908 -92.700 1.00 84.69 627 GLY A C 1
ATOM 4799 O O . GLY A 1 627 ? -10.054 -30.086 -91.579 1.00 84.69 627 GLY A O 1
ATOM 4800 N N . VAL A 1 628 ? -9.747 -29.885 -93.788 1.00 77.94 628 VAL A N 1
ATOM 4801 C CA . VAL A 1 628 ? -8.289 -30.075 -93.809 1.00 77.94 628 VAL A CA 1
ATOM 4802 C C . VAL A 1 628 ? -7.638 -28.827 -94.392 1.00 77.94 628 VAL A C 1
ATOM 4804 O O . VAL A 1 628 ? -7.955 -28.410 -95.507 1.00 77.94 628 VAL A O 1
ATOM 4807 N N . TYR A 1 629 ? -6.736 -28.217 -93.630 1.00 79.31 629 TYR A N 1
ATOM 4808 C CA . TYR A 1 629 ? -6.064 -26.963 -93.958 1.00 79.31 629 TYR A CA 1
ATOM 4809 C C . TYR A 1 629 ? -4.594 -27.213 -94.290 1.00 79.31 629 TYR A C 1
ATOM 4811 O O . TYR A 1 629 ? -3.883 -27.816 -93.489 1.00 79.31 629 TYR A O 1
ATOM 4819 N N . CYS A 1 630 ? -4.118 -26.742 -95.443 1.00 79.56 630 CYS A N 1
ATOM 4820 C CA . CYS A 1 630 ? -2.703 -26.816 -95.802 1.00 79.56 630 CYS A CA 1
ATOM 4821 C C . CYS A 1 630 ? -1.969 -25.552 -95.341 1.00 79.56 630 CYS A C 1
ATOM 4823 O O . CYS A 1 630 ? -2.291 -24.442 -95.770 1.00 79.56 630 CYS A O 1
ATOM 4825 N N . ASN A 1 631 ? -0.952 -25.725 -94.496 1.00 72.81 631 ASN A N 1
ATOM 4826 C CA . ASN A 1 631 ? -0.175 -24.617 -93.943 1.00 72.81 631 ASN A CA 1
ATOM 4827 C C . ASN A 1 631 ? 0.769 -23.985 -94.986 1.00 72.81 631 ASN A C 1
ATOM 4829 O O . ASN A 1 631 ? 1.054 -22.794 -94.895 1.00 72.81 631 ASN A O 1
ATOM 4833 N N . ASP A 1 632 ? 1.194 -24.735 -96.010 1.00 71.44 632 ASP A N 1
ATOM 4834 C CA . ASP A 1 632 ? 2.141 -24.248 -97.030 1.00 71.44 632 ASP A CA 1
ATOM 4835 C C . ASP A 1 632 ? 1.477 -23.320 -98.068 1.00 71.44 632 ASP A C 1
ATOM 4837 O O . ASP A 1 632 ? 2.075 -22.361 -98.575 1.00 71.44 632 ASP A O 1
ATOM 4841 N N . CYS A 1 633 ? 0.214 -23.590 -98.415 1.00 74.56 633 CYS A N 1
ATOM 4842 C CA . CYS A 1 633 ? -0.553 -22.770 -99.356 1.00 74.56 633 CYS A CA 1
ATOM 4843 C C . CYS A 1 633 ? -1.628 -21.898 -98.693 1.00 74.56 633 CYS A C 1
ATOM 4845 O O . CYS A 1 633 ? -2.212 -21.067 -99.386 1.00 74.56 633 CYS A O 1
ATOM 4847 N N . GLN A 1 634 ? -1.832 -22.048 -97.379 1.00 79.44 634 GLN A N 1
ATOM 4848 C CA . GLN A 1 634 ? -2.794 -21.305 -96.558 1.00 79.44 634 GLN A CA 1
ATOM 4849 C C . GLN A 1 634 ? -4.238 -21.389 -97.074 1.00 79.44 634 GLN A C 1
ATOM 4851 O O . GLN A 1 634 ? -4.974 -20.404 -97.098 1.00 79.44 634 GLN A O 1
ATOM 4856 N N . LYS A 1 635 ? -4.648 -22.576 -97.529 1.00 77.62 635 LYS A N 1
ATOM 4857 C CA . LYS A 1 635 ? -6.008 -22.843 -98.016 1.00 77.62 635 LYS A CA 1
ATOM 4858 C C . LYS A 1 635 ? -6.555 -24.133 -97.413 1.00 77.62 635 LYS A C 1
ATOM 4860 O O . LYS A 1 635 ? -5.804 -25.081 -97.174 1.00 77.62 635 LYS A O 1
ATOM 4865 N N . TYR A 1 636 ? -7.873 -24.176 -97.208 1.00 75.94 636 TYR A N 1
ATOM 4866 C CA . TYR A 1 636 ? -8.583 -25.431 -96.968 1.00 75.94 636 TYR A CA 1
ATOM 4867 C C . TYR A 1 636 ? -8.592 -26.239 -98.260 1.00 75.94 636 TYR A C 1
ATOM 4869 O O . TYR A 1 636 ? -9.054 -25.760 -99.294 1.00 75.94 636 TYR A O 1
ATOM 4877 N N . ILE A 1 637 ? -8.035 -27.442 -98.198 1.00 77.06 637 ILE A N 1
ATOM 4878 C CA . ILE A 1 637 ? -7.918 -28.341 -99.350 1.00 77.06 637 ILE A CA 1
ATOM 4879 C C . ILE A 1 637 ? -9.076 -29.346 -99.412 1.00 77.06 637 ILE A C 1
ATOM 4881 O O . ILE A 1 637 ? -9.311 -29.934 -100.462 1.00 77.06 637 ILE A O 1
ATOM 4885 N N . SER A 1 638 ? -9.842 -29.500 -98.324 1.00 77.25 638 SER A N 1
ATOM 4886 C CA . SER A 1 638 ? -11.123 -30.222 -98.306 1.00 77.25 638 SER A CA 1
ATOM 4887 C C . SER A 1 638 ? -11.970 -29.844 -97.082 1.00 77.25 638 SER A C 1
ATOM 4889 O O . SER A 1 638 ? -11.417 -29.688 -95.995 1.00 77.25 638 SER A O 1
ATOM 4891 N N . GLY A 1 639 ? -13.299 -29.771 -97.214 1.00 77.81 639 GLY A N 1
ATOM 4892 C CA . GLY A 1 639 ? -14.231 -29.500 -96.103 1.00 77.81 639 GLY A CA 1
ATOM 4893 C C . GLY A 1 639 ? -14.338 -28.021 -95.688 1.00 77.81 639 GLY A C 1
ATOM 4894 O O . GLY A 1 639 ? -13.983 -27.135 -96.458 1.00 77.81 639 GLY A O 1
ATOM 4895 N N . HIS A 1 640 ? -14.830 -27.769 -94.469 1.00 80.44 640 HIS A N 1
ATOM 4896 C CA . HIS A 1 640 ? -15.071 -26.438 -93.875 1.00 80.44 640 HIS A CA 1
ATOM 4897 C C . HIS A 1 640 ? -16.159 -25.562 -94.536 1.00 80.44 640 HIS A C 1
ATOM 4899 O O . HIS A 1 640 ? -15.994 -24.354 -94.702 1.00 80.44 640 HIS A O 1
ATOM 4905 N N . ALA A 1 641 ? -17.296 -26.158 -94.901 1.00 78.44 641 ALA A N 1
ATOM 4906 C CA . ALA A 1 641 ? -18.455 -25.415 -95.395 1.00 78.44 641 ALA A CA 1
ATOM 4907 C C . ALA A 1 641 ? -19.231 -24.755 -94.243 1.00 78.44 641 ALA A C 1
ATOM 4909 O O . ALA A 1 641 ? -19.381 -25.345 -93.172 1.00 78.44 641 ALA A O 1
ATOM 4910 N N . GLU A 1 642 ? -19.743 -23.545 -94.476 1.00 77.75 642 GLU A N 1
ATOM 4911 C CA . GLU A 1 642 ? -20.579 -22.817 -93.518 1.00 77.75 642 GLU A CA 1
ATOM 4912 C C . GLU A 1 642 ? -21.930 -23.529 -93.318 1.00 77.75 642 GLU A C 1
ATOM 4914 O O . GLU A 1 642 ? -22.620 -23.873 -94.277 1.00 77.75 642 GLU A O 1
ATOM 4919 N N . ILE A 1 643 ? -22.318 -23.724 -92.059 1.00 77.94 643 ILE A N 1
ATOM 4920 C CA . ILE A 1 643 ? -23.619 -24.247 -91.643 1.00 77.94 643 ILE A CA 1
ATOM 4921 C C . ILE A 1 643 ? -24.444 -23.058 -91.140 1.00 77.94 643 ILE A C 1
ATOM 4923 O O . ILE A 1 643 ? -24.058 -22.382 -90.182 1.00 77.94 643 ILE A O 1
ATOM 4927 N N . ALA A 1 644 ? -25.586 -22.796 -91.778 1.00 74.50 644 ALA A N 1
ATOM 4928 C CA . ALA A 1 644 ? -26.470 -21.698 -91.396 1.00 74.50 644 ALA A CA 1
ATOM 4929 C C . ALA A 1 644 ? -26.953 -21.824 -89.937 1.00 74.50 644 ALA A C 1
ATOM 4931 O O . ALA A 1 644 ? -27.082 -22.928 -89.405 1.00 74.50 644 ALA A O 1
ATOM 4932 N N . ILE A 1 645 ? -27.238 -20.678 -89.304 1.00 74.31 645 ILE A N 1
ATOM 4933 C CA . ILE A 1 645 ? -27.843 -20.600 -87.962 1.00 74.31 645 ILE A CA 1
ATOM 4934 C C . ILE A 1 645 ? -29.081 -21.501 -87.934 1.00 74.31 645 ILE A C 1
ATOM 4936 O O . ILE A 1 645 ? -29.916 -21.416 -88.833 1.00 74.31 645 ILE A O 1
ATOM 4940 N N . ASN A 1 646 ? -29.207 -22.338 -86.901 1.00 73.88 646 ASN A N 1
ATOM 4941 C CA . ASN A 1 646 ? -30.381 -23.183 -86.703 1.00 73.88 646 ASN A CA 1
ATOM 4942 C C . ASN A 1 646 ? -31.191 -22.645 -85.513 1.00 73.88 646 ASN A C 1
ATOM 4944 O O . ASN A 1 646 ? -30.847 -22.953 -84.368 1.00 73.88 646 ASN A O 1
ATOM 4948 N N . PRO A 1 647 ? -32.270 -21.871 -85.749 1.00 66.69 647 PRO A N 1
ATOM 4949 C CA . PRO A 1 647 ? -33.047 -21.229 -84.689 1.00 66.69 647 PRO A CA 1
ATOM 4950 C C . PRO A 1 647 ? -33.670 -22.203 -83.683 1.00 66.69 647 PRO A C 1
ATOM 4952 O O . PRO A 1 647 ? -34.014 -21.776 -82.589 1.00 66.69 647 PRO A O 1
ATOM 4955 N N . ALA A 1 648 ? -33.802 -23.489 -84.029 1.00 67.19 648 ALA A N 1
ATOM 4956 C CA . ALA A 1 648 ? -34.354 -24.524 -83.155 1.00 67.19 648 ALA A CA 1
ATOM 4957 C C . ALA A 1 648 ? -33.303 -25.187 -82.240 1.00 67.19 648 ALA A C 1
ATOM 4959 O O . ALA A 1 648 ? -33.655 -25.970 -81.359 1.00 67.19 648 ALA A O 1
ATOM 4960 N N . ASN A 1 649 ? -32.010 -24.910 -82.441 1.00 69.56 649 ASN A N 1
ATOM 4961 C CA . ASN A 1 649 ? -30.924 -25.634 -81.784 1.00 69.56 649 ASN A CA 1
ATOM 4962 C C . ASN A 1 649 ? -30.429 -24.908 -80.518 1.00 69.56 649 ASN A C 1
ATOM 4964 O O . ASN A 1 649 ? -29.398 -24.230 -80.523 1.00 69.56 649 ASN A O 1
ATOM 4968 N N . HIS A 1 650 ? -31.188 -25.045 -79.427 1.00 74.06 650 HIS A N 1
ATOM 4969 C CA . HIS A 1 650 ? -30.888 -24.475 -78.109 1.00 74.06 650 HIS A CA 1
ATOM 4970 C C . HIS A 1 650 ? -30.081 -25.462 -77.254 1.00 74.06 650 HIS A C 1
ATOM 4972 O O . HIS A 1 650 ? -30.647 -26.212 -76.464 1.00 74.06 650 HIS A O 1
ATOM 4978 N N . MET A 1 651 ? -28.756 -25.490 -77.423 1.00 68.44 651 MET A N 1
ATOM 4979 C CA . MET A 1 651 ? -27.905 -26.471 -76.726 1.00 68.44 651 MET A CA 1
ATOM 4980 C C . MET A 1 651 ? -27.477 -26.033 -75.313 1.00 68.44 651 MET A C 1
ATOM 4982 O O . MET A 1 651 ? -27.204 -26.884 -74.471 1.00 68.44 651 MET A O 1
ATOM 4986 N N . ASN A 1 652 ? -27.457 -24.727 -75.021 1.00 74.19 652 ASN A N 1
ATOM 4987 C CA . ASN A 1 652 ? -27.123 -24.180 -73.701 1.00 74.19 652 ASN A CA 1
ATOM 4988 C C . ASN A 1 652 ? -28.390 -23.724 -72.957 1.00 74.19 652 ASN A C 1
ATOM 4990 O O . ASN A 1 652 ? -28.777 -22.549 -72.996 1.00 74.19 652 ASN A O 1
ATOM 4994 N N . THR A 1 653 ? -29.076 -24.670 -72.313 1.00 80.12 653 THR A N 1
ATOM 4995 C CA . THR A 1 653 ? -30.361 -24.424 -71.635 1.00 80.12 653 THR A CA 1
ATOM 4996 C C . THR A 1 653 ? -30.316 -24.745 -70.147 1.00 80.12 653 THR A C 1
ATOM 4998 O O . THR A 1 653 ? -29.679 -25.717 -69.745 1.00 80.12 653 THR A O 1
ATOM 5001 N N . LYS A 1 654 ? -31.058 -23.987 -69.332 1.00 76.81 654 LYS A N 1
ATOM 5002 C CA . LYS A 1 654 ? -31.224 -24.204 -67.887 1.00 76.81 654 LYS A CA 1
ATOM 5003 C C . LYS A 1 654 ? -32.706 -24.362 -67.523 1.00 76.81 654 LYS A C 1
ATOM 5005 O O . LYS A 1 654 ? -33.540 -23.598 -68.002 1.00 76.81 654 LYS A O 1
ATOM 5010 N N . LYS A 1 655 ? -33.032 -25.333 -66.659 1.00 77.62 655 LYS A N 1
ATOM 5011 C CA . LYS A 1 655 ? -34.377 -25.496 -66.073 1.00 77.62 655 LYS A CA 1
ATOM 5012 C C . LYS A 1 655 ? -34.595 -24.490 -64.935 1.00 77.62 655 LYS A C 1
ATOM 5014 O O . LYS A 1 655 ? -33.720 -24.334 -64.085 1.00 77.62 655 LYS A O 1
ATOM 5019 N N . MET A 1 656 ? -35.758 -23.849 -64.921 1.00 74.00 656 MET A N 1
ATOM 5020 C CA . MET A 1 656 ? -36.237 -22.938 -63.882 1.00 74.00 656 MET A CA 1
ATOM 5021 C C . MET A 1 656 ? -37.403 -23.603 -63.128 1.00 74.00 656 MET A C 1
ATOM 5023 O O . MET A 1 656 ? -38.336 -24.076 -63.785 1.00 74.00 656 MET A O 1
ATOM 5027 N N . PRO A 1 657 ? -37.345 -23.698 -61.788 1.00 67.88 657 PRO A N 1
ATOM 5028 C CA . PRO A 1 657 ? -38.398 -24.309 -60.971 1.00 67.88 657 PRO A CA 1
ATOM 5029 C C . PRO A 1 657 ? -39.652 -23.421 -60.874 1.00 67.88 657 PRO A C 1
ATOM 5031 O O . PRO A 1 657 ? -39.601 -22.241 -61.214 1.00 67.88 657 PRO A O 1
ATOM 5034 N N . GLU A 1 658 ? -40.776 -23.993 -60.429 1.00 75.81 658 GLU A N 1
ATOM 5035 C CA . GLU A 1 658 ? -42.030 -23.254 -60.205 1.00 75.81 658 GLU A CA 1
ATOM 5036 C C . GLU A 1 658 ? -41.981 -22.371 -58.946 1.00 75.81 658 GLU A C 1
ATOM 5038 O O . GLU A 1 658 ? -41.331 -22.717 -57.957 1.00 75.81 658 GLU A O 1
ATOM 5043 N N . THR A 1 659 ? -42.698 -21.246 -58.977 1.00 74.75 659 THR A N 1
ATOM 5044 C CA . THR A 1 659 ? -42.896 -20.329 -57.847 1.00 74.75 659 THR A CA 1
ATOM 5045 C C . THR A 1 659 ? -44.388 -19.997 -57.679 1.00 74.75 659 THR A C 1
ATOM 5047 O O . THR A 1 659 ? -45.005 -19.481 -58.609 1.00 74.75 659 THR A O 1
ATOM 5050 N N . PRO A 1 660 ? -45.016 -20.279 -56.524 1.00 66.88 660 PRO A N 1
ATOM 5051 C CA . PRO A 1 660 ? -46.444 -20.012 -56.315 1.00 66.88 660 PRO A CA 1
ATOM 5052 C C . PRO A 1 660 ? -46.760 -18.513 -56.141 1.00 66.88 660 PRO A C 1
ATOM 5054 O O . PRO A 1 660 ? -45.922 -17.746 -55.669 1.00 66.88 660 PRO A O 1
ATOM 5057 N N . ALA A 1 661 ? -47.980 -18.098 -56.513 1.00 71.25 661 ALA A N 1
ATOM 5058 C CA . ALA A 1 661 ? -48.453 -16.712 -56.395 1.00 71.25 661 ALA A CA 1
ATOM 5059 C C . ALA A 1 661 ? -48.883 -16.358 -54.960 1.00 71.25 661 ALA A C 1
ATOM 5061 O O . ALA A 1 661 ? -49.482 -17.179 -54.263 1.00 71.25 661 ALA A O 1
ATOM 5062 N N . THR A 1 662 ? -48.619 -15.120 -54.536 1.00 63.47 662 THR A N 1
ATOM 5063 C CA . THR A 1 662 ? -49.021 -14.564 -53.233 1.00 63.47 662 THR A CA 1
ATOM 5064 C C . THR A 1 662 ? -49.889 -13.313 -53.424 1.00 63.47 662 THR A C 1
ATOM 5066 O O . THR A 1 662 ? -50.082 -12.839 -54.543 1.00 63.47 662 THR A O 1
ATOM 5069 N N . PHE A 1 663 ? -50.443 -12.753 -52.344 1.00 52.66 663 PHE A N 1
ATOM 5070 C CA . PHE A 1 663 ? -51.236 -11.513 -52.418 1.00 52.66 663 PHE A CA 1
ATOM 5071 C C . PHE A 1 663 ? -50.406 -10.292 -52.865 1.00 52.66 663 PHE A C 1
ATOM 5073 O O . PHE A 1 663 ? -50.946 -9.343 -53.427 1.00 52.66 663 PHE A O 1
ATOM 5080 N N . GLU A 1 664 ? -49.083 -10.325 -52.678 1.00 58.81 664 GLU A N 1
ATOM 5081 C CA . GLU A 1 664 ? -48.185 -9.215 -53.014 1.00 58.81 664 GLU A CA 1
ATOM 5082 C C . GLU A 1 664 ? -47.394 -9.434 -54.307 1.00 58.81 664 GLU A C 1
ATOM 5084 O O . GLU A 1 664 ? -47.015 -8.450 -54.941 1.00 58.81 664 GLU A O 1
ATOM 5089 N N . ASN A 1 665 ? -47.183 -10.679 -54.752 1.00 55.25 665 ASN A N 1
ATOM 5090 C CA . ASN A 1 665 ? -46.338 -11.015 -55.904 1.00 55.25 665 ASN A CA 1
ATOM 5091 C C . ASN A 1 665 ? -46.967 -12.098 -56.792 1.00 55.25 665 ASN A C 1
ATOM 5093 O O . ASN A 1 665 ? -47.587 -13.041 -56.306 1.00 55.25 665 ASN A O 1
ATOM 5097 N N . VAL A 1 666 ? -46.795 -11.959 -58.108 1.00 68.12 666 VAL A N 1
ATOM 5098 C CA . VAL A 1 666 ? -47.220 -12.973 -59.088 1.00 68.12 666 VAL A CA 1
ATOM 5099 C C . VAL A 1 666 ? -46.330 -14.216 -58.979 1.00 68.12 666 VAL A C 1
ATOM 5101 O O . VAL A 1 666 ? -45.144 -14.103 -58.667 1.00 68.12 666 VAL A O 1
ATOM 5104 N N . GLY A 1 667 ? -46.897 -15.400 -59.205 1.00 78.25 667 GLY A N 1
ATOM 5105 C CA . GLY A 1 667 ? -46.150 -16.662 -59.294 1.00 78.25 667 GLY A CA 1
ATOM 5106 C C . GLY A 1 667 ? -45.725 -16.970 -60.731 1.00 78.25 667 GLY A C 1
ATOM 5107 O O . GLY A 1 667 ? -46.155 -16.284 -61.652 1.00 78.25 667 GLY A O 1
ATOM 5108 N N . TYR A 1 668 ? -44.920 -18.011 -60.953 1.00 80.56 668 TYR A N 1
ATOM 5109 C CA . TYR A 1 668 ? -44.573 -18.510 -62.287 1.00 80.56 668 TYR A CA 1
ATOM 5110 C C . TYR A 1 668 ? -44.532 -20.040 -62.337 1.00 80.56 668 TYR A C 1
ATOM 5112 O O . TYR A 1 668 ? -44.050 -20.700 -61.418 1.00 80.56 668 TYR A O 1
ATOM 5120 N N . THR A 1 669 ? -44.968 -20.629 -63.451 1.00 77.06 669 THR A N 1
ATOM 5121 C CA . THR A 1 669 ? -44.806 -22.076 -63.680 1.00 77.06 669 THR A CA 1
ATOM 5122 C C . THR A 1 669 ? -43.336 -22.446 -63.947 1.00 77.06 669 THR A C 1
ATOM 5124 O O . THR A 1 669 ? -42.531 -21.605 -64.355 1.00 77.06 669 THR A O 1
ATOM 5127 N N . ALA A 1 670 ? -42.965 -23.723 -63.794 1.00 74.00 670 ALA A N 1
ATOM 5128 C CA . ALA A 1 670 ? -41.641 -24.204 -64.208 1.00 74.00 670 ALA A CA 1
ATOM 5129 C C . ALA A 1 670 ? -41.400 -23.985 -65.722 1.00 74.00 670 ALA A C 1
ATOM 5131 O O . ALA A 1 670 ? -42.344 -23.990 -66.521 1.00 74.00 670 ALA A O 1
ATOM 5132 N N . GLY A 1 671 ? -40.141 -23.789 -66.130 1.00 82.88 671 GLY A N 1
ATOM 5133 C CA . GLY A 1 671 ? -39.778 -23.531 -67.530 1.00 82.88 671 GLY A CA 1
ATOM 5134 C C . GLY A 1 671 ? -38.319 -23.830 -67.881 1.00 82.88 671 GLY A C 1
ATOM 5135 O O . GLY A 1 671 ? -37.514 -24.190 -67.025 1.00 82.88 671 GLY A O 1
ATOM 5136 N N . VAL A 1 672 ? -37.962 -23.701 -69.159 1.00 77.06 672 VAL A N 1
ATOM 5137 C CA . VAL A 1 672 ? -36.605 -23.920 -69.684 1.00 77.06 672 VAL A CA 1
ATOM 5138 C C . VAL A 1 672 ? -36.132 -22.660 -70.403 1.00 77.06 672 VAL A C 1
ATOM 5140 O O . VAL A 1 672 ? -36.789 -22.184 -71.327 1.00 77.06 672 VAL A O 1
ATOM 5143 N N . TYR A 1 673 ? -34.987 -22.125 -69.986 1.00 80.69 673 TYR A N 1
ATOM 5144 C CA . TYR A 1 673 ? -34.393 -20.894 -70.507 1.00 80.69 673 TYR A CA 1
ATOM 5145 C C . TYR A 1 673 ? -33.146 -21.199 -71.337 1.00 80.69 673 TYR A C 1
ATOM 5147 O O . TYR A 1 673 ? -32.279 -21.948 -70.886 1.00 80.69 673 TYR A O 1
ATOM 5155 N N . CYS A 1 674 ? -33.033 -20.622 -72.533 1.00 80.25 674 CYS A N 1
ATOM 5156 C CA . CYS A 1 674 ? -31.827 -20.716 -73.353 1.00 80.25 674 CYS A CA 1
ATOM 5157 C C . CYS A 1 674 ? -30.907 -19.519 -73.089 1.00 80.25 674 CYS A C 1
ATOM 5159 O O . CYS A 1 674 ? -31.285 -18.366 -73.309 1.00 80.25 674 CYS A O 1
ATOM 5161 N N . ASN A 1 675 ? -29.678 -19.801 -72.656 1.00 75.06 675 ASN A N 1
ATOM 5162 C CA . ASN A 1 675 ? -28.686 -18.777 -72.328 1.00 75.06 675 ASN A CA 1
ATOM 5163 C C . ASN A 1 675 ? -28.138 -18.064 -73.574 1.00 75.06 675 ASN A C 1
ATOM 5165 O O . ASN A 1 675 ? -27.765 -16.896 -73.487 1.00 75.06 675 ASN A O 1
ATOM 5169 N N . ASP A 1 676 ? -28.132 -18.737 -74.728 1.00 74.12 676 ASP A N 1
ATOM 5170 C CA . ASP A 1 676 ? -27.532 -18.208 -75.958 1.00 74.12 676 ASP A CA 1
ATOM 5171 C C . ASP A 1 676 ? -28.430 -17.163 -76.641 1.00 74.12 676 ASP A C 1
ATOM 5173 O O . ASP A 1 676 ? -27.939 -16.147 -77.132 1.00 74.12 676 ASP A O 1
ATOM 5177 N N . CYS A 1 677 ? -29.754 -17.373 -76.655 1.00 76.38 677 CYS A N 1
ATOM 5178 C CA . CYS A 1 677 ? -30.716 -16.426 -77.239 1.00 76.38 677 CYS A CA 1
ATOM 5179 C C . CYS A 1 677 ? -31.472 -15.580 -76.205 1.00 76.38 677 CYS A C 1
ATOM 5181 O O . CYS A 1 677 ? -32.272 -14.726 -76.588 1.00 76.38 677 CYS A O 1
ATOM 5183 N N . LYS A 1 678 ? -31.220 -15.809 -74.909 1.00 77.62 678 LYS A N 1
ATOM 5184 C CA . LYS A 1 678 ? -31.852 -15.117 -73.777 1.00 77.62 678 LYS A CA 1
ATOM 5185 C C . LYS A 1 678 ? -33.387 -15.160 -73.797 1.00 77.62 678 LYS A C 1
ATOM 5187 O O . LYS A 1 678 ? -34.050 -14.164 -73.514 1.00 77.62 678 LYS A O 1
ATOM 5192 N N . LYS A 1 679 ? -33.962 -16.310 -74.160 1.00 78.75 679 LYS A N 1
ATOM 5193 C CA . LYS A 1 679 ? -35.418 -16.531 -74.206 1.00 78.75 679 LYS A CA 1
ATOM 5194 C C . LYS A 1 679 ? -35.811 -17.823 -73.495 1.00 78.75 679 LYS A C 1
ATOM 5196 O O . LYS A 1 679 ? -35.069 -18.806 -73.517 1.00 78.75 679 LYS A O 1
ATOM 5201 N N . TYR A 1 680 ? -37.008 -17.826 -72.910 1.00 75.56 680 TYR A N 1
ATOM 5202 C CA . TYR A 1 680 ? -37.670 -19.045 -72.452 1.00 75.56 680 TYR A CA 1
ATOM 5203 C C . TYR A 1 680 ? -38.172 -19.828 -73.661 1.00 75.56 680 TYR A C 1
ATOM 5205 O O . TYR A 1 680 ? -38.901 -19.298 -74.495 1.00 75.56 680 TYR A O 1
ATOM 5213 N N . ILE A 1 681 ? -37.734 -21.077 -73.768 1.00 76.81 681 ILE A N 1
ATOM 5214 C CA . ILE A 1 681 ? -38.056 -21.962 -74.892 1.00 76.81 681 ILE A CA 1
ATOM 5215 C C . ILE A 1 681 ? -39.249 -22.873 -74.583 1.00 76.81 681 ILE A C 1
ATOM 5217 O O . ILE A 1 681 ? -39.862 -23.403 -75.501 1.00 76.81 681 ILE A O 1
ATOM 5221 N N . SER A 1 682 ? -39.610 -23.037 -73.305 1.00 76.25 682 SER A N 1
ATOM 5222 C CA . SER A 1 682 ? -40.887 -23.630 -72.879 1.00 76.25 682 SER A CA 1
ATOM 5223 C C . SER A 1 682 ? -41.206 -23.280 -71.419 1.00 76.25 682 SER A C 1
ATOM 5225 O O . SER A 1 682 ? -40.288 -23.124 -70.612 1.00 76.25 682 SER A O 1
ATOM 5227 N N . GLY A 1 683 ? -42.493 -23.185 -71.071 1.00 76.19 683 GLY A N 1
ATOM 5228 C CA . GLY A 1 683 ? -42.960 -22.903 -69.705 1.00 76.19 683 GLY A CA 1
ATOM 5229 C C . GLY A 1 683 ? -42.715 -21.464 -69.229 1.00 76.19 683 GLY A C 1
ATOM 5230 O O . GLY A 1 683 ? -42.531 -20.564 -70.043 1.00 76.19 683 GLY A O 1
ATOM 5231 N N . HIS A 1 684 ? -42.706 -21.267 -67.906 1.00 77.19 684 HIS A N 1
ATOM 5232 C CA . HIS A 1 684 ? -42.558 -19.968 -67.226 1.00 77.19 684 HIS A CA 1
ATOM 5233 C C . HIS A 1 684 ? -43.679 -18.943 -67.487 1.00 77.19 684 HIS A C 1
ATOM 5235 O O . HIS A 1 684 ? -43.426 -17.800 -67.863 1.00 77.19 684 HIS A O 1
ATOM 5241 N N . VAL A 1 685 ? -44.933 -19.359 -67.285 1.00 76.19 685 VAL A N 1
ATOM 5242 C CA . VAL A 1 685 ? -46.117 -18.492 -67.410 1.00 76.19 685 VAL A CA 1
ATOM 5243 C C . VAL A 1 685 ? -46.453 -17.853 -66.063 1.00 76.19 685 VAL A C 1
ATOM 5245 O O . VAL A 1 685 ? -46.430 -18.536 -65.041 1.00 76.19 685 VAL A O 1
ATOM 5248 N N . GLU A 1 686 ? -46.757 -16.556 -66.078 1.00 71.94 686 GLU A N 1
ATOM 5249 C CA . GLU A 1 686 ? -47.142 -15.760 -64.908 1.00 71.94 686 GLU A CA 1
ATOM 5250 C C . GLU A 1 686 ? -48.492 -16.219 -64.326 1.00 71.94 686 GLU A C 1
ATOM 5252 O O . GLU A 1 686 ? -49.474 -16.399 -65.047 1.00 71.94 686 GLU A O 1
ATOM 5257 N N . ILE A 1 687 ? -48.536 -16.406 -63.008 1.00 72.88 687 ILE A N 1
ATOM 5258 C CA . ILE A 1 687 ? -49.712 -16.774 -62.219 1.00 72.88 687 ILE A CA 1
ATOM 5259 C C . ILE A 1 687 ? -50.172 -15.505 -61.470 1.00 72.88 687 ILE A C 1
ATOM 5261 O O . ILE A 1 687 ? -49.418 -15.015 -60.622 1.00 72.88 687 ILE A O 1
ATOM 5265 N N . PRO A 1 688 ? -51.369 -14.952 -61.757 1.00 60.94 688 PRO A N 1
ATOM 5266 C CA . PRO A 1 688 ? -51.832 -13.685 -61.180 1.00 60.94 688 PRO A CA 1
ATOM 5267 C C . PRO A 1 688 ? -51.903 -13.686 -59.644 1.00 60.94 688 PRO A C 1
ATOM 5269 O O . PRO A 1 688 ? -52.175 -14.719 -59.031 1.00 60.94 688 PRO A O 1
ATOM 5272 N N . LYS A 1 689 ? -51.698 -12.510 -59.025 1.00 67.50 689 LYS A N 1
ATOM 5273 C CA . LYS A 1 689 ? -51.816 -12.310 -57.567 1.00 67.50 689 LYS A CA 1
ATOM 5274 C C . LYS A 1 689 ? -53.215 -12.681 -57.075 1.00 67.50 689 LYS A C 1
ATOM 5276 O O . LYS A 1 689 ? -54.206 -12.426 -57.759 1.00 67.50 689 LYS A O 1
ATOM 5281 N N . LEU A 1 690 ? -53.294 -13.225 -55.865 1.00 52.69 690 LEU A N 1
ATOM 5282 C CA . LEU A 1 690 ? -54.569 -13.493 -55.195 1.00 52.69 690 LEU A CA 1
ATOM 5283 C C . LEU A 1 690 ? -55.230 -12.150 -54.814 1.00 52.69 690 LEU A C 1
ATOM 5285 O O . LEU A 1 690 ? -54.558 -11.286 -54.255 1.00 52.69 690 LEU A O 1
ATOM 5289 N N . VAL A 1 691 ? -56.515 -11.945 -55.136 1.00 42.69 691 VAL A N 1
ATOM 5290 C CA . VAL A 1 691 ? -57.239 -10.668 -54.924 1.00 42.69 691 VAL A CA 1
ATOM 5291 C C . VAL A 1 691 ? -58.391 -10.867 -53.925 1.00 42.69 691 VAL A C 1
ATOM 5293 O O . VAL A 1 691 ? -59.234 -11.727 -54.178 1.00 42.69 691 VAL A O 1
ATOM 5296 N N . PRO A 1 692 ? -58.474 -10.102 -52.817 1.00 37.19 692 PRO A N 1
ATOM 5297 C CA . PRO A 1 692 ? -59.649 -10.096 -51.939 1.00 37.19 692 PRO A CA 1
ATOM 5298 C C . PRO A 1 692 ? -60.732 -9.110 -52.426 1.00 37.19 692 PRO A C 1
ATOM 5300 O O . PRO A 1 692 ? -60.430 -7.957 -52.732 1.00 37.19 692 PRO A O 1
ATOM 5303 N N . GLU A 1 693 ? -61.992 -9.554 -52.471 1.00 31.33 693 GLU A N 1
ATOM 5304 C CA . GLU A 1 693 ? -63.181 -8.739 -52.780 1.00 31.33 693 GLU A CA 1
ATOM 5305 C C . GLU A 1 693 ? -63.628 -7.833 -51.596 1.00 31.33 693 GLU A C 1
ATOM 5307 O O . GLU A 1 693 ? -63.443 -8.172 -50.430 1.00 31.33 693 GLU A O 1
ATOM 5312 N N . PHE A 1 694 ? -64.198 -6.672 -51.964 1.00 27.89 694 PHE A N 1
ATOM 5313 C CA . PHE A 1 694 ? -64.573 -5.415 -51.260 1.00 27.89 694 PHE A CA 1
ATOM 5314 C C . PHE A 1 694 ? -65.441 -5.514 -49.963 1.00 27.89 694 PHE A C 1
ATOM 5316 O O . PHE A 1 694 ? -66.025 -6.558 -49.707 1.00 27.89 694 PHE A O 1
ATOM 5323 N N . THR A 1 695 ? -65.606 -4.498 -49.077 1.00 29.08 695 THR A N 1
ATOM 5324 C CA . THR A 1 695 ? -66.076 -3.087 -49.272 1.00 29.08 695 THR A CA 1
ATOM 5325 C C . THR A 1 695 ? -65.836 -2.118 -48.075 1.00 29.08 695 THR A C 1
ATOM 5327 O O . THR A 1 695 ? -65.841 -2.535 -46.919 1.00 29.08 695 THR A O 1
ATOM 5330 N N . ASP A 1 696 ? -65.739 -0.814 -48.396 1.00 30.72 696 ASP A N 1
ATOM 5331 C CA . ASP A 1 696 ? -65.586 0.429 -47.590 1.00 30.72 696 ASP A CA 1
ATOM 5332 C C . ASP A 1 696 ? -66.650 0.770 -46.509 1.00 30.72 696 ASP A C 1
ATOM 5334 O O . ASP A 1 696 ? -67.829 0.507 -46.723 1.00 30.72 696 ASP A O 1
ATOM 5338 N N . SER A 1 697 ? -66.269 1.543 -45.461 1.00 25.16 697 SER A N 1
ATOM 5339 C CA . SER A 1 697 ? -66.829 2.901 -45.178 1.00 25.16 697 SER A CA 1
ATOM 5340 C C . SER A 1 697 ? -66.193 3.660 -43.976 1.00 25.16 697 SER A C 1
ATOM 5342 O O . SER A 1 697 ? -66.255 3.194 -42.843 1.00 25.16 697 SER A O 1
ATOM 5344 N N . LYS A 1 698 ? -65.656 4.860 -44.263 1.00 27.08 698 LYS A N 1
ATOM 5345 C CA . LYS A 1 698 ? -65.700 6.184 -43.574 1.00 27.08 698 LYS A CA 1
ATOM 5346 C C . LYS A 1 698 ? -65.742 6.381 -42.029 1.00 27.08 698 LYS A C 1
ATOM 5348 O O . LYS A 1 698 ? -66.619 5.885 -41.338 1.00 27.08 698 LYS A O 1
ATOM 5353 N N . ASP A 1 699 ? -64.891 7.341 -41.618 1.00 29.67 699 ASP A N 1
ATOM 5354 C CA . ASP A 1 699 ? -64.962 8.338 -40.519 1.00 29.67 699 ASP A CA 1
ATOM 5355 C C . ASP A 1 699 ? -64.813 7.927 -39.034 1.00 29.67 699 ASP A C 1
ATOM 5357 O O . ASP A 1 699 ? -65.717 7.354 -38.437 1.00 29.67 699 ASP A O 1
ATOM 5361 N N . ALA A 1 700 ? -63.701 8.361 -38.403 1.00 24.91 700 ALA A N 1
ATOM 5362 C CA . ALA A 1 700 ? -63.667 9.090 -37.114 1.00 24.91 700 ALA A CA 1
ATOM 5363 C C . ALA A 1 700 ? -62.220 9.339 -36.614 1.00 24.91 700 ALA A C 1
ATOM 5365 O O . ALA A 1 700 ? -61.489 8.407 -36.284 1.00 24.91 700 ALA A O 1
ATOM 5366 N N . LYS A 1 701 ? -61.819 10.612 -36.491 1.00 33.09 701 LYS A N 1
ATOM 5367 C CA . LYS A 1 701 ? -60.700 11.082 -35.653 1.00 33.09 701 LYS A CA 1
ATOM 5368 C C . LYS A 1 701 ? -61.291 12.006 -34.585 1.00 33.09 701 LYS A C 1
ATOM 5370 O O . LYS A 1 701 ? -61.767 13.064 -34.964 1.00 33.09 701 LYS A O 1
ATOM 5375 N N . GLU A 1 702 ? -61.252 11.599 -33.311 1.00 32.28 702 GLU A N 1
ATOM 5376 C CA . GLU A 1 702 ? -61.044 12.425 -32.097 1.00 32.28 702 GLU A CA 1
ATOM 5377 C C . GLU A 1 702 ? -61.375 11.621 -30.818 1.00 32.28 702 GLU A C 1
ATOM 5379 O O . GLU A 1 702 ? -62.519 11.243 -30.590 1.00 32.28 702 GLU A O 1
ATOM 5384 N N . SER A 1 703 ? -60.369 11.345 -29.978 1.00 25.77 703 SER A N 1
ATOM 5385 C CA . SER A 1 703 ? -60.409 11.383 -28.496 1.00 25.77 703 SER A CA 1
ATOM 5386 C C . SER A 1 703 ? -59.187 10.677 -27.889 1.00 25.77 703 SER A C 1
ATOM 5388 O O . SER A 1 703 ? -58.642 9.721 -28.440 1.00 25.77 703 SER A O 1
ATOM 5390 N N . GLY A 1 704 ? -58.715 11.210 -26.762 1.00 29.56 704 GLY A N 1
ATOM 5391 C CA . GLY A 1 704 ? -57.550 10.727 -26.033 1.00 29.56 704 GLY A CA 1
ATOM 5392 C C . GLY A 1 704 ? -57.737 9.372 -25.337 1.00 29.56 704 GLY A C 1
ATOM 5393 O O . GLY A 1 704 ? -58.813 9.039 -24.855 1.00 29.56 704 GLY A O 1
ATOM 5394 N N . ASN A 1 705 ? -56.595 8.683 -25.240 1.00 37.69 705 ASN A N 1
ATOM 5395 C CA . ASN A 1 705 ? -56.207 7.501 -24.458 1.00 37.69 705 ASN A CA 1
ATOM 5396 C C . ASN A 1 705 ? -56.922 6.153 -24.700 1.00 37.69 705 ASN A C 1
ATOM 5398 O O . ASN A 1 705 ? -58.127 6.026 -24.551 1.00 37.69 705 ASN A O 1
ATOM 5402 N N . ASN A 1 706 ? -56.099 5.109 -24.911 1.00 43.66 706 ASN A N 1
ATOM 5403 C CA . ASN A 1 706 ? -56.415 3.667 -24.934 1.00 43.66 706 ASN A CA 1
ATOM 5404 C C . ASN A 1 706 ? -57.158 3.132 -26.161 1.00 43.66 706 ASN A C 1
ATOM 5406 O O . ASN A 1 706 ? -58.347 2.843 -26.122 1.00 43.66 706 ASN A O 1
ATOM 5410 N N . ILE A 1 707 ? -56.448 2.931 -27.265 1.00 51.94 707 ILE A N 1
ATOM 5411 C CA . ILE A 1 707 ? -56.541 3.981 -28.278 1.00 51.94 707 ILE A CA 1
ATOM 5412 C C . ILE A 1 707 ? -57.906 3.736 -28.935 1.00 51.94 707 ILE A C 1
ATOM 5414 O O . ILE A 1 707 ? -58.060 2.763 -29.668 1.00 51.94 707 ILE A O 1
ATOM 5418 N N . ILE A 1 708 ? -58.926 4.479 -28.501 1.00 29.61 708 ILE A N 1
ATOM 5419 C CA . ILE A 1 708 ? -60.323 4.023 -28.504 1.00 29.61 708 ILE A CA 1
ATOM 5420 C C . ILE A 1 708 ? -60.773 3.677 -29.929 1.00 29.61 708 ILE A C 1
ATOM 5422 O O . ILE A 1 708 ? -60.875 4.555 -30.782 1.00 29.61 708 ILE A O 1
ATOM 5426 N N . SER A 1 709 ? -61.117 2.410 -30.183 1.00 34.72 709 SER A N 1
ATOM 5427 C CA . SER A 1 709 ? -61.960 2.051 -31.326 1.00 34.72 709 SER A CA 1
ATOM 5428 C C . SER A 1 709 ? -63.410 2.358 -30.950 1.00 34.72 709 SER A C 1
ATOM 5430 O O . SER A 1 709 ? -64.095 1.568 -30.315 1.00 34.72 709 SER A O 1
ATOM 5432 N N . ASN A 1 710 ? -63.811 3.596 -31.237 1.00 37.00 710 ASN A N 1
ATOM 5433 C CA . ASN A 1 710 ? -65.156 4.180 -31.310 1.00 37.00 710 ASN A CA 1
ATOM 5434 C C . ASN A 1 710 ? -66.307 3.736 -30.373 1.00 37.00 710 ASN A C 1
ATOM 5436 O O . ASN A 1 710 ? -67.438 4.082 -30.680 1.00 37.00 710 ASN A O 1
ATOM 5440 N N . ASN A 1 711 ? -66.076 3.035 -29.252 1.00 40.38 711 ASN A N 1
ATOM 5441 C CA . ASN A 1 711 ? -67.078 2.775 -28.198 1.00 40.38 711 ASN A CA 1
ATOM 5442 C C . ASN A 1 711 ? -66.499 2.312 -26.833 1.00 40.38 711 ASN A C 1
ATOM 5444 O O . ASN A 1 711 ? -67.213 1.730 -26.024 1.00 40.38 711 ASN A O 1
ATOM 5448 N N . GLY A 1 712 ? -65.224 2.586 -26.525 1.00 37.59 712 GLY A N 1
ATOM 5449 C CA . GLY A 1 712 ? -64.721 2.594 -25.134 1.00 37.59 712 GLY A CA 1
ATOM 5450 C C . GLY A 1 712 ? -64.787 1.284 -24.325 1.00 37.59 712 GLY A C 1
ATOM 5451 O O . GLY A 1 712 ? -64.810 1.349 -23.096 1.00 37.59 712 GLY A O 1
ATOM 5452 N N . LEU A 1 713 ? -64.803 0.106 -24.963 1.00 42.56 713 LEU A N 1
ATOM 5453 C CA . LEU A 1 713 ? -64.844 -1.194 -24.276 1.00 42.56 713 LEU A CA 1
ATOM 5454 C C . LEU A 1 713 ? -63.569 -2.015 -24.538 1.00 42.56 713 LEU A C 1
ATOM 5456 O O . LEU A 1 713 ? -63.159 -2.234 -25.673 1.00 42.56 713 LEU A O 1
ATOM 5460 N N . THR A 1 714 ? -62.942 -2.491 -23.465 1.00 49.38 714 THR A N 1
ATOM 5461 C CA . THR A 1 714 ? -61.790 -3.408 -23.469 1.00 49.38 714 THR A CA 1
ATOM 5462 C C . THR A 1 714 ? -62.210 -4.840 -23.839 1.00 49.38 714 THR A C 1
ATOM 5464 O O . THR A 1 714 ? -63.372 -5.212 -23.679 1.00 49.38 714 THR A O 1
ATOM 5467 N N . VAL A 1 715 ? -61.272 -5.690 -24.281 1.00 46.25 715 VAL A N 1
ATOM 5468 C CA . VAL A 1 715 ? -61.526 -7.118 -24.611 1.00 46.25 715 VAL A CA 1
ATOM 5469 C C . VAL A 1 715 ? -62.210 -7.866 -23.453 1.00 46.25 715 VAL A C 1
ATOM 5471 O O . VAL A 1 715 ? -63.120 -8.664 -23.668 1.00 46.25 715 VAL A O 1
ATOM 5474 N N . ALA A 1 716 ? -61.854 -7.531 -22.210 1.00 46.72 716 ALA A N 1
ATOM 5475 C CA . ALA A 1 716 ? -62.498 -8.060 -21.008 1.00 46.72 716 ALA A CA 1
ATOM 5476 C C . ALA A 1 716 ? -63.963 -7.598 -20.844 1.00 46.72 716 ALA A C 1
ATOM 5478 O O . ALA A 1 716 ? -64.791 -8.334 -20.311 1.00 46.72 716 ALA A O 1
ATOM 5479 N N . GLN A 1 717 ? -64.315 -6.405 -21.331 1.00 50.22 717 GLN A N 1
ATOM 5480 C CA . GLN A 1 717 ? -65.686 -5.887 -21.301 1.00 50.22 717 GLN A CA 1
ATOM 5481 C C . GLN A 1 717 ? -66.560 -6.474 -22.423 1.00 50.22 717 GLN A C 1
ATOM 5483 O O . GLN A 1 717 ? -67.728 -6.771 -22.165 1.00 50.22 717 GLN A O 1
ATOM 5488 N N . LEU A 1 718 ? -65.999 -6.733 -23.611 1.00 50.16 718 LEU A N 1
ATOM 5489 C CA . LEU A 1 718 ? -66.684 -7.398 -24.735 1.00 50.16 718 LEU A CA 1
ATOM 5490 C C . LEU A 1 718 ? -67.163 -8.817 -24.377 1.00 50.16 718 LEU A C 1
ATOM 5492 O O . LEU A 1 718 ? -68.312 -9.170 -24.647 1.00 50.16 718 LEU A O 1
ATOM 5496 N N . LEU A 1 719 ? -66.328 -9.594 -23.682 1.00 50.72 719 LEU A N 1
ATOM 5497 C CA . LEU A 1 719 ? -66.676 -10.941 -23.206 1.00 50.72 719 LEU A CA 1
ATOM 5498 C C . LEU A 1 719 ? -67.761 -10.924 -22.114 1.00 50.72 719 LEU A C 1
ATOM 5500 O O . LEU A 1 719 ? -68.559 -11.852 -22.011 1.00 50.72 719 LEU A O 1
ATOM 5504 N N . SER A 1 720 ? -67.835 -9.852 -21.317 1.00 52.47 720 SER A N 1
ATOM 5505 C CA . SER A 1 720 ? -68.822 -9.718 -20.235 1.00 52.47 720 SER A CA 1
ATOM 5506 C C . SER A 1 720 ? -70.233 -9.328 -20.709 1.00 52.47 720 SER A C 1
ATOM 5508 O O . SER A 1 720 ? -71.208 -9.583 -19.996 1.00 52.47 720 SER A O 1
ATOM 5510 N N . GLN A 1 721 ? -70.354 -8.710 -21.894 1.00 50.84 721 GLN A N 1
ATOM 5511 C CA . GLN A 1 721 ? -71.614 -8.149 -22.405 1.00 50.84 721 GLN A CA 1
ATOM 5512 C C . GLN A 1 721 ? -72.288 -9.000 -23.494 1.00 50.84 721 GLN A C 1
ATOM 5514 O O . GLN A 1 721 ? -73.517 -8.997 -23.563 1.00 50.84 721 GLN A O 1
ATOM 5519 N N . ALA A 1 722 ? -71.540 -9.798 -24.267 1.00 49.69 722 ALA A N 1
ATOM 5520 C CA . ALA A 1 722 ? -72.118 -10.712 -25.262 1.00 49.69 722 ALA A CA 1
ATOM 5521 C C . ALA A 1 722 ? -73.009 -11.809 -24.630 1.00 49.69 722 ALA A C 1
ATOM 5523 O O . ALA A 1 722 ? -73.983 -12.248 -25.225 1.00 49.69 722 ALA A O 1
ATOM 5524 N N . GLY A 1 723 ? -72.750 -12.198 -23.376 1.00 46.44 723 GLY A N 1
ATOM 5525 C CA . GLY A 1 723 ? -73.531 -13.223 -22.669 1.00 46.44 723 GLY A CA 1
ATOM 5526 C C . GLY A 1 723 ? -74.830 -12.748 -21.999 1.00 46.44 723 GLY A C 1
ATOM 5527 O O . GLY A 1 723 ? -75.485 -13.551 -21.340 1.00 46.44 723 GLY A O 1
ATOM 5528 N N . LYS A 1 724 ? -75.201 -11.459 -22.091 1.00 47.25 724 LYS A N 1
ATOM 5529 C CA . LYS A 1 724 ? -76.334 -10.881 -21.330 1.00 47.25 724 LYS A CA 1
ATOM 5530 C C . LYS A 1 724 ? -77.425 -10.224 -22.186 1.00 47.25 724 LYS A C 1
ATOM 5532 O O . LYS A 1 724 ? -78.234 -9.468 -21.656 1.00 47.25 724 LYS A O 1
ATOM 5537 N N . GLY A 1 725 ? -77.471 -10.510 -23.488 1.00 50.19 725 GLY A N 1
ATOM 5538 C CA . GLY A 1 725 ? -78.509 -9.973 -24.380 1.00 50.19 725 GLY A CA 1
ATOM 5539 C C . GLY A 1 725 ? -78.393 -8.466 -24.647 1.00 50.19 725 GLY A C 1
ATOM 5540 O O . GLY A 1 725 ? -79.370 -7.832 -25.037 1.00 50.19 725 GLY A O 1
ATOM 5541 N N . ALA A 1 726 ? -77.209 -7.882 -24.438 1.00 46.81 726 ALA A N 1
ATOM 5542 C CA . ALA A 1 726 ? -76.909 -6.515 -24.845 1.00 46.81 726 ALA A CA 1
ATOM 5543 C C . ALA A 1 726 ? -76.449 -6.501 -26.313 1.00 46.81 726 ALA A C 1
ATOM 5545 O O . ALA A 1 726 ? -75.546 -7.240 -26.697 1.00 46.81 726 ALA A O 1
ATOM 5546 N N . VAL A 1 727 ? -77.073 -5.657 -27.139 1.00 51.00 727 VAL A N 1
ATOM 5547 C CA . VAL A 1 727 ? -76.804 -5.564 -28.582 1.00 51.00 727 VAL A CA 1
ATOM 5548 C C . VAL A 1 727 ? -75.506 -4.783 -28.816 1.00 51.00 727 VAL A C 1
ATOM 5550 O O . VAL A 1 727 ? -75.518 -3.555 -28.887 1.00 51.00 727 VAL A O 1
ATOM 5553 N N . ILE A 1 728 ? -74.377 -5.483 -28.933 1.00 52.19 728 ILE A N 1
ATOM 5554 C CA . ILE A 1 728 ? -73.093 -4.872 -29.304 1.00 52.19 728 ILE A CA 1
ATOM 5555 C C . ILE A 1 728 ? -73.045 -4.800 -30.826 1.00 52.19 728 ILE A C 1
ATOM 5557 O O . ILE A 1 728 ? -73.102 -5.835 -31.474 1.00 52.19 728 ILE A O 1
ATOM 5561 N N . LYS A 1 729 ? -72.951 -3.608 -31.420 1.00 50.06 729 LYS A N 1
ATOM 5562 C CA . LYS A 1 729 ? -72.837 -3.467 -32.879 1.00 50.06 729 LYS A CA 1
ATOM 5563 C C . LYS A 1 729 ? -71.384 -3.243 -33.290 1.00 50.06 729 LYS A C 1
ATOM 5565 O O . LYS A 1 729 ? -70.706 -2.413 -32.688 1.00 50.06 729 LYS A O 1
ATOM 5570 N N . THR A 1 730 ? -70.903 -3.958 -34.303 1.00 49.69 730 THR A N 1
ATOM 5571 C CA . THR A 1 730 ? -69.636 -3.642 -34.977 1.00 49.69 730 THR A CA 1
ATOM 5572 C C . THR A 1 730 ? -69.754 -2.315 -35.729 1.00 49.69 730 THR A C 1
ATOM 5574 O O . THR A 1 730 ? -70.848 -1.782 -35.908 1.00 49.69 730 THR A O 1
ATOM 5577 N N . THR A 1 731 ? -68.630 -1.747 -36.164 1.00 45.12 731 THR A N 1
ATOM 5578 C CA . THR A 1 731 ? -68.586 -0.457 -36.881 1.00 45.12 731 THR A CA 1
ATOM 5579 C C . THR A 1 731 ? -69.357 -0.455 -38.207 1.00 45.12 731 THR A C 1
ATOM 5581 O O . THR A 1 731 ? -69.780 0.603 -38.653 1.00 45.12 731 THR A O 1
ATOM 5584 N N . ASP A 1 732 ? -69.620 -1.627 -38.791 1.00 50.22 732 ASP A N 1
ATOM 5585 C CA . ASP A 1 732 ? -70.515 -1.839 -39.943 1.00 50.22 732 ASP A CA 1
ATOM 5586 C C . ASP A 1 732 ? -72.003 -2.027 -39.541 1.00 50.22 732 ASP A C 1
ATOM 5588 O O . ASP A 1 732 ? -72.850 -2.354 -40.370 1.00 50.22 732 ASP A O 1
ATOM 5592 N N . GLY A 1 733 ? -72.347 -1.814 -38.265 1.00 50.75 733 GLY A N 1
ATOM 5593 C CA . GLY A 1 733 ? -73.715 -1.813 -37.736 1.00 50.75 733 GLY A CA 1
ATOM 5594 C C . GLY A 1 733 ? -74.301 -3.191 -37.411 1.00 50.75 733 GLY A C 1
ATOM 5595 O O . GLY A 1 733 ? -75.441 -3.266 -36.937 1.00 50.75 733 GLY A O 1
ATOM 5596 N N . LYS A 1 734 ? -73.551 -4.278 -37.625 1.00 55.97 734 LYS A N 1
ATOM 5597 C CA . LYS A 1 734 ? -74.020 -5.644 -37.362 1.00 55.97 734 LYS A CA 1
ATOM 5598 C C . LYS A 1 734 ? -73.942 -5.991 -35.880 1.00 55.97 734 LYS A C 1
ATOM 5600 O O . LYS A 1 734 ? -72.969 -5.674 -35.210 1.00 55.97 734 LYS A O 1
ATOM 5605 N N . SER A 1 735 ? -74.971 -6.657 -35.361 1.00 56.12 735 SER A N 1
ATOM 5606 C CA . SER A 1 735 ? -75.019 -7.035 -33.943 1.00 56.12 735 SER A CA 1
ATOM 5607 C C . SER A 1 735 ? -74.174 -8.288 -33.701 1.00 56.12 735 SER A C 1
ATOM 5609 O O . SER A 1 735 ? -74.312 -9.263 -34.433 1.00 56.12 735 SER A O 1
ATOM 5611 N N . VAL A 1 736 ? -73.298 -8.261 -32.703 1.00 57.62 736 VAL A N 1
ATOM 5612 C CA . VAL A 1 736 ? -72.512 -9.397 -32.214 1.00 57.62 736 VAL A CA 1
ATOM 5613 C C . VAL A 1 736 ? -73.393 -10.187 -31.259 1.00 57.62 736 VAL A C 1
ATOM 5615 O O . VAL A 1 736 ? -73.907 -9.632 -30.289 1.00 57.62 736 VAL A O 1
ATOM 5618 N N . GLU A 1 737 ? -73.571 -11.471 -31.537 1.00 58.22 737 GLU A N 1
ATOM 5619 C CA . GLU A 1 737 ? -74.415 -12.355 -30.734 1.00 58.22 737 GLU A CA 1
ATOM 5620 C C . GLU A 1 737 ? -73.588 -13.129 -29.702 1.00 58.22 737 GLU A C 1
ATOM 5622 O O . GLU A 1 737 ? -74.033 -13.328 -28.576 1.00 58.22 737 GLU A O 1
ATOM 5627 N N . ASN A 1 738 ? -72.359 -13.528 -30.054 1.00 57.84 738 ASN A N 1
ATOM 5628 C CA . ASN A 1 738 ? -71.464 -14.248 -29.150 1.00 57.84 738 ASN A CA 1
ATOM 5629 C C . ASN A 1 738 ? -69.981 -13.978 -29.467 1.00 57.84 738 ASN A C 1
ATOM 5631 O O . ASN A 1 738 ? -69.621 -13.692 -30.608 1.00 57.84 738 ASN A O 1
ATOM 5635 N N . ALA A 1 739 ? -69.104 -14.102 -28.472 1.00 55.47 739 ALA A N 1
ATOM 5636 C CA . ALA A 1 739 ? -67.656 -13.970 -28.617 1.00 55.47 739 ALA A CA 1
ATOM 5637 C C . ALA A 1 739 ? -66.958 -15.131 -27.899 1.00 55.47 739 ALA A C 1
ATOM 5639 O O . ALA A 1 739 ? -67.227 -15.391 -26.728 1.00 55.47 739 ALA A O 1
ATOM 5640 N N . THR A 1 740 ? -66.066 -15.844 -28.588 1.00 51.56 740 THR A N 1
ATOM 5641 C CA . THR A 1 740 ? -65.379 -17.023 -28.041 1.00 51.56 740 THR A CA 1
ATOM 5642 C C . THR A 1 740 ? -63.882 -16.934 -28.312 1.00 51.56 740 THR A C 1
ATOM 5644 O O . THR A 1 740 ? -63.464 -16.712 -29.447 1.00 51.56 740 THR A O 1
ATOM 5647 N N . LEU A 1 741 ? -63.062 -17.098 -27.271 1.00 49.56 741 LEU A N 1
ATOM 5648 C CA . LEU A 1 741 ? -61.606 -17.161 -27.417 1.00 49.56 741 LEU A CA 1
ATOM 5649 C C . LEU A 1 741 ? -61.190 -18.511 -28.007 1.00 49.56 741 LEU A C 1
ATOM 5651 O O . LEU A 1 741 ? -61.656 -19.551 -27.541 1.00 49.56 741 LEU A O 1
ATOM 5655 N N . ILE A 1 742 ? -60.294 -18.493 -28.996 1.00 47.78 742 ILE A N 1
ATOM 5656 C CA . ILE A 1 742 ? -59.734 -19.704 -29.604 1.00 47.78 742 ILE A CA 1
ATOM 5657 C C . ILE A 1 742 ? -58.231 -19.483 -29.815 1.00 47.78 742 ILE A C 1
ATOM 5659 O O . ILE A 1 742 ? -57.816 -18.710 -30.676 1.00 47.78 742 ILE A O 1
ATOM 5663 N N . GLY A 1 743 ? -57.404 -20.151 -29.005 1.00 53.06 743 GLY A N 1
ATOM 5664 C CA . GLY A 1 743 ? -55.946 -19.985 -29.039 1.00 53.06 743 GLY A CA 1
ATOM 5665 C C . GLY A 1 743 ? -55.502 -18.553 -28.710 1.00 53.06 743 GLY A C 1
ATOM 5666 O O . GLY A 1 743 ? -55.989 -17.956 -27.754 1.00 53.06 743 GLY A O 1
ATOM 5667 N N . THR A 1 744 ? -54.582 -17.999 -29.506 1.00 42.50 744 THR A N 1
ATOM 5668 C CA . THR A 1 744 ? -54.083 -16.610 -29.399 1.00 42.50 744 THR A CA 1
ATOM 5669 C C . THR A 1 744 ? -54.986 -15.576 -30.094 1.00 42.50 744 THR A C 1
ATOM 5671 O O . THR A 1 744 ? -54.627 -14.403 -30.202 1.00 42.50 744 THR A O 1
ATOM 5674 N N . GLY A 1 745 ? -56.165 -15.993 -30.567 1.00 47.44 745 GLY A N 1
ATOM 5675 C CA . GLY A 1 745 ? -57.150 -15.141 -31.229 1.00 47.44 745 GLY A CA 1
ATOM 5676 C C . GLY A 1 745 ? -58.544 -15.231 -30.606 1.00 47.44 745 GLY A C 1
ATOM 5677 O O . GLY A 1 745 ? -58.805 -15.984 -29.663 1.00 47.44 745 GLY A O 1
ATOM 5678 N N . MET A 1 746 ? -59.472 -14.445 -31.145 1.00 54.81 746 MET A N 1
ATOM 5679 C CA . MET A 1 746 ? -60.882 -14.464 -30.751 1.00 54.81 746 MET A CA 1
ATOM 5680 C C . MET A 1 746 ? -61.781 -14.566 -31.979 1.00 54.81 746 MET A C 1
ATOM 5682 O O . MET A 1 746 ? -61.544 -13.893 -32.981 1.00 54.81 746 MET A O 1
ATOM 5686 N N . VAL A 1 747 ? -62.838 -15.373 -31.878 1.00 57.28 747 VAL A N 1
ATOM 5687 C CA . VAL A 1 747 ? -63.892 -15.473 -32.890 1.00 57.28 747 VAL A CA 1
ATOM 5688 C C . VAL A 1 747 ? -65.143 -14.772 -32.393 1.00 57.28 747 VAL A C 1
ATOM 5690 O O . VAL A 1 747 ? -65.703 -15.124 -31.355 1.00 57.28 747 VAL A O 1
ATOM 5693 N N . LEU A 1 748 ? -65.606 -13.791 -33.158 1.00 57.16 748 LEU A N 1
ATOM 5694 C CA . LEU A 1 748 ? -66.903 -13.155 -32.972 1.00 57.16 748 LEU A CA 1
ATOM 5695 C C . LEU A 1 748 ? -67.933 -13.848 -33.860 1.00 57.16 748 LEU A C 1
ATOM 5697 O O . LEU A 1 748 ? -67.706 -14.005 -35.056 1.00 57.16 748 LEU A O 1
ATOM 5701 N N . THR A 1 749 ? -69.061 -14.245 -33.278 1.00 61.66 749 THR A N 1
ATOM 5702 C CA . THR A 1 749 ? -70.239 -14.725 -34.006 1.00 61.66 749 THR A CA 1
ATOM 5703 C C . THR A 1 749 ? -71.267 -13.602 -34.040 1.00 61.66 749 THR A C 1
ATOM 5705 O O . THR A 1 749 ? -71.703 -13.106 -32.998 1.00 61.66 749 THR A O 1
ATOM 5708 N N . MET A 1 750 ? -71.623 -13.171 -35.243 1.00 60.03 750 MET A N 1
ATOM 5709 C CA . MET A 1 750 ? -72.588 -12.103 -35.477 1.00 60.03 750 MET A CA 1
ATOM 5710 C C . MET A 1 750 ? -74.011 -12.674 -35.508 1.00 60.03 750 MET A C 1
ATOM 5712 O O . MET A 1 750 ? -74.202 -13.844 -35.825 1.00 60.03 750 MET A O 1
ATOM 5716 N N . ALA A 1 751 ? -75.013 -11.835 -35.252 1.00 57.66 751 ALA A N 1
ATOM 5717 C CA . ALA A 1 751 ? -76.430 -12.209 -35.234 1.00 57.66 751 ALA A CA 1
ATOM 5718 C C . ALA A 1 751 ? -76.991 -12.649 -36.605 1.00 57.66 751 ALA A C 1
ATOM 5720 O O . ALA A 1 751 ? -78.121 -13.117 -36.687 1.00 57.66 751 ALA A O 1
ATOM 5721 N N . ASP A 1 752 ? -76.225 -12.494 -37.693 1.00 59.41 752 ASP A N 1
ATOM 5722 C CA . ASP A 1 752 ? -76.537 -13.049 -39.021 1.00 59.41 752 ASP A CA 1
ATOM 5723 C C . ASP A 1 752 ? -75.881 -14.426 -39.273 1.00 59.41 752 ASP A C 1
ATOM 5725 O O . ASP A 1 752 ? -75.982 -14.971 -40.371 1.00 59.41 752 ASP A O 1
ATOM 5729 N N . GLY A 1 753 ? -75.211 -14.996 -38.261 1.00 56.06 753 GLY A N 1
ATOM 5730 C CA . GLY A 1 753 ? -74.526 -16.290 -38.303 1.00 56.06 753 GLY A CA 1
ATOM 5731 C C . GLY A 1 753 ? -73.090 -16.246 -38.837 1.00 56.06 753 GLY A C 1
ATOM 5732 O O . GLY A 1 753 ? -72.393 -17.263 -38.796 1.00 56.06 753 GLY A O 1
ATOM 5733 N N . SER A 1 754 ? -72.615 -15.093 -39.320 1.00 59.34 754 SER A N 1
ATOM 5734 C CA . SER A 1 754 ? -71.239 -14.953 -39.809 1.00 59.34 754 SER A CA 1
ATOM 5735 C C . SER A 1 754 ? -70.214 -14.943 -38.665 1.00 59.34 754 SER A C 1
ATOM 5737 O O . SER A 1 754 ? -70.482 -14.444 -37.568 1.00 59.34 754 SER A O 1
ATOM 5739 N N . LYS A 1 755 ? -69.022 -15.510 -38.911 1.00 56.59 755 LYS A N 1
ATOM 5740 C CA . LYS A 1 755 ? -67.908 -15.554 -37.948 1.00 56.59 755 LYS A CA 1
ATOM 5741 C C . LYS A 1 755 ? -66.759 -14.658 -38.405 1.00 56.59 755 LYS A C 1
ATOM 5743 O O . LYS A 1 755 ? -66.368 -14.715 -39.568 1.00 56.59 755 LYS A O 1
ATOM 5748 N N . LYS A 1 756 ? -66.205 -13.860 -37.490 1.00 51.94 756 LYS A N 1
ATOM 5749 C CA . LYS A 1 756 ? -65.013 -13.024 -37.711 1.00 51.94 756 LYS A CA 1
ATOM 5750 C C . LYS A 1 756 ? -63.901 -13.425 -36.748 1.00 51.94 756 LYS A C 1
ATOM 5752 O O . LYS A 1 756 ? -64.100 -13.381 -35.537 1.00 51.94 756 LYS A O 1
ATOM 5757 N N . GLU A 1 757 ? -62.745 -13.785 -37.295 1.00 46.25 757 GLU A N 1
ATOM 5758 C CA . GLU A 1 757 ? -61.524 -14.091 -36.546 1.00 46.25 757 GLU A CA 1
ATOM 5759 C C . GLU A 1 757 ? -60.662 -12.841 -36.372 1.00 46.25 757 GLU A C 1
ATOM 5761 O O . GLU A 1 757 ? -60.416 -12.099 -37.323 1.00 46.25 757 GLU A O 1
ATOM 5766 N N . ILE A 1 758 ? -60.207 -12.607 -35.143 1.00 48.00 758 ILE A N 1
ATOM 5767 C CA . ILE A 1 758 ? -59.283 -11.531 -34.794 1.00 48.00 758 ILE A CA 1
ATOM 5768 C C . ILE A 1 758 ? -58.016 -12.173 -34.233 1.00 48.00 758 ILE A C 1
ATOM 5770 O O . ILE A 1 758 ? -58.073 -12.892 -33.233 1.00 48.00 758 ILE A O 1
ATOM 5774 N N . VAL A 1 759 ? -56.879 -11.895 -34.871 1.00 39.91 759 VAL A N 1
ATOM 5775 C CA . VAL A 1 759 ? -55.549 -12.357 -34.453 1.00 39.91 759 VAL A CA 1
ATOM 5776 C C . VAL A 1 759 ? -54.861 -11.234 -33.680 1.00 39.91 759 VAL A C 1
ATOM 5778 O O . VAL A 1 759 ? -54.759 -10.113 -34.177 1.00 39.91 759 VAL A O 1
ATOM 5781 N N . VAL A 1 760 ? -54.402 -11.516 -32.460 1.00 43.34 760 VAL A N 1
ATOM 5782 C CA . VAL A 1 760 ? -53.682 -10.546 -31.622 1.00 43.34 760 VAL A CA 1
ATOM 5783 C C . VAL A 1 760 ? -52.184 -10.840 -31.723 1.00 43.34 760 VAL A C 1
ATOM 5785 O O . VAL A 1 760 ? -51.747 -11.920 -31.340 1.00 43.34 760 VAL A O 1
ATOM 5788 N N . TYR A 1 761 ? -51.398 -9.896 -32.252 1.00 31.20 761 TYR A N 1
ATOM 5789 C CA . TYR A 1 761 ? -49.940 -10.025 -32.365 1.00 31.20 761 TYR A CA 1
ATOM 5790 C C . TYR A 1 761 ? -49.227 -9.253 -31.250 1.00 31.20 761 TYR A C 1
ATOM 5792 O O . TYR A 1 761 ? -49.369 -8.037 -31.133 1.00 31.20 761 TYR A O 1
ATOM 5800 N N . GLY A 1 762 ? -48.433 -9.975 -30.467 1.00 33.41 762 GLY A N 1
ATOM 5801 C CA . GLY A 1 762 ? -47.485 -9.480 -29.474 1.00 33.41 762 GLY A CA 1
ATOM 5802 C C . GLY A 1 762 ? -46.878 -10.685 -28.765 1.00 33.41 762 GLY A C 1
ATOM 5803 O O . GLY A 1 762 ? -47.619 -11.609 -28.442 1.00 33.41 762 GLY A O 1
ATOM 5804 N N . ASP A 1 763 ? -45.557 -10.709 -28.588 1.00 27.36 763 ASP A N 1
ATOM 5805 C CA . ASP A 1 763 ? -44.929 -11.677 -27.692 1.00 27.36 763 ASP A CA 1
ATOM 5806 C C . ASP A 1 763 ? -45.409 -11.354 -26.274 1.00 27.36 763 ASP A C 1
ATOM 5808 O O . ASP A 1 763 ? -45.384 -10.201 -25.830 1.00 27.36 763 ASP A O 1
ATOM 5812 N N . VAL A 1 764 ? -45.975 -12.371 -25.639 1.00 33.84 764 VAL A N 1
ATOM 5813 C CA . VAL A 1 764 ? -46.627 -12.312 -24.339 1.00 33.84 764 VAL A CA 1
ATOM 5814 C C . VAL A 1 764 ? -45.778 -13.181 -23.422 1.00 33.84 764 VAL A C 1
ATOM 5816 O O . VAL A 1 764 ? -46.015 -14.382 -23.321 1.00 33.84 764 VAL A O 1
ATOM 5819 N N . ASP A 1 765 ? -44.804 -12.605 -22.721 1.00 33.16 765 ASP A N 1
ATOM 5820 C CA . ASP A 1 765 ? -44.367 -13.173 -21.442 1.00 33.16 765 ASP A CA 1
ATOM 5821 C C . ASP A 1 765 ? -45.643 -13.277 -20.611 1.00 33.16 765 ASP A C 1
ATOM 5823 O O . ASP A 1 765 ? -46.402 -12.307 -20.606 1.00 33.16 765 ASP A O 1
ATOM 5827 N N . GLY A 1 766 ? -45.937 -14.447 -20.035 1.00 49.03 766 GLY A N 1
ATOM 5828 C CA . GLY A 1 766 ? -47.254 -14.830 -19.513 1.00 49.03 766 GLY A CA 1
ATOM 5829 C C . GLY A 1 766 ? -47.886 -13.869 -18.498 1.00 49.03 766 GLY A C 1
ATOM 5830 O O . GLY A 1 766 ? -47.972 -14.234 -17.334 1.00 49.03 766 GLY A O 1
ATOM 5831 N N . ASP A 1 767 ? -48.372 -12.721 -18.998 1.00 46.81 767 ASP A N 1
ATOM 5832 C CA . ASP A 1 767 ? -49.199 -11.638 -18.438 1.00 46.81 767 ASP A CA 1
ATOM 5833 C C . ASP A 1 767 ? -48.931 -10.210 -19.006 1.00 46.81 767 ASP A C 1
ATOM 5835 O O . ASP A 1 767 ? -49.723 -9.305 -18.733 1.00 46.81 767 ASP A O 1
ATOM 5839 N N . GLY A 1 768 ? -47.954 -9.990 -19.900 1.00 42.56 768 GLY A N 1
ATOM 5840 C CA . GLY A 1 768 ? -48.022 -8.984 -20.984 1.00 42.56 768 GLY A CA 1
ATOM 5841 C C . GLY A 1 768 ? -48.397 -7.526 -20.639 1.00 42.56 768 GLY A C 1
ATOM 5842 O O . GLY A 1 768 ? -48.979 -6.839 -21.487 1.00 42.56 768 GLY A O 1
ATOM 5843 N N . LYS A 1 769 ? -48.088 -7.020 -19.431 1.00 34.34 769 LYS A N 1
ATOM 5844 C CA . LYS A 1 769 ? -48.160 -5.587 -19.075 1.00 34.34 769 LYS A CA 1
ATOM 5845 C C . LYS A 1 769 ? -47.056 -5.145 -18.108 1.00 34.34 769 LYS A C 1
ATOM 5847 O O . LYS A 1 769 ? -46.899 -5.673 -17.014 1.00 34.34 769 LYS A O 1
ATOM 5852 N N . ILE A 1 770 ? -46.396 -4.061 -18.519 1.00 32.97 770 ILE A N 1
ATOM 5853 C CA . ILE A 1 770 ? -45.421 -3.233 -17.796 1.00 32.97 770 ILE A CA 1
ATOM 5854 C C . ILE A 1 770 ? -45.994 -2.788 -16.441 1.00 32.97 770 ILE A C 1
ATOM 5856 O O . ILE A 1 770 ? -47.031 -2.120 -16.384 1.00 32.97 770 ILE A O 1
ATOM 5860 N N . SER A 1 771 ? -45.319 -3.137 -15.345 1.00 37.50 771 SER A N 1
ATOM 5861 C CA . SER A 1 771 ? -45.724 -2.743 -13.993 1.00 37.50 771 SER A CA 1
ATOM 5862 C C . SER A 1 771 ? -45.090 -1.409 -13.583 1.00 37.50 771 SER A C 1
ATOM 5864 O O . SER A 1 771 ? -44.023 -1.016 -14.047 1.00 37.50 771 SER A O 1
ATOM 5866 N N . ALA A 1 772 ? -45.767 -0.686 -12.691 1.00 36.06 772 ALA A N 1
ATOM 5867 C CA . ALA A 1 772 ? -45.486 0.691 -12.288 1.00 36.06 772 ALA A CA 1
ATOM 5868 C C . ALA A 1 772 ? -44.157 0.915 -11.517 1.00 36.06 772 ALA A C 1
ATOM 5870 O O . ALA A 1 772 ? -44.037 1.897 -10.783 1.00 36.06 772 ALA A O 1
ATOM 5871 N N . ALA A 1 773 ? -43.179 0.017 -11.633 1.00 35.28 773 ALA A N 1
ATOM 5872 C CA . ALA A 1 773 ? -41.824 0.172 -11.112 1.00 35.28 773 ALA A CA 1
ATOM 5873 C C . ALA A 1 773 ? -40.935 0.990 -12.072 1.00 35.28 773 ALA A C 1
ATOM 5875 O O . ALA A 1 773 ? -40.263 1.912 -11.616 1.00 35.28 773 ALA A O 1
ATOM 5876 N N . ASP A 1 774 ? -41.066 0.807 -13.390 1.00 41.50 774 ASP A N 1
ATOM 5877 C CA . ASP A 1 774 ? -40.182 1.471 -14.370 1.00 41.50 774 ASP A CA 1
ATOM 5878 C C . ASP A 1 774 ? -40.658 2.873 -14.801 1.00 41.50 774 ASP A C 1
ATOM 5880 O O . ASP A 1 774 ? -39.881 3.686 -15.293 1.00 41.50 774 ASP A O 1
ATOM 5884 N N . ALA A 1 775 ? -41.913 3.239 -14.509 1.00 33.34 775 ALA A N 1
ATOM 5885 C CA . ALA A 1 775 ? -42.420 4.609 -14.681 1.00 33.34 775 ALA A CA 1
ATOM 5886 C C . ALA A 1 775 ? -42.140 5.526 -13.468 1.00 33.34 775 ALA A C 1
ATOM 5888 O O . ALA A 1 775 ? -42.317 6.742 -13.547 1.00 33.34 775 ALA A O 1
ATOM 5889 N N . ARG A 1 776 ? -41.699 4.967 -12.328 1.00 34.50 776 ARG A N 1
ATOM 5890 C CA . ARG A 1 776 ? -41.391 5.730 -11.101 1.00 34.50 776 ARG A CA 1
ATOM 5891 C C . ARG A 1 776 ? -39.926 6.161 -10.991 1.00 34.50 776 ARG A C 1
ATOM 5893 O O . ARG A 1 776 ? -39.613 6.980 -10.128 1.00 34.50 776 ARG A O 1
ATOM 5900 N N . GLN A 1 777 ? -39.064 5.698 -11.895 1.00 38.50 777 GLN A N 1
ATOM 5901 C CA . GLN A 1 777 ? -37.634 6.023 -11.923 1.00 38.50 777 GLN A CA 1
ATOM 5902 C C . GLN A 1 777 ? -37.281 7.229 -12.821 1.00 38.50 777 GLN A C 1
ATOM 5904 O O . GLN A 1 777 ? -36.133 7.658 -12.838 1.00 38.50 777 GLN A O 1
ATOM 5909 N N . ALA A 1 778 ? -38.265 7.844 -13.496 1.00 31.20 778 ALA A N 1
ATOM 5910 C CA . ALA A 1 778 ? -38.057 8.989 -14.396 1.00 31.20 778 ALA A CA 1
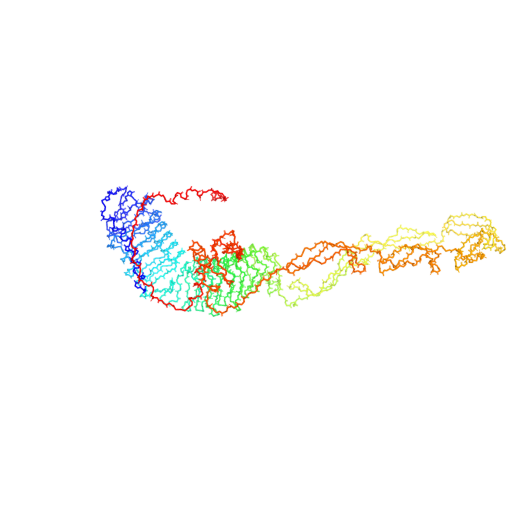ATOM 5911 C C . ALA A 1 778 ? -38.697 10.325 -13.939 1.00 31.20 778 ALA A C 1
ATOM 5913 O O . ALA A 1 778 ? -38.596 11.314 -14.658 1.00 31.20 778 ALA A O 1
ATOM 5914 N N . LEU A 1 779 ? -39.334 10.410 -12.754 1.00 30.33 779 LEU A N 1
ATOM 5915 C CA . LEU A 1 779 ? -40.027 11.643 -12.315 1.00 30.33 779 LEU A CA 1
ATOM 5916 C C . LEU A 1 779 ? -39.900 11.985 -10.812 1.00 30.33 779 LEU A C 1
ATOM 5918 O O . LEU A 1 779 ? -40.844 12.467 -10.189 1.00 30.33 779 LEU A O 1
ATOM 5922 N N . ARG A 1 780 ? -38.726 11.746 -10.213 1.00 28.86 780 ARG A N 1
ATOM 5923 C CA . ARG A 1 780 ? -38.334 12.306 -8.897 1.00 28.86 780 ARG A CA 1
ATOM 5924 C C . ARG A 1 780 ? -36.960 12.982 -8.926 1.00 28.86 780 ARG A C 1
ATOM 5926 O O . ARG A 1 780 ? -36.185 12.916 -7.978 1.00 28.86 780 ARG A O 1
ATOM 5933 N N . ALA A 1 781 ? -36.697 13.695 -10.017 1.00 27.30 781 ALA A N 1
ATOM 5934 C CA . ALA A 1 781 ? -35.924 14.922 -9.926 1.00 27.30 781 ALA A CA 1
ATOM 5935 C C . ALA A 1 781 ? -36.749 15.962 -9.142 1.00 27.30 781 ALA A C 1
ATOM 5937 O O . ALA A 1 781 ? -37.970 16.013 -9.275 1.00 27.30 781 ALA A O 1
ATOM 5938 N N . SER A 1 782 ? -36.063 16.800 -8.366 1.00 26.48 782 SER A N 1
ATOM 5939 C CA . SER A 1 782 ? -36.557 17.984 -7.640 1.00 26.48 782 SER A CA 1
ATOM 5940 C C . SER A 1 782 ? -37.521 17.777 -6.447 1.00 26.48 782 SER A C 1
ATOM 5942 O O . SER A 1 782 ? -38.708 17.526 -6.599 1.00 26.48 782 SER A O 1
ATOM 5944 N N . VAL A 1 783 ? -36.967 18.064 -5.260 1.00 31.66 783 VAL A N 1
ATOM 5945 C CA . VAL A 1 783 ? -37.595 18.475 -3.984 1.00 31.66 783 VAL A CA 1
ATOM 5946 C C . VAL A 1 783 ? -38.213 17.374 -3.092 1.00 31.66 783 VAL A C 1
ATOM 5948 O O . VAL A 1 783 ? -39.214 16.745 -3.419 1.00 31.66 783 VAL A O 1
ATOM 5951 N N . GLY A 1 784 ? -37.605 17.172 -1.908 1.00 29.34 784 GLY A N 1
ATOM 5952 C CA . GLY A 1 784 ? -38.225 16.506 -0.746 1.00 29.34 784 GLY A CA 1
ATOM 5953 C C . GLY A 1 784 ? -39.404 17.330 -0.202 1.00 29.34 784 GLY A C 1
ATOM 5954 O O . GLY A 1 784 ? -39.766 18.348 -0.771 1.00 29.34 784 GLY A O 1
ATOM 5955 N N . LEU A 1 785 ? -40.060 17.038 0.912 1.00 31.28 785 LEU A N 1
ATOM 5956 C CA . LEU A 1 785 ? -39.889 16.140 2.050 1.00 31.28 785 LEU A CA 1
ATOM 5957 C C . LEU A 1 785 ? -41.249 16.264 2.804 1.00 31.28 785 LEU A C 1
ATOM 5959 O O . LEU A 1 785 ? -41.992 17.216 2.582 1.00 31.28 785 LEU A O 1
ATOM 5963 N N . GLU A 1 786 ? -41.578 15.347 3.712 1.00 36.44 786 GLU A N 1
ATOM 5964 C CA . GLU A 1 786 ? -42.531 15.613 4.816 1.00 36.44 786 GLU A CA 1
ATOM 5965 C C . GLU A 1 786 ? -44.007 15.957 4.501 1.00 36.44 786 GLU A C 1
ATOM 5967 O O . GLU A 1 786 ? -44.475 17.047 4.813 1.00 36.44 786 GLU A O 1
ATOM 5972 N N . LYS A 1 787 ? -44.795 14.982 4.022 1.00 35.00 787 LYS A N 1
ATOM 5973 C CA . LYS A 1 787 ? -46.191 14.740 4.487 1.00 35.00 787 LYS A CA 1
ATOM 5974 C C . LYS A 1 787 ? -46.829 13.517 3.811 1.00 35.00 787 LYS A C 1
ATOM 5976 O O . LYS A 1 787 ? -47.876 13.583 3.185 1.00 35.00 787 LYS A O 1
ATOM 5981 N N . PHE A 1 788 ? -46.185 12.363 3.961 1.00 30.70 788 PHE A N 1
ATOM 5982 C CA . PHE A 1 788 ? -46.902 11.077 3.954 1.00 30.70 788 PHE A CA 1
ATOM 5983 C C . PHE A 1 788 ? -46.653 10.330 5.276 1.00 30.70 788 PHE A C 1
ATOM 5985 O O . PHE A 1 788 ? -46.577 9.107 5.337 1.00 30.70 788 PHE A O 1
ATOM 5992 N N . LYS A 1 789 ? -46.451 11.112 6.346 1.00 43.78 789 LYS A N 1
ATOM 5993 C CA . LYS A 1 789 ? -46.665 10.675 7.722 1.00 43.78 789 LYS A CA 1
ATOM 5994 C C . LYS A 1 789 ? -48.160 10.404 7.912 1.00 43.78 789 LYS A C 1
ATOM 5996 O O . LYS A 1 789 ? -48.967 11.090 7.299 1.00 43.78 789 LYS A O 1
ATOM 6001 N N . GLU A 1 790 ? -48.464 9.489 8.831 1.00 32.94 790 GLU A N 1
ATOM 6002 C CA . GLU A 1 790 ? -49.638 9.592 9.712 1.00 32.94 790 GLU A CA 1
ATOM 6003 C C . GLU A 1 790 ? -51.006 9.626 9.001 1.00 32.94 790 GLU A C 1
ATOM 6005 O O . GLU A 1 790 ? -51.513 10.709 8.762 1.00 32.94 790 GLU A O 1
ATOM 6010 N N . ASP A 1 791 ? -51.596 8.458 8.664 1.00 31.53 791 ASP A N 1
ATOM 6011 C CA . ASP A 1 791 ? -53.056 8.182 8.825 1.00 31.53 791 ASP A CA 1
ATOM 6012 C C . ASP A 1 791 ? -53.608 6.956 8.056 1.00 31.53 791 ASP A C 1
ATOM 6014 O O . ASP A 1 791 ? -54.555 7.057 7.282 1.00 31.53 791 ASP A O 1
ATOM 6018 N N . SER A 1 792 ? -53.134 5.729 8.309 1.00 30.59 792 SER A N 1
ATOM 6019 C CA . SER A 1 792 ? -54.016 4.564 8.045 1.00 30.59 792 SER A CA 1
ATOM 6020 C C . SER A 1 792 ? -53.714 3.340 8.911 1.00 30.59 792 SER A C 1
ATOM 6022 O O . SER A 1 792 ? -53.786 2.190 8.477 1.00 30.59 792 SER A O 1
ATOM 6024 N N . ALA A 1 793 ? -53.433 3.569 10.190 1.00 34.00 793 ALA A N 1
ATOM 6025 C CA . ALA A 1 793 ? -53.694 2.566 11.209 1.00 34.00 793 ALA A CA 1
ATOM 6026 C C . ALA A 1 793 ? -55.205 2.557 11.502 1.00 34.00 793 ALA A C 1
ATOM 6028 O O . ALA A 1 793 ? -55.622 3.301 12.384 1.00 34.00 793 ALA A O 1
ATOM 6029 N N . LYS A 1 794 ? -56.041 1.786 10.772 1.00 29.84 794 LYS A N 1
ATOM 6030 C CA . LYS A 1 794 ? -57.454 1.559 11.180 1.00 29.84 794 LYS A CA 1
ATOM 6031 C C . LYS A 1 794 ? -58.281 0.465 10.472 1.00 29.84 794 LYS A C 1
ATOM 6033 O O . LYS A 1 794 ? -59.494 0.603 10.415 1.00 29.84 794 LYS A O 1
ATOM 6038 N N . TYR A 1 795 ? -57.712 -0.673 10.063 1.00 29.73 795 TYR A N 1
ATOM 6039 C CA . TYR A 1 795 ? -58.513 -1.914 9.982 1.00 29.73 795 TYR A CA 1
ATOM 6040 C C . TYR A 1 795 ? -57.781 -3.102 10.614 1.00 29.73 795 TYR A C 1
ATOM 6042 O O . TYR A 1 795 ? -56.730 -3.544 10.163 1.00 29.73 795 TYR A O 1
ATOM 6050 N N . LYS A 1 796 ? -58.355 -3.559 11.730 1.00 27.33 796 LYS A N 1
ATOM 6051 C CA . LYS A 1 796 ? -57.909 -4.617 12.638 1.00 27.33 796 LYS A CA 1
ATOM 6052 C C . LYS A 1 796 ? -58.734 -5.894 12.391 1.00 27.33 796 LYS A C 1
ATOM 6054 O O . LYS A 1 796 ? -59.955 -5.817 12.387 1.00 27.33 796 LYS A O 1
ATOM 6059 N N . ALA A 1 797 ? -58.024 -7.026 12.402 1.00 26.14 797 ALA A N 1
ATOM 6060 C CA . ALA A 1 797 ? -58.308 -8.267 13.147 1.00 26.14 797 ALA A CA 1
ATOM 6061 C C . ALA A 1 797 ? -59.306 -9.341 12.640 1.00 26.14 797 ALA A C 1
ATOM 6063 O O . ALA A 1 797 ? -60.487 -9.075 12.456 1.00 26.14 797 ALA A O 1
ATOM 6064 N N . ALA A 1 798 ? -58.790 -10.592 12.656 1.00 24.09 798 ALA A N 1
ATOM 6065 C CA . ALA A 1 798 ? -59.364 -11.889 13.109 1.00 24.09 798 ALA A CA 1
ATOM 6066 C C . ALA A 1 798 ? -59.158 -13.006 12.053 1.00 24.09 798 ALA A C 1
ATOM 6068 O O . ALA A 1 798 ? -59.439 -12.774 10.891 1.00 24.09 798 ALA A O 1
ATOM 6069 N N . LYS A 1 799 ? -58.735 -14.255 12.318 1.00 26.14 799 LYS A N 1
ATOM 6070 C CA . LYS A 1 799 ? -58.364 -15.033 13.520 1.00 26.14 799 LYS A CA 1
ATOM 6071 C C . LYS A 1 799 ? -57.816 -16.406 13.035 1.00 26.14 799 LYS A C 1
ATOM 6073 O O . LYS A 1 799 ? -58.399 -16.945 12.106 1.00 26.14 799 LYS A O 1
ATOM 6078 N N . ARG A 1 800 ? -56.878 -17.006 13.798 1.00 26.00 800 ARG A N 1
ATOM 6079 C CA . ARG A 1 800 ? -56.557 -18.462 13.957 1.00 26.00 800 ARG A CA 1
ATOM 6080 C C . ARG A 1 800 ? -55.964 -19.223 12.741 1.00 26.00 800 ARG A C 1
ATOM 6082 O O . ARG A 1 800 ? -56.498 -19.135 11.655 1.00 26.00 800 ARG A O 1
ATOM 6089 N N . GLY A 1 801 ? -54.917 -20.046 12.870 1.00 26.30 801 GLY A N 1
ATOM 6090 C CA . GLY A 1 801 ? -54.320 -20.652 14.063 1.00 26.30 801 GLY A CA 1
ATOM 6091 C C . GLY A 1 801 ? -52.874 -21.126 13.864 1.00 26.30 801 GLY A C 1
ATOM 6092 O O . GLY A 1 801 ? -52.399 -21.306 12.748 1.00 26.30 801 GLY A O 1
ATOM 6093 N N . SER A 1 802 ? -52.202 -21.267 15.000 1.00 25.66 802 SER A N 1
ATOM 6094 C CA . SER A 1 802 ? -50.824 -21.699 15.208 1.00 25.66 802 SER A CA 1
ATOM 6095 C C . SER A 1 802 ? -50.650 -23.208 15.012 1.00 25.66 802 SER A C 1
ATOM 6097 O O . SER A 1 802 ? -51.504 -23.954 15.484 1.00 25.66 802 SER A O 1
ATOM 6099 N N . VAL A 1 803 ? -49.510 -23.638 14.456 1.00 26.36 803 VAL A N 1
ATOM 6100 C CA . VAL A 1 803 ? -48.692 -24.748 14.990 1.00 26.36 803 VAL A CA 1
ATOM 6101 C C . VAL A 1 803 ? -47.213 -24.415 14.749 1.00 26.36 803 VAL A C 1
ATOM 6103 O O . VAL A 1 803 ? -46.834 -23.941 13.682 1.00 26.36 803 VAL A O 1
ATOM 6106 N N . ASP A 1 804 ? -46.423 -24.627 15.795 1.00 28.94 804 ASP A N 1
ATOM 6107 C CA . ASP A 1 804 ? -45.012 -24.307 15.987 1.00 28.94 804 ASP A CA 1
ATOM 6108 C C . ASP A 1 804 ? -44.002 -25.288 15.337 1.00 28.94 804 ASP A C 1
ATOM 6110 O O . ASP A 1 804 ? -44.296 -26.468 15.168 1.00 28.94 804 ASP A O 1
ATOM 6114 N N . LYS A 1 805 ? -42.765 -24.776 15.161 1.00 33.12 805 LYS A N 1
ATOM 6115 C CA . LYS A 1 805 ? -41.423 -25.425 15.195 1.00 33.12 805 LYS A CA 1
ATOM 6116 C C . LYS A 1 805 ? -40.953 -26.338 14.041 1.00 33.12 805 LYS A C 1
ATOM 6118 O O . LYS A 1 805 ? -41.308 -27.505 13.973 1.00 33.12 805 LYS A O 1
ATOM 6123 N N . LEU A 1 806 ? -39.966 -25.843 13.279 1.00 27.19 806 LEU A N 1
ATOM 6124 C CA . LEU A 1 806 ? -38.549 -26.282 13.301 1.00 27.19 806 LEU A CA 1
ATOM 6125 C C . LEU A 1 806 ? -37.686 -25.246 12.551 1.00 27.19 806 LEU A C 1
ATOM 6127 O O . LEU A 1 806 ? -38.125 -24.640 11.574 1.00 27.19 806 LEU A O 1
ATOM 6131 N N . SER A 1 807 ? -36.497 -24.964 13.081 1.00 36.09 807 SER A N 1
ATOM 6132 C CA . SER A 1 807 ? -35.587 -23.911 12.626 1.00 36.09 807 SER A CA 1
ATOM 6133 C C . SER A 1 807 ? -34.607 -24.434 11.573 1.00 36.09 807 SER A C 1
ATOM 6135 O O . SER A 1 807 ? -34.244 -25.605 11.547 1.00 36.09 807 SER A O 1
ATOM 6137 N N . ALA A 1 808 ? -34.091 -23.534 10.734 1.00 34.47 808 ALA A N 1
ATOM 6138 C CA . ALA A 1 808 ? -33.067 -23.810 9.723 1.00 34.47 808 ALA A CA 1
ATOM 6139 C C . ALA A 1 808 ? -31.660 -24.116 10.303 1.00 34.47 808 ALA A C 1
ATOM 6141 O O . ALA A 1 808 ? -30.653 -23.921 9.622 1.00 34.47 808 ALA A O 1
ATOM 6142 N N . ALA A 1 809 ? -31.589 -24.629 11.538 1.00 31.41 809 ALA A N 1
ATOM 6143 C CA . ALA A 1 809 ? -30.522 -25.534 11.954 1.00 31.41 809 ALA A CA 1
ATOM 6144 C C . ALA A 1 809 ? -30.682 -26.907 11.261 1.00 31.41 809 ALA A C 1
ATOM 6146 O O . ALA A 1 809 ? -29.684 -27.495 10.859 1.00 31.41 809 ALA A O 1
ATOM 6147 N N . ASP A 1 810 ? -31.913 -27.333 10.948 1.00 33.78 810 ASP A N 1
ATOM 6148 C CA . ASP A 1 810 ? -32.169 -28.568 10.186 1.00 33.78 810 ASP A CA 1
ATOM 6149 C C . ASP A 1 810 ? -31.995 -28.397 8.669 1.00 33.78 810 ASP A C 1
ATOM 6151 O O . ASP A 1 810 ? -31.720 -29.356 7.953 1.00 33.78 810 ASP A O 1
ATOM 6155 N N . ALA A 1 811 ? -32.038 -27.162 8.162 1.00 31.27 811 ALA A N 1
ATOM 6156 C CA . ALA A 1 811 ? -31.654 -26.869 6.777 1.00 31.27 811 ALA A CA 1
ATOM 6157 C C . ALA A 1 811 ? -30.125 -26.785 6.590 1.00 31.27 811 ALA A C 1
ATOM 6159 O O . ALA A 1 811 ? -29.630 -26.846 5.466 1.00 31.27 811 ALA A O 1
ATOM 6160 N N . ARG A 1 812 ? -29.358 -26.671 7.685 1.00 34.72 812 ARG A N 1
ATOM 6161 C CA . ARG A 1 812 ? -27.886 -26.615 7.664 1.00 34.72 812 ARG A CA 1
ATOM 6162 C C . ARG A 1 812 ? -27.219 -27.986 7.827 1.00 34.72 812 ARG A C 1
ATOM 6164 O O . ARG A 1 812 ? -26.000 -28.066 7.705 1.00 34.72 812 ARG A O 1
ATOM 6171 N N . LEU A 1 813 ? -28.002 -29.055 8.004 1.00 30.03 813 LEU A N 1
ATOM 6172 C CA . LEU A 1 813 ? -27.517 -30.434 8.145 1.00 30.03 813 LEU A CA 1
ATOM 6173 C C . LEU A 1 813 ? -27.561 -31.258 6.837 1.00 30.03 813 LEU A C 1
ATOM 6175 O O . LEU A 1 813 ? -27.101 -32.393 6.822 1.00 30.03 813 LEU A O 1
ATOM 6179 N N . ILE A 1 814 ? -28.070 -30.700 5.728 1.00 30.00 814 ILE A N 1
ATOM 6180 C CA . ILE A 1 814 ? -28.167 -31.408 4.429 1.00 30.00 814 ILE A CA 1
ATOM 6181 C C . ILE A 1 814 ? -27.222 -30.831 3.353 1.00 30.00 814 ILE A C 1
ATOM 6183 O O . ILE A 1 814 ? -26.976 -31.477 2.340 1.00 30.00 814 ILE A O 1
ATOM 6187 N N . LEU A 1 815 ? -26.598 -29.667 3.572 1.00 29.52 815 LEU A N 1
ATOM 6188 C CA . LEU A 1 815 ? -25.764 -28.998 2.555 1.00 29.52 815 LEU A CA 1
ATOM 6189 C C . LEU A 1 815 ? -24.353 -28.636 3.043 1.00 29.52 815 LEU A C 1
ATOM 6191 O O . LEU A 1 815 ? -23.866 -27.521 2.871 1.00 29.52 815 LEU A O 1
ATOM 6195 N N . ARG A 1 816 ? -23.664 -29.632 3.609 1.00 29.55 816 ARG A N 1
ATOM 6196 C CA . ARG A 1 816 ? -22.195 -29.696 3.660 1.00 29.55 816 ARG A CA 1
ATOM 6197 C C . ARG A 1 816 ? -21.731 -31.129 3.387 1.00 29.55 816 ARG A C 1
ATOM 6199 O O . ARG A 1 816 ? -21.547 -31.880 4.334 1.00 29.55 816 ARG A O 1
ATOM 6206 N N . ALA A 1 817 ? -21.561 -31.492 2.113 1.00 24.55 817 ALA A N 1
ATOM 6207 C CA . ALA A 1 817 ? -20.575 -32.472 1.622 1.00 24.55 817 ALA A CA 1
ATOM 6208 C C . ALA A 1 817 ? -20.882 -32.856 0.168 1.00 24.55 817 ALA A C 1
ATOM 6210 O O . ALA A 1 817 ? -21.813 -33.619 -0.068 1.00 24.55 817 ALA A O 1
ATOM 6211 N N . SER A 1 818 ? -20.084 -32.355 -0.785 1.00 25.41 818 SER A N 1
ATOM 6212 C CA . SER A 1 818 ? -19.735 -33.030 -2.053 1.00 25.41 818 SER A CA 1
ATOM 6213 C C . SER A 1 818 ? -18.653 -32.237 -2.823 1.00 25.41 818 SER A C 1
ATOM 6215 O O . SER A 1 818 ? -18.936 -31.674 -3.869 1.00 25.41 818 SER A O 1
ATOM 6217 N N . VAL A 1 819 ? -17.442 -32.220 -2.232 1.00 30.45 819 VAL A N 1
ATOM 6218 C CA . VAL A 1 819 ? -16.068 -32.329 -2.813 1.00 30.45 819 VAL A CA 1
ATOM 6219 C C . VAL A 1 819 ? -15.609 -31.296 -3.883 1.00 30.45 819 VAL A C 1
ATOM 6221 O O . VAL A 1 819 ? -16.323 -31.032 -4.835 1.00 30.45 819 VAL A O 1
ATOM 6224 N N . GLY A 1 820 ? -14.406 -30.696 -3.820 1.00 23.70 820 GLY A N 1
ATOM 6225 C CA . GLY A 1 820 ? -13.152 -31.251 -3.297 1.00 23.70 820 GLY A CA 1
ATOM 6226 C C . GLY A 1 820 ? -12.048 -30.276 -2.869 1.00 23.70 820 GLY A C 1
ATOM 6227 O O . GLY A 1 820 ? -12.135 -29.065 -3.022 1.00 23.70 820 GLY A O 1
ATOM 6228 N N . LEU A 1 821 ? -11.059 -30.908 -2.238 1.00 30.39 821 LEU A N 1
ATOM 6229 C CA . LEU A 1 821 ? -10.102 -30.446 -1.236 1.00 30.39 821 LEU A CA 1
ATOM 6230 C C . LEU A 1 821 ? -8.684 -30.364 -1.817 1.00 30.39 821 LEU A C 1
ATOM 6232 O O . LEU A 1 821 ? -8.342 -31.209 -2.640 1.00 30.39 821 LEU A O 1
ATOM 6236 N N . GLU A 1 822 ? -7.837 -29.502 -1.248 1.00 28.16 822 GLU A N 1
ATOM 6237 C CA . GLU A 1 822 ? -6.393 -29.753 -1.118 1.00 28.16 822 GLU A CA 1
ATOM 6238 C C . GLU A 1 822 ? -5.960 -29.518 0.349 1.00 28.16 822 GLU A C 1
ATOM 6240 O O . GLU A 1 822 ? -6.523 -28.688 1.061 1.00 28.16 822 GLU A O 1
ATOM 6245 N N . ASP A 1 823 ? -5.053 -30.371 0.824 1.00 28.83 823 ASP A N 1
ATOM 6246 C CA . ASP A 1 823 ? -4.830 -30.832 2.208 1.00 28.83 823 ASP A CA 1
ATOM 6247 C C . ASP A 1 823 ? -3.852 -29.956 3.040 1.00 28.83 823 ASP A C 1
ATOM 6249 O O . ASP A 1 823 ? -2.739 -29.706 2.578 1.00 28.83 823 ASP A O 1
ATOM 6253 N N . PRO A 1 824 ? -4.181 -29.549 4.291 1.00 32.06 824 PRO A N 1
ATOM 6254 C CA . PRO A 1 824 ? -3.270 -28.827 5.188 1.00 32.06 824 PRO A CA 1
ATOM 6255 C C . PRO A 1 824 ? -2.527 -29.696 6.234 1.00 32.06 824 PRO A C 1
ATOM 6257 O O . PRO A 1 824 ? -2.101 -29.180 7.267 1.00 32.06 824 PRO A O 1
ATOM 6260 N N . LYS A 1 825 ? -2.302 -31.001 6.014 1.00 31.09 825 LYS A N 1
ATOM 6261 C CA . LYS A 1 825 ? -1.457 -31.841 6.905 1.00 31.09 825 LYS A CA 1
ATOM 6262 C C . LYS A 1 825 ? 0.056 -31.835 6.611 1.00 31.09 825 LYS A C 1
ATOM 6264 O O . LYS A 1 825 ? 0.760 -32.754 7.028 1.00 31.09 825 LYS A O 1
ATOM 6269 N N . ALA A 1 826 ? 0.595 -30.792 5.977 1.00 32.12 826 ALA A N 1
ATOM 6270 C CA . ALA A 1 826 ? 2.008 -30.740 5.573 1.00 32.12 826 ALA A CA 1
ATOM 6271 C C . ALA A 1 826 ? 2.916 -29.744 6.333 1.00 32.12 826 ALA A C 1
ATOM 6273 O O . ALA A 1 826 ? 4.034 -29.526 5.884 1.00 32.12 826 ALA A O 1
ATOM 6274 N N . TRP A 1 827 ? 2.513 -29.165 7.472 1.00 27.86 827 TRP A N 1
ATOM 6275 C CA . TRP A 1 827 ? 3.360 -28.176 8.184 1.00 27.86 827 TRP A CA 1
ATOM 6276 C C . TRP A 1 827 ? 3.689 -28.492 9.651 1.00 27.86 827 TRP A C 1
ATOM 6278 O O . TRP A 1 827 ? 4.121 -27.628 10.406 1.00 27.86 827 TRP A O 1
ATOM 6288 N N . MET A 1 828 ? 3.533 -29.753 10.058 1.00 31.31 828 MET A N 1
ATOM 6289 C CA . MET A 1 828 ? 4.147 -30.290 11.282 1.00 31.31 828 MET A CA 1
ATOM 6290 C C . MET A 1 828 ? 5.176 -31.372 10.930 1.00 31.31 828 MET A C 1
ATOM 6292 O O . MET A 1 828 ? 5.115 -32.507 11.409 1.00 31.31 828 MET A O 1
ATOM 6296 N N . LYS A 1 829 ? 6.112 -31.009 10.048 1.00 32.66 829 LYS A N 1
ATOM 6297 C CA . LYS A 1 829 ? 7.382 -31.706 9.866 1.00 32.66 829 LYS A CA 1
ATOM 6298 C C . LYS A 1 829 ? 8.490 -30.730 9.518 1.00 32.66 829 LYS A C 1
ATOM 6300 O O . LYS A 1 829 ? 8.240 -29.891 8.628 1.00 32.66 829 LYS A O 1
#

Foldseek 3Di:
DVVVVVVVVVVVVVVVVVVVVVVPPDPDDPFAFPDKDAQDPFWIWTATPQQEIEIDGAEEREADDPPGAGPCVVVLQSHQEYEYEQRYAEYHHCHQAQSQNHAEYHYDPNHNHAEYEARPHQNNCNHAEYEDDLNHAEQYHSSQQNVCNHQYYHDDLSHNHQEYEHLSCANVCNHAEAEAHQRHPYYYHCVCHNVQNHAAYQYDPNRQFWHGDNRFIATPQLQERRADHQAHADQEDERDQSHQEYEACRNALRAHHQEYEDELNHQYYYANPNANVCNHAYYHYPQNHNHQEQEHRVQANNCNHAEDEAHQNHQYYEACSHANVCNHAYYHYPPNRNHQEQYHRPHQNVQRHQEEEDDQNHQEYEHRSNQNVCNHQYYEDHLNHAEYYELSCANVQNHAEYEYAAFPVSVVRRHYYYNNVSVVPHDYDHNDPLPAKDKDCWADAELPGKTFHIFIARPRHRDTPDGTDIHDHDNPRFDWDPWDWPAPAELPDWTKTKIAGPVDRVDIDMDTRDHDNPDFDAKDKAAWAPAELPGWTWHIFMATPVNGDTPDGIDTHDHDNPHWDKDPWDWPADAELPDWTKIKIATPVDRVDIDIDTHGHDNVHQPQKDKDDWADAELPGKTWHIFMARPVVGDTPGGTDIHDHDNVHQPAKDKDDWAPAEQVGWTWHIFMARPVVRDTPDGTDTHDHDDDDDDDDDDDDDDDDPNDPPPPDDPVRVQVQLVPPDFDADPVGWTFNHKADDPQWIWTQTPVRDIDIDHDDDDDPPPRDDDPPVVVVPPPDDDDDDDPDDDDPDDDDDDDDDDDDDDCVVVVVPPPDDDDDDDDPPPPD